Protein AF-0000000072575727 (afdb_homodimer)

Organism: Streptomyces coelicolor (strain ATCC BAA-471 / A3(2) / M145) (NCBI:txid100226)

Foldseek 3Di:
DDDPDDPDDPPPPPPPPDPVNVVVVVVVVVVVVVLVCQQPPLWWKWKDFLVFQTADIHPNVCVVQVHDPVVGHPPHGPLVQFDPVQNVCCVPPVSVCCVVVQKDFFDWTWTAHPVGDTFIWTKIKGFDADPVRHTGMIMMIIHGCVVVVVVVVVVVVVVVVVVVVQVVQLVVLVVLQCVLEDPDADDQVQKDKDKDKDDLDSNKRFLWYKGWADEPPSKIKIKIKGKPDIHDVSSVLSNLLVVQLVVLVRVDVDQQVSLLRSLQVLQVPAVPPGRMWMKMKMKMWAADPPQGAIKIKIKIQPFFFKWKFAQVLAIDTPDFPQHHIGRHDNDTDIGMDMDGHHAQMKIKGKGCLLQQFFAVVVVGHGCHDVNVNVVSSVCPSDGNVSVNVVSVVVVVNSPSRRNHMMMMMMMHRHDPDDPDDD/DDPPDDPDPPPPPPPPPDPVNVVVVVVVVVVVVVLVCQQPPQWWKWKDFLVFQTADIHPNVCVVQVHDPVVGHPPHGPLVQFDPVQNVCCVPPVSVCCVVVQKDFFDWTWTAHPVGDTFIWTKIKGFDADPVRHTGMIMMIIHGCVVVVVVVVVVVVVVVVVVVVQVVQLVVLVVLQCVLEDVDADDQVQKDKDKDKDDLDSNKHFLWYKGWADEPPRKIKIKIKGKPDIHDVSSVLSNLLVVQLVVLVRVDVDQQVSLLSSLQVLQVPAVPPGRMWMKMKMKMWAADPPQGAIKIKIKIAPFFFKWKFAQVLAIDTPDFPQHHIGNHDNDTDIGMDMDGHHAQMKIKGKGCLLQQFFAVVVVGHGCHDVNVNVVSSVCPSDGNVSVNVVSVVVVVNSPSRRNHMMMMMMMHRHDPDPPDDD

Structure (mmCIF, N/CA/C/O backbone):
data_AF-0000000072575727-model_v1
#
loop_
_entity.id
_entity.type
_entity.pdbx_description
1 polymer 'Regulatory protein'
#
loop_
_atom_site.group_PDB
_atom_site.id
_atom_site.type_symbol
_atom_site.label_atom_id
_atom_site.label_alt_id
_atom_site.label_comp_id
_atom_site.label_asym_id
_atom_site.label_entity_id
_atom_site.label_seq_id
_atom_site.pdbx_PDB_ins_code
_atom_site.Cartn_x
_atom_site.Cartn_y
_atom_site.Cartn_z
_atom_site.occupancy
_atom_site.B_iso_or_equiv
_atom_site.auth_seq_id
_atom_site.auth_comp_id
_atom_site.auth_asym_id
_atom_site.auth_atom_id
_atom_site.pdbx_PDB_model_num
ATOM 1 N N . MET A 1 1 ? -40.625 118.375 22.875 1 24.27 1 MET A N 1
ATOM 2 C CA . MET A 1 1 ? -39.25 118.125 22.453 1 24.27 1 MET A CA 1
ATOM 3 C C . MET A 1 1 ? -38.781 116.75 22.938 1 24.27 1 MET A C 1
ATOM 5 O O . MET A 1 1 ? -38.438 116.562 24.109 1 24.27 1 MET A O 1
ATOM 9 N N . ARG A 1 2 ? -39.438 115.562 22.391 1 26.3 2 ARG A N 1
ATOM 10 C CA . ARG A 1 2 ? -39.562 114.125 22.562 1 26.3 2 ARG A CA 1
ATOM 11 C C . ARG A 1 2 ? -38.219 113.438 22.281 1 26.3 2 ARG A C 1
ATOM 13 O O . ARG A 1 2 ? -37.625 113.688 21.219 1 26.3 2 ARG A O 1
ATOM 20 N N . GLY A 1 3 ? -37.438 113.188 23.312 1 25.02 3 GLY A N 1
ATOM 21 C CA . GLY A 1 3 ? -36.094 112.562 23.484 1 25.02 3 GLY A CA 1
ATOM 22 C C . GLY A 1 3 ? -36 111.188 22.938 1 25.02 3 GLY A C 1
ATOM 23 O O . GLY A 1 3 ? -36.656 110.25 23.453 1 25.02 3 GLY A O 1
ATOM 24 N N . ALA A 1 4 ? -35.906 110.938 21.609 1 31.31 4 ALA A N 1
ATOM 25 C CA . ALA A 1 4 ? -35.844 109.688 20.891 1 31.31 4 ALA A CA 1
ATOM 26 C C . ALA A 1 4 ? -34.594 108.875 21.297 1 31.31 4 ALA A C 1
ATOM 28 O O . ALA A 1 4 ? -33.469 109.375 21.203 1 31.31 4 ALA A O 1
ATOM 29 N N . GLY A 1 5 ? -34.719 108 22.312 1 27.28 5 GLY A N 1
ATOM 30 C CA . GLY A 1 5 ? -33.781 107.062 22.938 1 27.28 5 GLY A CA 1
ATOM 31 C C . GLY A 1 5 ? -33.219 106.062 21.969 1 27.28 5 GLY A C 1
ATOM 32 O O . GLY A 1 5 ? -33.969 105.375 21.234 1 27.28 5 GLY A O 1
ATOM 33 N N . ASN A 1 6 ? -31.953 106.25 21.422 1 26.48 6 ASN A N 1
ATOM 34 C CA . ASN A 1 6 ? -31.188 105.5 20.438 1 26.48 6 ASN A CA 1
ATOM 35 C C . ASN A 1 6 ? -30.797 104.125 20.969 1 26.48 6 ASN A C 1
ATOM 37 O O . ASN A 1 6 ? -30.078 104 21.969 1 26.48 6 ASN A O 1
ATOM 41 N N . GLN A 1 7 ? -31.609 103.062 20.875 1 27.27 7 GLN A N 1
ATOM 42 C CA . GLN A 1 7 ? -31.375 101.625 21.25 1 27.27 7 GLN A CA 1
ATOM 43 C C . GLN A 1 7 ? -30.234 101.062 20.453 1 27.27 7 GLN A C 1
ATOM 45 O O . GLN A 1 7 ? -30.312 100.938 19.234 1 27.27 7 GLN A O 1
ATOM 50 N N . GLY A 1 8 ? -28.922 101.188 20.875 1 27.73 8 GLY A N 1
ATOM 51 C CA . GLY A 1 8 ? -27.719 100.625 20.266 1 27.73 8 GLY A CA 1
ATOM 52 C C . GLY A 1 8 ? -27.703 99.125 20.266 1 27.73 8 GLY A C 1
ATOM 53 O O . GLY A 1 8 ? -28.031 98.438 21.266 1 27.73 8 GLY A O 1
ATOM 54 N N . GLU A 1 9 ? -27.891 98.375 19.125 1 28.61 9 GLU A N 1
ATOM 55 C CA . GLU A 1 9 ? -27.891 96.938 18.797 1 28.61 9 GLU A CA 1
ATOM 56 C C . GLU A 1 9 ? -26.516 96.312 19.031 1 28.61 9 GLU A C 1
ATOM 58 O O . GLU A 1 9 ? -25.531 96.75 18.422 1 28.61 9 GLU A O 1
ATOM 63 N N . ASN A 1 10 ? -26.188 95.812 20.25 1 29.22 10 ASN A N 1
ATOM 64 C CA . ASN A 1 10 ? -24.969 95.062 20.594 1 29.22 10 ASN A CA 1
ATOM 65 C C . ASN A 1 10 ? -24.891 93.75 19.828 1 29.22 10 ASN A C 1
ATOM 67 O O . ASN A 1 10 ? -25.703 92.875 20.031 1 29.22 10 ASN A O 1
ATOM 71 N N . ARG A 1 11 ? -24.375 93.688 18.562 1 34.25 11 ARG A N 1
ATOM 72 C CA . ARG A 1 11 ? -24.078 92.5 17.797 1 34.25 11 ARG A CA 1
ATOM 73 C C . ARG A 1 11 ? -23.062 91.625 18.531 1 34.25 11 ARG A C 1
ATOM 75 O O . ARG A 1 11 ? -21.969 92.062 18.859 1 34.25 11 ARG A O 1
ATOM 82 N N . GLY A 1 12 ? -23.469 90.688 19.312 1 31.16 12 GLY A N 1
ATOM 83 C CA . GLY A 1 12 ? -22.703 89.562 19.953 1 31.16 12 GLY A CA 1
ATOM 84 C C . GLY A 1 12 ? -21.797 88.875 19 1 31.16 12 GLY A C 1
ATOM 85 O O . GLY A 1 12 ? -22.234 88.438 17.922 1 31.16 12 GLY A O 1
ATOM 86 N N . ARG A 1 13 ? -20.469 89.125 18.938 1 34 13 ARG A N 1
ATOM 87 C CA . ARG A 1 13 ? -19.375 88.5 18.25 1 34 13 ARG A CA 1
ATOM 88 C C . ARG A 1 13 ? -19.344 87 18.562 1 34 13 ARG A C 1
ATOM 90 O O . ARG A 1 13 ? -19.109 86.625 19.703 1 34 13 ARG A O 1
ATOM 97 N N . GLY A 1 14 ? -20.062 86.188 17.891 1 33.88 14 GLY A N 1
ATOM 98 C CA . GLY A 1 14 ? -19.891 84.75 17.938 1 33.88 14 GLY A CA 1
ATOM 99 C C . GLY A 1 14 ? -18.453 84.312 17.797 1 33.88 14 GLY A C 1
ATOM 100 O O . GLY A 1 14 ? -17.766 84.688 16.844 1 33.88 14 GLY A O 1
ATOM 101 N N . GLU A 1 15 ? -17.672 84.125 18.859 1 34.97 15 GLU A N 1
ATOM 102 C CA . GLU A 1 15 ? -16.328 83.562 18.938 1 34.97 15 GLU A CA 1
ATOM 103 C C . GLU A 1 15 ? -16.203 82.312 18.031 1 34.97 15 GLU A C 1
ATOM 105 O O . GLU A 1 15 ? -16.859 81.312 18.25 1 34.97 15 GLU A O 1
ATOM 110 N N . VAL A 1 16 ? -15.898 82.5 16.781 1 39.34 16 VAL A N 1
ATOM 111 C CA . VAL A 1 16 ? -15.453 81.438 15.875 1 39.34 16 VAL A CA 1
ATOM 112 C C . VAL A 1 16 ? -14.336 80.625 16.531 1 39.34 16 VAL A C 1
ATOM 114 O O . VAL A 1 16 ? -13.312 81.188 16.922 1 39.34 16 VAL A O 1
ATOM 117 N N . GLN A 1 17 ? -14.688 79.688 17.312 1 44.41 17 GLN A N 1
ATOM 118 C CA . GLN A 1 17 ? -13.68 78.688 17.719 1 44.41 17 GLN A CA 1
ATOM 119 C C . GLN A 1 17 ? -12.711 78.375 16.578 1 44.41 17 GLN A C 1
ATOM 121 O O . GLN A 1 17 ? -13.109 77.875 15.531 1 44.41 17 GLN A O 1
ATOM 126 N N . GLY A 1 18 ? -11.602 79 16.375 1 44.25 18 GLY A N 1
ATOM 127 C CA . GLY A 1 18 ? -10.594 79.062 15.32 1 44.25 18 GLY A CA 1
ATOM 128 C C . GLY A 1 18 ? -9.969 77.688 15.039 1 44.25 18 GLY A C 1
ATOM 129 O O . GLY A 1 18 ? -10.164 76.75 15.805 1 44.25 18 GLY A O 1
ATOM 130 N N . PRO A 1 19 ? -9.414 77.438 13.875 1 53 19 PRO A N 1
ATOM 131 C CA . PRO A 1 19 ? -8.727 76.25 13.375 1 53 19 PRO A CA 1
ATOM 132 C C . PRO A 1 19 ? -7.785 75.625 14.406 1 53 19 PRO A C 1
ATOM 134 O O . PRO A 1 19 ? -7.531 74.375 14.367 1 53 19 PRO A O 1
ATOM 137 N N . LEU A 1 20 ? -7.246 76.312 15.211 1 52.06 20 LEU A N 1
ATOM 138 C CA . LEU A 1 20 ? -6.316 75.812 16.234 1 52.06 20 LEU A CA 1
ATOM 139 C C . LEU A 1 20 ? -7.051 75 17.281 1 52.06 20 LEU A C 1
ATOM 141 O O . LEU A 1 20 ? -6.5 74.062 17.828 1 52.06 20 LEU A O 1
ATOM 145 N N . ASP A 1 21 ? -8.258 75.438 17.578 1 53.47 21 ASP A N 1
ATOM 146 C CA . ASP A 1 21 ? -9.039 74.688 18.562 1 53.47 21 ASP A CA 1
ATOM 147 C C . ASP A 1 21 ? -9.438 73.312 18.062 1 53.47 21 ASP A C 1
ATOM 149 O O . ASP A 1 21 ? -9.406 72.312 18.812 1 53.47 21 ASP A O 1
ATOM 153 N N . GLU A 1 22 ? -9.758 73.312 16.844 1 54.31 22 GLU A N 1
ATOM 154 C CA . GLU A 1 22 ? -10.109 72 16.219 1 54.31 22 GLU A CA 1
ATOM 155 C C . GLU A 1 22 ? -8.906 71.062 16.172 1 54.31 22 GLU A C 1
ATOM 157 O O . GLU A 1 22 ? -9.039 69.875 16.422 1 54.31 22 GLU A O 1
ATOM 162 N N . GLN A 1 23 ? -7.75 71.625 15.914 1 54.84 23 GLN A N 1
ATOM 163 C CA . GLN A 1 23 ? -6.527 70.812 15.906 1 54.84 23 GLN A CA 1
ATOM 164 C C . GLN A 1 23 ? -6.199 70.312 17.297 1 54.84 23 GLN A C 1
ATOM 166 O O . GLN A 1 23 ? -5.746 69.188 17.469 1 54.84 23 GLN A O 1
ATOM 171 N N . ALA A 1 24 ? -6.332 71.125 18.234 1 55.34 24 ALA A N 1
ATOM 172 C CA . ALA A 1 24 ? -6.07 70.75 19.625 1 55.34 24 ALA A CA 1
ATOM 173 C C . ALA A 1 24 ? -7.051 69.688 20.078 1 55.34 24 ALA A C 1
ATOM 175 O O . ALA A 1 24 ? -6.66 68.688 20.766 1 55.34 24 ALA A O 1
ATOM 176 N N . ARG A 1 25 ? -8.273 69.875 19.766 1 54.59 25 ARG A N 1
ATOM 177 C CA . ARG A 1 25 ? -9.273 68.875 20.094 1 54.59 25 ARG A CA 1
ATOM 178 C C . ARG A 1 25 ? -8.977 67.562 19.391 1 54.59 25 ARG A C 1
ATOM 180 O O . ARG A 1 25 ? -9.109 66.5 19.984 1 54.59 25 ARG A O 1
ATOM 187 N N . PHE A 1 26 ? -8.531 67.75 18.172 1 57.41 26 PHE A N 1
ATOM 188 C CA . PHE A 1 26 ? -8.141 66.562 17.406 1 57.41 26 PHE A CA 1
ATOM 189 C C . PHE A 1 26 ? -6.926 65.938 18.031 1 57.41 26 PHE A C 1
ATOM 191 O O . PHE A 1 26 ? -6.887 64.688 18.156 1 57.41 26 PHE A O 1
ATOM 198 N N . ALA A 1 27 ? -5.988 66.688 18.438 1 56.44 27 ALA A N 1
ATOM 199 C CA . ALA A 1 27 ? -4.797 66.188 19.094 1 56.44 27 ALA A CA 1
ATOM 200 C C . ALA A 1 27 ? -5.16 65.5 20.406 1 56.44 27 ALA A C 1
ATOM 202 O O . ALA A 1 27 ? -4.625 64.375 20.719 1 56.44 27 ALA A O 1
ATOM 203 N N . ALA A 1 28 ? -5.938 66.125 21.234 1 55.22 28 ALA A N 1
ATOM 204 C CA . ALA A 1 28 ? -6.41 65.5 22.484 1 55.22 28 ALA A CA 1
ATOM 205 C C . ALA A 1 28 ? -7.152 64.188 22.234 1 55.22 28 ALA A C 1
ATOM 207 O O . ALA A 1 28 ? -7.012 63.25 23 1 55.22 28 ALA A O 1
ATOM 208 N N . LEU A 1 29 ? -7.793 64.25 21.156 1 57.31 29 LEU A N 1
ATOM 209 C CA . LEU A 1 29 ? -8.508 63.031 20.766 1 57.31 29 LEU A CA 1
ATOM 210 C C . LEU A 1 29 ? -7.531 61.938 20.344 1 57.31 29 LEU A C 1
ATOM 212 O O . LEU A 1 29 ? -7.742 60.75 20.656 1 57.31 29 LEU A O 1
ATOM 216 N N . LEU A 1 30 ? -6.426 62.5 19.875 1 57.91 30 LEU A N 1
ATOM 217 C CA . LEU A 1 30 ? -5.43 61.531 19.422 1 57.91 30 LEU A CA 1
ATOM 218 C C . LEU A 1 30 ? -4.691 60.938 20.609 1 57.91 30 LEU A C 1
ATOM 220 O O . LEU A 1 30 ? -4.367 59.75 20.609 1 57.91 30 LEU A O 1
ATOM 224 N N . GLU A 1 31 ? -4.281 61.812 21.688 1 55.03 31 GLU A N 1
ATOM 225 C CA . GLU A 1 31 ? -3.602 61.344 22.891 1 55.03 31 GLU A CA 1
ATOM 226 C C . GLU A 1 31 ? -4.48 60.375 23.672 1 55.03 31 GLU A C 1
ATOM 228 O O . GLU A 1 31 ? -4.008 59.344 24.156 1 55.03 31 GLU A O 1
ATOM 233 N N . ASP A 1 32 ? -5.617 60.844 24.219 1 56.59 32 ASP A N 1
ATOM 234 C CA . ASP A 1 32 ? -6.637 59.969 24.797 1 56.59 32 ASP A CA 1
ATOM 235 C C . ASP A 1 32 ? -6.75 58.656 24 1 56.59 32 ASP A C 1
ATOM 237 O O . ASP A 1 32 ? -6.953 57.594 24.594 1 56.59 32 ASP A O 1
ATOM 241 N N . SER A 1 33 ? -5.969 58.812 23.016 1 71.56 33 SER A N 1
ATOM 242 C CA . SER A 1 33 ? -6.055 57.75 22 1 71.56 33 SER A CA 1
ATOM 243 C C . SER A 1 33 ? -4.965 56.719 22.203 1 71.56 33 SER A C 1
ATOM 245 O O . SER A 1 33 ? -5.223 55.5 22.109 1 71.56 33 SER A O 1
ATOM 247 N N . ALA A 1 34 ? -3.814 57.312 22.844 1 75.31 34 ALA A N 1
ATOM 248 C CA . ALA A 1 34 ? -2.746 56.312 23.031 1 75.31 34 ALA A CA 1
ATOM 249 C C . ALA A 1 34 ? -3.049 55.406 24.219 1 75.31 34 ALA A C 1
ATOM 251 O O . ALA A 1 34 ? -2.762 54.188 24.156 1 75.31 34 ALA A O 1
ATOM 252 N N . GLU A 1 35 ? -3.588 56.062 25.391 1 77.69 35 GLU A N 1
ATOM 253 C CA . GLU A 1 35 ? -3.947 55.25 26.562 1 77.69 35 GLU A CA 1
ATOM 254 C C . GLU A 1 35 ? -5.035 54.219 26.219 1 77.69 35 GLU A C 1
ATOM 256 O O . GLU A 1 35 ? -4.98 53.062 26.641 1 77.69 35 GLU A O 1
ATOM 261 N N . ASP A 1 36 ? -5.957 54.719 25.531 1 79.06 36 ASP A N 1
ATOM 262 C CA . ASP A 1 36 ? -7.031 53.812 25.094 1 79.06 36 ASP A CA 1
ATOM 263 C C . ASP A 1 36 ? -6.5 52.688 24.203 1 79.06 36 ASP A C 1
ATOM 265 O O . ASP A 1 36 ? -6.926 51.562 24.312 1 79.06 36 ASP A O 1
ATOM 269 N N . LEU A 1 37 ? -5.535 53.031 23.375 1 77 37 LEU A N 1
ATOM 270 C CA . LEU A 1 37 ? -4.934 52.062 22.484 1 77 37 LEU A CA 1
ATOM 271 C C . LEU A 1 37 ? -4.082 51.062 23.266 1 77 37 LEU A C 1
ATOM 273 O O . LEU A 1 37 ? -4.004 49.875 22.891 1 77 37 LEU A O 1
ATOM 277 N N . TYR A 1 38 ? -3.447 51.594 24.359 1 80 38 TYR A N 1
ATOM 278 C CA . TYR A 1 38 ? -2.709 50.688 25.25 1 80 38 TYR A CA 1
ATOM 279 C C . TYR A 1 38 ? -3.648 49.719 25.953 1 80 38 TYR A C 1
ATOM 281 O O . TYR A 1 38 ? -3.404 48.5 25.953 1 80 38 TYR A O 1
ATOM 289 N N . GLU A 1 39 ? -4.719 50.219 26.531 1 84.5 39 GLU A N 1
ATOM 290 C CA . GLU A 1 39 ? -5.621 49.438 27.344 1 84.5 39 GLU A CA 1
ATOM 291 C C . GLU A 1 39 ? -6.34 48.375 26.516 1 84.5 39 GLU A C 1
ATOM 293 O O . GLU A 1 39 ? -6.633 47.281 27.016 1 84.5 39 GLU A O 1
ATOM 298 N N . HIS A 1 40 ? -6.539 48.656 25.234 1 81.94 40 HIS A N 1
ATOM 299 C CA . HIS A 1 40 ? -7.332 47.75 24.406 1 81.94 40 HIS A CA 1
ATOM 300 C C . HIS A 1 40 ? -6.539 47.25 23.203 1 81.94 40 HIS A C 1
ATOM 302 O O . HIS A 1 40 ? -7.105 47 22.141 1 81.94 40 HIS A O 1
ATOM 308 N N . ALA A 1 41 ? -5.199 47.188 23.5 1 80.38 41 ALA A N 1
ATOM 309 C CA . ALA A 1 41 ? -4.324 46.625 22.469 1 80.38 41 ALA A CA 1
ATOM 310 C C . ALA A 1 41 ? -4.645 45.156 22.203 1 80.38 41 ALA A C 1
ATOM 312 O O . ALA A 1 41 ? -5.18 44.469 23.078 1 80.38 41 ALA A O 1
ATOM 313 N N . PRO A 1 42 ? -4.441 44.688 20.969 1 80.5 42 PRO A N 1
ATOM 314 C CA . PRO A 1 42 ? -4.676 43.281 20.656 1 80.5 42 PRO A CA 1
ATOM 315 C C . PRO A 1 42 ? -3.604 42.344 21.234 1 80.5 42 PRO A C 1
ATOM 317 O O . PRO A 1 42 ? -3.223 41.375 20.609 1 80.5 42 PRO A O 1
ATOM 320 N N . CYS A 1 43 ? -2.9 42.812 22.156 1 84.88 43 CYS A N 1
ATOM 321 C CA . CYS A 1 43 ? -1.932 42.062 22.938 1 84.88 43 CYS A CA 1
ATOM 322 C C . CYS A 1 43 ? -1.932 42.5 24.406 1 84.88 43 CYS A C 1
ATOM 324 O O . CYS A 1 43 ? -2.482 43.562 24.734 1 84.88 43 CYS A O 1
ATOM 326 N N . GLY A 1 44 ? -1.445 41.625 25.156 1 88.62 44 GLY A N 1
ATOM 327 C CA . GLY A 1 44 ? -1.282 42 26.547 1 88.62 44 GLY A CA 1
ATOM 328 C C . GLY A 1 44 ? -0.032 42.812 26.812 1 88.62 44 GLY A C 1
ATOM 329 O O . GLY A 1 44 ? 1.019 42.562 26.219 1 88.62 44 GLY A O 1
ATOM 330 N N . TYR A 1 45 ? -0.21 43.812 27.578 1 89.12 45 TYR A N 1
ATOM 331 C CA . TYR A 1 45 ? 0.934 44.562 28.047 1 89.12 45 TYR A CA 1
ATOM 332 C C . TYR A 1 45 ? 1.062 44.469 29.562 1 89.12 45 TYR A C 1
ATOM 334 O O . TYR A 1 45 ? 0.061 44.5 30.281 1 89.12 45 TYR A O 1
ATOM 342 N N . LEU A 1 46 ? 2.324 44.25 29.891 1 91.44 46 LEU A N 1
ATOM 343 C CA . LEU A 1 46 ? 2.65 44.156 31.312 1 91.44 46 LEU A CA 1
ATOM 344 C C . LEU A 1 46 ? 3.988 44.844 31.594 1 91.44 46 LEU A C 1
ATOM 346 O O . LEU A 1 46 ? 4.941 44.688 30.828 1 91.44 46 LEU A O 1
ATOM 350 N N . SER A 1 47 ? 4 45.719 32.594 1 89.62 47 SER A N 1
ATOM 351 C CA . SER A 1 47 ? 5.258 46.281 33.062 1 89.62 47 SER A CA 1
ATOM 352 C C . SER A 1 47 ? 5.543 45.875 34.5 1 89.62 47 SER A C 1
ATOM 354 O O . SER A 1 47 ? 4.633 45.844 35.312 1 89.62 47 SER A O 1
ATOM 356 N N . THR A 1 48 ? 6.758 45.594 34.719 1 90.56 48 THR A N 1
ATOM 357 C CA . THR A 1 48 ? 7.16 45.188 36.062 1 90.56 48 THR A CA 1
ATOM 358 C C . THR A 1 48 ? 8.383 46 36.531 1 90.56 48 THR A C 1
ATOM 360 O O . THR A 1 48 ? 9.102 46.562 35.688 1 90.56 48 THR A O 1
ATOM 363 N N . LEU A 1 49 ? 8.492 46.062 37.844 1 88.25 49 LEU A N 1
ATOM 364 C CA . LEU A 1 49 ? 9.766 46.5 38.375 1 88.25 49 LEU A CA 1
ATOM 365 C C . LEU A 1 49 ? 10.852 45.469 38.156 1 88.25 49 LEU A C 1
ATOM 367 O O . LEU A 1 49 ? 10.57 44.375 37.719 1 88.25 49 LEU A O 1
ATOM 371 N N . PRO A 1 50 ? 12.148 45.844 38.406 1 86.31 50 PRO A N 1
ATOM 372 C CA . PRO A 1 50 ? 13.227 44.875 38.188 1 86.31 50 PRO A CA 1
ATOM 373 C C . PRO A 1 50 ? 13.086 43.625 39.031 1 86.31 50 PRO A C 1
ATOM 375 O O . PRO A 1 50 ? 13.586 42.562 38.656 1 86.31 50 PRO A O 1
ATOM 378 N N . ASP A 1 51 ? 12.383 43.688 40.094 1 86.75 51 ASP A N 1
ATOM 379 C CA . ASP A 1 51 ? 12.219 42.531 40.938 1 86.75 51 ASP A CA 1
ATOM 380 C C . ASP A 1 51 ? 11.047 41.656 40.469 1 86.75 51 ASP A C 1
ATOM 382 O O . ASP A 1 51 ? 10.773 40.594 41.062 1 86.75 51 ASP A O 1
ATOM 386 N N . GLY A 1 52 ? 10.32 42.156 39.531 1 89.5 52 GLY A N 1
ATOM 387 C CA . GLY A 1 52 ? 9.266 41.312 38.938 1 89.5 52 GLY A CA 1
ATOM 388 C C . GLY A 1 52 ? 7.875 41.75 39.375 1 89.5 52 GLY A C 1
ATOM 389 O O . GLY A 1 52 ? 6.875 41.25 38.875 1 89.5 52 GLY A O 1
ATOM 390 N N . ARG A 1 53 ? 7.754 42.719 40.25 1 92.81 53 ARG A N 1
ATOM 391 C CA . ARG A 1 53 ? 6.453 43.188 40.719 1 92.81 53 ARG A CA 1
ATOM 392 C C . ARG A 1 53 ? 5.711 43.938 39.625 1 92.81 53 ARG A C 1
ATOM 394 O O . ARG A 1 53 ? 6.273 44.844 39 1 92.81 53 ARG A O 1
ATOM 401 N N . ILE A 1 54 ? 4.469 43.656 39.438 1 94.25 54 ILE A N 1
ATOM 402 C CA . ILE A 1 54 ? 3.668 44.219 38.375 1 94.25 54 ILE A CA 1
ATOM 403 C C . ILE A 1 54 ? 3.268 45.656 38.75 1 94.25 54 ILE A C 1
ATOM 405 O O . ILE A 1 54 ? 2.709 45.875 39.812 1 94.25 54 ILE A O 1
ATOM 409 N N . VAL A 1 55 ? 3.465 46.562 37.812 1 90.5 55 VAL A N 1
ATOM 410 C CA . VAL A 1 55 ? 3.131 47.969 38.094 1 90.5 55 VAL A CA 1
ATOM 411 C C . VAL A 1 55 ? 2.107 48.469 37.094 1 90.5 55 VAL A C 1
ATOM 413 O O . VAL A 1 55 ? 1.404 49.438 37.344 1 90.5 55 VAL A O 1
ATOM 416 N N . ARG A 1 56 ? 2.072 47.812 35.969 1 89.81 56 ARG A N 1
ATOM 417 C CA . ARG A 1 56 ? 1.099 48.188 34.938 1 89.81 56 ARG A CA 1
ATOM 418 C C . ARG A 1 56 ? 0.646 46.969 34.156 1 89.81 56 ARG A C 1
ATOM 420 O O . ARG A 1 56 ? 1.433 46.062 33.906 1 89.81 56 ARG A O 1
ATOM 427 N N . ILE A 1 57 ? -0.562 46.938 33.844 1 92.25 57 ILE A N 1
ATOM 428 C CA . ILE A 1 57 ? -1.167 45.875 33.062 1 92.25 57 ILE A CA 1
ATOM 429 C C . ILE A 1 57 ? -2.377 46.406 32.312 1 92.25 57 ILE A C 1
ATOM 431 O O . ILE A 1 57 ? -3.158 47.188 32.844 1 92.25 57 ILE A O 1
ATOM 435 N N . ASN A 1 58 ? -2.422 46.094 31.062 1 89.81 58 ASN A N 1
ATOM 436 C CA . ASN A 1 58 ? -3.527 46.688 30.312 1 89.81 58 ASN A CA 1
ATOM 437 C C . ASN A 1 58 ? -4.805 45.844 30.453 1 89.81 58 ASN A C 1
ATOM 439 O O . ASN A 1 58 ? -4.77 44.719 30.969 1 89.81 58 ASN A O 1
ATOM 443 N N . THR A 1 59 ? -5.949 46.375 30.047 1 92.88 59 THR A N 1
ATOM 444 C CA . THR A 1 59 ? -7.266 45.75 30.203 1 92.88 59 THR A CA 1
ATOM 445 C C . THR A 1 59 ? -7.355 44.469 29.391 1 92.88 59 THR A C 1
ATOM 447 O O . THR A 1 59 ? -7.953 43.5 29.844 1 92.88 59 THR A O 1
ATOM 450 N N . THR A 1 60 ? -6.758 44.438 28.25 1 90.5 60 THR A N 1
ATOM 451 C CA . THR A 1 60 ? -6.781 43.25 27.391 1 90.5 60 THR A CA 1
ATOM 452 C C . THR A 1 60 ? -6.238 42.031 28.141 1 90.5 60 THR A C 1
ATOM 454 O O . THR A 1 60 ? -6.887 40.969 28.172 1 90.5 60 THR A O 1
ATOM 457 N N . LEU A 1 61 ? -5.078 42.156 28.734 1 93.81 61 LEU A N 1
ATOM 458 C CA . LEU A 1 61 ? -4.469 41.031 29.438 1 93.81 61 LEU A CA 1
ATOM 459 C C . LEU A 1 61 ? -5.285 40.656 30.672 1 93.81 61 LEU A C 1
ATOM 461 O O . LEU A 1 61 ? -5.422 39.469 31 1 93.81 61 LEU A O 1
ATOM 465 N N . LEU A 1 62 ? -5.816 41.656 31.328 1 96.12 62 LEU A N 1
ATOM 466 C CA . LEU A 1 62 ? -6.688 41.375 32.469 1 96.12 62 LEU A CA 1
ATOM 467 C C . LEU A 1 62 ? -7.891 40.562 32.031 1 96.12 62 LEU A C 1
ATOM 469 O O . LEU A 1 62 ? -8.242 39.594 32.719 1 96.12 62 LEU A O 1
ATOM 473 N N . ASP A 1 63 ? -8.438 40.906 30.953 1 94.81 63 ASP A N 1
ATOM 474 C CA . ASP A 1 63 ? -9.602 40.188 30.453 1 94.81 63 ASP A CA 1
ATOM 475 C C . ASP A 1 63 ? -9.234 38.75 30.062 1 94.81 63 ASP A C 1
ATOM 477 O O . ASP A 1 63 ? -10 37.812 30.328 1 94.81 63 ASP A O 1
ATOM 481 N N . TRP A 1 64 ? -8.086 38.625 29.391 1 93.69 64 TRP A N 1
ATOM 482 C CA . TRP A 1 64 ? -7.633 37.312 29 1 93.69 64 TRP A CA 1
ATOM 483 C C . TRP A 1 64 ? -7.516 36.406 30.219 1 93.69 64 TRP A C 1
ATOM 485 O O . TRP A 1 64 ? -7.898 35.219 30.156 1 93.69 64 TRP A O 1
ATOM 495 N N . LEU A 1 65 ? -6.984 36.938 31.281 1 96.12 65 LEU A N 1
ATOM 496 C CA . LEU A 1 65 ? -6.617 36.094 32.438 1 96.12 65 LEU A CA 1
ATOM 497 C C . LEU A 1 65 ? -7.746 36.062 33.469 1 96.12 65 LEU A C 1
ATOM 499 O O . LEU A 1 65 ? -7.746 35.219 34.344 1 96.12 65 LEU A O 1
ATOM 503 N N . GLY A 1 66 ? -8.703 37.062 33.344 1 96.12 66 GLY A N 1
ATOM 504 C CA . GLY A 1 66 ? -9.852 37.094 34.219 1 96.12 66 GLY A CA 1
ATOM 505 C C . GLY A 1 66 ? -9.539 37.688 35.594 1 96.12 66 GLY A C 1
ATOM 506 O O . GLY A 1 66 ? -10.133 37.281 36.594 1 96.12 66 GLY A O 1
ATOM 507 N N . TYR A 1 67 ? -8.523 38.5 35.656 1 96.25 67 TYR A N 1
ATOM 508 C CA . TYR A 1 67 ? -8.172 39.156 36.906 1 96.25 67 TYR A CA 1
ATOM 509 C C . TYR A 1 67 ? -8.672 40.594 36.906 1 96.25 67 TYR A C 1
ATOM 511 O O . TYR A 1 67 ? -8.93 41.188 35.875 1 96.25 67 TYR A O 1
ATOM 519 N N . GLU A 1 68 ? -8.828 41.188 38.062 1 96.12 68 GLU A N 1
ATOM 520 C CA . GLU A 1 68 ? -9.008 42.625 38.219 1 96.12 68 GLU A CA 1
ATOM 521 C C . GLU A 1 68 ? -7.676 43.312 38.469 1 96.12 68 GLU A C 1
ATOM 523 O O . GLU A 1 68 ? -6.746 42.75 39 1 96.12 68 GLU A O 1
ATOM 528 N N . ARG A 1 69 ? -7.617 44.531 38 1 95.19 69 ARG A N 1
ATOM 529 C CA . ARG A 1 69 ? -6.379 45.281 38.125 1 95.19 69 ARG A CA 1
ATOM 530 C C . ARG A 1 69 ? -5.871 45.344 39.562 1 95.19 69 ARG A C 1
ATOM 532 O O . ARG A 1 69 ? -4.672 45.188 39.781 1 95.19 69 ARG A O 1
ATOM 539 N N . GLY A 1 70 ? -6.766 45.375 40.469 1 93.94 70 GLY A N 1
ATOM 540 C CA . GLY A 1 70 ? -6.41 45.469 41.875 1 93.94 70 GLY A CA 1
ATOM 541 C C . GLY A 1 70 ? -5.836 44.156 42.438 1 93.94 70 GLY A C 1
ATOM 542 O O . GLY A 1 70 ? -5.164 44.156 43.469 1 93.94 70 GLY A O 1
ATOM 543 N N . ASP A 1 71 ? -6.062 43.094 41.781 1 93.94 71 ASP A N 1
ATOM 544 C CA . ASP A 1 71 ? -5.559 41.781 42.188 1 93.94 71 ASP A CA 1
ATOM 545 C C . ASP A 1 71 ? -4.078 41.656 41.844 1 93.94 71 ASP A C 1
ATOM 547 O O . ASP A 1 71 ? -3.385 40.812 42.438 1 93.94 71 ASP A O 1
ATOM 551 N N . LEU A 1 72 ? -3.625 42.406 40.844 1 94.94 72 LEU A N 1
ATOM 552 C CA . LEU A 1 72 ? -2.312 42.094 40.281 1 94.94 72 LEU A CA 1
ATOM 553 C C . LEU A 1 72 ? -1.344 43.25 40.531 1 94.94 72 LEU A C 1
ATOM 555 O O . LEU A 1 72 ? -0.236 43.062 41.031 1 94.94 72 LEU A O 1
ATOM 559 N N . VAL A 1 73 ? -1.748 44.469 40.219 1 93.56 73 VAL A N 1
ATOM 560 C CA . VAL A 1 73 ? -0.858 45.625 40.25 1 93.56 73 VAL A CA 1
ATOM 561 C C . VAL A 1 73 ? -0.408 45.906 41.688 1 93.56 73 VAL A C 1
ATOM 563 O O . VAL A 1 73 ? -1.238 46.062 42.562 1 93.56 73 VAL A O 1
ATOM 566 N N . GLY A 1 74 ? 0.815 45.938 41.844 1 92.12 74 GLY A N 1
ATOM 567 C CA . GLY A 1 74 ? 1.396 46.219 43.125 1 92.12 74 GLY A CA 1
ATOM 568 C C . GLY A 1 74 ? 1.374 45.062 44.094 1 92.12 74 GLY A C 1
ATOM 569 O O . GLY A 1 74 ? 1.909 45.125 45.188 1 92.12 74 GLY A O 1
ATOM 570 N N . ARG A 1 75 ? 0.805 43.969 43.75 1 93.56 75 ARG A N 1
ATOM 571 C CA . ARG A 1 75 ? 0.598 42.844 44.656 1 93.56 75 ARG A CA 1
ATOM 572 C C . ARG A 1 75 ? 1.303 41.594 44.188 1 93.56 75 ARG A C 1
ATOM 574 O O . ARG A 1 75 ? 1.886 40.844 44.969 1 93.56 75 ARG A O 1
ATOM 581 N N . ARG A 1 76 ? 1.294 41.375 43 1 95.44 76 ARG A N 1
ATOM 582 C CA . ARG A 1 76 ? 1.819 40.125 42.469 1 95.44 76 ARG A CA 1
ATOM 583 C C . ARG A 1 76 ? 3.031 40.375 41.562 1 95.44 76 ARG A C 1
ATOM 585 O O . ARG A 1 76 ? 3.301 41.5 41.188 1 95.44 76 ARG A O 1
ATOM 592 N N . HIS A 1 77 ? 3.791 39.156 41.312 1 94.25 77 HIS A N 1
ATOM 593 C CA . HIS A 1 77 ? 4.906 39.156 40.375 1 94.25 77 HIS A CA 1
ATOM 594 C C . HIS A 1 77 ? 4.512 38.469 39.062 1 94.25 77 HIS A C 1
ATOM 596 O O . HIS A 1 77 ? 3.562 37.688 39.031 1 94.25 77 HIS A O 1
ATOM 602 N N . PHE A 1 78 ? 5.273 38.844 38 1 93.25 78 PHE A N 1
ATOM 603 C CA . PHE A 1 78 ? 5.012 38.219 36.719 1 93.25 78 PHE A CA 1
ATOM 604 C C . PHE A 1 78 ? 5.086 36.688 36.812 1 93.25 78 PHE A C 1
ATOM 606 O O . PHE A 1 78 ? 4.277 35.969 36.219 1 93.25 78 PHE A O 1
ATOM 613 N N . SER A 1 79 ? 6.059 36.156 37.594 1 91.81 79 SER A N 1
ATOM 614 C CA . SER A 1 79 ? 6.281 34.719 37.75 1 91.81 79 SER A CA 1
ATOM 615 C C . SER A 1 79 ? 5.07 34.031 38.375 1 91.81 79 SER A C 1
ATOM 617 O O . SER A 1 79 ? 4.855 32.844 38.188 1 91.81 79 SER A O 1
ATOM 619 N N . ASP A 1 80 ? 4.262 34.875 39.094 1 93.19 80 ASP A N 1
ATOM 620 C CA . ASP A 1 80 ? 3.076 34.312 39.75 1 93.19 80 ASP A CA 1
ATOM 621 C C . ASP A 1 80 ? 2.002 33.969 38.719 1 93.19 80 ASP A C 1
ATOM 623 O O . ASP A 1 80 ? 1.078 33.219 39.031 1 93.19 80 ASP A O 1
ATOM 627 N N . LEU A 1 81 ? 2.096 34.531 37.562 1 95.19 81 LEU A N 1
ATOM 628 C CA . LEU A 1 81 ? 1.102 34.281 36.531 1 95.19 81 LEU A CA 1
ATOM 629 C C . LEU A 1 81 ? 1.494 33.094 35.656 1 95.19 81 LEU A C 1
ATOM 631 O O . LEU A 1 81 ? 0.747 32.719 34.75 1 95.19 81 LEU A O 1
ATOM 635 N N . LEU A 1 82 ? 2.625 32.594 35.875 1 94.44 82 LEU A N 1
ATOM 636 C CA . LEU A 1 82 ? 3.137 31.5 35.062 1 94.44 82 LEU A CA 1
ATOM 637 C C . LEU A 1 82 ? 2.783 30.141 35.688 1 94.44 82 LEU A C 1
ATOM 639 O O . LEU A 1 82 ? 2.625 30.047 36.906 1 94.44 82 LEU A O 1
ATOM 643 N N . THR A 1 83 ? 2.656 29.172 34.875 1 92.19 83 THR A N 1
ATOM 644 C CA . THR A 1 83 ? 2.537 27.797 35.344 1 92.19 83 THR A CA 1
ATOM 645 C C . THR A 1 83 ? 3.84 27.344 36 1 92.19 83 THR A C 1
ATOM 647 O O . THR A 1 83 ? 4.848 28.047 35.938 1 92.19 83 THR A O 1
ATOM 650 N N . VAL A 1 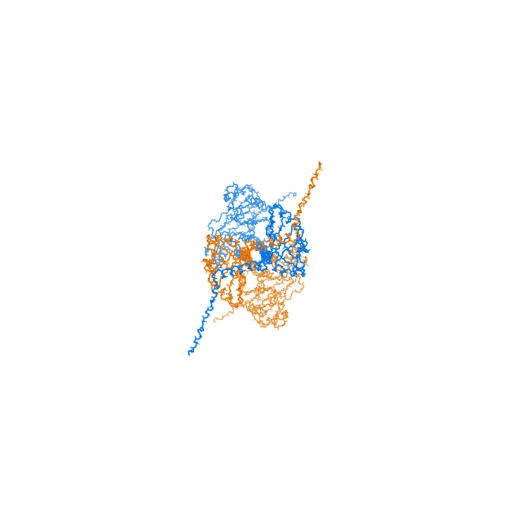84 ? 3.793 26.094 36.625 1 87.12 84 VAL A N 1
ATOM 651 C CA . VAL A 1 84 ? 4.969 25.578 37.312 1 87.12 84 VAL A CA 1
ATOM 652 C C . VAL A 1 84 ? 6.133 25.453 36.344 1 87.12 84 VAL A C 1
ATOM 654 O O . VAL A 1 84 ? 7.238 25.922 36.625 1 87.12 84 VAL A O 1
ATOM 657 N N . GLY A 1 85 ? 5.859 24.828 35.219 1 83.19 85 GLY A N 1
ATOM 658 C CA . GLY A 1 85 ? 6.887 24.734 34.188 1 83.19 85 GLY A CA 1
ATOM 659 C C . GLY A 1 85 ? 7.371 26.078 33.688 1 83.19 85 GLY A C 1
ATOM 660 O O . GLY A 1 85 ? 8.57 26.281 33.5 1 83.19 85 GLY A O 1
ATOM 661 N N . GLY A 1 86 ? 6.422 27 33.5 1 85.44 86 GLY A N 1
ATOM 662 C CA . GLY A 1 86 ? 6.773 28.328 33.062 1 85.44 86 GLY A CA 1
ATOM 663 C C . GLY A 1 86 ? 7.648 29.078 34.031 1 85.44 86 GLY A C 1
ATOM 664 O O . GLY A 1 86 ? 8.57 29.797 33.656 1 85.44 86 GLY A O 1
ATOM 665 N N . ARG A 1 87 ? 7.379 28.891 35.344 1 88.81 87 ARG A N 1
ATOM 666 C CA . ARG A 1 87 ? 8.156 29.531 36.406 1 88.81 87 ARG A CA 1
ATOM 667 C C . ARG A 1 87 ? 9.602 29.047 36.375 1 88.81 87 ARG A C 1
ATOM 669 O O . ARG A 1 87 ? 10.531 29.844 36.531 1 88.81 87 ARG A O 1
ATOM 676 N N . LEU A 1 88 ? 9.711 27.734 36.219 1 87.12 88 LEU A N 1
ATOM 677 C CA . LEU A 1 88 ? 11.047 27.156 36.156 1 87.12 88 LEU A CA 1
ATOM 678 C C . LEU A 1 88 ? 11.828 27.703 34.969 1 87.12 88 LEU A C 1
ATOM 680 O O . LEU A 1 88 ? 12.984 28.125 35.125 1 87.12 88 LEU A O 1
ATOM 684 N N . TYR A 1 89 ? 11.219 27.766 33.844 1 88.12 89 TYR A N 1
ATOM 685 C CA . TYR A 1 89 ? 11.875 28.297 32.656 1 88.12 89 TYR A CA 1
ATOM 686 C C . TYR A 1 89 ? 12.219 29.766 32.844 1 88.12 89 TYR A C 1
ATOM 688 O O . TYR A 1 89 ? 13.297 30.203 32.438 1 88.12 89 TYR A O 1
ATOM 696 N N . HIS A 1 90 ? 11.219 30.547 33.375 1 87.56 90 HIS A N 1
ATOM 697 C CA . HIS A 1 90 ? 11.422 31.969 33.594 1 87.56 90 HIS A CA 1
ATOM 698 C C . HIS A 1 90 ? 12.641 32.219 34.5 1 87.56 90 HIS A C 1
ATOM 700 O O . HIS A 1 90 ? 13.484 33.062 34.156 1 87.56 90 HIS A O 1
ATOM 706 N N . GLU A 1 91 ? 12.789 31.469 35.594 1 85.12 91 GLU A N 1
ATOM 707 C CA . GLU A 1 91 ? 13.852 31.672 36.562 1 85.12 91 GLU A CA 1
ATOM 708 C C . GLU A 1 91 ? 15.203 31.219 36 1 85.12 91 GLU A C 1
ATOM 710 O O . GLU A 1 91 ? 16.234 31.844 36.281 1 85.12 91 GLU A O 1
ATOM 715 N N . THR A 1 92 ? 15.125 30.109 35.188 1 85.31 92 THR A N 1
ATOM 716 C CA . THR A 1 92 ? 16.375 29.484 34.781 1 85.31 92 THR A CA 1
ATOM 717 C C . THR A 1 92 ? 16.875 30.078 33.469 1 85.31 92 THR A C 1
ATOM 719 O O . THR A 1 92 ? 18.094 30.094 33.219 1 85.31 92 THR A O 1
ATOM 722 N N . HIS A 1 93 ? 16.031 30.5 32.656 1 85.94 93 HIS A N 1
ATOM 723 C CA . HIS A 1 93 ? 16.438 30.922 31.312 1 85.94 93 HIS A CA 1
ATOM 724 C C . HIS A 1 93 ? 16 32.344 31.016 1 85.94 93 HIS A C 1
ATOM 726 O O . HIS A 1 93 ? 16.844 33.219 30.766 1 85.94 93 HIS A O 1
ATOM 732 N N . PHE A 1 94 ? 14.766 32.656 31.219 1 85.19 94 PHE A N 1
ATOM 733 C CA . PHE A 1 94 ? 14.164 33.938 30.797 1 85.19 94 PHE A CA 1
ATOM 734 C C . PHE A 1 94 ? 14.789 35.094 31.547 1 85.19 94 PHE A C 1
ATOM 736 O O . PHE A 1 94 ? 15.312 36.031 30.938 1 85.19 94 PHE A O 1
ATOM 743 N N . ALA A 1 95 ? 14.781 35.062 32.906 1 86.44 95 ALA A N 1
ATOM 744 C CA . ALA A 1 95 ? 15.234 36.188 33.75 1 86.44 95 ALA A CA 1
ATOM 745 C C . ALA A 1 95 ? 16.719 36.438 33.562 1 86.44 95 ALA A C 1
ATOM 747 O O . ALA A 1 95 ? 17.125 37.594 33.344 1 86.44 95 ALA A O 1
ATOM 748 N N . PRO A 1 96 ? 17.469 35.344 33.531 1 86.69 96 PRO A N 1
ATOM 749 C CA . PRO A 1 96 ? 18.906 35.594 33.312 1 86.69 96 PRO A CA 1
ATOM 750 C C . PRO A 1 96 ? 19.203 36.188 31.938 1 86.69 96 PRO A C 1
ATOM 752 O O . PRO A 1 96 ? 20.031 37.062 31.828 1 86.69 96 PRO A O 1
ATOM 755 N N . LEU A 1 97 ? 18.547 35.719 30.969 1 87.69 97 LEU A N 1
ATOM 756 C CA . LEU A 1 97 ? 18.75 36.219 29.609 1 87.69 97 LEU A CA 1
ATOM 757 C C . LEU A 1 97 ? 18.359 37.688 29.516 1 87.69 97 LEU A C 1
ATOM 759 O O . LEU A 1 97 ? 19.031 38.469 28.859 1 87.69 97 LEU A O 1
ATOM 763 N N . LEU A 1 98 ? 17.297 38.062 30.109 1 87.5 98 LEU A N 1
ATOM 764 C CA . LEU A 1 98 ? 16.828 39.438 30.109 1 87.5 98 LEU A CA 1
ATOM 765 C C . LEU A 1 98 ? 17.828 40.375 30.812 1 87.5 98 LEU A C 1
ATOM 767 O O . LEU A 1 98 ? 18.094 41.469 30.328 1 87.5 98 LEU A O 1
ATOM 771 N N . ARG A 1 99 ? 18.344 39.906 31.875 1 84 99 ARG A N 1
ATOM 772 C CA . ARG A 1 99 ? 19.328 40.688 32.625 1 84 99 ARG A CA 1
ATOM 773 C C . ARG A 1 99 ? 20.594 40.906 31.812 1 84 99 ARG A C 1
ATOM 775 O O . ARG A 1 99 ? 21.188 42 31.828 1 84 99 ARG A O 1
ATOM 782 N N . MET A 1 100 ? 20.922 39.875 31.109 1 86 100 MET A N 1
ATOM 783 C CA . MET A 1 100 ? 22.188 39.875 30.375 1 86 100 MET A CA 1
ATOM 784 C C . MET A 1 100 ? 22.062 40.656 29.078 1 86 100 MET A C 1
ATOM 786 O O . MET A 1 100 ? 22.938 41.438 28.734 1 86 100 MET A O 1
ATOM 790 N N . GLN A 1 101 ? 21 40.469 28.422 1 87.19 101 GLN A N 1
ATOM 791 C CA . GLN A 1 101 ? 20.891 41 27.062 1 87.19 101 GLN A CA 1
ATOM 792 C C . GLN A 1 101 ? 19.984 42.25 27.031 1 87.19 101 GLN A C 1
ATOM 794 O O . GLN A 1 101 ? 19.984 43 26.062 1 87.19 101 GLN A O 1
ATOM 799 N N . GLY A 1 102 ? 19.25 42.438 28.109 1 87.88 102 GLY A N 1
ATOM 800 C CA . GLY A 1 102 ? 18.344 43.562 28.172 1 87.88 102 GLY A CA 1
ATOM 801 C C . GLY A 1 102 ? 17.047 43.344 27.422 1 87.88 102 GLY A C 1
ATOM 802 O O . GLY A 1 102 ? 16.156 44.188 27.438 1 87.88 102 GLY A O 1
ATOM 803 N N . GLU A 1 103 ? 17.062 42.188 26.688 1 87.88 103 GLU A N 1
ATOM 804 C CA . GLU A 1 103 ? 15.852 41.844 25.953 1 87.88 103 GLU A CA 1
ATOM 805 C C . GLU A 1 103 ? 15.727 40.344 25.703 1 87.88 103 GLU A C 1
ATOM 807 O O . GLU A 1 103 ? 16.734 39.656 25.609 1 87.88 103 GLU A O 1
ATOM 812 N N . VAL A 1 104 ? 14.539 39.812 25.75 1 86.81 104 VAL A N 1
ATOM 813 C CA . VAL A 1 104 ? 14.18 38.438 25.375 1 86.81 104 VAL A CA 1
ATOM 814 C C . VAL A 1 104 ? 12.953 38.469 24.469 1 86.81 104 VAL A C 1
ATOM 816 O O . VAL A 1 104 ? 11.93 39.062 24.797 1 86.81 104 VAL A O 1
ATOM 819 N N . LYS A 1 105 ? 13.133 37.781 23.266 1 80.19 105 LYS A N 1
ATOM 820 C CA . LYS A 1 105 ? 12.07 37.875 22.266 1 80.19 105 LYS A CA 1
ATOM 821 C C . LYS A 1 105 ? 11.453 36.531 21.984 1 80.19 105 LYS A C 1
ATOM 823 O O . LYS A 1 105 ? 12.164 35.531 21.828 1 80.19 105 LYS A O 1
ATOM 828 N N . GLY A 1 106 ? 10.109 36.594 21.969 1 80.19 106 GLY A N 1
ATOM 829 C CA . GLY A 1 106 ? 9.367 35.469 21.375 1 80.19 106 GLY A CA 1
ATOM 830 C C . GLY A 1 106 ? 9.469 34.188 22.172 1 80.19 106 GLY A C 1
ATOM 831 O O . GLY A 1 106 ? 9.68 33.125 21.609 1 80.19 106 GLY A O 1
ATOM 832 N N . ILE A 1 107 ? 9.367 34.188 23.438 1 85.81 107 ILE A N 1
ATOM 833 C CA . ILE A 1 107 ? 9.438 33 24.281 1 85.81 107 ILE A CA 1
ATOM 834 C C . ILE A 1 107 ? 8.031 32.469 24.531 1 85.81 107 ILE A C 1
ATOM 836 O O . ILE A 1 107 ? 7.129 33.219 24.922 1 85.81 107 ILE A O 1
ATOM 840 N N . ALA A 1 108 ? 7.918 31.188 24.25 1 87.81 108 ALA A N 1
ATOM 841 C CA . ALA A 1 108 ? 6.629 30.547 24.484 1 87.81 108 ALA A CA 1
ATOM 842 C C . ALA A 1 108 ? 6.457 30.188 25.953 1 87.81 108 ALA A C 1
ATOM 844 O O . ALA A 1 108 ? 7.312 29.531 26.547 1 87.81 108 ALA A O 1
ATOM 845 N N . LEU A 1 109 ? 5.34 30.672 26.562 1 90.88 109 LEU A N 1
ATOM 846 C CA . LEU A 1 109 ? 5.004 30.375 27.953 1 90.88 109 LEU A CA 1
ATOM 847 C C . LEU A 1 109 ? 3.51 30.109 28.109 1 90.88 109 LEU A C 1
ATOM 849 O O . LEU A 1 109 ? 2.727 30.391 27.203 1 90.88 109 LEU A O 1
ATOM 853 N N . ASP A 1 110 ? 3.16 29.531 29.234 1 93.56 110 ASP A N 1
ATOM 854 C CA . ASP A 1 110 ? 1.764 29.375 29.625 1 93.56 110 ASP A CA 1
ATOM 855 C C . ASP A 1 110 ? 1.44 30.234 30.859 1 93.56 110 ASP A C 1
ATOM 857 O O . ASP A 1 110 ? 2.084 30.094 31.891 1 93.56 110 ASP A O 1
ATOM 861 N N . LEU A 1 111 ? 0.434 31.109 30.656 1 95.56 111 LEU A N 1
ATOM 862 C CA . LEU A 1 111 ? -0.031 31.891 31.797 1 95.56 111 LEU A CA 1
ATOM 863 C C . LEU A 1 111 ? -1.204 31.203 32.469 1 95.56 111 LEU A C 1
ATOM 865 O O . LEU A 1 111 ? -1.986 30.5 31.828 1 95.56 111 LEU A O 1
ATOM 869 N N . LYS A 1 112 ? -1.278 31.375 33.75 1 95.69 112 LYS A N 1
ATOM 870 C CA . LYS A 1 112 ? -2.391 30.844 34.531 1 95.69 112 LYS A CA 1
ATOM 871 C C . LYS A 1 112 ? -3.484 31.891 34.719 1 95.69 112 LYS A C 1
ATOM 873 O O . LYS A 1 112 ? -3.244 32.969 35.281 1 95.69 112 LYS A O 1
ATOM 878 N N . ALA A 1 113 ? -4.656 31.547 34.25 1 95.69 113 ALA A N 1
ATOM 879 C CA . ALA A 1 113 ? -5.797 32.438 34.406 1 95.69 113 ALA A CA 1
ATOM 880 C C . ALA A 1 113 ? -6.41 32.312 35.812 1 95.69 113 ALA A C 1
ATOM 882 O O . ALA A 1 113 ? -6.059 31.391 36.562 1 95.69 113 ALA A O 1
ATOM 883 N N . ALA A 1 114 ? -7.289 33.281 36.125 1 95.5 114 ALA A N 1
ATOM 884 C CA . ALA A 1 114 ? -7.922 33.312 37.438 1 95.5 114 ALA A CA 1
ATOM 885 C C . ALA A 1 114 ? -8.781 32.062 37.656 1 95.5 114 ALA A C 1
ATOM 887 O O . ALA A 1 114 ? -8.922 31.578 38.781 1 95.5 114 ALA A O 1
ATOM 888 N N . ASP A 1 115 ? -9.32 31.484 36.625 1 94.44 115 ASP A N 1
ATOM 889 C CA . ASP A 1 115 ? -10.188 30.312 36.719 1 94.44 115 ASP A CA 1
ATOM 890 C C . ASP A 1 115 ? -9.367 29.016 36.688 1 94.44 115 ASP A C 1
ATOM 892 O O . ASP A 1 115 ? -9.93 27.922 36.75 1 94.44 115 ASP A O 1
ATOM 896 N N . GLY A 1 116 ? -8.117 29.125 36.625 1 92.31 116 GLY A N 1
ATOM 897 C CA . GLY A 1 116 ? -7.254 27.953 36.656 1 92.31 116 GLY A CA 1
ATOM 898 C C . GLY A 1 116 ? -6.852 27.453 35.281 1 92.31 116 GLY A C 1
ATOM 899 O O . GLY A 1 116 ? -5.992 26.578 35.188 1 92.31 116 GLY A O 1
ATOM 900 N N . SER A 1 117 ? -7.422 27.969 34.25 1 94.44 117 SER A N 1
ATOM 901 C CA . SER A 1 117 ? -7.078 27.531 32.906 1 94.44 117 SER A CA 1
ATOM 902 C C . SER A 1 117 ? -5.727 28.094 32.469 1 94.44 117 SER A C 1
ATOM 904 O O . SER A 1 117 ? -5.203 29.016 33.094 1 94.44 117 SER A O 1
ATOM 906 N N . ARG A 1 118 ? -5.164 27.391 31.438 1 94 118 ARG A N 1
ATOM 907 C CA . ARG A 1 118 ? -3.871 27.812 30.906 1 94 118 ARG A CA 1
ATOM 908 C C . ARG A 1 118 ? -4.039 28.578 29.594 1 94 118 ARG A C 1
ATOM 910 O O . ARG A 1 118 ? -4.875 28.203 28.766 1 94 118 ARG A O 1
ATOM 917 N N . LEU A 1 119 ? -3.328 29.641 29.5 1 94.5 119 LEU A N 1
ATOM 918 C CA . LEU A 1 119 ? -3.318 30.453 28.281 1 94.5 119 LEU A CA 1
ATOM 919 C C . LEU A 1 119 ? -1.943 30.422 27.625 1 94.5 119 LEU A C 1
ATOM 921 O O . LEU A 1 119 ? -0.996 31.031 28.125 1 94.5 119 LEU A O 1
ATOM 925 N N . PRO A 1 120 ? -1.836 29.703 26.484 1 92 120 PRO A N 1
ATOM 926 C CA . PRO A 1 120 ? -0.561 29.766 25.766 1 92 120 PRO A CA 1
ATOM 927 C C . PRO A 1 120 ? -0.264 31.156 25.188 1 92 120 PRO A C 1
ATOM 929 O O . PRO A 1 120 ? -1.133 31.766 24.562 1 92 120 PRO A O 1
ATOM 932 N N . VAL A 1 121 ? 0.971 31.609 25.453 1 90.81 121 VAL A N 1
ATOM 933 C CA . VAL A 1 121 ? 1.317 32.969 25.016 1 90.81 121 VAL A CA 1
ATOM 934 C C . VAL A 1 121 ? 2.754 32.969 24.5 1 90.81 121 VAL A C 1
ATOM 936 O O . VAL A 1 121 ? 3.518 32.031 24.734 1 90.81 121 VAL A O 1
ATOM 939 N N . MET A 1 122 ? 2.984 33.938 23.703 1 87.44 122 MET A N 1
ATOM 940 C CA . MET A 1 122 ? 4.344 34.312 23.328 1 87.44 122 MET A CA 1
ATOM 941 C C . MET A 1 122 ? 4.746 35.625 24.016 1 87.44 122 MET A C 1
ATOM 943 O O . MET A 1 122 ? 4.027 36.625 23.922 1 87.44 122 MET A O 1
ATOM 947 N N . VAL A 1 123 ? 5.918 35.594 24.672 1 90.75 123 VAL A N 1
ATOM 948 C CA . VAL A 1 123 ? 6.277 36.75 25.516 1 90.75 123 VAL A CA 1
ATOM 949 C C . VAL A 1 123 ? 7.566 37.375 25.016 1 90.75 123 VAL A C 1
ATOM 951 O O . VAL A 1 123 ? 8.516 36.688 24.641 1 90.75 123 VAL A O 1
ATOM 954 N N . THR A 1 124 ? 7.547 38.656 24.906 1 86.94 124 THR A N 1
ATOM 955 C CA . THR A 1 124 ? 8.727 39.469 24.641 1 86.94 124 THR A CA 1
ATOM 956 C C . THR A 1 124 ? 8.922 40.531 25.75 1 86.94 124 THR A C 1
ATOM 958 O O . THR A 1 124 ? 7.988 41.25 26.109 1 86.94 124 THR A O 1
ATOM 961 N N . SER A 1 125 ? 10.117 40.594 26.328 1 89.69 125 SER A N 1
ATOM 962 C CA . SER A 1 125 ? 10.406 41.531 27.406 1 89.69 125 SER A CA 1
ATOM 963 C C . SER A 1 125 ? 11.641 42.344 27.094 1 89.69 125 SER A C 1
ATOM 965 O O . SER A 1 125 ? 12.586 41.875 26.469 1 89.69 125 SER A O 1
ATOM 967 N N . THR A 1 126 ? 11.547 43.625 27.469 1 87.94 126 THR A N 1
ATOM 968 C CA . THR A 1 126 ? 12.664 44.531 27.328 1 87.94 126 THR A CA 1
ATOM 969 C C . THR A 1 126 ? 12.891 45.312 28.625 1 87.94 126 THR A C 1
ATOM 971 O O . THR A 1 126 ? 11.93 45.719 29.281 1 87.94 126 THR A O 1
ATOM 974 N N . VAL A 1 127 ? 14.109 45.562 28.969 1 87.25 127 VAL A N 1
ATOM 975 C CA . VAL A 1 127 ? 14.461 46.375 30.141 1 87.25 127 VAL A CA 1
ATOM 976 C C . VAL A 1 127 ? 14.586 47.844 29.766 1 87.25 127 VAL A C 1
ATOM 978 O O . VAL A 1 127 ? 15.266 48.188 28.797 1 87.25 127 VAL A O 1
ATOM 981 N N . LYS A 1 128 ? 13.797 48.625 30.391 1 81.5 128 LYS A N 1
ATOM 982 C CA . LYS A 1 128 ? 13.922 50.062 30.219 1 81.5 128 LYS A CA 1
ATOM 983 C C . LYS A 1 128 ? 14.805 50.688 31.312 1 81.5 128 LYS A C 1
ATOM 985 O O . LYS A 1 128 ? 14.508 50.562 32.5 1 81.5 128 LYS A O 1
ATOM 990 N N . ASN A 1 129 ? 15.781 51.375 30.828 1 81.62 129 ASN A N 1
ATOM 991 C CA . ASN A 1 129 ? 16.734 51.969 31.766 1 81.62 129 ASN A CA 1
ATOM 992 C C . ASN A 1 129 ? 16.422 53.406 32.062 1 81.62 129 ASN A C 1
ATOM 994 O O . ASN A 1 129 ? 15.836 54.094 31.219 1 81.62 129 ASN A O 1
ATOM 998 N N . GLY A 1 130 ? 16.672 53.812 33.25 1 75 130 GLY A N 1
ATOM 999 C CA . GLY A 1 130 ? 16.578 55.219 33.562 1 75 130 GLY A CA 1
ATOM 1000 C C . GLY A 1 130 ? 17.734 56.031 33.031 1 75 130 GLY A C 1
ATOM 1001 O O . GLY A 1 130 ? 18.594 55.5 32.312 1 75 130 GLY A O 1
ATOM 1002 N N . ASP A 1 131 ? 17.703 57.312 33.25 1 74.56 131 ASP A N 1
ATOM 1003 C CA . ASP A 1 131 ? 18.75 58.25 32.781 1 74.56 131 ASP A CA 1
ATOM 1004 C C . ASP A 1 131 ? 20.109 57.844 33.344 1 74.56 131 ASP A C 1
ATOM 1006 O O . ASP A 1 131 ? 21.141 58.125 32.75 1 74.56 131 ASP A O 1
ATOM 1010 N N . ASP A 1 132 ? 20.062 57.188 34.5 1 78.19 132 ASP A N 1
ATOM 1011 C CA . ASP A 1 132 ? 21.297 56.781 35.156 1 78.19 132 ASP A CA 1
ATOM 1012 C C . ASP A 1 132 ? 21.797 55.438 34.594 1 78.19 132 ASP A C 1
ATOM 1014 O O . ASP A 1 132 ? 22.844 54.938 35.031 1 78.19 132 ASP A O 1
ATOM 1018 N N . GLY A 1 133 ? 21.141 54.844 33.75 1 77.81 133 GLY A N 1
ATOM 1019 C CA . GLY A 1 133 ? 21.531 53.562 33.156 1 77.81 133 GLY A CA 1
ATOM 1020 C C . GLY A 1 133 ? 21.047 52.375 33.938 1 77.81 133 GLY A C 1
ATOM 1021 O O . GLY A 1 133 ? 21.234 51.219 33.5 1 77.81 133 GLY A O 1
ATOM 1022 N N . GLN A 1 134 ? 20.516 52.625 35.094 1 81 134 GLN A N 1
ATOM 1023 C CA . GLN A 1 134 ? 20.016 51.531 35.906 1 81 134 GLN A CA 1
ATOM 1024 C C . GLN A 1 134 ? 18.656 51.062 35.438 1 81 134 GLN A C 1
ATOM 1026 O O . GLN A 1 134 ? 17.828 51.875 35 1 81 134 GLN A O 1
ATOM 1031 N N . PRO A 1 135 ? 18.5 49.781 35.531 1 82.81 135 PRO A N 1
ATOM 1032 C CA . PRO A 1 135 ? 17.188 49.281 35.125 1 82.81 135 PRO A CA 1
ATOM 1033 C C . PRO A 1 135 ? 16.047 49.875 35.938 1 82.81 135 PRO A C 1
ATOM 1035 O O . PRO A 1 135 ? 16.125 49.875 37.188 1 82.81 135 PRO A O 1
ATOM 1038 N N . LEU A 1 136 ? 15.055 50.375 35.281 1 81.81 136 LEU A N 1
ATOM 1039 C CA . LEU A 1 136 ? 13.93 51.031 35.938 1 81.81 136 LEU A CA 1
ATOM 1040 C C . LEU A 1 136 ? 12.68 50.156 35.844 1 81.81 136 LEU A C 1
ATOM 1042 O O . LEU A 1 136 ? 11.961 50 36.844 1 81.81 136 LEU A O 1
ATOM 1046 N N . LEU A 1 137 ? 12.469 49.688 34.688 1 86.81 137 LEU A N 1
ATOM 1047 C CA . LEU A 1 137 ? 11.242 48.938 34.438 1 86.81 137 LEU A CA 1
ATOM 1048 C C . LEU A 1 137 ? 11.477 47.844 33.375 1 86.81 137 LEU A C 1
ATOM 1050 O O . LEU A 1 137 ? 12.383 47.969 32.562 1 86.81 137 LEU A O 1
ATOM 1054 N N . ILE A 1 138 ? 10.734 46.75 33.5 1 88.75 138 ILE A N 1
ATOM 1055 C CA . ILE A 1 138 ? 10.688 45.75 32.469 1 88.75 138 ILE A CA 1
ATOM 1056 C C . ILE A 1 138 ? 9.336 45.781 31.75 1 88.75 138 ILE A C 1
ATOM 1058 O O . ILE A 1 138 ? 8.281 45.719 32.375 1 88.75 138 ILE A O 1
ATOM 1062 N N . ARG A 1 139 ? 9.445 45.938 30.484 1 87.62 139 ARG A N 1
ATOM 1063 C CA . ARG A 1 139 ? 8.234 45.938 29.672 1 87.62 139 ARG A CA 1
ATOM 1064 C C . ARG A 1 139 ? 8.039 44.594 28.984 1 87.62 139 ARG A C 1
ATOM 1066 O O . ARG A 1 139 ? 8.961 44.062 28.359 1 87.62 139 ARG A O 1
ATOM 1073 N N . THR A 1 140 ? 6.832 44.062 29.172 1 90.31 140 THR A N 1
ATOM 1074 C CA . THR A 1 140 ? 6.535 42.75 28.609 1 90.31 140 THR A CA 1
ATOM 1075 C C . THR A 1 140 ? 5.309 42.812 27.703 1 90.31 140 THR A C 1
ATOM 1077 O O . THR A 1 140 ? 4.281 43.375 28.078 1 90.31 140 THR A O 1
ATOM 1080 N N . THR A 1 141 ? 5.504 42.312 26.516 1 88.81 141 THR A N 1
ATOM 1081 C CA . THR A 1 141 ? 4.395 42.125 25.594 1 88.81 141 THR A CA 1
ATOM 1082 C C . THR A 1 141 ? 3.969 40.656 25.547 1 88.81 141 THR A C 1
ATOM 1084 O O . THR A 1 141 ? 4.809 39.781 25.438 1 88.81 141 THR A O 1
ATOM 1087 N N . VAL A 1 142 ? 2.707 40.438 25.688 1 91 142 VAL A N 1
ATOM 1088 C CA . VAL A 1 142 ? 2.143 39.094 25.703 1 91 142 VAL A CA 1
ATOM 1089 C C . VAL A 1 142 ? 1.223 38.906 24.5 1 91 142 VAL A C 1
ATOM 1091 O O . VAL A 1 142 ? 0.197 39.562 24.391 1 91 142 VAL A O 1
ATOM 1094 N N . LEU A 1 143 ? 1.632 38 23.703 1 86.62 143 LEU A N 1
ATOM 1095 C CA . LEU A 1 143 ? 0.8 37.688 22.531 1 86.62 143 LEU A CA 1
ATOM 1096 C C . LEU A 1 143 ? 0.049 36.375 22.75 1 86.62 143 LEU A C 1
ATOM 1098 O O . LEU A 1 143 ? 0.619 35.406 23.234 1 86.62 143 LEU A O 1
ATOM 1102 N N . ASP A 1 144 ? -1.267 36.406 22.406 1 87.38 144 ASP A N 1
ATOM 1103 C CA . ASP A 1 144 ? -2.062 35.188 22.469 1 87.38 144 ASP A CA 1
ATOM 1104 C C . ASP A 1 144 ? -1.583 34.188 21.438 1 87.38 144 ASP A C 1
ATOM 1106 O O . ASP A 1 144 ? -1.548 34.469 20.234 1 87.38 144 ASP A O 1
ATOM 1110 N N . ALA A 1 145 ? -1.162 32.969 21.922 1 85.12 145 ALA A N 1
ATOM 1111 C CA . ALA A 1 145 ? -0.567 31.984 21.016 1 85.12 145 ALA A CA 1
ATOM 1112 C C . ALA A 1 145 ? -1.482 30.781 20.859 1 85.12 145 ALA A C 1
ATOM 1114 O O . ALA A 1 145 ? -1.043 29.719 20.406 1 85.12 145 ALA A O 1
ATOM 1115 N N . ARG A 1 146 ? -2.783 30.734 21.156 1 85.38 146 ARG A N 1
ATOM 1116 C CA . ARG A 1 146 ? -3.713 29.609 21.062 1 85.38 146 ARG A CA 1
ATOM 1117 C C . ARG A 1 146 ? -3.85 29.141 19.625 1 85.38 146 ARG A C 1
ATOM 1119 O O . ARG A 1 146 ? -3.793 27.938 19.359 1 85.38 146 ARG A O 1
ATOM 1126 N N . ASP A 1 147 ? -3.889 30.094 18.734 1 81.19 147 ASP A N 1
ATOM 1127 C CA . ASP A 1 147 ? -4.035 29.734 17.328 1 81.19 147 ASP A CA 1
ATOM 1128 C C . ASP A 1 147 ? -2.779 29.047 16.797 1 81.19 147 ASP A C 1
ATOM 1130 O O . ASP A 1 147 ? -2.867 28.016 16.109 1 81.19 147 ASP A O 1
ATOM 1134 N N . ARG A 1 148 ? -1.64 29.625 17.188 1 77 148 ARG A N 1
ATOM 1135 C CA . ARG A 1 148 ? -0.381 29.016 16.766 1 77 148 ARG A CA 1
ATOM 1136 C C . ARG A 1 148 ? -0.257 27.578 17.281 1 77 148 ARG A C 1
ATOM 1138 O O . ARG A 1 148 ? 0.132 26.688 16.547 1 77 148 ARG A O 1
ATOM 1145 N N . ARG A 1 149 ? -0.533 27.391 18.5 1 83.38 149 ARG A N 1
ATOM 1146 C CA . ARG A 1 149 ? -0.438 26.062 19.125 1 83.38 149 ARG A CA 1
ATOM 1147 C C . ARG A 1 149 ? -1.417 25.094 18.469 1 83.38 149 ARG A C 1
ATOM 1149 O O . ARG A 1 149 ? -1.092 23.922 18.266 1 83.38 149 ARG A O 1
ATOM 1156 N N . ALA A 1 150 ? -2.578 25.594 18.203 1 83.75 150 ALA A N 1
ATOM 1157 C CA . ALA A 1 150 ? -3.562 24.75 17.531 1 83.75 150 ALA A CA 1
ATOM 1158 C C . ALA A 1 150 ? -3.057 24.312 16.156 1 83.75 150 ALA A C 1
ATOM 1160 O O . ALA A 1 150 ? -3.168 23.141 15.797 1 83.75 150 ALA A O 1
ATOM 1161 N N . TYR A 1 151 ? -2.363 25.188 15.391 1 83.38 151 TYR A N 1
ATOM 1162 C CA . TYR A 1 151 ? -1.804 24.875 14.086 1 83.38 151 TYR A CA 1
ATOM 1163 C C . TYR A 1 151 ? -0.659 23.875 14.219 1 83.38 151 TYR A C 1
ATOM 1165 O O . TYR A 1 151 ? -0.547 22.938 13.414 1 83.38 151 TYR A O 1
ATOM 1173 N N . GLU A 1 152 ? 0.053 24.109 15.234 1 85.5 152 GLU A N 1
ATOM 1174 C CA . GLU A 1 152 ? 1.18 23.203 15.453 1 85.5 152 GLU A CA 1
ATOM 1175 C C . GLU A 1 152 ? 0.701 21.797 15.758 1 85.5 152 GLU A C 1
ATOM 1177 O O . GLU A 1 152 ? 1.25 20.812 15.234 1 85.5 152 GLU A O 1
ATOM 1182 N N . ARG A 1 153 ? -0.256 21.703 16.562 1 88.38 153 ARG A N 1
ATOM 1183 C CA . ARG A 1 153 ? -0.81 20.391 16.891 1 88.38 153 ARG A CA 1
ATOM 1184 C C . ARG A 1 153 ? -1.407 19.719 15.664 1 88.38 153 ARG A C 1
ATOM 1186 O O . ARG A 1 153 ? -1.189 18.531 15.438 1 88.38 153 ARG A O 1
ATOM 1193 N N . GLU A 1 154 ? -2.107 20.484 14.922 1 90.25 154 GLU A N 1
ATOM 1194 C CA . GLU A 1 154 ? -2.711 19.938 13.711 1 90.25 154 GLU A CA 1
ATOM 1195 C C . GLU A 1 154 ? -1.645 19.5 12.711 1 90.25 154 GLU A C 1
ATOM 1197 O O . GLU A 1 154 ? -1.79 18.469 12.047 1 90.25 154 GLU A O 1
ATOM 1202 N N . LEU A 1 155 ? -0.634 20.219 12.641 1 90 155 LEU A N 1
ATOM 1203 C CA . LEU A 1 155 ? 0.472 19.891 11.75 1 90 155 LEU A CA 1
ATOM 1204 C C . LEU A 1 155 ? 1.148 18.594 12.18 1 90 155 LEU A C 1
ATOM 1206 O O . LEU A 1 155 ? 1.419 17.719 11.352 1 90 155 LEU A O 1
ATOM 1210 N N . LEU A 1 156 ? 1.33 18.469 13.406 1 90.62 156 LEU A N 1
ATOM 1211 C CA . LEU A 1 156 ? 1.954 17.266 13.93 1 90.62 156 LEU A CA 1
ATOM 1212 C C . LEU A 1 156 ? 1.077 16.047 13.672 1 90.62 156 LEU A C 1
ATOM 1214 O O . LEU A 1 156 ? 1.576 14.992 13.273 1 90.62 156 LEU A O 1
ATOM 1218 N N . ARG A 1 157 ? -0.143 16.234 13.844 1 91.75 157 ARG A N 1
ATOM 1219 C CA . ARG A 1 157 ? -1.076 15.148 13.586 1 91.75 157 ARG A CA 1
ATOM 1220 C C . ARG A 1 157 ? -1.05 14.742 12.109 1 91.75 157 ARG A C 1
ATOM 1222 O O . ARG A 1 157 ? -0.994 13.555 11.789 1 91.75 157 ARG A O 1
ATOM 1229 N N . ALA A 1 158 ? -1.037 15.664 11.273 1 90.31 158 ALA A N 1
ATOM 1230 C CA . ALA A 1 158 ? -1.023 15.398 9.836 1 90.31 158 ALA A CA 1
ATOM 1231 C C . ALA A 1 158 ? 0.256 14.672 9.422 1 90.31 158 ALA A C 1
ATOM 1233 O O . ALA A 1 158 ? 0.217 13.734 8.625 1 90.31 158 ALA A O 1
ATOM 1234 N N . ARG A 1 159 ? 1.266 15.086 10.008 1 90.12 159 ARG A N 1
ATOM 1235 C CA . ARG A 1 159 ? 2.543 14.461 9.68 1 90.12 159 ARG A CA 1
ATOM 1236 C C . ARG A 1 159 ? 2.592 13.023 10.188 1 90.12 159 ARG A C 1
ATOM 1238 O O . ARG A 1 159 ? 3.09 12.133 9.5 1 90.12 159 ARG A O 1
ATOM 1245 N N . LYS A 1 160 ? 2.098 12.867 11.336 1 91.38 160 LYS A N 1
ATOM 1246 C CA . LYS A 1 160 ? 2.059 11.523 11.891 1 91.38 160 LYS A CA 1
ATOM 1247 C C . LYS A 1 160 ? 1.195 10.602 11.031 1 91.38 160 LYS A C 1
ATOM 1249 O O . LYS A 1 160 ? 1.547 9.438 10.812 1 91.38 160 LYS A O 1
ATOM 1254 N N . GLU A 1 161 ? 0.156 11.102 10.625 1 90.38 161 GLU A N 1
ATOM 1255 C CA . GLU A 1 161 ? -0.72 10.336 9.742 1 90.38 161 GLU A CA 1
ATOM 1256 C C . GLU A 1 161 ? -0.012 9.969 8.445 1 90.38 161 GLU A C 1
ATOM 1258 O O . GLU A 1 161 ? -0.105 8.828 7.98 1 90.38 161 GLU A O 1
ATOM 1263 N N . ALA A 1 162 ? 0.665 10.852 7.883 1 89.56 162 ALA A N 1
ATOM 1264 C CA . ALA A 1 162 ? 1.418 10.602 6.66 1 89.56 162 ALA A CA 1
ATOM 1265 C C . ALA A 1 162 ? 2.484 9.531 6.883 1 89.56 162 ALA A C 1
ATOM 1267 O O . ALA A 1 162 ? 2.684 8.656 6.035 1 89.56 162 ALA A O 1
ATOM 1268 N N . ASP A 1 163 ? 3.076 9.656 8.008 1 91 163 ASP A N 1
ATOM 1269 C CA . ASP A 1 163 ? 4.117 8.688 8.328 1 91 163 ASP A CA 1
ATOM 1270 C C . ASP A 1 163 ? 3.535 7.285 8.492 1 91 163 ASP A C 1
ATOM 1272 O O . ASP A 1 163 ? 4.125 6.305 8.039 1 91 163 ASP A O 1
ATOM 1276 N N . LEU A 1 164 ? 2.471 7.234 9.141 1 90.56 164 LEU A N 1
ATOM 1277 C CA . LEU A 1 164 ? 1.807 5.949 9.336 1 90.56 164 LEU A CA 1
ATOM 1278 C C . LEU A 1 164 ? 1.408 5.34 7.992 1 90.56 164 LEU A C 1
ATOM 1280 O O . LEU A 1 164 ? 1.587 4.141 7.773 1 90.56 164 LEU A O 1
ATOM 1284 N N . GLU A 1 165 ? 0.923 6.117 7.148 1 89 165 GLU A N 1
ATOM 1285 C CA . GLU A 1 165 ? 0.532 5.648 5.824 1 89 165 GLU A CA 1
ATOM 1286 C C . GLU A 1 165 ? 1.745 5.184 5.023 1 89 165 GLU A C 1
ATOM 1288 O O . GLU A 1 165 ? 1.677 4.18 4.312 1 89 165 GLU A O 1
ATOM 1293 N N . ARG A 1 166 ? 2.764 5.863 5.164 1 90.06 166 ARG A N 1
ATOM 1294 C CA . ARG A 1 166 ? 3.996 5.492 4.477 1 90.06 166 ARG A CA 1
ATOM 1295 C C . ARG A 1 166 ? 4.508 4.137 4.957 1 90.06 166 ARG A C 1
ATOM 1297 O O . ARG A 1 166 ? 4.957 3.318 4.156 1 90.06 166 ARG A O 1
ATOM 1304 N N . ASP A 1 167 ? 4.449 3.953 6.164 1 91.75 167 ASP A N 1
ATOM 1305 C CA . ASP A 1 167 ? 4.871 2.674 6.727 1 91.75 167 ASP A CA 1
ATOM 1306 C C . ASP A 1 167 ? 3.99 1.533 6.223 1 91.75 167 ASP A C 1
ATOM 1308 O O . ASP A 1 167 ? 4.488 0.458 5.887 1 91.75 167 ASP A O 1
ATOM 1312 N N . ARG A 1 168 ? 2.77 1.754 6.215 1 89.88 168 ARG A N 1
ATOM 1313 C CA . ARG A 1 168 ? 1.833 0.759 5.703 1 89.88 168 ARG A CA 1
ATOM 1314 C C . ARG A 1 168 ? 2.117 0.446 4.238 1 89.88 168 ARG A C 1
ATOM 1316 O O . ARG A 1 168 ? 2.041 -0.711 3.818 1 89.88 168 ARG A O 1
ATOM 1323 N N . LEU A 1 169 ? 2.418 1.477 3.551 1 90.75 169 LEU A N 1
ATOM 1324 C CA . LEU A 1 169 ? 2.748 1.312 2.139 1 90.75 169 LEU A CA 1
ATOM 1325 C C . LEU A 1 169 ? 3.975 0.424 1.967 1 90.75 169 LEU A C 1
ATOM 1327 O O . LEU A 1 169 ? 3.992 -0.458 1.104 1 90.75 169 LEU A O 1
ATOM 1331 N N . LYS A 1 170 ? 4.914 0.696 2.725 1 91.06 170 LYS A N 1
ATOM 1332 C CA . LYS A 1 170 ? 6.137 -0.1 2.66 1 91.06 170 LYS A CA 1
ATOM 1333 C C . LYS A 1 170 ? 5.852 -1.571 2.947 1 91.06 170 LYS A C 1
ATOM 1335 O O . LYS A 1 170 ? 6.344 -2.455 2.24 1 91.06 170 LYS A O 1
ATOM 1340 N N . ASP A 1 171 ? 5.094 -1.823 3.902 1 91.81 171 ASP A N 1
ATOM 1341 C CA . ASP A 1 171 ? 4.723 -3.186 4.273 1 91.81 171 ASP A CA 1
ATOM 1342 C C . ASP A 1 171 ? 3.957 -3.875 3.146 1 91.81 171 ASP A C 1
ATOM 1344 O O . ASP A 1 171 ? 4.211 -5.039 2.836 1 91.81 171 ASP A O 1
ATOM 1348 N N . LEU A 1 172 ? 3.055 -3.182 2.613 1 92.25 172 LEU A N 1
ATOM 1349 C CA . LEU A 1 172 ? 2.244 -3.73 1.531 1 92.25 172 LEU A CA 1
ATOM 1350 C C . LEU A 1 172 ? 3.1 -4.008 0.298 1 92.25 172 LEU A C 1
ATOM 1352 O O . LEU A 1 172 ? 2.928 -5.031 -0.364 1 92.25 172 LEU A O 1
ATOM 1356 N N . ASN A 1 173 ? 3.936 -3.096 0.015 1 92.56 173 ASN A N 1
ATOM 1357 C CA . ASN A 1 173 ? 4.848 -3.291 -1.107 1 92.56 173 ASN A CA 1
ATOM 1358 C C . ASN A 1 173 ? 5.688 -4.551 -0.935 1 92.56 173 ASN A C 1
ATOM 1360 O O . ASN A 1 173 ? 5.824 -5.344 -1.869 1 92.56 173 ASN A O 1
ATOM 1364 N N . ALA A 1 174 ? 6.199 -4.66 0.178 1 91.94 174 ALA A N 1
ATOM 1365 C CA . ALA A 1 174 ? 7.02 -5.832 0.477 1 91.94 174 ALA A CA 1
ATOM 1366 C C . ALA A 1 174 ? 6.211 -7.117 0.342 1 91.94 174 ALA A C 1
ATOM 1368 O O . ALA A 1 174 ? 6.699 -8.109 -0.201 1 91.94 174 ALA A O 1
ATOM 1369 N N . THR A 1 175 ? 5.086 -7.109 0.848 1 91.94 175 THR A N 1
ATOM 1370 C CA . THR A 1 175 ? 4.211 -8.273 0.777 1 91.94 175 THR A CA 1
ATOM 1371 C C . THR A 1 175 ? 3.855 -8.602 -0.671 1 91.94 175 THR A C 1
ATOM 1373 O O . THR A 1 175 ? 3.936 -9.75 -1.094 1 91.94 175 THR A O 1
ATOM 1376 N N . LEU A 1 176 ? 3.43 -7.594 -1.354 1 93.38 176 LEU A N 1
ATOM 1377 C CA . LEU A 1 176 ? 3.102 -7.777 -2.764 1 93.38 176 LEU A CA 1
ATOM 1378 C C . LEU A 1 176 ? 4.281 -8.375 -3.523 1 93.38 176 LEU A C 1
ATOM 1380 O O . LEU A 1 176 ? 4.113 -9.312 -4.309 1 93.38 176 LEU A O 1
ATOM 1384 N N . GLN A 1 177 ? 5.402 -7.883 -3.279 1 92.56 177 GLN A N 1
ATOM 1385 C CA . GLN A 1 177 ? 6.602 -8.414 -3.91 1 92.56 177 GLN A CA 1
ATOM 1386 C C . GLN A 1 177 ? 6.781 -9.898 -3.59 1 92.56 177 GLN A C 1
ATOM 1388 O O . GLN A 1 177 ? 7.07 -10.695 -4.48 1 92.56 177 GLN A O 1
ATOM 1393 N N . LYS A 1 178 ? 6.633 -10.234 -2.436 1 89.56 178 LYS A N 1
ATOM 1394 C CA . LYS A 1 178 ? 6.789 -11.609 -1.984 1 89.56 178 LYS A CA 1
ATOM 1395 C C . LYS A 1 178 ? 5.781 -12.531 -2.67 1 89.56 178 LYS A C 1
ATOM 1397 O O . LYS A 1 178 ? 6.102 -13.68 -2.99 1 89.56 178 LYS A O 1
ATOM 1402 N N . THR A 1 179 ? 4.621 -12.062 -2.852 1 90.75 179 THR A N 1
ATOM 1403 C CA . THR A 1 179 ? 3.559 -12.883 -3.416 1 90.75 179 THR A CA 1
ATOM 1404 C C . THR A 1 179 ? 3.811 -13.148 -4.898 1 90.75 179 THR A C 1
ATOM 1406 O O . THR A 1 179 ? 3.211 -14.055 -5.484 1 90.75 179 THR A O 1
ATOM 1409 N N . LEU A 1 180 ? 4.637 -12.352 -5.469 1 92.31 180 LEU A N 1
ATOM 1410 C CA . LEU A 1 180 ? 4.926 -12.484 -6.895 1 92.31 180 LEU A CA 1
ATOM 1411 C C . LEU A 1 180 ? 6.082 -13.453 -7.125 1 92.31 180 LEU A C 1
ATOM 1413 O O . LEU A 1 180 ? 6.531 -13.625 -8.258 1 92.31 180 LEU A O 1
ATOM 1417 N N . LEU A 1 181 ? 6.586 -14.023 -6.105 1 92 181 LEU A N 1
ATOM 1418 C CA . LEU A 1 181 ? 7.637 -15.031 -6.145 1 92 181 LEU A CA 1
ATOM 1419 C C . LEU A 1 181 ? 7.211 -16.281 -5.391 1 92 181 LEU A C 1
ATOM 1421 O O . LEU A 1 181 ? 6.426 -16.219 -4.445 1 92 181 LEU A O 1
ATOM 1425 N N . PRO A 1 182 ? 7.684 -17.391 -5.887 1 90.19 182 PRO A N 1
ATOM 1426 C CA . PRO A 1 182 ? 7.402 -18.562 -5.062 1 90.19 182 PRO A CA 1
ATOM 1427 C C . PRO A 1 182 ? 8.047 -18.484 -3.682 1 90.19 182 PRO A C 1
ATOM 1429 O O . PRO A 1 182 ? 9.211 -18.094 -3.562 1 90.19 182 PRO A O 1
ATOM 1432 N N . PRO A 1 183 ? 7.262 -18.766 -2.66 1 80.94 183 PRO A N 1
ATOM 1433 C CA . PRO A 1 183 ? 7.848 -18.734 -1.318 1 80.94 183 PRO A CA 1
ATOM 1434 C C . PRO A 1 183 ? 9.047 -19.672 -1.172 1 80.94 183 PRO A C 1
ATOM 1436 O O . PRO A 1 183 ? 10.016 -19.344 -0.494 1 80.94 183 PRO A O 1
ATOM 1439 N N . GLU A 1 184 ? 8.898 -20.797 -1.721 1 79.75 184 GLU A N 1
ATOM 1440 C CA . GLU A 1 184 ? 9.977 -21.781 -1.791 1 79.75 184 GLU A CA 1
ATOM 1441 C C . GLU A 1 184 ? 9.977 -22.5 -3.139 1 79.75 184 GLU A C 1
ATOM 1443 O O . GLU A 1 184 ? 8.922 -22.734 -3.727 1 79.75 184 GLU A O 1
ATOM 1448 N N . LEU A 1 185 ? 11.211 -22.75 -3.516 1 84.19 185 LEU A N 1
ATOM 1449 C CA . LEU A 1 185 ? 11.297 -23.531 -4.75 1 84.19 185 LEU A CA 1
ATOM 1450 C C . LEU A 1 185 ? 11.141 -25.016 -4.477 1 84.19 185 LEU A C 1
ATOM 1452 O O . LEU A 1 185 ? 11.625 -25.516 -3.463 1 84.19 185 LEU A O 1
ATOM 1456 N N . VAL A 1 186 ? 10.523 -25.656 -5.332 1 81.62 186 VAL A N 1
ATOM 1457 C CA . VAL A 1 186 ? 10.273 -27.094 -5.18 1 81.62 186 VAL A CA 1
ATOM 1458 C C . VAL A 1 186 ? 11.586 -27.859 -5.258 1 81.62 186 VAL A C 1
ATOM 1460 O O . VAL A 1 186 ? 12.516 -27.438 -5.957 1 81.62 186 VAL A O 1
ATOM 1463 N N . ASN A 1 187 ? 11.547 -28.922 -4.559 1 83.94 187 ASN A N 1
ATOM 1464 C CA . ASN A 1 187 ? 12.68 -29.844 -4.66 1 83.94 187 ASN A CA 1
ATOM 1465 C C . ASN A 1 187 ? 12.586 -30.703 -5.91 1 83.94 187 ASN A C 1
ATOM 1467 O O . ASN A 1 187 ? 11.539 -31.297 -6.188 1 83.94 187 ASN A O 1
ATOM 1471 N N . VAL A 1 188 ? 13.609 -30.703 -6.656 1 89.31 188 VAL A N 1
ATOM 1472 C CA . VAL A 1 188 ? 13.695 -31.562 -7.84 1 89.31 188 VAL A CA 1
ATOM 1473 C C . VAL A 1 188 ? 14.719 -32.688 -7.598 1 89.31 188 VAL A C 1
ATOM 1475 O O . VAL A 1 188 ? 15.914 -32.406 -7.449 1 89.31 188 VAL A O 1
ATOM 1478 N N . PRO A 1 189 ? 14.195 -33.906 -7.52 1 90.06 189 PRO A N 1
ATOM 1479 C CA . PRO A 1 189 ? 15.164 -35 -7.332 1 90.06 189 PRO A CA 1
ATOM 1480 C C . PRO A 1 189 ? 16.281 -34.969 -8.367 1 90.06 189 PRO A C 1
ATOM 1482 O O . PRO A 1 189 ? 16.016 -34.906 -9.57 1 90.06 189 PRO A O 1
ATOM 1485 N N . GLY A 1 190 ? 17.531 -34.969 -7.844 1 92.94 190 GLY A N 1
ATOM 1486 C CA . GLY A 1 190 ? 18.703 -35 -8.727 1 92.94 190 GLY A CA 1
ATOM 1487 C C . GLY A 1 190 ? 19.25 -33.625 -9.031 1 92.94 190 GLY A C 1
ATOM 1488 O O . GLY A 1 190 ? 20.281 -33.5 -9.68 1 92.94 190 GLY A O 1
ATOM 1489 N N . LEU A 1 191 ? 18.547 -32.625 -8.578 1 95.38 191 LEU A N 1
ATOM 1490 C CA . LEU A 1 191 ? 18.984 -31.25 -8.828 1 95.38 191 LEU A CA 1
ATOM 1491 C C . LEU A 1 191 ? 19.094 -30.469 -7.523 1 95.38 191 LEU A C 1
ATOM 1493 O O . LEU A 1 191 ? 18.328 -30.719 -6.582 1 95.38 191 LEU A O 1
ATOM 1497 N N . GLU A 1 192 ? 20.031 -29.656 -7.469 1 96.56 192 GLU A N 1
ATOM 1498 C CA . GLU A 1 192 ? 20.062 -28.578 -6.484 1 96.56 192 GLU A CA 1
ATOM 1499 C C . GLU A 1 192 ? 19.594 -27.25 -7.098 1 96.56 192 GLU A C 1
ATOM 1501 O O . GLU A 1 192 ? 20.062 -26.859 -8.172 1 96.56 192 GLU A O 1
ATOM 1506 N N . VAL A 1 193 ? 18.688 -26.641 -6.426 1 96.62 193 VAL A N 1
ATOM 1507 C CA . VAL A 1 193 ? 18.125 -25.406 -6.941 1 96.62 193 VAL A CA 1
ATOM 1508 C C . VAL A 1 193 ? 18.328 -24.281 -5.922 1 96.62 193 VAL A C 1
ATOM 1510 O O . VAL A 1 193 ? 18.203 -24.5 -4.715 1 96.62 193 VAL A O 1
ATOM 1513 N N . SER A 1 194 ? 18.703 -23.109 -6.379 1 96.94 194 SER A N 1
ATOM 1514 C CA . SER A 1 194 ? 18.844 -21.922 -5.555 1 96.94 194 SER A CA 1
ATOM 1515 C C . SER A 1 194 ? 18.453 -20.672 -6.32 1 96.94 194 SER A C 1
ATOM 1517 O O . SER A 1 194 ? 18.641 -20.594 -7.539 1 96.94 194 SER A O 1
ATOM 1519 N N . ALA A 1 195 ? 17.891 -19.75 -5.656 1 96.81 195 ALA A N 1
ATOM 1520 C CA . ALA A 1 195 ? 17.469 -18.5 -6.277 1 96.81 195 ALA A CA 1
ATOM 1521 C C . ALA A 1 195 ? 17.703 -17.312 -5.328 1 96.81 195 ALA A C 1
ATOM 1523 O O . ALA A 1 195 ? 17.891 -17.516 -4.125 1 96.81 195 ALA A O 1
ATOM 1524 N N . HIS A 1 196 ? 17.781 -16.109 -5.906 1 95.88 196 HIS A N 1
ATOM 1525 C CA . HIS A 1 196 ? 17.922 -14.883 -5.141 1 95.88 196 HIS A CA 1
ATOM 1526 C C . HIS A 1 196 ? 17.25 -13.711 -5.848 1 95.88 196 HIS A C 1
ATOM 1528 O O . HIS A 1 196 ? 17.359 -13.578 -7.07 1 95.88 196 HIS A O 1
ATOM 1534 N N . TYR A 1 197 ? 16.547 -12.969 -5.094 1 94.69 197 TYR A N 1
ATOM 1535 C CA . TYR A 1 197 ? 15.945 -11.734 -5.57 1 94.69 197 TYR A CA 1
ATOM 1536 C C . TYR A 1 197 ? 16.5 -10.523 -4.82 1 94.69 197 TYR A C 1
ATOM 1538 O O . TYR A 1 197 ? 16.328 -10.406 -3.605 1 94.69 197 TYR A O 1
ATOM 1546 N N . HIS A 1 198 ? 17.156 -9.641 -5.543 1 93.12 198 HIS A N 1
ATOM 1547 C CA . HIS A 1 198 ? 17.672 -8.406 -4.969 1 93.12 198 HIS A CA 1
ATOM 1548 C C . HIS A 1 198 ? 16.734 -7.234 -5.246 1 93.12 198 HIS A C 1
ATOM 1550 O O . HIS A 1 198 ? 16.547 -6.844 -6.398 1 93.12 198 HIS A O 1
ATOM 1556 N N . VAL A 1 199 ? 16.281 -6.684 -4.184 1 88.06 199 VAL A N 1
ATOM 1557 C CA . VAL A 1 199 ? 15.359 -5.555 -4.297 1 88.06 199 VAL A CA 1
ATOM 1558 C C . VAL A 1 199 ? 16.141 -4.246 -4.324 1 88.06 199 VAL A C 1
ATOM 1560 O O . VAL A 1 199 ? 16.844 -3.914 -3.365 1 88.06 199 VAL A O 1
ATOM 1563 N N . ALA A 1 200 ? 15.992 -3.445 -5.363 1 85.62 200 ALA A N 1
ATOM 1564 C CA . ALA A 1 200 ? 16.703 -2.176 -5.484 1 85.62 200 ALA A CA 1
ATOM 1565 C C . ALA A 1 200 ? 16.047 -1.1 -4.617 1 85.62 200 ALA A C 1
ATOM 1567 O O . ALA A 1 200 ? 16.75 -0.301 -3.984 1 85.62 200 ALA A O 1
ATOM 1568 N N . SER A 1 201 ? 14.734 -1.083 -4.641 1 83.31 201 SER A N 1
ATOM 1569 C CA . SER A 1 201 ? 14.016 -0.104 -3.834 1 83.31 201 SER A CA 1
ATOM 1570 C C . SER A 1 201 ? 12.836 -0.744 -3.111 1 83.31 201 SER A C 1
ATOM 1572 O O . SER A 1 201 ? 12.016 -1.421 -3.734 1 83.31 201 SER A O 1
ATOM 1574 N N . ALA A 1 202 ? 12.781 -0.415 -1.901 1 78.5 202 ALA A N 1
ATOM 1575 C CA . ALA A 1 202 ? 11.711 -0.98 -1.09 1 78.5 202 ALA A CA 1
ATOM 1576 C C . ALA A 1 202 ? 10.406 -0.218 -1.3 1 78.5 202 ALA A C 1
ATOM 1578 O O . ALA A 1 202 ? 9.336 -0.688 -0.911 1 78.5 202 ALA A O 1
ATOM 1579 N N . ASP A 1 203 ? 10.508 0.862 -2.053 1 82.62 203 ASP A N 1
ATOM 1580 C CA . ASP A 1 203 ? 9.359 1.748 -2.146 1 82.62 203 ASP A CA 1
ATOM 1581 C C . ASP A 1 203 ? 8.438 1.337 -3.297 1 82.62 203 ASP A C 1
ATOM 1583 O O . ASP A 1 203 ? 7.289 1.771 -3.367 1 82.62 203 ASP A O 1
ATOM 1587 N N . GLU A 1 204 ? 8.969 0.488 -4.109 1 88.19 204 GLU A N 1
ATOM 1588 C CA . GLU A 1 204 ? 8.164 0.065 -5.246 1 88.19 204 GLU A CA 1
ATOM 1589 C C . GLU A 1 204 ? 8.344 -1.424 -5.531 1 88.19 204 GLU A C 1
ATOM 1591 O O . GLU A 1 204 ? 9.422 -1.976 -5.316 1 88.19 204 GLU A O 1
ATOM 1596 N N . VAL A 1 205 ? 7.297 -2.043 -6 1 90.94 205 VAL A N 1
ATOM 1597 C CA . VAL A 1 205 ? 7.34 -3.455 -6.367 1 90.94 205 VAL A CA 1
ATOM 1598 C C . VAL A 1 205 ? 8.031 -3.619 -7.715 1 90.94 205 VAL A C 1
ATOM 1600 O O . VAL A 1 205 ? 7.801 -2.84 -8.641 1 90.94 205 VAL A O 1
ATOM 1603 N N . GLY A 1 206 ? 8.938 -4.559 -7.785 1 90.88 206 GLY A N 1
ATOM 1604 C CA . GLY A 1 206 ? 9.664 -4.812 -9.023 1 90.88 206 GLY A CA 1
ATOM 1605 C C . GLY A 1 206 ? 8.906 -5.711 -9.984 1 90.88 206 GLY A C 1
ATOM 1606 O O . GLY A 1 206 ? 7.926 -6.352 -9.602 1 90.88 206 GLY A O 1
ATOM 1607 N N . GLY A 1 207 ? 9.422 -5.73 -11.164 1 92.5 207 GLY A N 1
ATOM 1608 C CA . GLY A 1 207 ? 8.781 -6.516 -12.211 1 92.5 207 GLY A CA 1
ATOM 1609 C C . GLY A 1 207 ? 9.461 -7.848 -12.453 1 92.5 207 GLY A C 1
ATOM 1610 O O . GLY A 1 207 ? 8.984 -8.656 -13.25 1 92.5 207 GLY A O 1
ATOM 1611 N N . ASP A 1 208 ? 10.523 -8.164 -11.758 1 95.62 208 ASP A N 1
ATOM 1612 C CA . ASP A 1 208 ? 11.242 -9.422 -11.961 1 95.62 208 ASP A CA 1
ATOM 1613 C C . ASP A 1 208 ? 10.523 -10.578 -11.281 1 95.62 208 ASP A C 1
ATOM 1615 O O . ASP A 1 208 ? 9.945 -10.414 -10.203 1 95.62 208 ASP A O 1
ATOM 1619 N N . PHE A 1 209 ? 10.594 -11.719 -11.938 1 96 209 PHE A N 1
ATOM 1620 C CA . PHE A 1 209 ? 9.945 -12.883 -11.352 1 96 209 PHE A CA 1
ATOM 1621 C C . PHE A 1 209 ? 10.617 -14.172 -11.812 1 96 209 PHE A C 1
ATOM 1623 O O . PHE A 1 209 ? 11.32 -14.18 -12.828 1 96 209 PHE A O 1
ATOM 1630 N N . TYR A 1 210 ? 10.508 -15.227 -11.07 1 97.25 210 TYR A N 1
ATOM 1631 C CA . TYR A 1 210 ? 10.984 -16.562 -11.422 1 97.25 210 TYR A CA 1
ATOM 1632 C C . TYR A 1 210 ? 10.133 -17.641 -10.766 1 97.25 210 TYR A C 1
ATOM 1634 O O . TYR A 1 210 ? 9.336 -17.344 -9.867 1 97.25 210 TYR A O 1
ATOM 1642 N N . ASP A 1 211 ? 10.25 -18.766 -11.281 1 96.12 211 ASP A N 1
ATOM 1643 C CA . ASP A 1 211 ? 9.531 -19.906 -10.703 1 96.12 211 ASP A CA 1
ATOM 1644 C C . ASP A 1 211 ? 10.109 -21.234 -11.195 1 96.12 211 ASP A C 1
ATOM 1646 O O . ASP A 1 211 ? 10.82 -21.266 -12.195 1 96.12 211 ASP A O 1
ATOM 1650 N N . LEU A 1 212 ? 10.008 -22.219 -10.422 1 95.88 212 LEU A N 1
ATOM 1651 C CA . LEU A 1 212 ? 10.281 -23.609 -10.727 1 95.88 212 LEU A CA 1
ATOM 1652 C C . LEU A 1 212 ? 9.172 -24.516 -10.188 1 95.88 212 LEU A C 1
ATOM 1654 O O . LEU A 1 212 ? 8.867 -24.484 -8.992 1 95.88 212 LEU A O 1
ATOM 1658 N N . PHE A 1 213 ? 8.547 -25.344 -11.07 1 91.94 213 PHE A N 1
ATOM 1659 C CA . PHE A 1 213 ? 7.371 -26.094 -10.648 1 91.94 213 PHE A CA 1
ATOM 1660 C C . PHE A 1 213 ? 7.297 -27.438 -11.352 1 91.94 213 PHE A C 1
ATOM 1662 O O . PHE A 1 213 ? 7.797 -27.594 -12.469 1 91.94 213 PHE A O 1
ATOM 1669 N N . PRO A 1 214 ? 6.703 -28.391 -10.695 1 90.5 214 PRO A N 1
ATOM 1670 C CA . PRO A 1 214 ? 6.598 -29.734 -11.289 1 90.5 214 PRO A CA 1
ATOM 1671 C C . PRO A 1 214 ? 5.523 -29.812 -12.367 1 90.5 214 PRO A C 1
ATOM 1673 O O . PRO A 1 214 ? 4.52 -29.094 -12.305 1 90.5 214 PRO A O 1
ATOM 1676 N N . LEU A 1 215 ? 5.789 -30.609 -13.367 1 89.94 215 LEU A N 1
ATOM 1677 C CA . LEU A 1 215 ? 4.844 -30.969 -14.422 1 89.94 215 LEU A CA 1
ATOM 1678 C C . LEU A 1 215 ? 4.617 -32.469 -14.445 1 89.94 215 LEU A C 1
ATOM 1680 O O . LEU A 1 215 ? 5.152 -33.219 -13.609 1 89.94 215 LEU A O 1
ATOM 1684 N N . ALA A 1 216 ? 3.764 -32.938 -15.297 1 81.69 216 ALA A N 1
ATOM 1685 C CA . ALA A 1 216 ? 3.457 -34.344 -15.383 1 81.69 216 ALA A CA 1
ATOM 1686 C C . ALA A 1 216 ? 4.668 -35.156 -15.875 1 81.69 216 ALA A C 1
ATOM 1688 O O . ALA A 1 216 ? 5.598 -34.562 -16.453 1 81.69 216 ALA A O 1
ATOM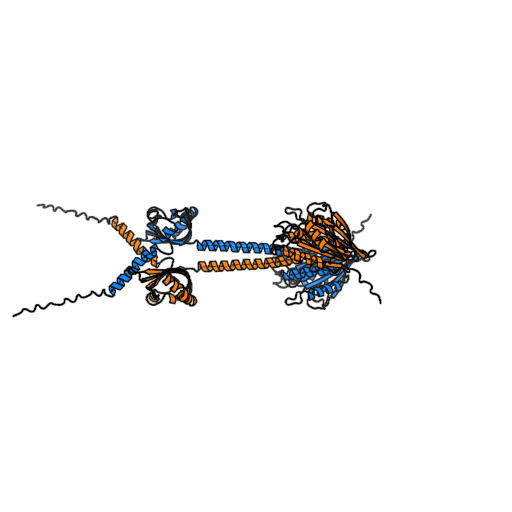 1689 N N . ALA A 1 217 ? 4.637 -36.438 -15.602 1 81.25 217 ALA A N 1
ATOM 1690 C CA . ALA A 1 217 ? 5.59 -37.406 -16.125 1 81.25 217 ALA A CA 1
ATOM 1691 C C . ALA A 1 217 ? 7 -37.125 -15.625 1 81.25 217 ALA A C 1
ATOM 1693 O O . ALA A 1 217 ? 7.977 -37.312 -16.359 1 81.25 217 ALA A O 1
ATOM 1694 N N . GLY A 1 218 ? 7.113 -36.5 -14.484 1 85.75 218 GLY A N 1
ATOM 1695 C CA . GLY A 1 218 ? 8.422 -36.281 -13.875 1 85.75 218 GLY A CA 1
ATOM 1696 C C . GLY A 1 218 ? 9.219 -35.156 -14.531 1 85.75 218 GLY A C 1
ATOM 1697 O O . GLY A 1 218 ? 10.445 -35.219 -14.555 1 85.75 218 GLY A O 1
ATOM 1698 N N . THR A 1 219 ? 8.602 -34.312 -15.203 1 92.75 219 THR A N 1
ATOM 1699 C CA . THR A 1 219 ? 9.258 -33.156 -15.805 1 92.75 219 THR A CA 1
ATOM 1700 C C . THR A 1 219 ? 8.992 -31.891 -14.984 1 92.75 219 THR A C 1
ATOM 1702 O O . THR A 1 219 ? 8.148 -31.891 -14.086 1 92.75 219 THR A O 1
ATOM 1705 N N . TRP A 1 220 ? 9.781 -30.859 -15.242 1 94.81 220 TRP A N 1
ATOM 1706 C CA . TRP A 1 220 ? 9.656 -29.625 -14.492 1 94.81 220 TRP A CA 1
ATOM 1707 C C . TRP A 1 220 ? 9.727 -28.406 -15.422 1 94.81 220 TRP A C 1
ATOM 1709 O O . TRP A 1 220 ? 10.453 -28.422 -16.422 1 94.81 220 TRP A O 1
ATOM 1719 N N . GLY A 1 221 ? 8.914 -27.438 -15.102 1 95.44 221 GLY A N 1
ATOM 1720 C CA . GLY A 1 221 ? 9.016 -26.141 -15.766 1 95.44 221 GLY A CA 1
ATOM 1721 C C . GLY A 1 221 ? 9.719 -25.094 -14.922 1 95.44 221 GLY A C 1
ATOM 1722 O O . GLY A 1 221 ? 9.617 -25.125 -13.688 1 95.44 221 GLY A O 1
ATOM 1723 N N . LEU A 1 222 ? 10.461 -24.219 -15.562 1 97.12 222 LEU A N 1
ATOM 1724 C CA . LEU A 1 222 ? 11.031 -23.078 -14.875 1 97.12 222 LEU A CA 1
ATOM 1725 C C . LEU A 1 222 ? 10.969 -21.828 -15.766 1 97.12 222 LEU A C 1
ATOM 1727 O O . LEU A 1 222 ? 10.93 -21.938 -16.984 1 97.12 222 LEU A O 1
ATOM 1731 N N . PHE A 1 223 ? 10.898 -20.703 -15.164 1 97.69 223 PHE A N 1
ATOM 1732 C CA . PHE A 1 223 ? 10.953 -19.469 -15.93 1 97.69 223 PHE A CA 1
ATOM 1733 C C . PHE A 1 223 ? 11.547 -18.344 -15.102 1 97.69 223 PHE A C 1
ATOM 1735 O O . PHE A 1 223 ? 11.586 -18.422 -13.875 1 97.69 223 PHE A O 1
ATOM 1742 N N . LEU A 1 224 ? 12.055 -17.391 -15.734 1 97.88 224 LEU A N 1
ATOM 1743 C CA . LEU A 1 224 ? 12.547 -16.125 -15.195 1 97.88 224 LEU A CA 1
ATOM 1744 C C . LEU A 1 224 ? 12.258 -14.977 -16.156 1 97.88 224 LEU A C 1
ATOM 1746 O O . LEU A 1 224 ? 12.477 -15.102 -17.359 1 97.88 224 LEU A O 1
ATOM 1750 N N . GLY A 1 225 ? 11.695 -13.938 -15.609 1 96.94 225 GLY A N 1
ATOM 1751 C CA . GLY A 1 225 ? 11.336 -12.828 -16.484 1 96.94 225 GLY A CA 1
ATOM 1752 C C . GLY A 1 225 ? 11.391 -11.477 -15.781 1 96.94 225 GLY A C 1
ATOM 1753 O O . GLY A 1 225 ? 11.719 -11.398 -14.594 1 96.94 225 GLY A O 1
ATOM 1754 N N . ASP A 1 226 ? 11.133 -10.453 -16.625 1 95.44 226 ASP A N 1
ATOM 1755 C CA . ASP A 1 226 ? 11.141 -9.055 -16.188 1 95.44 226 ASP A CA 1
ATOM 1756 C C . ASP A 1 226 ? 10.062 -8.25 -16.906 1 95.44 226 ASP A C 1
ATOM 1758 O O . ASP A 1 226 ? 10.156 -8.016 -18.109 1 95.44 226 ASP A O 1
ATOM 1762 N N . VAL A 1 227 ? 9.148 -7.805 -16.109 1 94.81 227 VAL A N 1
ATOM 1763 C CA . VAL A 1 227 ? 8.086 -6.965 -16.656 1 94.81 227 VAL A CA 1
ATOM 1764 C C . VAL A 1 227 ? 8.539 -5.508 -16.656 1 94.81 227 VAL A C 1
ATOM 1766 O O . VAL A 1 227 ? 9.156 -5.031 -15.703 1 94.81 227 VAL A O 1
ATOM 1769 N N . CYS A 1 228 ? 8.172 -4.738 -17.688 1 91.19 228 CYS A N 1
ATOM 1770 C CA . CYS A 1 228 ? 8.562 -3.338 -17.812 1 91.19 228 CYS A CA 1
ATOM 1771 C C . CYS A 1 228 ? 7.836 -2.482 -16.766 1 91.19 228 CYS A C 1
ATOM 1773 O O . CYS A 1 228 ? 6.637 -2.654 -16.547 1 91.19 228 CYS A O 1
ATOM 1775 N N . GLY A 1 229 ? 8.672 -1.709 -16.219 1 87.56 229 GLY A N 1
ATOM 1776 C CA . GLY A 1 229 ? 8.094 -0.786 -15.258 1 87.56 229 GLY A CA 1
ATOM 1777 C C . GLY A 1 229 ? 8.133 -1.305 -13.836 1 87.56 229 GLY A C 1
ATOM 1778 O O . GLY A 1 229 ? 8.719 -2.357 -13.57 1 87.56 229 GLY A O 1
ATOM 1779 N N . LYS A 1 230 ? 7.613 -0.489 -12.898 1 89.56 230 LYS A N 1
ATOM 1780 C CA . LYS A 1 230 ? 7.547 -0.82 -11.477 1 89.56 230 LYS A CA 1
ATOM 1781 C C . LYS A 1 230 ? 6.191 -0.439 -10.891 1 89.56 230 LYS A C 1
ATOM 1783 O O . LYS A 1 230 ? 5.379 0.202 -11.555 1 89.56 230 LYS A O 1
ATOM 1788 N N . GLY A 1 231 ? 6.004 -0.947 -9.688 1 89.69 231 GLY A N 1
ATOM 1789 C CA . GLY A 1 231 ? 4.805 -0.549 -8.969 1 89.69 231 GLY A CA 1
ATOM 1790 C C . GLY A 1 231 ? 3.639 -1.491 -9.188 1 89.69 231 GLY A C 1
ATOM 1791 O O . GLY A 1 231 ? 3.826 -2.635 -9.609 1 89.69 231 GLY A O 1
ATOM 1792 N N . ALA A 1 232 ? 2.492 -0.97 -8.922 1 88.56 232 ALA A N 1
ATOM 1793 C CA . ALA A 1 232 ? 1.265 -1.763 -8.93 1 88.56 232 ALA A CA 1
ATOM 1794 C C . ALA A 1 232 ? 0.964 -2.301 -10.32 1 88.56 232 ALA A C 1
ATOM 1796 O O . ALA A 1 232 ? 0.566 -3.457 -10.477 1 88.56 232 ALA A O 1
ATOM 1797 N N . ALA A 1 233 ? 1.148 -1.516 -11.297 1 88.44 233 ALA A N 1
ATOM 1798 C CA . ALA A 1 233 ? 0.86 -1.931 -12.664 1 88.44 233 ALA A CA 1
ATOM 1799 C C . ALA A 1 233 ? 1.769 -3.08 -13.094 1 88.44 233 ALA A C 1
ATOM 1801 O O . ALA A 1 233 ? 1.305 -4.062 -13.68 1 88.44 233 ALA A O 1
ATOM 1802 N N . ALA A 1 234 ? 2.973 -2.949 -12.867 1 91.56 234 ALA A N 1
ATOM 1803 C CA . ALA A 1 234 ? 3.922 -4.012 -13.188 1 91.56 234 ALA A CA 1
ATOM 1804 C C . ALA A 1 234 ? 3.59 -5.293 -12.43 1 91.56 234 ALA A C 1
ATOM 1806 O O . ALA A 1 234 ? 3.723 -6.391 -12.969 1 91.56 234 ALA A O 1
ATOM 1807 N N . ALA A 1 235 ? 3.24 -5.137 -11.211 1 92.5 235 ALA A N 1
ATOM 1808 C CA . ALA A 1 235 ? 2.887 -6.281 -10.375 1 92.5 235 ALA A CA 1
ATOM 1809 C C . ALA A 1 235 ? 1.711 -7.051 -10.961 1 92.5 235 ALA A C 1
ATOM 1811 O O . ALA A 1 235 ? 1.71 -8.281 -10.969 1 92.5 235 ALA A O 1
ATOM 1812 N N . ALA A 1 236 ? 0.747 -6.375 -11.453 1 90.06 236 ALA A N 1
ATOM 1813 C CA . ALA A 1 236 ? -0.417 -7.008 -12.07 1 90.06 236 ALA A CA 1
ATOM 1814 C C . ALA A 1 236 ? -0.017 -7.809 -13.305 1 90.06 236 ALA A C 1
ATOM 1816 O O . ALA A 1 236 ? -0.473 -8.938 -13.492 1 90.06 236 ALA A O 1
ATOM 1817 N N . VAL A 1 237 ? 0.776 -7.277 -14.07 1 92.31 237 VAL A N 1
ATOM 1818 C CA . VAL A 1 237 ? 1.256 -7.949 -15.273 1 92.31 237 VAL A CA 1
ATOM 1819 C C . VAL A 1 237 ? 2.088 -9.172 -14.883 1 92.31 237 VAL A C 1
ATOM 1821 O O . VAL A 1 237 ? 1.972 -10.227 -15.508 1 92.31 237 VAL A O 1
ATOM 1824 N N . THR A 1 238 ? 2.916 -8.977 -13.898 1 94.38 238 THR A N 1
ATOM 1825 C CA . THR A 1 238 ? 3.744 -10.078 -13.414 1 94.38 238 THR A CA 1
ATOM 1826 C C . THR A 1 238 ? 2.877 -11.25 -12.969 1 94.38 238 THR A C 1
ATOM 1828 O O . THR A 1 238 ? 3.154 -12.398 -13.312 1 94.38 238 THR A O 1
ATOM 1831 N N . SER A 1 239 ? 1.928 -10.914 -12.227 1 92.62 239 SER A N 1
ATOM 1832 C CA . SER A 1 239 ? 1.009 -11.938 -11.75 1 92.62 239 SER A CA 1
ATOM 1833 C C . SER A 1 239 ? 0.366 -12.688 -12.914 1 92.62 239 SER A C 1
ATOM 1835 O O . SER A 1 239 ? 0.328 -13.922 -12.922 1 92.62 239 SER A O 1
ATOM 1837 N N . LEU A 1 240 ? -0.102 -11.945 -13.867 1 91.75 240 LEU A N 1
ATOM 1838 C CA . LEU A 1 240 ? -0.727 -12.547 -15.039 1 91.75 240 LEU A CA 1
ATOM 1839 C C . LEU A 1 240 ? 0.266 -13.422 -15.797 1 91.75 240 LEU A C 1
ATOM 1841 O O . LEU A 1 240 ? -0.079 -14.516 -16.234 1 91.75 240 LEU A O 1
ATOM 1845 N N . ALA A 1 241 ? 1.381 -12.945 -15.969 1 94.25 241 ALA A N 1
ATOM 1846 C CA . ALA A 1 241 ? 2.412 -13.695 -16.672 1 94.25 241 ALA A CA 1
ATOM 1847 C C . ALA A 1 241 ? 2.703 -15.016 -15.984 1 94.25 241 ALA A C 1
ATOM 1849 O O . ALA A 1 241 ? 2.727 -16.078 -16.625 1 94.25 241 ALA A O 1
ATOM 1850 N N . ARG A 1 242 ? 2.926 -14.906 -14.742 1 94.12 242 ARG A N 1
ATOM 1851 C CA . ARG A 1 242 ? 3.244 -16.109 -13.977 1 94.12 242 ARG A CA 1
ATOM 1852 C C . ARG A 1 242 ? 2.117 -17.125 -14.07 1 94.12 242 ARG A C 1
ATOM 1854 O O . ARG A 1 242 ? 2.367 -18.312 -14.305 1 94.12 242 ARG A O 1
ATOM 1861 N N . TYR A 1 243 ? 0.963 -16.688 -13.906 1 90.62 243 TYR A N 1
ATOM 1862 C CA . TYR A 1 243 ? -0.2 -17.578 -13.969 1 90.62 243 TYR A CA 1
ATOM 1863 C C . TYR A 1 243 ? -0.314 -18.234 -15.344 1 90.62 243 TYR A C 1
ATOM 1865 O O . TYR A 1 243 ? -0.538 -19.438 -15.445 1 90.62 243 TYR A O 1
ATOM 1873 N N . THR A 1 244 ? -0.138 -17.453 -16.344 1 92 244 THR A N 1
ATOM 1874 C CA . THR A 1 244 ? -0.278 -17.922 -17.719 1 92 244 THR A CA 1
ATOM 1875 C C . THR A 1 244 ? 0.796 -18.953 -18.047 1 92 244 THR A C 1
ATOM 1877 O O . THR A 1 244 ? 0.502 -20 -18.641 1 92 244 THR A O 1
ATOM 1880 N N . LEU A 1 245 ? 1.941 -18.703 -17.641 1 94.69 245 LEU A N 1
ATOM 1881 C CA . LEU A 1 245 ? 3.045 -19.609 -17.922 1 94.69 245 LEU A CA 1
ATOM 1882 C C . LEU A 1 245 ? 2.816 -20.969 -17.266 1 94.69 245 LEU A C 1
ATOM 1884 O O . LEU A 1 245 ? 2.98 -22.016 -17.891 1 94.69 245 LEU A O 1
ATOM 1888 N N . ARG A 1 246 ? 2.404 -20.938 -16.094 1 90.56 246 ARG A N 1
ATOM 1889 C CA . ARG A 1 246 ? 2.152 -22.188 -15.367 1 90.56 246 ARG A CA 1
ATOM 1890 C C . ARG A 1 246 ? 1.011 -22.969 -16 1 90.56 246 ARG A C 1
ATOM 1892 O O . ARG A 1 246 ? 1.102 -24.188 -16.156 1 90.56 246 ARG A O 1
ATOM 1899 N N . ALA A 1 247 ? -0.006 -22.297 -16.328 1 87.06 247 ALA A N 1
ATOM 1900 C CA . ALA A 1 247 ? -1.168 -22.953 -16.938 1 87.06 247 ALA A CA 1
ATOM 1901 C C . ALA A 1 247 ? -0.826 -23.531 -18.297 1 87.06 247 ALA A C 1
ATOM 1903 O O . ALA A 1 247 ? -1.172 -24.672 -18.609 1 87.06 247 ALA A O 1
ATOM 1904 N N . ALA A 1 248 ? -0.12 -22.75 -19.094 1 91.06 248 ALA A N 1
ATOM 1905 C CA . ALA A 1 248 ? 0.228 -23.172 -20.438 1 91.06 248 ALA A CA 1
ATOM 1906 C C . ALA A 1 248 ? 1.169 -24.375 -20.422 1 91.06 248 ALA A C 1
ATOM 1908 O O . ALA A 1 248 ? 1.082 -25.25 -21.297 1 91.06 248 ALA A O 1
ATOM 1909 N N . ALA A 1 249 ? 1.999 -24.438 -19.484 1 92.44 249 ALA A N 1
ATOM 1910 C CA . ALA A 1 249 ? 3.016 -25.484 -19.406 1 92.44 249 ALA A CA 1
ATOM 1911 C C . ALA A 1 249 ? 2.379 -26.844 -19.141 1 92.44 249 ALA A C 1
ATOM 1913 O O . ALA A 1 249 ? 2.967 -27.891 -19.469 1 92.44 249 ALA A O 1
ATOM 1914 N N . VAL A 1 250 ? 1.255 -26.859 -18.594 1 86.5 250 VAL A N 1
ATOM 1915 C CA . VAL A 1 250 ? 0.557 -28.109 -18.312 1 86.5 250 VAL A CA 1
ATOM 1916 C C . VAL A 1 250 ? 0.038 -28.719 -19.609 1 86.5 250 VAL A C 1
ATOM 1918 O O . VAL A 1 250 ? 0.052 -29.953 -19.781 1 86.5 250 VAL A O 1
ATOM 1921 N N . TYR A 1 251 ? -0.333 -27.859 -20.578 1 84.31 251 TYR A N 1
ATOM 1922 C CA . TYR A 1 251 ? -0.99 -28.328 -21.797 1 84.31 251 TYR A CA 1
ATOM 1923 C 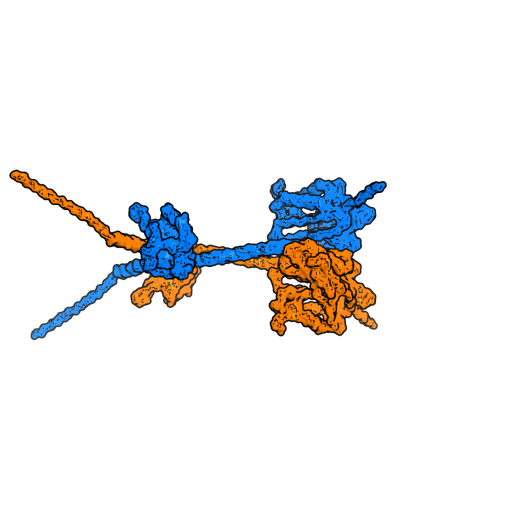C . TYR A 1 251 ? 0.015 -28.5 -22.922 1 84.31 251 TYR A C 1
ATOM 1925 O O . TYR A 1 251 ? -0.217 -29.281 -23.844 1 84.31 251 TYR A O 1
ATOM 1933 N N . ASP A 1 252 ? 0.973 -27.688 -22.828 1 88.75 252 ASP A N 1
ATOM 1934 C CA . ASP A 1 252 ? 1.925 -27.688 -23.938 1 88.75 252 ASP A CA 1
ATOM 1935 C C . ASP A 1 252 ? 3.326 -28.062 -23.469 1 88.75 252 ASP A C 1
ATOM 1937 O O . ASP A 1 252 ? 3.881 -27.406 -22.578 1 88.75 252 ASP A O 1
ATOM 1941 N N . SER A 1 253 ? 3.885 -29.016 -24.109 1 88.88 253 SER A N 1
ATOM 1942 C CA . SER A 1 253 ? 5.23 -29.453 -23.75 1 88.88 253 SER A CA 1
ATOM 1943 C C . SER A 1 253 ? 6.289 -28.703 -24.547 1 88.88 253 SER A C 1
ATOM 1945 O O . SER A 1 253 ? 7.488 -28.906 -24.328 1 88.88 253 SER A O 1
ATOM 1947 N N . ASP A 1 254 ? 5.875 -27.906 -25.469 1 94.25 254 ASP A N 1
ATOM 1948 C CA . ASP A 1 254 ? 6.801 -27.078 -26.25 1 94.25 254 ASP A CA 1
ATOM 1949 C C . ASP A 1 254 ? 6.992 -25.703 -25.609 1 94.25 254 ASP A C 1
ATOM 1951 O O . ASP A 1 254 ? 6.074 -24.891 -25.594 1 94.25 254 ASP A O 1
ATOM 1955 N N . PRO A 1 255 ? 8.203 -25.438 -25.141 1 95.88 255 PRO A N 1
ATOM 1956 C CA . PRO A 1 255 ? 8.461 -24.141 -24.484 1 95.88 255 PRO A CA 1
ATOM 1957 C C . PRO A 1 255 ? 8.102 -22.953 -25.375 1 95.88 255 PRO A C 1
ATOM 1959 O O . PRO A 1 255 ? 7.625 -21.922 -24.891 1 95.88 255 PRO A O 1
ATOM 1962 N N . ALA A 1 256 ? 8.344 -23.062 -26.672 1 95.19 256 ALA A N 1
ATOM 1963 C CA . ALA A 1 256 ? 8 -21.969 -27.578 1 95.19 256 ALA A CA 1
ATOM 1964 C C . ALA A 1 256 ? 6.496 -21.719 -27.609 1 95.19 256 ALA A C 1
ATOM 1966 O O . ALA A 1 256 ? 6.051 -20.578 -27.672 1 95.19 256 ALA A O 1
ATOM 1967 N N . ALA A 1 257 ? 5.785 -22.766 -27.578 1 95.25 257 ALA A N 1
ATOM 1968 C CA . ALA A 1 257 ? 4.328 -22.641 -27.562 1 95.25 257 ALA A CA 1
ATOM 1969 C C . ALA A 1 257 ? 3.844 -22 -26.266 1 95.25 257 ALA A C 1
ATOM 1971 O O . ALA A 1 257 ? 2.871 -21.25 -26.266 1 95.25 257 ALA A O 1
ATOM 1972 N N . VAL A 1 258 ? 4.469 -22.312 -25.203 1 95.25 258 VAL A N 1
ATOM 1973 C CA . VAL A 1 258 ? 4.129 -21.734 -23.891 1 95.25 258 VAL A CA 1
ATOM 1974 C C . VAL A 1 258 ? 4.309 -20.219 -23.938 1 95.25 258 VAL A C 1
ATOM 1976 O O . VAL A 1 258 ? 3.414 -19.484 -23.531 1 95.25 258 VAL A O 1
ATOM 1979 N N . LEU A 1 259 ? 5.414 -19.781 -24.484 1 95.88 259 LEU A N 1
ATOM 1980 C CA . LEU A 1 259 ? 5.68 -18.344 -24.562 1 95.88 259 LEU A CA 1
ATOM 1981 C C . LEU A 1 259 ? 4.754 -17.672 -25.562 1 95.88 259 LEU A C 1
ATOM 1983 O O . LEU A 1 259 ? 4.355 -16.516 -25.359 1 95.88 259 LEU A O 1
ATOM 1987 N N . ALA A 1 260 ? 4.465 -18.406 -26.578 1 94.88 260 ALA A N 1
ATOM 1988 C CA . ALA A 1 260 ? 3.523 -17.859 -27.547 1 94.88 260 ALA A CA 1
ATOM 1989 C C . ALA A 1 260 ? 2.156 -17.625 -26.922 1 94.88 260 ALA A C 1
ATOM 1991 O O . ALA A 1 260 ? 1.486 -16.641 -27.234 1 94.88 260 ALA A O 1
ATOM 1992 N N . ASN A 1 261 ? 1.782 -18.484 -26.109 1 93.5 261 ASN A N 1
ATOM 1993 C CA . ASN A 1 261 ? 0.537 -18.312 -25.375 1 93.5 261 ASN A CA 1
ATOM 1994 C C . ASN A 1 261 ? 0.585 -17.078 -24.469 1 93.5 261 ASN A C 1
ATOM 1996 O O . ASN A 1 261 ? -0.359 -16.297 -24.453 1 93.5 261 ASN A O 1
ATOM 2000 N N . LEU A 1 262 ? 1.652 -16.953 -23.766 1 94.25 262 LEU A N 1
ATOM 2001 C CA . LEU A 1 262 ? 1.825 -15.773 -22.922 1 94.25 262 LEU A CA 1
ATOM 2002 C C . LEU A 1 262 ? 1.753 -14.492 -23.75 1 94.25 262 LEU A C 1
ATOM 2004 O O . LEU A 1 262 ? 1.12 -13.516 -23.344 1 94.25 262 LEU A O 1
ATOM 2008 N N . ASN A 1 263 ? 2.391 -14.484 -24.828 1 94.19 263 ASN A N 1
ATOM 2009 C CA . ASN A 1 263 ? 2.373 -13.328 -25.719 1 94.19 263 ASN A CA 1
ATOM 2010 C C . ASN A 1 263 ? 0.949 -12.9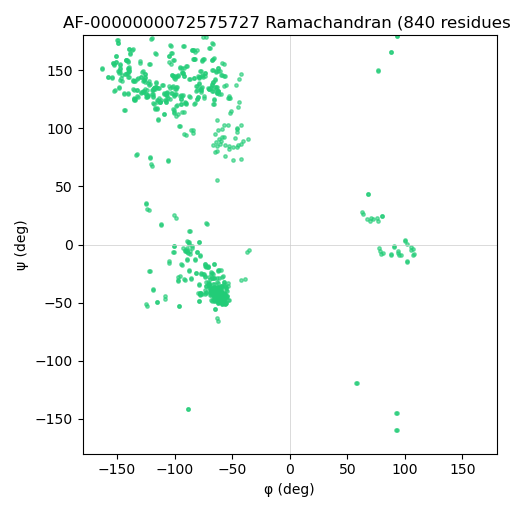45 -26.109 1 94.19 263 ASN A C 1
ATOM 2012 O O . ASN A 1 263 ? 0.595 -11.766 -26.109 1 94.19 263 ASN A O 1
ATOM 2016 N N . THR A 1 264 ? 0.221 -13.906 -26.438 1 91.56 264 THR A N 1
ATOM 2017 C CA . THR A 1 264 ? -1.164 -13.688 -26.844 1 91.56 264 THR A CA 1
ATOM 2018 C C . THR A 1 264 ? -1.971 -13.078 -25.703 1 91.56 264 THR A C 1
ATOM 2020 O O . THR A 1 264 ? -2.717 -12.117 -25.906 1 91.56 264 THR A O 1
ATOM 2023 N N . VAL A 1 265 ? -1.794 -13.57 -24.609 1 88.69 265 VAL A N 1
ATOM 2024 C CA . VAL A 1 265 ? -2.549 -13.125 -23.438 1 88.69 265 VAL A CA 1
ATOM 2025 C C . VAL A 1 265 ? -2.168 -11.688 -23.094 1 88.69 265 VAL A C 1
ATOM 2027 O O . VAL A 1 265 ? -3.039 -10.844 -22.859 1 88.69 265 VAL A O 1
ATOM 2030 N N . LEU A 1 266 ? -0.912 -11.398 -23.062 1 89 266 LEU A N 1
ATOM 2031 C CA . LEU A 1 266 ? -0.453 -10.062 -22.703 1 89 266 LEU A CA 1
ATOM 2032 C C . LEU A 1 266 ? -0.865 -9.055 -23.766 1 89 266 LEU A C 1
ATOM 2034 O O . LEU A 1 266 ? -1.26 -7.93 -23.453 1 89 266 LEU A O 1
ATOM 2038 N N . ASN A 1 267 ? -0.734 -9.461 -24.938 1 87.31 267 ASN A N 1
ATOM 2039 C CA . ASN A 1 267 ? -1.106 -8.578 -26.047 1 87.31 267 ASN A CA 1
ATOM 2040 C C . ASN A 1 267 ? -2.594 -8.242 -26 1 87.31 267 ASN A C 1
ATOM 2042 O O . ASN A 1 267 ? -2.982 -7.113 -26.328 1 87.31 267 ASN A O 1
ATOM 2046 N N . HIS A 1 268 ? -3.359 -9.117 -25.656 1 80.88 268 HIS A N 1
ATOM 2047 C CA . HIS A 1 268 ? -4.801 -8.914 -25.594 1 80.88 268 HIS A CA 1
ATOM 2048 C C . HIS A 1 268 ? -5.184 -8.039 -24.406 1 80.88 268 HIS A C 1
ATOM 2050 O O . HIS A 1 268 ? -6.02 -7.141 -24.531 1 80.88 268 HIS A O 1
ATOM 2056 N N . GLU A 1 269 ? -4.578 -8.297 -23.359 1 78.44 269 GLU A N 1
ATOM 2057 C CA . GLU A 1 269 ? -4.969 -7.629 -22.125 1 78.44 269 GLU A CA 1
ATOM 2058 C C . GLU A 1 269 ? -4.406 -6.211 -22.047 1 78.44 269 GLU A C 1
ATOM 2060 O O . GLU A 1 269 ? -5.02 -5.32 -21.469 1 78.44 269 GLU A O 1
ATOM 2065 N N . TYR A 1 270 ? -3.273 -5.988 -22.562 1 72.81 270 TYR A N 1
ATOM 2066 C CA . TYR A 1 270 ? -2.602 -4.715 -22.312 1 72.81 270 TYR A CA 1
ATOM 2067 C C . TYR A 1 270 ? -2.246 -4.031 -23.641 1 72.81 270 TYR A C 1
ATOM 2069 O O . TYR A 1 270 ? -1.213 -3.367 -23.734 1 72.81 270 TYR A O 1
ATOM 2077 N N . ASN A 1 271 ? -2.977 -4.121 -24.594 1 67.06 271 ASN A N 1
ATOM 2078 C CA . ASN A 1 271 ? -2.719 -3.477 -25.875 1 67.06 271 ASN A CA 1
ATOM 2079 C C . ASN A 1 271 ? -3.27 -2.055 -25.922 1 67.06 271 ASN A C 1
ATOM 2081 O O . ASN A 1 271 ? -3.215 -1.387 -26.953 1 67.06 271 ASN A O 1
ATOM 2085 N N . GLY A 1 272 ? -3.627 -1.559 -24.938 1 64.75 272 GLY A N 1
ATOM 2086 C CA . GLY A 1 272 ? -4.234 -0.237 -24.953 1 64.75 272 GLY A CA 1
ATOM 2087 C C . GLY A 1 272 ? -3.223 0.886 -24.828 1 64.75 272 GLY A C 1
ATOM 2088 O O . GLY A 1 272 ? -2.156 0.834 -25.438 1 64.75 272 GLY A O 1
ATOM 2089 N N . THR A 1 273 ? -3.494 1.935 -24.125 1 65.44 273 THR A N 1
ATOM 2090 C CA . THR A 1 273 ? -2.779 3.203 -24.047 1 65.44 273 THR A CA 1
ATOM 2091 C C . THR A 1 273 ? -1.482 3.041 -23.25 1 65.44 273 THR A C 1
ATOM 2093 O O . THR A 1 273 ? -0.551 3.832 -23.406 1 65.44 273 THR A O 1
ATOM 2096 N N . ASP A 1 274 ? -1.373 1.951 -22.5 1 73.06 274 ASP A N 1
ATOM 2097 C CA . ASP A 1 274 ? -0.167 1.724 -21.719 1 73.06 274 ASP A CA 1
ATOM 2098 C C . ASP A 1 274 ? 0.334 0.291 -21.875 1 73.06 274 ASP A C 1
ATOM 2100 O O . ASP A 1 274 ? 0.136 -0.545 -21 1 73.06 274 ASP A O 1
ATOM 2104 N N . PRO A 1 275 ? 0.958 0.143 -23.062 1 80.31 275 PRO A N 1
ATOM 2105 C CA . PRO A 1 275 ? 1.383 -1.233 -23.328 1 80.31 275 PRO A CA 1
ATOM 2106 C C . PRO A 1 275 ? 2.396 -1.748 -22.312 1 80.31 275 PRO A C 1
ATOM 2108 O O . PRO A 1 275 ? 3.289 -1.006 -21.891 1 80.31 275 PRO A O 1
ATOM 2111 N N . ARG A 1 276 ? 2.094 -2.895 -21.875 1 86.81 276 ARG A N 1
ATOM 2112 C CA . ARG A 1 276 ? 2.996 -3.564 -20.938 1 86.81 276 ARG A CA 1
ATOM 2113 C C . ARG A 1 276 ? 3.594 -4.82 -21.562 1 86.81 276 ARG A C 1
ATOM 2115 O O . ARG A 1 276 ? 2.908 -5.551 -22.281 1 86.81 276 ARG A O 1
ATOM 2122 N N . PHE A 1 277 ? 4.906 -4.945 -21.375 1 90.56 277 PHE A N 1
ATOM 2123 C CA . PHE A 1 277 ? 5.617 -6.086 -21.953 1 90.56 277 PHE A CA 1
ATOM 2124 C C . PHE A 1 277 ? 6.648 -6.625 -20.969 1 90.56 277 PHE A C 1
ATOM 2126 O O . PHE A 1 277 ? 6.879 -6.031 -19.906 1 90.56 277 PHE A O 1
ATOM 2133 N N . CYS A 1 278 ? 7.141 -7.801 -21.328 1 93.88 278 CYS A N 1
ATOM 2134 C CA . CYS A 1 278 ? 8.164 -8.375 -20.453 1 93.88 278 CYS A CA 1
ATOM 2135 C C . CYS A 1 278 ? 9.172 -9.188 -21.266 1 93.88 278 CYS A C 1
ATOM 2137 O O . CYS A 1 278 ? 8.906 -9.539 -22.422 1 93.88 278 CYS A O 1
ATOM 2139 N N . THR A 1 279 ? 10.32 -9.32 -20.766 1 95.38 279 THR A N 1
ATOM 2140 C CA . THR A 1 279 ? 11.266 -10.336 -21.219 1 95.38 279 THR A CA 1
ATOM 2141 C C . THR A 1 279 ? 11.125 -11.609 -20.391 1 95.38 279 THR A C 1
ATOM 2143 O O . THR A 1 279 ? 10.781 -11.547 -19.203 1 95.38 279 THR A O 1
ATOM 2146 N N . VAL A 1 280 ? 11.32 -12.711 -21.062 1 96.88 280 VAL A N 1
ATOM 2147 C CA . VAL A 1 280 ? 11.125 -13.93 -20.281 1 96.88 280 VAL A CA 1
ATOM 2148 C C . VAL A 1 280 ? 11.883 -15.086 -20.938 1 96.88 280 VAL A C 1
ATOM 2150 O O . VAL A 1 280 ? 12.047 -15.117 -22.156 1 96.88 280 VAL A O 1
ATOM 2153 N N . VAL A 1 281 ? 12.391 -15.922 -20.125 1 97.38 281 VAL A N 1
ATOM 2154 C CA . VAL A 1 281 ? 12.922 -17.219 -20.547 1 97.38 281 VAL A CA 1
ATOM 2155 C C . VAL A 1 281 ? 12.148 -18.344 -19.859 1 97.38 281 VAL A C 1
ATOM 2157 O O . VAL A 1 281 ? 11.844 -18.25 -18.672 1 97.38 281 VAL A O 1
ATOM 2160 N N . PHE A 1 282 ? 11.703 -19.281 -20.656 1 97.62 282 PHE A N 1
ATOM 2161 C CA . PHE A 1 282 ? 11.008 -20.453 -20.156 1 97.62 282 PHE A CA 1
ATOM 2162 C C . PHE A 1 282 ? 11.773 -21.734 -20.484 1 97.62 282 PHE A C 1
ATOM 2164 O O . PHE A 1 282 ? 12.242 -21.906 -21.609 1 97.62 282 PHE A O 1
ATOM 2171 N N . GLY A 1 283 ? 11.867 -22.594 -19.469 1 97.56 283 GLY A N 1
ATOM 2172 C CA . GLY A 1 283 ? 12.594 -23.844 -19.672 1 97.56 283 GLY A CA 1
ATOM 2173 C C . GLY A 1 283 ? 11.805 -25.062 -19.25 1 97.56 283 GLY A C 1
ATOM 2174 O O . GLY A 1 283 ? 11.047 -25.031 -18.281 1 97.56 283 GLY A O 1
ATOM 2175 N N . LEU A 1 284 ? 12 -26.125 -20.016 1 96.94 284 LEU A N 1
ATOM 2176 C CA . LEU A 1 284 ? 11.469 -27.438 -19.672 1 96.94 284 LEU A CA 1
ATOM 2177 C C . LEU A 1 284 ? 12.602 -28.406 -19.328 1 96.94 284 LEU A C 1
ATOM 2179 O O . LEU A 1 284 ? 13.508 -28.625 -20.141 1 96.94 284 LEU A O 1
ATOM 2183 N N . LEU A 1 285 ? 12.531 -28.984 -18.141 1 96.31 285 LEU A N 1
ATOM 2184 C CA . LEU A 1 285 ? 13.531 -29.906 -17.641 1 96.31 285 LEU A CA 1
ATOM 2185 C C . LEU A 1 285 ? 13.016 -31.344 -17.672 1 96.31 285 LEU A C 1
ATOM 2187 O O . LEU A 1 285 ? 11.969 -31.656 -17.109 1 96.31 285 LEU A O 1
ATOM 2191 N N . THR A 1 286 ? 13.766 -32.219 -18.312 1 95.5 286 THR A N 1
ATOM 2192 C CA . THR A 1 286 ? 13.43 -33.625 -18.406 1 95.5 286 THR A CA 1
ATOM 2193 C C . THR A 1 286 ? 14.617 -34.5 -18 1 95.5 286 THR A C 1
ATOM 2195 O O . THR A 1 286 ? 15.734 -34.281 -18.469 1 95.5 286 THR A O 1
ATOM 2198 N N . PRO A 1 287 ? 14.383 -35.469 -17.141 1 94.94 287 PRO A N 1
ATOM 2199 C CA . PRO A 1 287 ? 15.492 -36.375 -16.797 1 94.94 287 PRO A CA 1
ATOM 2200 C C . PRO A 1 287 ? 15.969 -37.188 -17.984 1 94.94 287 PRO A C 1
ATOM 2202 O O . PRO A 1 287 ? 15.156 -37.625 -18.812 1 94.94 287 PRO A O 1
ATOM 2205 N N . ASP A 1 288 ? 17.25 -37.219 -18.125 1 94 288 ASP A N 1
ATOM 2206 C CA . ASP A 1 288 ? 17.844 -38.094 -19.141 1 94 288 ASP A CA 1
ATOM 2207 C C . ASP A 1 288 ? 18.266 -39.438 -18.562 1 94 288 ASP A C 1
ATOM 2209 O O . ASP A 1 288 ? 19.359 -39.562 -18.016 1 94 288 ASP A O 1
ATOM 2213 N N . GLU A 1 289 ? 17.516 -40.438 -18.766 1 88 289 GLU A N 1
ATOM 2214 C CA . GLU A 1 289 ? 17.75 -41.75 -18.172 1 88 289 GLU A CA 1
ATOM 2215 C C . GLU A 1 289 ? 18.922 -42.438 -18.844 1 88 289 GLU A C 1
ATOM 2217 O O . GLU A 1 289 ? 19.578 -43.281 -18.234 1 88 289 GLU A O 1
ATOM 2222 N N . ASP A 1 290 ? 19.172 -42.156 -20.031 1 89.62 290 ASP A N 1
ATOM 2223 C CA . ASP A 1 290 ? 20.203 -42.844 -20.797 1 89.62 290 ASP A CA 1
ATOM 2224 C C . ASP A 1 290 ? 21.594 -42.312 -20.438 1 89.62 290 ASP A C 1
ATOM 2226 O O . ASP A 1 290 ? 22.484 -43.094 -20.078 1 89.62 290 ASP A O 1
ATOM 2230 N N . ARG A 1 291 ? 21.828 -41 -20.406 1 89.38 291 ARG A N 1
ATOM 2231 C CA . ARG A 1 291 ? 23.141 -40.375 -20.219 1 89.38 291 ARG A CA 1
ATOM 2232 C C . ARG A 1 291 ? 23.312 -39.906 -18.781 1 89.38 291 ARG A C 1
ATOM 2234 O O . ARG A 1 291 ? 24.422 -39.531 -18.375 1 89.38 291 ARG A O 1
ATOM 2241 N N . GLY A 1 292 ? 22.297 -40 -18.047 1 89.81 292 GLY A N 1
ATOM 2242 C CA . GLY A 1 292 ? 22.359 -39.375 -16.734 1 89.81 292 GLY A CA 1
ATOM 2243 C C . GLY A 1 292 ? 22.188 -37.844 -16.797 1 89.81 292 GLY A C 1
ATOM 2244 O O . GLY A 1 292 ? 22.422 -37.25 -17.844 1 89.81 292 GLY A O 1
ATOM 2245 N N . GLY A 1 293 ? 21.641 -37.281 -15.766 1 94.62 293 GLY A N 1
ATOM 2246 C CA . GLY A 1 293 ? 21.453 -35.844 -15.734 1 94.62 293 GLY A CA 1
ATOM 2247 C C . GLY A 1 293 ? 20.094 -35.406 -16.25 1 94.62 293 GLY A C 1
ATOM 2248 O O . GLY A 1 293 ? 19.094 -36.094 -15.992 1 94.62 293 GLY A O 1
ATOM 2249 N N . PHE A 1 294 ? 20.109 -34.188 -16.953 1 96.5 294 PHE A N 1
ATOM 2250 C CA . PHE A 1 294 ? 18.844 -33.656 -17.406 1 96.5 294 PHE A CA 1
ATOM 2251 C C . PHE A 1 294 ? 18.984 -33.062 -18.812 1 96.5 294 PHE A C 1
ATOM 2253 O O . PHE A 1 294 ? 20.078 -32.688 -19.234 1 96.5 294 PHE A O 1
ATOM 2260 N N . HIS A 1 295 ? 17.938 -33.125 -19.547 1 96.44 295 HIS A N 1
ATOM 2261 C CA . HIS A 1 295 ? 17.781 -32.344 -20.766 1 96.44 295 HIS A CA 1
ATOM 2262 C C . HIS A 1 295 ? 16.938 -31.094 -20.516 1 96.44 295 HIS A C 1
ATOM 2264 O O . HIS A 1 295 ? 15.922 -31.141 -19.812 1 96.44 295 HIS A O 1
ATOM 2270 N N . ILE A 1 296 ? 17.422 -29.922 -21.031 1 96.69 296 ILE A N 1
ATOM 2271 C CA . ILE A 1 296 ? 16.641 -28.703 -20.859 1 96.69 296 ILE A CA 1
ATOM 2272 C C . ILE A 1 296 ? 16.438 -28.031 -22.219 1 96.69 296 ILE A C 1
ATOM 2274 O O . ILE A 1 296 ? 17.359 -27.969 -23.031 1 96.69 296 ILE A O 1
ATOM 2278 N N . THR A 1 297 ? 15.25 -27.688 -22.5 1 97.12 297 THR A N 1
ATOM 2279 C CA . THR A 1 297 ? 14.898 -26.828 -23.641 1 97.12 297 THR A CA 1
ATOM 2280 C C . THR A 1 297 ? 14.477 -25.438 -23.156 1 97.12 297 THR A C 1
ATOM 2282 O O . THR A 1 297 ? 13.523 -25.312 -22.375 1 97.12 297 THR A O 1
ATOM 2285 N N . LEU A 1 298 ? 15.164 -24.406 -23.625 1 97 298 LEU A N 1
ATOM 2286 C CA . LEU A 1 298 ? 14.883 -23.031 -23.234 1 97 298 LEU A CA 1
ATOM 2287 C C . LEU A 1 298 ? 14.258 -22.266 -24.391 1 97 298 LEU A C 1
ATOM 2289 O O . LEU A 1 298 ? 14.734 -22.344 -25.531 1 97 298 LEU A O 1
ATOM 2293 N N . ALA A 1 299 ? 13.195 -21.625 -24.109 1 97.06 299 ALA A N 1
ATOM 2294 C CA . ALA A 1 299 ? 12.609 -20.641 -25.016 1 97.06 299 ALA A CA 1
ATOM 2295 C C . ALA A 1 299 ? 12.75 -19.234 -24.438 1 97.06 299 ALA A C 1
ATOM 2297 O O . ALA A 1 299 ? 12.555 -19.016 -23.25 1 97.06 299 ALA A O 1
ATOM 2298 N N . SER A 1 300 ? 13.109 -18.297 -25.312 1 95.5 300 SER A N 1
ATOM 2299 C CA . SER A 1 300 ? 13.367 -16.953 -24.812 1 95.5 300 SER A CA 1
ATOM 2300 C C . SER A 1 300 ? 12.547 -15.922 -25.578 1 95.5 300 SER A C 1
ATOM 2302 O O . SER A 1 300 ? 12.453 -15.969 -26.797 1 95.5 300 SER A O 1
ATOM 2304 N N . GLY A 1 301 ? 11.914 -15.062 -24.844 1 93.12 301 GLY A N 1
ATOM 2305 C CA . GLY A 1 301 ? 11.273 -13.859 -25.344 1 93.12 301 GLY A CA 1
ATOM 2306 C C . GLY A 1 301 ? 12.039 -12.594 -25.016 1 93.12 301 GLY A C 1
ATOM 2307 O O . GLY A 1 301 ? 11.586 -11.781 -24.203 1 93.12 301 GLY A O 1
ATOM 2308 N N . GLY A 1 302 ? 13.195 -12.391 -25.688 1 91 302 GLY A N 1
ATOM 2309 C CA . GLY A 1 302 ? 13.977 -11.172 -25.531 1 91 302 GLY A CA 1
ATOM 2310 C C . GLY A 1 302 ? 14.688 -11.094 -24.188 1 91 302 GLY A C 1
ATOM 2311 O O . GLY A 1 302 ? 14.953 -10 -23.688 1 91 302 GLY A O 1
ATOM 2312 N N . HIS A 1 303 ? 14.93 -12.164 -23.516 1 94.19 303 HIS A N 1
ATOM 2313 C CA . HIS A 1 303 ? 15.562 -12.211 -22.203 1 94.19 303 HIS A CA 1
ATOM 2314 C C . HIS A 1 303 ? 17.062 -12.453 -22.344 1 94.19 303 HIS A C 1
ATOM 2316 O O . HIS A 1 303 ? 17.531 -13.016 -23.328 1 94.19 303 HIS A O 1
ATOM 2322 N N . PRO A 1 304 ? 17.875 -11.984 -21.375 1 93.5 304 PRO A N 1
ATOM 2323 C CA . PRO A 1 304 ? 19.312 -12.266 -21.422 1 93.5 304 PRO A CA 1
ATOM 2324 C C . PRO A 1 304 ? 19.625 -13.766 -21.469 1 93.5 304 PRO A C 1
ATOM 2326 O O . PRO A 1 304 ? 18.922 -14.57 -20.875 1 93.5 304 PRO A O 1
ATOM 2329 N N . PRO A 1 305 ? 20.672 -14.125 -22.188 1 95.31 305 PRO A N 1
ATOM 2330 C CA . PRO A 1 305 ? 21.016 -15.547 -22.312 1 95.31 305 PRO A CA 1
ATOM 2331 C C . PRO A 1 305 ? 21.422 -16.172 -20.984 1 95.31 305 PRO A C 1
ATOM 2333 O O . PRO A 1 305 ? 22.094 -15.523 -20.172 1 95.31 305 PRO A O 1
ATOM 2336 N N . ALA A 1 306 ? 21.016 -17.375 -20.781 1 97.06 306 ALA A N 1
ATOM 2337 C CA . ALA A 1 306 ? 21.469 -18.125 -19.625 1 97.06 306 ALA A CA 1
ATOM 2338 C C . ALA A 1 306 ? 22.953 -18.453 -19.719 1 97.06 306 ALA A C 1
ATOM 2340 O O . ALA A 1 306 ? 23.547 -18.375 -20.797 1 97.06 306 ALA A O 1
ATOM 2341 N N . ILE A 1 307 ? 23.547 -18.734 -18.562 1 97.88 307 ILE A N 1
ATOM 2342 C CA . ILE A 1 307 ? 24.953 -19.094 -18.516 1 97.88 307 ILE A CA 1
ATOM 2343 C C . ILE A 1 307 ? 25.094 -20.547 -18.031 1 97.88 307 ILE A C 1
ATOM 2345 O O . ILE A 1 307 ? 24.562 -20.891 -16.969 1 97.88 307 ILE A O 1
ATOM 2349 N N . LEU A 1 308 ? 25.719 -21.344 -18.812 1 98.06 308 LEU A N 1
ATOM 2350 C CA . LEU A 1 308 ? 25.984 -22.734 -18.453 1 98.06 308 LEU A CA 1
ATOM 2351 C C . LEU A 1 308 ? 27.422 -22.906 -17.953 1 98.06 308 LEU A C 1
ATOM 2353 O O . LEU A 1 308 ? 28.375 -22.625 -18.688 1 98.06 308 LEU A O 1
ATOM 2357 N N . MET A 1 309 ? 27.531 -23.266 -16.734 1 98 309 MET A N 1
ATOM 2358 C CA . MET A 1 309 ? 28.828 -23.594 -16.141 1 98 309 MET A CA 1
ATOM 2359 C C . MET A 1 309 ? 29.031 -25.094 -16.062 1 98 309 MET A C 1
ATOM 2361 O O . MET A 1 309 ? 28.375 -25.781 -15.289 1 98 309 MET A O 1
ATOM 2365 N N . ARG A 1 310 ? 29.969 -25.578 -16.797 1 96.81 310 ARG A N 1
ATOM 2366 C CA . ARG A 1 310 ? 30.203 -27.016 -16.938 1 96.81 310 ARG A CA 1
ATOM 2367 C C . ARG A 1 310 ? 31.047 -27.547 -15.797 1 96.81 310 ARG A C 1
ATOM 2369 O O . ARG A 1 310 ? 31.797 -26.781 -15.156 1 96.81 310 ARG A O 1
ATOM 2376 N N . SER A 1 311 ? 30.953 -28.812 -15.625 1 94.5 311 SER A N 1
ATOM 2377 C CA . SER A 1 311 ? 31.734 -29.484 -14.586 1 94.5 311 SER A CA 1
ATOM 2378 C C . SER A 1 311 ? 33.219 -29.422 -14.883 1 94.5 311 SER A C 1
ATOM 2380 O O . SER A 1 311 ? 34.062 -29.578 -13.984 1 94.5 311 SER A O 1
ATOM 2382 N N . ASP A 1 312 ? 33.594 -29.125 -16.078 1 93.94 312 ASP A N 1
ATOM 2383 C CA . ASP A 1 312 ? 35 -29.078 -16.453 1 93.94 312 ASP A CA 1
ATOM 2384 C C . ASP A 1 312 ? 35.594 -27.688 -16.219 1 93.94 312 ASP A C 1
ATOM 2386 O O . ASP A 1 312 ? 36.781 -27.438 -16.516 1 93.94 312 ASP A O 1
ATOM 2390 N N . GLY A 1 313 ? 34.75 -26.797 -15.789 1 94.81 313 GLY A N 1
ATOM 2391 C CA . GLY A 1 313 ? 35.25 -25.484 -15.406 1 94.81 313 GLY A CA 1
ATOM 2392 C C . GLY A 1 313 ? 35 -24.422 -16.453 1 94.81 313 GLY A C 1
ATOM 2393 O O . GLY A 1 313 ? 35.344 -23.25 -16.25 1 94.81 313 GLY A O 1
ATOM 2394 N N . THR A 1 314 ? 34.406 -24.734 -17.5 1 95.88 314 THR A N 1
ATOM 2395 C CA . THR A 1 314 ? 34.094 -23.766 -18.547 1 95.88 314 THR A CA 1
ATOM 2396 C C . THR A 1 314 ? 32.719 -23.141 -18.312 1 95.88 314 THR A C 1
ATOM 2398 O O . THR A 1 314 ? 31.875 -23.734 -17.641 1 95.88 314 THR A O 1
ATOM 2401 N N . ALA A 1 315 ? 32.562 -21.969 -18.812 1 97.12 315 ALA A N 1
ATOM 2402 C CA . ALA A 1 315 ? 31.297 -21.266 -18.766 1 97.12 315 ALA A CA 1
ATOM 2403 C C . ALA A 1 315 ? 30.953 -20.672 -20.141 1 97.12 315 ALA A C 1
ATOM 2405 O O . ALA A 1 315 ? 31.812 -20.078 -20.781 1 97.12 315 ALA A O 1
ATOM 2406 N N . VAL A 1 316 ? 29.719 -20.875 -20.578 1 96.44 316 VAL A N 1
ATOM 2407 C CA . VAL A 1 316 ? 29.312 -20.375 -21.891 1 96.44 316 VAL A CA 1
ATOM 2408 C C . VAL A 1 316 ? 27.891 -19.812 -21.812 1 96.44 316 VAL A C 1
ATOM 2410 O O . VAL A 1 316 ? 27.094 -20.25 -20.984 1 96.44 316 VAL A O 1
ATOM 2413 N N . PHE A 1 317 ? 27.594 -18.844 -22.656 1 95.94 317 PHE A N 1
ATOM 2414 C CA . PHE A 1 317 ? 26.234 -18.359 -22.812 1 95.94 317 PHE A CA 1
ATOM 2415 C C . PHE A 1 317 ? 25.406 -19.344 -23.641 1 95.94 317 PHE A C 1
ATOM 2417 O O . PHE A 1 317 ? 25.891 -19.891 -24.625 1 95.94 317 PHE A O 1
ATOM 2424 N N . LEU A 1 318 ? 24.219 -19.578 -23.156 1 95.12 318 LEU A N 1
ATOM 2425 C CA . LEU A 1 318 ? 23.234 -20.266 -23.984 1 95.12 318 LEU A CA 1
ATOM 2426 C C . LEU A 1 318 ? 22.391 -19.25 -24.766 1 95.12 318 LEU A C 1
ATOM 2428 O O . LEU A 1 318 ? 21.359 -18.812 -24.297 1 95.12 318 LEU A O 1
ATOM 2432 N N . HIS A 1 319 ? 22.812 -19 -25.969 1 90.12 319 HIS A N 1
ATOM 2433 C CA . HIS A 1 319 ? 22.203 -17.922 -26.75 1 90.12 319 HIS A CA 1
ATOM 2434 C C . HIS A 1 319 ? 20.859 -18.375 -27.344 1 90.12 319 HIS A C 1
ATOM 2436 O O . HIS A 1 319 ? 20.719 -19.531 -27.75 1 90.12 319 HIS A O 1
ATOM 2442 N N . THR A 1 320 ? 19.953 -17.484 -27.266 1 86.19 320 THR A N 1
ATOM 2443 C CA . THR A 1 320 ? 18.656 -17.578 -27.938 1 86.19 320 THR A CA 1
ATOM 2444 C C . THR A 1 320 ? 18.453 -16.391 -28.875 1 86.19 320 THR A C 1
ATOM 2446 O O . THR A 1 320 ? 17.656 -15.5 -28.594 1 86.19 320 THR A O 1
ATOM 2449 N N . PRO A 1 321 ? 19.156 -16.453 -30 1 81.81 321 PRO A N 1
ATOM 2450 C CA . PRO A 1 321 ? 19.156 -15.273 -30.875 1 81.81 321 PRO A CA 1
ATOM 2451 C C . PRO A 1 321 ? 17.781 -14.953 -31.453 1 81.81 321 PRO A C 1
ATOM 2453 O O . PRO A 1 321 ? 17.047 -15.867 -31.844 1 81.81 321 PRO A O 1
ATOM 2456 N N . GLY A 1 322 ? 17.469 -13.719 -31.422 1 77.56 322 GLY A N 1
ATOM 2457 C CA . GLY A 1 322 ? 16.297 -13.219 -32.125 1 77.56 322 GLY A CA 1
ATOM 2458 C C . GLY A 1 322 ? 15.039 -13.227 -31.266 1 77.56 322 GLY A C 1
ATOM 2459 O O . GLY A 1 322 ? 13.961 -12.875 -31.734 1 77.56 322 GLY A O 1
ATOM 2460 N N . GLY A 1 323 ? 15.156 -13.68 -30.125 1 83.06 323 GLY A N 1
ATOM 2461 C CA . GLY A 1 323 ? 13.984 -13.625 -29.281 1 83.06 323 GLY A CA 1
ATOM 2462 C C . GLY A 1 323 ? 13.523 -12.211 -28.984 1 83.06 323 GLY A C 1
ATOM 2463 O O . GLY A 1 323 ? 14.344 -11.328 -28.719 1 83.06 323 GLY A O 1
ATOM 2464 N N . GLN A 1 324 ? 12.156 -12.047 -29.219 1 82.06 324 GLN A N 1
ATOM 2465 C CA . GLN A 1 324 ? 11.609 -10.703 -29.062 1 82.06 324 GLN A CA 1
ATOM 2466 C C . GLN A 1 324 ? 10.812 -10.578 -27.766 1 82.06 324 GLN A C 1
ATOM 2468 O O . GLN A 1 324 ? 10.383 -11.594 -27.203 1 82.06 324 GLN A O 1
ATOM 2473 N N . LEU A 1 325 ? 10.609 -9.352 -27.391 1 87.56 325 LEU A N 1
ATOM 2474 C CA . LEU A 1 325 ? 9.859 -9.047 -26.172 1 87.56 325 LEU A CA 1
ATOM 2475 C C . LEU A 1 325 ? 8.445 -9.625 -26.266 1 87.56 325 LEU A C 1
ATOM 2477 O O . LEU A 1 325 ? 7.84 -9.648 -27.328 1 87.56 325 LEU A O 1
ATOM 2481 N N . ILE A 1 326 ? 7.969 -10.023 -25.172 1 90.38 326 ILE A N 1
ATOM 2482 C CA . ILE A 1 326 ? 6.66 -10.664 -25.094 1 90.38 326 ILE A CA 1
ATOM 2483 C C . ILE A 1 326 ? 5.598 -9.617 -24.734 1 90.38 326 ILE A C 1
ATOM 2485 O O . ILE A 1 326 ? 5.77 -8.852 -23.781 1 90.38 326 ILE A O 1
ATOM 2489 N N . GLY A 1 327 ? 4.527 -9.531 -25.5 1 88.62 327 GLY A N 1
ATOM 2490 C CA . GLY A 1 327 ? 3.4 -8.664 -25.203 1 88.62 327 GLY A CA 1
ATOM 2491 C C . GLY A 1 327 ? 3.311 -7.465 -26.125 1 88.62 327 GLY A C 1
ATOM 2492 O O . GLY A 1 327 ? 2.322 -6.727 -26.094 1 88.62 327 GLY A O 1
ATOM 2493 N N . VAL A 1 328 ? 4.281 -7.227 -26.938 1 82.69 328 VAL A N 1
ATOM 2494 C CA . VAL A 1 328 ? 4.32 -6.027 -27.766 1 82.69 328 VAL A CA 1
ATOM 2495 C C . VAL A 1 328 ? 3.775 -6.344 -29.156 1 82.69 328 VAL A C 1
ATOM 2497 O O . VAL A 1 328 ? 2.838 -5.691 -29.625 1 82.69 328 VAL A O 1
ATOM 2500 N N . LEU A 1 329 ? 4.348 -7.336 -29.672 1 82.56 329 LEU A N 1
ATOM 2501 C CA . LEU A 1 329 ? 3.957 -7.738 -31.031 1 82.56 329 LEU A CA 1
ATOM 2502 C C . LEU A 1 329 ? 3 -8.922 -30.984 1 82.56 329 LEU A C 1
ATOM 2504 O O . LEU A 1 329 ? 3.166 -9.836 -30.172 1 82.56 329 LEU A O 1
ATOM 2508 N N . ALA A 1 330 ? 2.053 -8.969 -31.844 1 83.75 330 ALA A N 1
ATOM 2509 C CA . ALA A 1 330 ? 1.082 -10.055 -31.906 1 83.75 330 ALA A CA 1
ATOM 2510 C C . ALA A 1 330 ? 1.765 -11.383 -32.219 1 83.75 330 ALA A C 1
ATOM 2512 O O . ALA A 1 330 ? 1.393 -12.43 -31.688 1 83.75 330 ALA A O 1
ATOM 2513 N N . ASP A 1 331 ? 2.756 -11.227 -33.094 1 86.94 331 ASP A N 1
ATOM 2514 C CA . ASP A 1 331 ? 3.482 -12.43 -33.469 1 86.94 331 ASP A CA 1
ATOM 2515 C C . ASP A 1 331 ? 4.961 -12.32 -33.125 1 86.94 331 ASP A C 1
ATOM 2517 O O . ASP A 1 331 ? 5.824 -12.375 -34 1 86.94 331 ASP A O 1
ATOM 2521 N N . ALA A 1 332 ? 5.223 -12.32 -31.906 1 88.94 332 ALA A N 1
ATOM 2522 C CA . ALA A 1 332 ? 6.602 -12.18 -31.453 1 88.94 332 ALA A CA 1
ATOM 2523 C C . ALA A 1 332 ? 7.422 -13.422 -31.812 1 88.94 332 ALA A C 1
ATOM 2525 O O . ALA A 1 332 ? 6.941 -14.547 -31.688 1 88.94 332 ALA A O 1
ATOM 2526 N N . HIS A 1 333 ? 8.586 -13.195 -32.312 1 91.06 333 HIS A N 1
ATOM 2527 C CA . HIS A 1 333 ? 9.5 -14.297 -32.594 1 91.06 333 HIS A CA 1
ATOM 2528 C C . HIS A 1 333 ? 10.102 -14.852 -31.297 1 91.06 333 HIS A C 1
ATOM 2530 O O . HIS A 1 333 ? 10.641 -14.102 -30.484 1 91.06 333 HIS A O 1
ATOM 2536 N N . ILE A 1 334 ? 9.961 -16.203 -31.109 1 92.94 334 ILE A N 1
ATOM 2537 C CA . ILE A 1 334 ? 10.492 -16.875 -29.922 1 92.94 334 ILE A CA 1
ATOM 2538 C C . ILE A 1 334 ? 11.625 -17.812 -30.344 1 92.94 334 ILE A C 1
ATOM 2540 O O . ILE A 1 334 ? 11.453 -18.656 -31.219 1 92.94 334 ILE A O 1
ATOM 2544 N N . ALA A 1 335 ? 12.758 -17.641 -29.719 1 92.75 335 ALA A N 1
ATOM 2545 C CA . ALA A 1 335 ? 13.914 -18.484 -30 1 92.75 335 ALA A CA 1
ATOM 2546 C C . ALA A 1 335 ? 14.047 -19.594 -28.969 1 92.75 335 ALA A C 1
ATOM 2548 O O . ALA A 1 335 ? 13.719 -19.406 -27.797 1 92.75 335 ALA A O 1
ATOM 2549 N N . THR A 1 336 ? 14.516 -20.781 -29.438 1 95.12 336 THR A N 1
ATOM 2550 C CA . THR A 1 336 ? 14.664 -21.922 -28.531 1 95.12 336 THR A CA 1
ATOM 2551 C C . THR A 1 336 ? 16.078 -22.5 -28.625 1 95.12 336 THR A C 1
ATOM 2553 O O . THR A 1 336 ? 16.75 -22.359 -29.641 1 95.12 336 THR A O 1
ATOM 2556 N N . THR A 1 337 ? 16.531 -23.031 -27.578 1 95.31 337 THR A N 1
ATOM 2557 C CA . THR A 1 337 ? 17.781 -23.781 -27.531 1 95.31 337 THR A CA 1
ATOM 2558 C C . THR A 1 337 ? 17.641 -24.969 -26.578 1 95.31 337 THR A C 1
ATOM 2560 O O . THR A 1 337 ? 16.844 -24.938 -25.641 1 95.31 337 THR A O 1
ATOM 2563 N N . SER A 1 338 ? 18.297 -26.031 -26.891 1 96 338 SER A N 1
ATOM 2564 C CA . SER A 1 338 ? 18.281 -27.234 -26.047 1 96 338 SER A CA 1
ATOM 2565 C C . SER A 1 338 ? 19.703 -27.672 -25.703 1 96 338 SER A C 1
ATOM 2567 O O . SER A 1 338 ? 20.609 -27.609 -26.547 1 96 338 SER A O 1
ATOM 2569 N N . VAL A 1 339 ? 19.812 -28.109 -24.484 1 95.81 339 VAL A N 1
ATOM 2570 C CA . VAL A 1 339 ? 21.141 -28.547 -24.062 1 95.81 339 VAL A CA 1
ATOM 2571 C C . VAL A 1 339 ? 21 -29.688 -23.047 1 95.81 339 VAL A C 1
ATOM 2573 O O . VAL A 1 339 ? 20 -29.781 -22.344 1 95.81 339 VAL A O 1
ATOM 2576 N N . HIS A 1 340 ? 21.969 -30.578 -23.094 1 97.19 340 HIS A N 1
ATOM 2577 C CA . HIS A 1 340 ? 22.094 -31.609 -22.062 1 97.19 340 HIS A CA 1
ATOM 2578 C C . HIS A 1 340 ? 22.906 -31.094 -20.875 1 97.19 340 HIS A C 1
ATOM 2580 O O . HIS A 1 340 ? 24 -30.562 -21.047 1 97.19 340 HIS A O 1
ATOM 2586 N N . LEU A 1 341 ? 22.312 -31.234 -19.734 1 97 341 LEU A N 1
ATOM 2587 C CA . LEU A 1 341 ? 23.016 -30.922 -18.484 1 97 341 LEU A CA 1
ATOM 2588 C C . LEU A 1 341 ? 23.578 -32.188 -17.859 1 97 341 LEU A C 1
ATOM 2590 O O . LEU A 1 341 ? 22.844 -33 -17.281 1 97 341 LEU A O 1
ATOM 2594 N N . ALA A 1 342 ? 24.859 -32.281 -17.844 1 96.38 342 ALA A N 1
ATOM 2595 C CA . ALA A 1 342 ? 25.531 -33.438 -17.25 1 96.38 342 ALA A CA 1
ATOM 2596 C C . ALA A 1 342 ? 25.688 -33.281 -15.75 1 96.38 342 ALA A C 1
ATOM 2598 O O . ALA A 1 342 ? 25.594 -32.156 -15.227 1 96.38 342 ALA A O 1
ATOM 2599 N N . PRO A 1 343 ? 25.891 -34.438 -15.055 1 95.81 343 PRO A N 1
ATOM 2600 C CA . PRO A 1 343 ? 26.172 -34.312 -13.625 1 95.81 343 PRO A CA 1
ATOM 2601 C C . PRO A 1 343 ? 27.312 -33.375 -13.328 1 95.81 343 PRO A C 1
ATOM 2603 O O . PRO A 1 343 ? 28.375 -33.469 -13.945 1 95.81 343 PRO A O 1
ATOM 2606 N N . GLY A 1 344 ? 27.031 -32.375 -12.445 1 96.19 344 GLY A N 1
ATOM 2607 C CA . GLY A 1 344 ? 28.047 -31.406 -12.086 1 96.19 344 GLY A CA 1
ATOM 2608 C C . GLY A 1 344 ? 27.875 -30.078 -12.805 1 96.19 344 GLY A C 1
ATOM 2609 O O . GLY A 1 344 ? 28.469 -29.078 -12.414 1 96.19 344 GLY A O 1
ATOM 2610 N N . ASP A 1 345 ? 27.078 -30.031 -13.82 1 97.44 345 ASP A N 1
ATOM 2611 C CA . ASP A 1 345 ? 26.797 -28.797 -14.547 1 97.44 345 ASP A CA 1
ATOM 2612 C C . ASP A 1 345 ? 25.859 -27.891 -13.758 1 97.44 345 ASP A C 1
ATOM 2614 O O . ASP A 1 345 ? 25.016 -28.375 -13.008 1 97.44 345 ASP A O 1
ATOM 2618 N N . THR A 1 346 ? 26.109 -26.594 -13.891 1 98.06 346 THR A N 1
ATOM 2619 C CA . THR A 1 346 ? 25.25 -25.594 -13.266 1 98.06 346 THR A CA 1
ATOM 2620 C C . THR A 1 346 ? 24.734 -24.594 -14.305 1 98.06 346 THR A C 1
ATOM 2622 O O . THR A 1 346 ? 25.5 -24.062 -15.094 1 98.06 346 THR A O 1
ATOM 2625 N N . LEU A 1 347 ? 23.438 -24.375 -14.32 1 98.19 347 LEU A N 1
ATOM 2626 C CA . LEU A 1 347 ? 22.797 -23.406 -15.203 1 98.19 347 LEU A CA 1
ATOM 2627 C C . LEU A 1 347 ? 22.328 -22.188 -14.414 1 98.19 347 LEU A C 1
ATOM 2629 O O . LEU A 1 347 ? 21.688 -22.312 -13.375 1 98.19 347 LEU A O 1
ATOM 2633 N N . LEU A 1 348 ? 22.672 -21 -14.906 1 98.31 348 LEU A N 1
ATOM 2634 C CA . LEU A 1 348 ? 22.312 -19.75 -14.242 1 98.31 348 LEU A CA 1
ATOM 2635 C C . LEU A 1 348 ? 21.438 -18.891 -15.141 1 98.31 348 LEU A C 1
ATOM 2637 O O . LEU A 1 348 ? 21.797 -18.578 -16.281 1 98.31 348 LEU A O 1
ATOM 2641 N N . LEU A 1 349 ? 20.281 -18.578 -14.672 1 98 349 LEU A N 1
ATOM 2642 C CA . LEU A 1 349 ? 19.406 -17.562 -15.281 1 98 349 LEU A CA 1
ATOM 2643 C C . LEU A 1 349 ? 19.469 -16.266 -14.5 1 98 349 LEU A C 1
ATOM 2645 O O . LEU A 1 349 ? 19.578 -16.266 -13.273 1 98 349 LEU A O 1
ATOM 2649 N N . HIS A 1 350 ? 19.359 -15.117 -15.219 1 97.25 350 HIS A N 1
ATOM 2650 C CA . HIS A 1 350 ? 19.453 -13.828 -14.547 1 97.25 350 HIS A CA 1
ATOM 2651 C C . HIS A 1 350 ? 18.688 -12.742 -15.297 1 97.25 350 HIS A C 1
ATOM 2653 O O . HIS A 1 350 ? 18.453 -12.875 -16.5 1 97.25 350 HIS A O 1
ATOM 2659 N N . THR A 1 351 ? 18.281 -11.734 -14.625 1 95.81 351 THR A N 1
ATOM 2660 C CA . THR A 1 351 ? 17.719 -10.555 -15.266 1 95.81 351 THR A CA 1
ATOM 2661 C C . THR A 1 351 ? 18.812 -9.516 -15.523 1 95.81 351 THR A C 1
ATOM 2663 O O . THR A 1 351 ? 19.938 -9.656 -15.047 1 95.81 351 THR A O 1
ATOM 2666 N N . ASP A 1 352 ? 18.422 -8.508 -16.266 1 92.38 352 ASP A N 1
ATOM 2667 C CA . ASP A 1 352 ? 19.422 -7.551 -16.734 1 92.38 352 ASP A CA 1
ATOM 2668 C C . ASP A 1 352 ? 19.812 -6.57 -15.641 1 92.38 352 ASP A C 1
ATOM 2670 O O . ASP A 1 352 ? 20.766 -5.805 -15.797 1 92.38 352 ASP A O 1
ATOM 2674 N N . GLY A 1 353 ? 19.156 -6.543 -14.539 1 91.38 353 GLY A N 1
ATOM 2675 C CA . GLY A 1 353 ? 19.578 -5.715 -13.422 1 91.38 353 GLY A CA 1
ATOM 2676 C C . GLY A 1 353 ? 21 -6.016 -12.961 1 91.38 353 GLY A C 1
ATOM 2677 O O . GLY A 1 353 ? 21.688 -5.137 -12.422 1 91.38 353 GLY A O 1
ATOM 2678 N N . LEU A 1 354 ? 21.375 -7.195 -13.086 1 90.62 354 LEU A N 1
ATOM 2679 C CA . LEU A 1 354 ? 22.719 -7.613 -12.719 1 90.62 354 LEU A CA 1
ATOM 2680 C C . LEU A 1 354 ? 23.766 -6.996 -13.648 1 90.62 354 LEU A C 1
ATOM 2682 O O . LEU A 1 354 ? 24.734 -6.398 -13.195 1 90.62 354 LEU A O 1
ATOM 2686 N N . THR A 1 355 ? 23.562 -7.074 -14.906 1 91.69 355 THR A N 1
ATOM 2687 C CA . THR A 1 355 ? 24.547 -6.625 -15.891 1 91.69 355 THR A CA 1
ATOM 2688 C C . THR A 1 355 ? 24.469 -5.113 -16.078 1 91.69 355 THR A C 1
ATOM 2690 O O . THR A 1 355 ? 25.453 -4.484 -16.469 1 91.69 355 THR A O 1
ATOM 2693 N N . GLU A 1 356 ? 23.359 -4.555 -15.789 1 90.19 356 GLU A N 1
ATOM 2694 C CA . GLU A 1 356 ? 23.172 -3.119 -15.984 1 90.19 356 GLU A CA 1
ATOM 2695 C C . GLU A 1 356 ? 23.578 -2.334 -14.742 1 90.19 356 GLU A C 1
ATOM 2697 O O . GLU A 1 356 ? 23.609 -1.103 -14.758 1 90.19 356 GLU A O 1
ATOM 2702 N N . ALA A 1 357 ? 23.875 -2.98 -13.719 1 88.81 357 ALA A N 1
ATOM 2703 C CA . ALA A 1 357 ? 24.297 -2.312 -12.492 1 88.81 357 ALA A CA 1
ATOM 2704 C C . ALA A 1 357 ? 25.594 -1.527 -12.719 1 88.81 357 ALA A C 1
ATOM 2706 O O . ALA A 1 357 ? 26.422 -1.914 -13.539 1 88.81 357 ALA A O 1
ATOM 2707 N N . HIS A 1 358 ? 25.641 -0.458 -11.938 1 86.81 358 HIS A N 1
ATOM 2708 C CA . HIS A 1 358 ? 26.844 0.376 -12.031 1 86.81 358 HIS A CA 1
ATOM 2709 C C . HIS A 1 358 ? 27.828 0.048 -10.914 1 86.81 358 HIS A C 1
ATOM 2711 O O . HIS A 1 358 ? 27.422 -0.221 -9.781 1 86.81 358 HIS A O 1
ATOM 2717 N N . THR A 1 359 ? 29.031 -0.043 -11.328 1 77.06 359 THR A N 1
ATOM 2718 C CA . THR A 1 359 ? 30.062 -0.393 -10.352 1 77.06 359 THR A CA 1
ATOM 2719 C C . THR A 1 359 ? 30.922 0.823 -10.016 1 77.06 359 THR A C 1
ATOM 2721 O O . THR A 1 359 ? 31.203 1.65 -10.883 1 77.06 359 THR A O 1
ATOM 2724 N N . ALA A 1 360 ? 31.094 1.037 -8.75 1 68.06 360 ALA A N 1
ATOM 2725 C CA . ALA A 1 360 ? 32.031 2.08 -8.328 1 68.06 360 ALA A CA 1
ATOM 2726 C C . ALA A 1 360 ? 33.438 1.811 -8.867 1 68.06 360 ALA A C 1
ATOM 2728 O O . ALA A 1 360 ? 34.156 2.744 -9.203 1 68.06 360 ALA A O 1
ATOM 2729 N N . ALA A 1 361 ? 33.781 0.587 -8.914 1 64.69 361 ALA A N 1
ATOM 2730 C CA . ALA A 1 361 ? 35.125 0.187 -9.305 1 64.69 361 ALA A CA 1
ATOM 2731 C C . ALA A 1 361 ? 35.438 0.601 -10.75 1 64.69 361 ALA A C 1
ATOM 2733 O O . ALA A 1 361 ? 36.562 0.878 -11.102 1 64.69 361 ALA A O 1
ATOM 2734 N N . THR A 1 362 ? 34.406 0.577 -11.461 1 64.31 362 THR A N 1
ATOM 2735 C CA . THR A 1 362 ? 34.625 0.917 -12.867 1 64.31 362 THR A CA 1
ATOM 2736 C C . THR A 1 362 ? 34.219 2.365 -13.133 1 64.31 362 THR A C 1
ATOM 2738 O O . THR A 1 362 ? 33.844 2.715 -14.258 1 64.31 362 THR A O 1
ATOM 2741 N N . GLY A 1 363 ? 34.25 3.174 -12.109 1 66.56 363 GLY A N 1
ATOM 2742 C CA . GLY A 1 363 ? 33.938 4.578 -12.328 1 66.56 363 GLY A CA 1
ATOM 2743 C C . GLY A 1 363 ? 32.5 4.828 -12.719 1 66.56 363 GLY A C 1
ATOM 2744 O O . GLY A 1 363 ? 32.219 5.742 -13.492 1 66.56 363 GLY A O 1
ATOM 2745 N N . GLY A 1 364 ? 31.672 3.865 -12.375 1 72.88 364 GLY A N 1
ATOM 2746 C CA . GLY A 1 364 ? 30.266 4.078 -12.641 1 72.88 364 GLY A CA 1
ATOM 2747 C C . GLY A 1 364 ? 29.781 3.379 -13.898 1 72.88 364 GLY A C 1
ATOM 2748 O O . GLY A 1 364 ? 28.641 3.594 -14.336 1 72.88 364 GLY A O 1
ATOM 2749 N N . GLU A 1 365 ? 30.641 2.621 -14.547 1 80.31 365 GLU A N 1
ATOM 2750 C CA . GLU A 1 365 ? 30.234 1.903 -15.75 1 80.31 365 GLU A CA 1
ATOM 2751 C C . GLU A 1 365 ? 29.406 0.673 -15.406 1 80.31 365 GLU A C 1
ATOM 2753 O O . GLU A 1 365 ? 29.422 0.199 -14.273 1 80.31 365 GLU A O 1
ATOM 2758 N N . ARG A 1 366 ? 28.672 0.295 -16.469 1 88.31 366 ARG A N 1
ATOM 2759 C CA . ARG A 1 366 ? 27.844 -0.892 -16.297 1 88.31 366 ARG A CA 1
ATOM 2760 C C . ARG A 1 366 ? 28.703 -2.143 -16.125 1 88.31 366 ARG A C 1
ATOM 2762 O O . ARG A 1 366 ? 29.766 -2.248 -16.719 1 88.31 366 ARG A O 1
ATOM 2769 N N . TYR A 1 367 ? 28.406 -3.064 -15.289 1 88.62 367 TYR A N 1
ATOM 2770 C CA . TYR A 1 367 ? 29.109 -4.32 -15.055 1 88.62 367 TYR A CA 1
ATOM 2771 C C . TYR A 1 367 ? 29.25 -5.117 -16.344 1 88.62 367 TYR A C 1
ATOM 2773 O O . TYR A 1 367 ? 30.375 -5.441 -16.766 1 88.62 367 TYR A O 1
ATOM 2781 N N . GLY A 1 368 ? 28.109 -5.301 -17.094 1 90.19 368 GLY A N 1
ATOM 2782 C CA . GLY A 1 368 ? 28.141 -5.824 -18.453 1 90.19 368 GLY A CA 1
ATOM 2783 C C . GLY A 1 368 ? 28.094 -7.34 -18.5 1 90.19 368 GLY A C 1
ATOM 2784 O O . GLY A 1 368 ? 28.375 -8.008 -17.5 1 90.19 368 GLY A O 1
ATOM 2785 N N . ASP A 1 369 ? 27.828 -7.887 -19.688 1 92.81 369 ASP A N 1
ATOM 2786 C CA . ASP A 1 369 ? 27.672 -9.312 -19.922 1 92.81 369 ASP A CA 1
ATOM 2787 C C . ASP A 1 369 ? 29.016 -10.039 -19.875 1 92.81 369 ASP A C 1
ATOM 2789 O O . ASP A 1 369 ? 29.109 -11.133 -19.312 1 92.81 369 ASP A O 1
ATOM 2793 N N . ASP A 1 370 ? 29.984 -9.406 -20.406 1 93.38 370 ASP A N 1
ATOM 2794 C CA . ASP A 1 370 ? 31.297 -10.039 -20.469 1 93.38 370 ASP A CA 1
ATOM 2795 C C . ASP A 1 370 ? 31.875 -10.219 -19.062 1 93.38 370 ASP A C 1
ATOM 2797 O O . ASP A 1 370 ? 32.469 -11.258 -18.766 1 93.38 370 ASP A O 1
ATOM 2801 N N . ALA A 1 371 ? 31.719 -9.227 -18.312 1 93.44 371 ALA A N 1
ATOM 2802 C CA . ALA A 1 371 ? 32.219 -9.305 -16.938 1 93.44 371 ALA A CA 1
ATOM 2803 C C . ALA A 1 371 ? 31.5 -10.414 -16.172 1 93.44 371 ALA A C 1
ATOM 2805 O O . ALA A 1 371 ? 32.125 -11.117 -15.367 1 93.44 371 ALA A O 1
ATOM 2806 N N . LEU A 1 372 ? 30.219 -10.555 -16.359 1 94.94 372 LEU A N 1
ATOM 2807 C CA . LEU A 1 372 ? 29.453 -11.609 -15.703 1 94.94 372 LEU A CA 1
ATOM 2808 C C . LEU A 1 372 ? 29.922 -12.992 -16.156 1 94.94 372 LEU A C 1
ATOM 2810 O O . LEU A 1 372 ? 30.047 -13.906 -15.336 1 94.94 372 LEU A O 1
ATOM 2814 N N . LEU A 1 373 ? 30.156 -13.117 -17.453 1 96.31 373 LEU A N 1
ATOM 2815 C CA . LEU A 1 373 ? 30.656 -14.398 -17.969 1 96.31 373 LEU A CA 1
ATOM 2816 C C . LEU A 1 373 ? 32 -14.734 -17.359 1 96.31 373 LEU A C 1
ATOM 2818 O O . LEU A 1 373 ? 32.25 -15.883 -16.984 1 96.31 373 LEU A O 1
ATOM 2822 N N . ASP A 1 374 ? 32.844 -13.75 -17.281 1 95.88 374 ASP A N 1
ATOM 2823 C CA . ASP A 1 374 ? 34.156 -13.945 -16.672 1 95.88 374 ASP A CA 1
ATOM 2824 C C . ASP A 1 374 ? 34.031 -14.352 -15.203 1 95.88 374 ASP A C 1
ATOM 2826 O O . ASP A 1 374 ? 34.75 -15.227 -14.719 1 95.88 374 ASP A O 1
ATOM 2830 N N . PHE A 1 375 ? 33.156 -13.695 -14.609 1 95.62 375 PHE A N 1
ATOM 2831 C CA . PHE A 1 375 ? 32.844 -14.016 -13.219 1 95.62 375 PHE A CA 1
ATOM 2832 C C . PHE A 1 375 ? 32.438 -15.469 -13.07 1 95.62 375 PHE A C 1
ATOM 2834 O O . PHE A 1 375 ? 32.938 -16.172 -12.18 1 95.62 375 PHE A O 1
ATOM 2841 N N . CYS A 1 376 ? 31.609 -15.961 -13.93 1 97.31 376 CYS A N 1
ATOM 2842 C CA . CYS A 1 376 ? 31.125 -17.328 -13.898 1 97.31 376 CYS A CA 1
ATOM 2843 C C . CYS A 1 376 ? 32.25 -18.312 -14.258 1 97.31 376 CYS A C 1
ATOM 2845 O O . CYS A 1 376 ? 32.281 -19.422 -13.727 1 97.31 376 CYS A O 1
ATOM 2847 N N . HIS A 1 377 ? 33.094 -17.906 -15.195 1 96.44 377 HIS A N 1
ATOM 2848 C CA . HIS A 1 377 ? 34.219 -18.719 -15.547 1 96.44 377 HIS A CA 1
ATOM 2849 C C . HIS A 1 377 ? 35.125 -18.969 -14.336 1 96.44 377 HIS A C 1
ATOM 2851 O O . HIS A 1 377 ? 35.625 -20.078 -14.148 1 96.44 377 HIS A O 1
ATOM 2857 N N . ASP A 1 378 ? 35.312 -17.984 -13.594 1 96.5 378 ASP A N 1
ATOM 2858 C CA . ASP A 1 378 ? 36.156 -18.078 -12.406 1 96.5 378 ASP A CA 1
ATOM 2859 C C . ASP A 1 378 ? 35.531 -18.969 -11.344 1 96.5 378 ASP A C 1
ATOM 2861 O O . ASP A 1 378 ? 36.25 -19.594 -10.547 1 96.5 378 ASP A O 1
ATOM 2865 N N . LEU A 1 379 ? 34.25 -19.062 -11.289 1 96.19 379 LEU A N 1
ATOM 2866 C CA . LEU A 1 379 ? 33.531 -19.812 -10.266 1 96.19 379 LEU A CA 1
ATOM 2867 C C . LEU A 1 379 ? 33.406 -21.281 -10.656 1 96.19 379 LEU A C 1
ATOM 2869 O O . LEU A 1 379 ? 33.312 -22.141 -9.789 1 96.19 379 LEU A O 1
ATOM 2873 N N . ALA A 1 380 ? 33.375 -21.562 -11.938 1 94.94 380 ALA A N 1
ATOM 2874 C CA . ALA A 1 380 ? 33.125 -22.906 -12.43 1 94.94 380 ALA A CA 1
ATOM 2875 C C . ALA A 1 380 ? 34.25 -23.844 -12.102 1 94.94 380 ALA A C 1
ATOM 2877 O O . ALA A 1 380 ? 35.438 -23.484 -12.242 1 94.94 380 ALA A O 1
ATOM 2878 N N . PRO A 1 381 ? 34.062 -25.031 -11.703 1 94.62 381 PRO A N 1
ATOM 2879 C CA . PRO A 1 381 ? 32.75 -25.625 -11.43 1 94.62 381 PRO A CA 1
ATOM 2880 C C . PRO A 1 381 ? 32.156 -25.156 -10.094 1 94.62 381 PRO A C 1
ATOM 2882 O O . PRO A 1 381 ? 32.906 -24.797 -9.18 1 94.62 381 PRO A O 1
ATOM 2885 N N . THR A 1 382 ? 30.828 -25.094 -10.039 1 96.69 382 THR A N 1
ATOM 2886 C CA . THR A 1 382 ? 30.172 -24.625 -8.828 1 96.69 382 THR A CA 1
ATOM 2887 C C . THR A 1 382 ? 28.812 -25.297 -8.648 1 96.69 382 THR A C 1
ATOM 2889 O O . THR A 1 382 ? 28.453 -26.172 -9.445 1 96.69 382 THR A O 1
ATOM 2892 N N . THR A 1 383 ? 28.203 -25.047 -7.531 1 97.12 383 THR A N 1
ATOM 2893 C CA . THR A 1 383 ? 26.859 -25.531 -7.234 1 97.12 383 THR A CA 1
ATOM 2894 C C . THR A 1 383 ? 25.828 -24.391 -7.363 1 97.12 383 THR A C 1
ATOM 2896 O O . THR A 1 383 ? 26.203 -23.25 -7.613 1 97.12 383 THR A O 1
ATOM 2899 N N . ALA A 1 384 ? 24.609 -24.734 -7.293 1 97.5 384 ALA A N 1
ATOM 2900 C CA . ALA A 1 384 ? 23.578 -23.719 -7.375 1 97.5 384 ALA A CA 1
ATOM 2901 C C . ALA A 1 384 ? 23.719 -22.703 -6.234 1 97.5 384 ALA A C 1
ATOM 2903 O O . ALA A 1 384 ? 23.719 -21.5 -6.465 1 97.5 384 ALA A O 1
ATOM 2904 N N . SER A 1 385 ? 23.844 -23.203 -5.039 1 97.06 385 SER A N 1
ATOM 2905 C CA . SER A 1 385 ? 24 -22.328 -3.889 1 97.06 385 SER A CA 1
ATOM 2906 C C . SER A 1 385 ? 25.312 -21.547 -3.979 1 97.06 385 SER A C 1
ATOM 2908 O O . SER A 1 385 ? 25.375 -20.391 -3.57 1 97.06 385 SER A O 1
ATOM 2910 N N . GLY A 1 386 ? 26.281 -22.188 -4.449 1 97.38 386 GLY A N 1
ATOM 2911 C CA . GLY A 1 386 ? 27.578 -21.531 -4.594 1 97.38 386 GLY A CA 1
ATOM 2912 C C . GLY A 1 386 ? 27.516 -20.312 -5.492 1 97.38 386 GLY A C 1
ATOM 2913 O O . GLY A 1 386 ? 28.031 -19.25 -5.137 1 97.38 386 GLY A O 1
ATOM 2914 N N . VAL A 1 387 ? 26.984 -20.469 -6.629 1 97.69 387 VAL A N 1
ATOM 2915 C CA . VAL A 1 387 ? 26.938 -19.359 -7.578 1 97.69 387 VAL A CA 1
ATOM 2916 C C . VAL A 1 387 ? 26.016 -18.266 -7.047 1 97.69 387 VAL A C 1
ATOM 2918 O O . VAL A 1 387 ? 26.297 -17.078 -7.207 1 97.69 387 VAL A O 1
ATOM 2921 N N . ILE A 1 388 ? 24.891 -18.578 -6.457 1 97.81 388 ILE A N 1
ATOM 2922 C CA . ILE A 1 388 ? 23.938 -17.609 -5.934 1 97.81 388 ILE A CA 1
ATOM 2923 C C . ILE A 1 388 ? 24.594 -16.812 -4.805 1 97.81 388 ILE A C 1
ATOM 2925 O O . ILE A 1 388 ? 24.469 -15.586 -4.746 1 97.81 388 ILE A O 1
ATOM 2929 N N . ASP A 1 389 ? 25.266 -17.469 -3.934 1 97.75 389 ASP A N 1
ATOM 2930 C CA . ASP A 1 389 ? 25.984 -16.797 -2.861 1 97.75 389 ASP A CA 1
ATOM 2931 C C . ASP A 1 389 ? 27.016 -15.828 -3.424 1 97.75 389 ASP A C 1
ATOM 2933 O O . ASP A 1 389 ? 27.172 -14.711 -2.932 1 97.75 389 ASP A O 1
ATOM 2937 N N . ALA A 1 390 ? 27.719 -16.328 -4.355 1 97.5 390 ALA A N 1
ATOM 2938 C CA . ALA A 1 390 ? 28.734 -15.484 -4.984 1 97.5 390 ALA A CA 1
ATOM 2939 C C . ALA A 1 390 ? 28.109 -14.25 -5.621 1 97.5 390 ALA A C 1
ATOM 2941 O O . ALA A 1 390 ? 28.672 -13.156 -5.555 1 97.5 390 ALA A O 1
ATOM 2942 N N . ILE A 1 391 ? 27.031 -14.398 -6.246 1 96.56 391 ILE A N 1
ATOM 2943 C CA . ILE A 1 391 ? 26.344 -13.281 -6.891 1 96.56 391 ILE A CA 1
ATOM 2944 C C . ILE A 1 391 ? 25.828 -12.312 -5.828 1 96.56 391 ILE A C 1
ATOM 2946 O O . ILE A 1 391 ? 25.875 -11.094 -6.016 1 96.56 391 ILE A O 1
ATOM 2950 N N . ARG A 1 392 ? 25.297 -12.859 -4.812 1 95.5 392 ARG A N 1
ATOM 2951 C CA . ARG A 1 392 ? 24.859 -12.016 -3.703 1 95.5 392 ARG A CA 1
ATOM 2952 C C . ARG A 1 392 ? 26 -11.125 -3.217 1 95.5 392 ARG A C 1
ATOM 2954 O O . ARG A 1 392 ? 25.797 -9.93 -2.988 1 95.5 392 ARG A O 1
ATOM 2961 N N . ASP A 1 393 ? 27.125 -11.695 -3.021 1 95.06 393 ASP A N 1
ATOM 2962 C CA . ASP A 1 393 ? 28.312 -10.945 -2.605 1 95.06 393 ASP A CA 1
ATOM 2963 C C . ASP A 1 393 ? 28.688 -9.898 -3.646 1 95.06 393 ASP A C 1
ATOM 2965 O O . ASP A 1 393 ? 29.062 -8.773 -3.295 1 95.06 393 ASP A O 1
ATOM 2969 N N . LEU A 1 394 ? 28.641 -10.32 -4.84 1 93.31 394 LEU A N 1
ATOM 2970 C CA . LEU A 1 394 ? 28.953 -9.406 -5.938 1 93.31 394 LEU A CA 1
ATOM 2971 C C . LEU A 1 394 ? 28.031 -8.203 -5.914 1 93.31 394 LEU A C 1
ATOM 2973 O O . LEU A 1 394 ? 28.469 -7.059 -6.047 1 93.31 394 LEU A O 1
ATOM 2977 N N . LEU A 1 395 ? 26.719 -8.398 -5.785 1 92.31 395 LEU A N 1
ATOM 2978 C CA . LEU A 1 395 ? 25.734 -7.328 -5.742 1 92.31 395 LEU A CA 1
ATOM 2979 C C . LEU A 1 395 ? 26 -6.391 -4.57 1 92.31 395 LEU A C 1
ATOM 2981 O O . LEU A 1 395 ? 25.797 -5.18 -4.68 1 92.31 395 LEU A O 1
ATOM 2985 N N . ASP A 1 396 ? 26.375 -6.914 -3.506 1 90.19 396 ASP A N 1
ATOM 2986 C CA . ASP A 1 396 ? 26.703 -6.121 -2.324 1 90.19 396 ASP A CA 1
ATOM 2987 C C . ASP A 1 396 ? 27.844 -5.148 -2.611 1 90.19 396 ASP A C 1
ATOM 2989 O O . ASP A 1 396 ? 27.891 -4.047 -2.053 1 90.19 396 ASP A O 1
ATOM 2993 N N . THR A 1 397 ? 28.719 -5.566 -3.375 1 88.62 397 THR A N 1
ATOM 2994 C CA . THR A 1 397 ? 29.859 -4.715 -3.705 1 88.62 397 THR A CA 1
ATOM 2995 C C . THR A 1 397 ? 29.406 -3.521 -4.547 1 88.62 397 THR A C 1
ATOM 2997 O O . THR A 1 397 ? 30.094 -2.494 -4.59 1 88.62 397 THR A O 1
ATOM 3000 N N . PHE A 1 398 ? 28.297 -3.701 -5.234 1 86.81 398 PHE A N 1
ATOM 3001 C CA . PHE A 1 398 ? 27.797 -2.619 -6.078 1 86.81 398 PHE A CA 1
ATOM 3002 C C . PHE A 1 398 ? 27.156 -1.525 -5.23 1 86.81 398 PHE A C 1
ATOM 3004 O O . PHE A 1 398 ? 27.062 -0.376 -5.664 1 86.81 398 PHE A O 1
ATOM 3011 N N . GLY A 1 399 ? 26.672 -1.843 -4.074 1 78.69 399 GLY A N 1
ATOM 3012 C CA . GLY A 1 399 ? 26.047 -0.884 -3.184 1 78.69 399 GLY A CA 1
ATOM 3013 C C . GLY A 1 399 ? 24.859 -0.175 -3.816 1 78.69 399 GLY A C 1
ATOM 3014 O O . GLY A 1 399 ? 23.922 -0.821 -4.305 1 78.69 399 GLY A O 1
ATOM 3015 N N . ALA A 1 400 ? 24.953 1.146 -3.922 1 75.5 400 ALA A N 1
ATOM 3016 C CA . ALA A 1 400 ? 23.875 1.979 -4.461 1 75.5 400 ALA A CA 1
ATOM 3017 C C . ALA A 1 400 ? 23.859 1.926 -5.984 1 75.5 400 ALA A C 1
ATOM 3019 O O . ALA A 1 400 ? 23 2.543 -6.621 1 75.5 400 ALA A O 1
ATOM 3020 N N . GLY A 1 401 ? 24.688 1.196 -6.453 1 77.56 401 GLY A N 1
ATOM 3021 C CA . GLY A 1 401 ? 24.812 1.147 -7.902 1 77.56 401 GLY A CA 1
ATOM 3022 C C . GLY A 1 401 ? 23.797 0.23 -8.547 1 77.56 401 GLY A C 1
ATOM 3023 O O . GLY A 1 401 ? 23.609 0.264 -9.766 1 77.56 401 GLY A O 1
ATOM 3024 N N . VAL A 1 402 ? 23.125 -0.591 -7.746 1 82.31 402 VAL A N 1
ATOM 3025 C CA . VAL A 1 402 ? 22.094 -1.456 -8.305 1 82.31 402 VAL A CA 1
ATOM 3026 C C . VAL A 1 402 ? 20.766 -0.695 -8.383 1 82.31 402 VAL A C 1
ATOM 3028 O O . VAL A 1 402 ? 20 -0.669 -7.418 1 82.31 402 VAL A O 1
ATOM 3031 N N . ASP A 1 403 ? 20.516 -0.218 -9.562 1 83.25 403 ASP A N 1
ATOM 3032 C CA . ASP A 1 403 ? 19.375 0.685 -9.766 1 83.25 403 ASP A CA 1
ATOM 3033 C C . ASP A 1 403 ? 18.094 -0.094 -10.055 1 83.25 403 ASP A C 1
ATOM 3035 O O . ASP A 1 403 ? 17 0.43 -9.891 1 83.25 403 ASP A O 1
ATOM 3039 N N . ASP A 1 404 ? 18.328 -1.296 -10.5 1 88.25 404 ASP A N 1
ATOM 3040 C CA . ASP A 1 404 ? 17.172 -2.109 -10.875 1 88.25 404 ASP A CA 1
ATOM 3041 C C . ASP A 1 404 ? 17.141 -3.41 -10.078 1 88.25 404 ASP A C 1
ATOM 3043 O O . ASP A 1 404 ? 18.188 -3.906 -9.641 1 88.25 404 ASP A O 1
ATOM 3047 N N . ASP A 1 405 ? 16.016 -3.902 -9.977 1 92.06 405 ASP A N 1
ATOM 3048 C CA . ASP A 1 405 ? 15.875 -5.199 -9.32 1 92.06 405 ASP A CA 1
ATOM 3049 C C . ASP A 1 405 ? 16.625 -6.285 -10.094 1 92.06 405 ASP A C 1
ATOM 3051 O O . ASP A 1 405 ? 16.859 -6.152 -11.297 1 92.06 405 ASP A O 1
ATOM 3055 N N . THR A 1 406 ? 17.047 -7.266 -9.367 1 93.94 406 THR A N 1
ATOM 3056 C CA . THR A 1 406 ? 17.797 -8.359 -9.969 1 93.94 406 THR A CA 1
ATOM 3057 C C . THR A 1 406 ? 17.281 -9.711 -9.477 1 93.94 406 THR A C 1
ATOM 3059 O O . THR A 1 406 ? 17.172 -9.93 -8.266 1 93.94 406 THR A O 1
ATOM 3062 N N . ALA A 1 407 ? 16.922 -10.562 -10.383 1 96.31 407 ALA A N 1
ATOM 3063 C CA . ALA A 1 407 ? 16.547 -11.938 -10.062 1 96.31 407 ALA A CA 1
ATOM 3064 C C . ALA A 1 407 ? 17.516 -12.93 -10.695 1 96.31 407 ALA A C 1
ATOM 3066 O O . ALA A 1 407 ? 17.922 -12.758 -11.852 1 96.31 407 ALA A O 1
ATOM 3067 N N . VAL A 1 408 ? 17.906 -13.914 -9.914 1 97.62 408 VAL A N 1
ATOM 3068 C CA . VAL A 1 408 ? 18.781 -14.969 -10.406 1 97.62 408 VAL A CA 1
ATOM 3069 C C . VAL A 1 408 ? 18.266 -16.328 -9.961 1 97.62 408 VAL A C 1
ATOM 3071 O O . VAL A 1 408 ? 17.734 -16.469 -8.852 1 97.62 408 VAL A O 1
ATOM 3074 N N . LEU A 1 409 ? 18.344 -17.297 -10.797 1 97.94 409 LEU A N 1
ATOM 3075 C CA . LEU A 1 409 ? 17.938 -18.672 -10.547 1 97.94 409 LEU A CA 1
ATOM 3076 C C . LEU A 1 409 ? 19 -19.641 -11.07 1 97.94 409 LEU A C 1
ATOM 3078 O O . LEU A 1 409 ? 19.391 -19.562 -12.234 1 97.94 409 LEU A O 1
ATOM 3082 N N . ALA A 1 410 ? 19.469 -20.531 -10.195 1 98.31 410 ALA A N 1
ATOM 3083 C CA . ALA A 1 410 ? 20.5 -21.484 -10.578 1 98.31 410 ALA A CA 1
ATOM 3084 C C . ALA A 1 410 ? 20.047 -22.922 -10.352 1 98.31 410 ALA A C 1
ATOM 3086 O O . ALA A 1 410 ? 19.375 -23.203 -9.352 1 98.31 410 ALA A O 1
ATOM 3087 N N . ILE A 1 411 ? 20.359 -23.781 -11.25 1 97.62 411 ILE A N 1
ATOM 3088 C CA . ILE A 1 411 ? 20.109 -25.219 -11.125 1 97.62 411 ILE A CA 1
ATOM 3089 C C . ILE A 1 411 ? 21.406 -26 -11.305 1 97.62 411 ILE A C 1
ATOM 3091 O O . ILE A 1 411 ? 22.203 -25.688 -12.195 1 97.62 411 ILE A O 1
ATOM 3095 N N . HIS A 1 412 ? 21.641 -26.938 -10.406 1 97.88 412 HIS A N 1
ATOM 3096 C CA . HIS A 1 412 ? 22.844 -27.766 -10.422 1 97.88 412 HIS A CA 1
ATOM 3097 C C . HIS A 1 412 ? 22.5 -29.25 -10.453 1 97.88 412 HIS A C 1
ATOM 3099 O O . HIS A 1 412 ? 21.734 -29.734 -9.617 1 97.88 412 HIS A O 1
ATOM 3105 N N . VAL A 1 413 ? 23.078 -29.984 -11.438 1 97.38 413 VAL A N 1
ATOM 3106 C CA . VAL A 1 413 ? 22.828 -31.422 -11.531 1 97.38 413 VAL A CA 1
ATOM 3107 C C . VAL A 1 413 ? 23.75 -32.156 -10.562 1 97.38 413 VAL A C 1
ATOM 3109 O O . VAL A 1 413 ? 24.969 -32.094 -10.68 1 97.38 413 VAL A O 1
ATOM 3112 N N . LEU A 1 414 ? 23.094 -32.875 -9.68 1 95 414 LEU A N 1
ATOM 3113 C CA . LEU A 1 414 ? 23.859 -33.594 -8.664 1 95 414 LEU A CA 1
ATOM 3114 C C . LEU A 1 414 ? 24.562 -34.812 -9.266 1 95 414 LEU A C 1
ATOM 3116 O O . LEU A 1 414 ? 24.047 -35.438 -10.203 1 95 414 LEU A O 1
ATOM 3120 N N . ARG A 1 415 ? 25.75 -35.188 -8.742 1 89.81 415 ARG A N 1
ATOM 3121 C CA . ARG A 1 415 ? 26.453 -36.375 -9.141 1 89.81 415 ARG A CA 1
ATOM 3122 C C . ARG A 1 415 ? 25.891 -37.594 -8.422 1 89.81 415 ARG A C 1
ATOM 3124 O O . ARG A 1 415 ? 25.531 -37.531 -7.242 1 89.81 415 ARG A O 1
ATOM 3131 N N . PRO A 1 416 ? 25.625 -38.625 -9.18 1 80.12 416 PRO A N 1
ATOM 3132 C CA . PRO A 1 416 ? 25.156 -39.844 -8.516 1 80.12 416 PRO A CA 1
ATOM 3133 C C . PRO A 1 416 ? 26.094 -40.344 -7.422 1 80.12 416 PRO A C 1
ATOM 3135 O O . PRO A 1 416 ? 27.297 -40.094 -7.496 1 80.12 416 PRO A O 1
ATOM 3138 N N . PRO A 1 417 ? 25.531 -40.75 -6.32 1 70.94 417 PRO A N 1
ATOM 3139 C CA . PRO A 1 417 ? 26.406 -41.281 -5.281 1 70.94 417 PRO A CA 1
ATOM 3140 C C . PRO A 1 417 ? 27.344 -42.375 -5.805 1 70.94 417 PRO A C 1
ATOM 3142 O O . PRO A 1 417 ? 26.969 -43.125 -6.703 1 70.94 417 PRO A O 1
ATOM 3145 N N . SER A 1 418 ? 28.641 -42.25 -5.883 1 58 418 SER A N 1
ATOM 3146 C CA . SER A 1 418 ? 29.578 -43.312 -6.215 1 58 418 SER A CA 1
ATOM 3147 C C . SER A 1 418 ? 29.234 -44.594 -5.484 1 58 418 SER A C 1
ATOM 3149 O O . SER A 1 418 ? 28.797 -44.562 -4.332 1 58 418 SER A O 1
ATOM 3151 N N . GLU A 1 419 ? 29 -45.75 -6.23 1 47.34 419 GLU A N 1
ATOM 3152 C CA . GLU A 1 419 ? 29.047 -47.062 -5.633 1 47.34 419 GLU A CA 1
ATOM 3153 C C . GLU A 1 419 ? 30.312 -47.25 -4.805 1 47.34 419 GLU A C 1
ATOM 3155 O O . GLU A 1 419 ? 31.422 -47.219 -5.34 1 47.34 419 GLU A O 1
ATOM 3160 N N . GLU A 1 420 ? 30.656 -46.844 -3.791 1 37.34 420 GLU A N 1
ATOM 3161 C CA . GLU A 1 420 ? 31.734 -47.438 -2.99 1 37.34 420 GLU A CA 1
ATOM 3162 C C . GLU A 1 420 ? 31.656 -48.938 -2.98 1 37.34 420 GLU A C 1
ATOM 3164 O O . GLU A 1 420 ? 30.578 -49.531 -3.07 1 37.34 420 GLU A O 1
ATOM 3169 N N . ARG A 1 421 ? 32.969 -49.75 -2.92 1 39.38 421 ARG A N 1
ATOM 3170 C CA . ARG A 1 421 ? 33.312 -51.156 -2.629 1 39.38 421 ARG A CA 1
ATOM 3171 C C . ARG A 1 421 ? 32.531 -51.688 -1.449 1 39.38 421 ARG A C 1
ATOM 3173 O O . ARG A 1 421 ? 32.562 -51.125 -0.35 1 39.38 421 ARG A O 1
ATOM 3180 N N . LYS A 1 422 ? 31.578 -52.438 -1.771 1 29.39 422 LYS A N 1
ATOM 3181 C CA . LYS A 1 422 ? 31.703 -53.625 -0.937 1 29.39 422 LYS A CA 1
ATOM 3182 C C . LYS A 1 422 ? 33.062 -54.312 -1.165 1 29.39 422 LYS A C 1
ATOM 3184 O O . LYS A 1 422 ? 33.438 -54.562 -2.309 1 29.39 422 LYS A O 1
ATOM 3189 N N . MET B 1 1 ? 35.156 98.312 73.562 1 21.22 1 MET B N 1
ATOM 3190 C CA . MET B 1 1 ? 35.812 97.312 72.688 1 21.22 1 MET B CA 1
ATOM 3191 C C . MET B 1 1 ? 34.844 96.25 72.312 1 21.22 1 MET B C 1
ATOM 3193 O O . MET B 1 1 ? 33.688 96.188 72.75 1 21.22 1 MET B O 1
ATOM 3197 N N . ARG B 1 2 ? 35.062 94.875 72.375 1 23.7 2 ARG B N 1
ATOM 3198 C CA . ARG B 1 2 ? 34.969 93.875 71.25 1 23.7 2 ARG B CA 1
ATOM 3199 C C . ARG B 1 2 ? 33.531 93.438 71.062 1 23.7 2 ARG B C 1
ATOM 3201 O O . ARG B 1 2 ? 32.906 92.875 72 1 23.7 2 ARG B O 1
ATOM 3208 N N . GLY B 1 3 ? 32.812 94.062 70.125 1 24.94 3 GLY B N 1
ATOM 3209 C CA . GLY B 1 3 ? 31.469 93.875 69.625 1 24.94 3 GLY B CA 1
ATOM 3210 C C . GLY B 1 3 ? 31.266 92.5 68.938 1 24.94 3 GLY B C 1
ATOM 3211 O O . GLY B 1 3 ? 31.703 92.25 67.812 1 24.94 3 GLY B O 1
ATOM 3212 N N . ALA B 1 4 ? 31.578 91.375 69.688 1 34.03 4 ALA B N 1
ATOM 3213 C CA . ALA B 1 4 ? 31.625 90.062 69 1 34.03 4 ALA B CA 1
ATOM 3214 C C . ALA B 1 4 ? 30.328 89.812 68.25 1 34.03 4 ALA B C 1
ATOM 3216 O O . ALA B 1 4 ? 29.234 90 68.812 1 34.03 4 ALA B O 1
ATOM 3217 N N . GLY B 1 5 ? 30.406 90 66.875 1 27.02 5 GLY B N 1
ATOM 3218 C CA . GLY B 1 5 ? 29.5 89.812 65.812 1 27.02 5 GLY B CA 1
ATOM 3219 C C . GLY B 1 5 ? 28.938 88.375 65.688 1 27.02 5 GLY B C 1
ATOM 3220 O O . GLY B 1 5 ? 29.6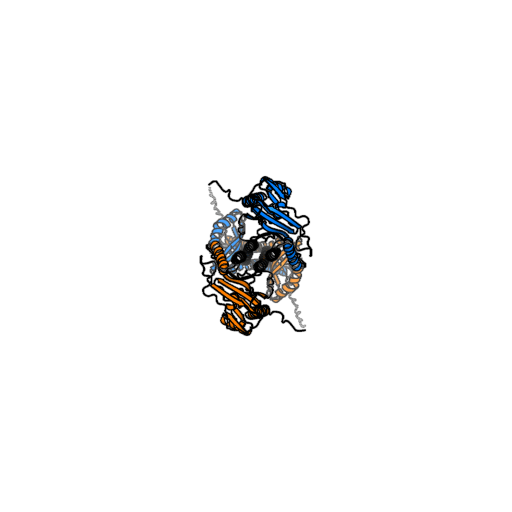88 87.438 65.75 1 27.02 5 GLY B O 1
ATOM 3221 N N . ASN B 1 6 ? 27.672 88.125 66.125 1 26.98 6 ASN B N 1
ATOM 3222 C CA . ASN B 1 6 ? 26.906 86.875 66.25 1 26.98 6 ASN B CA 1
ATOM 3223 C C . ASN B 1 6 ? 26.641 86.25 64.875 1 26.98 6 ASN B C 1
ATOM 3225 O O . ASN B 1 6 ? 25.984 86.875 64 1 26.98 6 ASN B O 1
ATOM 3229 N N . GLN B 1 7 ? 27.609 85.5 64.188 1 25.75 7 GLN B N 1
ATOM 3230 C CA . GLN B 1 7 ? 27.531 84.812 62.938 1 25.75 7 GLN B CA 1
ATOM 3231 C C . GLN B 1 7 ? 26.406 83.812 62.906 1 25.75 7 GLN B C 1
ATOM 3233 O O . GLN B 1 7 ? 26.406 82.875 63.719 1 25.75 7 GLN B O 1
ATOM 3238 N N . GLY B 1 8 ? 25.125 84.188 62.562 1 27.84 8 GLY B N 1
ATOM 3239 C CA . GLY B 1 8 ? 23.938 83.375 62.438 1 27.84 8 GLY B CA 1
ATOM 3240 C C . GLY B 1 8 ? 24.062 82.312 61.344 1 27.84 8 GLY B C 1
ATOM 3241 O O . GLY B 1 8 ? 24.453 82.625 60.219 1 27.84 8 GLY B O 1
ATOM 3242 N N . GLU B 1 9 ? 24.391 81 61.625 1 27.8 9 GLU B N 1
ATOM 3243 C CA . GLU B 1 9 ? 24.531 79.812 60.781 1 27.8 9 GLU B CA 1
ATOM 3244 C C . GLU B 1 9 ? 23.219 79.5 60.062 1 27.8 9 GLU B C 1
ATOM 3246 O O . GLU B 1 9 ? 22.188 79.312 60.719 1 27.8 9 GLU B O 1
ATOM 3251 N N . ASN B 1 10 ? 22.953 80.062 58.844 1 29.22 10 ASN B N 1
ATOM 3252 C CA . ASN B 1 10 ? 21.828 79.75 57.969 1 29.22 10 ASN B CA 1
ATOM 3253 C C . ASN B 1 10 ? 21.875 78.312 57.5 1 29.22 10 ASN B C 1
ATOM 3255 O O . ASN B 1 10 ? 22.781 77.875 56.781 1 29.22 10 ASN B O 1
ATOM 3259 N N . ARG B 1 11 ? 21.438 77.25 58.281 1 33.62 11 ARG B N 1
ATOM 3260 C CA . ARG B 1 11 ? 21.281 75.875 57.875 1 33.62 11 ARG B CA 1
ATOM 3261 C C . ARG B 1 11 ? 20.344 75.75 56.688 1 33.62 11 ARG B C 1
ATOM 3263 O O . ARG B 1 11 ? 19.203 76.25 56.75 1 33.62 11 ARG B O 1
ATOM 3270 N N . GLY B 1 12 ? 20.828 75.75 55.469 1 30.44 12 GLY B N 1
ATOM 3271 C CA . GLY B 1 12 ? 20.156 75.438 54.188 1 30.44 12 GLY B CA 1
ATOM 3272 C C . GLY B 1 12 ? 19.328 74.188 54.25 1 30.44 12 GLY B C 1
ATOM 3273 O O . GLY B 1 12 ? 19.828 73.125 54.656 1 30.44 12 GLY B O 1
ATOM 3274 N N . ARG B 1 13 ? 18 74.25 54.469 1 34.28 13 ARG B N 1
ATOM 3275 C CA . ARG B 1 13 ? 16.969 73.188 54.375 1 34.28 13 ARG B CA 1
ATOM 3276 C C . ARG B 1 13 ? 17.031 72.5 53.062 1 34.28 13 ARG B C 1
ATOM 3278 O O . ARG B 1 13 ? 16.766 73.062 52 1 34.28 13 ARG B O 1
ATOM 3285 N N . GLY B 1 14 ? 17.891 71.562 52.875 1 34 14 GLY B N 1
ATOM 3286 C CA . GLY B 1 14 ? 17.797 70.688 51.719 1 34 14 GLY B CA 1
ATOM 3287 C C . GLY B 1 14 ? 16.406 70.188 51.469 1 34 14 GLY B C 1
ATOM 3288 O O . GLY B 1 14 ? 15.758 69.625 52.375 1 34 14 GLY B O 1
ATOM 3289 N N . GLU B 1 15 ? 15.578 70.688 50.594 1 35.03 15 GLU B N 1
ATOM 3290 C CA . GLU B 1 15 ? 14.273 70.312 50.094 1 35.03 15 GLU B CA 1
ATOM 3291 C C . GLU B 1 15 ? 14.25 68.812 49.781 1 35.03 15 GLU B C 1
ATOM 3293 O O . GLU B 1 15 ? 14.969 68.312 48.906 1 35.03 15 GLU B O 1
ATOM 3298 N N . VAL B 1 16 ? 14.023 67.938 50.719 1 39.19 16 VAL B N 1
ATOM 3299 C CA . VAL B 1 16 ? 13.664 66.562 50.531 1 39.19 16 VAL B CA 1
ATOM 3300 C C . VAL B 1 16 ? 12.586 66.438 49.469 1 39.19 16 VAL B C 1
ATOM 3302 O O . VAL B 1 16 ? 11.508 67 49.594 1 39.19 16 VAL B O 1
ATOM 3305 N N . GLN B 1 17 ? 12.977 66.375 48.25 1 44.06 17 GLN B N 1
ATOM 3306 C CA . GLN B 1 17 ? 12.016 66 47.219 1 44.06 17 GLN B CA 1
ATOM 3307 C C . GLN B 1 17 ? 11.109 64.875 47.719 1 44.06 17 GLN B C 1
ATOM 3309 O O . GLN B 1 17 ? 11.578 63.781 48 1 44.06 17 GLN B O 1
ATOM 3314 N N . GLY B 1 18 ? 10.008 65.062 48.344 1 43.94 18 GLY B N 1
ATOM 3315 C CA . GLY B 1 18 ? 9.047 64.25 49.062 1 43.94 18 GLY B CA 1
ATOM 3316 C C . GLY B 1 18 ? 8.484 63.125 48.219 1 43.94 18 GLY B C 1
ATOM 3317 O O . GLY B 1 18 ? 8.711 63.062 47 1 43.94 18 GLY B O 1
ATOM 3318 N N . PRO B 1 19 ? 7.988 62 48.75 1 53.12 19 PRO B N 1
ATOM 3319 C CA . PRO B 1 19 ? 7.352 60.812 48.156 1 53.12 19 PRO B CA 1
ATOM 3320 C C . PRO B 1 19 ? 6.418 61.156 47 1 53.12 19 PRO B C 1
ATOM 3322 O O . PRO B 1 19 ? 6.18 60.312 46.125 1 53.12 19 PRO B O 1
ATOM 3325 N N . LEU B 1 20 ? 5.852 62.219 47 1 52.19 20 LEU B N 1
ATOM 3326 C CA . LEU B 1 20 ? 4.93 62.625 45.938 1 52.19 20 LEU B CA 1
ATOM 3327 C C . LEU B 1 20 ? 5.668 62.906 44.625 1 52.19 20 LEU B C 1
ATOM 3329 O O . LEU B 1 20 ? 5.125 62.688 43.562 1 52.19 20 LEU B O 1
ATOM 3333 N N . ASP B 1 21 ? 6.867 63.406 44.75 1 53.84 21 ASP B N 1
ATOM 3334 C CA . ASP B 1 21 ? 7.656 63.688 43.562 1 53.84 21 ASP B CA 1
ATOM 3335 C C . ASP B 1 21 ? 8.094 62.406 42.875 1 53.84 21 ASP B C 1
ATOM 3337 O O . ASP B 1 21 ? 8.07 62.312 41.656 1 53.84 21 ASP B O 1
ATOM 3341 N N . GLU B 1 22 ? 8.438 61.469 43.656 1 54.28 22 GLU B N 1
ATOM 3342 C CA . GLU B 1 22 ? 8.828 60.188 43.125 1 54.28 22 GLU B CA 1
ATOM 3343 C C . GLU B 1 22 ? 7.648 59.5 42.438 1 54.28 22 GLU B C 1
ATOM 3345 O O . GLU B 1 22 ? 7.805 58.875 41.375 1 54.28 22 GLU B O 1
ATOM 3350 N N . GLN B 1 23 ? 6.492 59.625 43 1 54.94 23 GLN B N 1
ATOM 3351 C CA . GLN B 1 23 ? 5.285 59.062 42.406 1 54.94 23 GLN B CA 1
ATOM 3352 C C . GLN B 1 23 ? 4.953 59.75 41.094 1 54.94 23 GLN B C 1
ATOM 3354 O O . GLN B 1 23 ? 4.523 59.094 40.125 1 54.94 23 GLN B O 1
ATOM 3359 N N . ALA B 1 24 ? 5.059 61 41.094 1 55.56 24 ALA B N 1
ATOM 3360 C CA . ALA B 1 24 ? 4.789 61.781 39.875 1 55.56 24 ALA B CA 1
ATOM 3361 C C . ALA B 1 24 ? 5.785 61.438 38.781 1 55.56 24 ALA B C 1
ATOM 3363 O O . ALA B 1 24 ? 5.41 61.281 37.594 1 55.56 24 ALA B O 1
ATOM 3364 N N . ARG B 1 25 ? 7.016 61.344 39.156 1 54.88 25 ARG B N 1
ATOM 3365 C CA . ARG B 1 25 ? 8.031 60.938 38.188 1 54.88 25 ARG B CA 1
ATOM 3366 C C . ARG B 1 25 ? 7.77 59.531 37.688 1 54.88 25 ARG B C 1
ATOM 3368 O O . ARG B 1 25 ? 7.922 59.281 36.469 1 54.88 25 ARG B O 1
ATOM 3375 N N . PHE B 1 26 ? 7.348 58.781 38.625 1 57.53 26 PHE B N 1
ATOM 3376 C CA . PHE B 1 26 ? 6.988 57.406 38.281 1 57.53 26 PHE B CA 1
ATOM 3377 C C . PHE B 1 26 ? 5.781 57.406 37.344 1 57.53 26 PHE B C 1
ATOM 3379 O O . PHE B 1 26 ? 5.77 56.688 36.344 1 57.53 26 PHE B O 1
ATOM 3386 N N . ALA B 1 27 ? 4.816 58.188 37.625 1 56.78 27 ALA B N 1
ATOM 3387 C CA . ALA B 1 27 ? 3.633 58.281 36.781 1 56.78 27 ALA B CA 1
ATOM 3388 C C . ALA B 1 27 ? 3.992 58.844 35.406 1 56.78 27 ALA B C 1
ATOM 3390 O O . ALA B 1 27 ? 3.48 58.344 34.375 1 56.78 27 ALA B O 1
ATOM 3391 N N . ALA B 1 28 ? 4.75 59.906 35.344 1 55.62 28 ALA B N 1
ATOM 3392 C CA . ALA B 1 28 ? 5.219 60.438 34.094 1 55.62 28 ALA B CA 1
ATOM 3393 C C . ALA B 1 28 ? 5.992 59.406 33.281 1 55.62 28 ALA B C 1
ATOM 3395 O O . ALA B 1 28 ? 5.859 59.344 32.062 1 55.62 28 ALA B O 1
ATOM 3396 N N . LEU B 1 29 ? 6.648 58.656 34 1 57.22 29 LEU B N 1
ATOM 3397 C CA . LEU B 1 29 ? 7.398 57.594 33.375 1 57.22 29 LEU B CA 1
ATOM 3398 C C . LEU B 1 29 ? 6.457 56.531 32.812 1 57.22 29 LEU B C 1
ATOM 3400 O O . LEU B 1 29 ? 6.691 55.969 31.734 1 57.22 29 LEU B O 1
ATOM 3404 N N . LEU B 1 30 ? 5.359 56.5 33.531 1 58.12 30 LEU B N 1
ATOM 3405 C CA . LEU B 1 30 ? 4.395 55.5 33.094 1 58.12 30 LEU B CA 1
ATOM 3406 C C . LEU B 1 30 ? 3.654 55.969 31.859 1 58.12 30 LEU B C 1
ATOM 3408 O O . LEU B 1 30 ? 3.361 55.188 30.953 1 58.12 30 LEU B O 1
ATOM 3412 N N . GLU B 1 31 ? 3.219 57.375 31.812 1 55.31 31 GLU B N 1
ATOM 3413 C CA . GLU B 1 31 ? 2.535 57.938 30.656 1 55.31 31 GLU B CA 1
ATOM 3414 C C . GLU B 1 31 ? 3.428 57.906 29.422 1 55.31 31 GLU B C 1
ATOM 3416 O O . GLU B 1 31 ? 2.977 57.562 28.328 1 55.31 31 GLU B O 1
ATOM 3421 N N . ASP B 1 32 ? 4.551 58.625 29.438 1 56.72 32 ASP B N 1
ATOM 3422 C CA . ASP B 1 32 ? 5.578 58.5 28.406 1 56.72 32 ASP B CA 1
ATOM 3423 C C . ASP B 1 32 ? 5.73 57.062 27.938 1 56.72 32 ASP B C 1
ATOM 3425 O O . ASP B 1 32 ? 5.957 56.812 26.766 1 56.72 32 ASP B O 1
ATOM 3429 N N . SER B 1 33 ? 4.984 56.406 28.719 1 71.62 33 SER B N 1
ATOM 3430 C CA . SER B 1 33 ? 5.117 54.969 28.578 1 71.62 33 SER B CA 1
ATOM 3431 C C . SER B 1 33 ? 4.047 54.375 27.641 1 71.62 33 SER B C 1
ATOM 3433 O O . SER B 1 33 ? 4.336 53.531 26.812 1 71.62 33 SER B O 1
ATOM 3435 N N . ALA B 1 34 ? 2.873 55.219 27.672 1 75.38 34 ALA B N 1
ATOM 3436 C CA . ALA B 1 34 ? 1.824 54.688 26.797 1 75.38 34 ALA B CA 1
ATOM 3437 C C . ALA B 1 34 ? 2.137 54.969 25.328 1 75.38 34 ALA B C 1
ATOM 3439 O O . ALA B 1 34 ? 1.883 54.125 24.469 1 75.38 34 ALA B O 1
ATOM 3440 N N . GLU B 1 35 ? 2.646 56.312 25.047 1 77.81 35 GLU B N 1
ATOM 3441 C CA . GLU B 1 35 ? 3.014 56.656 23.672 1 77.81 35 GLU B CA 1
ATOM 3442 C C . GLU B 1 35 ? 4.129 55.75 23.156 1 77.81 35 GLU B C 1
ATOM 3444 O O . GLU B 1 35 ? 4.094 55.312 22 1 77.81 35 GLU B O 1
ATOM 3449 N N . ASP B 1 36 ? 5.039 55.594 23.984 1 79.12 36 ASP B N 1
ATOM 3450 C CA . ASP B 1 36 ? 6.145 54.719 23.594 1 79.12 36 ASP B CA 1
ATOM 3451 C C . ASP B 1 36 ? 5.652 53.281 23.344 1 79.12 36 ASP B C 1
ATOM 3453 O O . ASP B 1 36 ? 6.105 52.625 22.422 1 79.12 36 ASP B O 1
ATOM 3457 N N . LEU B 1 37 ? 4.695 52.844 24.141 1 77.06 37 LEU B N 1
ATOM 3458 C CA . LEU B 1 37 ? 4.129 51.531 23.969 1 77.06 37 LEU B CA 1
ATOM 3459 C C . LEU B 1 37 ? 3.293 51.438 22.703 1 77.06 37 LEU B C 1
ATOM 3461 O O . LEU B 1 37 ? 3.254 50.375 22.047 1 77.06 37 LEU B O 1
ATOM 3465 N N . TYR B 1 38 ? 2.623 52.594 22.375 1 80.06 38 TYR B N 1
ATOM 3466 C CA . TYR B 1 38 ? 1.901 52.656 21.109 1 80.06 38 TYR B CA 1
ATOM 3467 C C . TYR B 1 38 ? 2.859 52.562 19.922 1 80.06 38 TYR B C 1
ATOM 3469 O O . TYR B 1 38 ? 2.646 51.75 19.016 1 80.06 38 TYR B O 1
ATOM 3477 N N . GLU B 1 39 ? 3.906 53.344 19.953 1 84.5 39 GLU B N 1
ATOM 3478 C CA . GLU B 1 39 ? 4.824 53.469 18.828 1 84.5 39 GLU B CA 1
ATOM 3479 C C . GLU B 1 39 ? 5.574 52.156 18.578 1 84.5 39 GLU B C 1
ATOM 3481 O O . GLU B 1 39 ? 5.895 51.844 17.438 1 84.5 39 GLU B O 1
ATOM 3486 N N . HIS B 1 40 ? 5.777 51.375 19.625 1 81.94 40 HIS B N 1
ATOM 3487 C CA . HIS B 1 40 ? 6.602 50.188 19.484 1 81.94 40 HIS B CA 1
ATOM 3488 C C . HIS B 1 40 ? 5.836 48.938 19.906 1 81.94 40 HIS B C 1
ATOM 3490 O O . HIS B 1 40 ? 6.422 48 20.438 1 81.94 40 HIS B O 1
ATOM 3496 N N . ALA B 1 41 ? 4.5 49.062 19.672 1 80.5 41 ALA B N 1
ATOM 3497 C CA . ALA B 1 41 ? 3.65 47.906 19.922 1 80.5 41 ALA B CA 1
ATOM 3498 C C . ALA B 1 41 ? 4.012 46.75 18.984 1 80.5 41 ALA B C 1
ATOM 3500 O O . ALA B 1 41 ? 4.566 46.969 17.906 1 80.5 41 ALA B O 1
ATOM 3501 N N . PRO B 1 42 ? 3.848 45.5 19.453 1 80.5 42 PRO B N 1
ATOM 3502 C CA . PRO B 1 42 ? 4.125 44.344 18.594 1 80.5 42 PRO B CA 1
ATOM 3503 C C . PRO B 1 42 ? 3.072 44.156 17.5 1 80.5 42 PRO B C 1
ATOM 3505 O O . PRO B 1 42 ? 2.729 43 17.172 1 80.5 42 PRO B O 1
ATOM 3508 N N . CYS B 1 43 ? 2.34 45.125 17.234 1 84.94 43 CYS B N 1
ATOM 3509 C CA . CYS B 1 43 ? 1.387 45.188 16.141 1 84.94 43 CYS B CA 1
ATOM 3510 C C . CYS B 1 43 ? 1.358 46.594 15.508 1 84.94 43 CYS B C 1
ATOM 3512 O O . CYS B 1 43 ? 1.872 47.531 16.078 1 84.94 43 CYS B O 1
ATOM 3514 N N . GLY B 1 44 ? 0.896 46.562 14.344 1 88.62 44 GLY B N 1
ATOM 3515 C CA . GLY B 1 44 ? 0.706 47.844 13.695 1 88.62 44 GLY B CA 1
ATOM 3516 C C . GLY B 1 44 ? -0.567 48.531 14.125 1 88.62 44 GLY B C 1
ATOM 3517 O O . GLY B 1 44 ? -1.604 47.906 14.312 1 88.62 44 GLY B O 1
ATOM 3518 N N . TYR B 1 45 ? -0.42 49.781 14.359 1 89.25 45 TYR B N 1
ATOM 3519 C CA . TYR B 1 45 ? -1.588 50.594 14.617 1 89.25 45 TYR B CA 1
ATOM 3520 C C . TYR B 1 45 ? -1.73 51.688 13.539 1 89.25 45 TYR B C 1
ATOM 3522 O O . TYR B 1 45 ? -0.739 52.281 13.109 1 89.25 45 TYR B O 1
ATOM 3530 N N . LEU B 1 46 ? -2.992 51.75 13.133 1 91.44 46 LEU B N 1
ATOM 3531 C CA . LEU B 1 46 ? -3.334 52.75 12.141 1 91.44 46 LEU B CA 1
ATOM 3532 C C . LEU B 1 46 ? -4.691 53.375 12.445 1 91.44 46 LEU B C 1
ATOM 3534 O O . LEU B 1 46 ? -5.629 52.688 12.828 1 91.44 46 LEU B O 1
ATOM 3538 N N . SER B 1 47 ? -4.742 54.688 12.445 1 89.56 47 SER B N 1
ATOM 3539 C CA . SER B 1 47 ? -6.02 55.375 12.547 1 89.56 47 SER B CA 1
ATOM 3540 C C . SER B 1 47 ? -6.309 56.188 11.289 1 89.56 47 SER B C 1
ATOM 3542 O O . SER B 1 47 ? -5.406 56.812 10.727 1 89.56 47 SER B O 1
ATOM 3544 N N . THR B 1 48 ? -7.523 56.125 10.891 1 90.62 48 THR B N 1
ATOM 3545 C CA . THR B 1 48 ? -7.93 56.906 9.711 1 90.62 48 THR B CA 1
ATOM 3546 C C . THR B 1 48 ? -9.18 57.719 10 1 90.62 48 THR B C 1
ATOM 3548 O O . THR B 1 48 ? -9.898 57.438 10.961 1 90.62 48 THR B O 1
ATOM 3551 N N . LEU B 1 49 ? -9.305 58.75 9.188 1 88.06 49 LEU B N 1
ATOM 3552 C CA . LEU B 1 49 ? -10.594 59.438 9.141 1 88.06 49 LEU B CA 1
ATOM 3553 C C . LEU B 1 49 ? -11.648 58.531 8.492 1 88.06 49 LEU B C 1
ATOM 3555 O O . LEU B 1 49 ? -11.328 57.469 7.957 1 88.06 49 LEU B O 1
ATOM 3559 N N . PRO B 1 50 ? -12.961 58.938 8.57 1 86.31 50 PRO B N 1
ATOM 3560 C CA . PRO B 1 50 ? -14.008 58.094 7.988 1 86.31 50 PRO B CA 1
ATOM 3561 C C . PRO B 1 50 ? -13.844 57.906 6.48 1 86.31 50 PRO B C 1
ATOM 3563 O O . PRO B 1 50 ? -14.305 56.906 5.926 1 86.31 50 PRO B O 1
ATOM 3566 N N . ASP B 1 51 ? -13.156 58.781 5.848 1 86.5 51 ASP B N 1
ATOM 3567 C CA . ASP B 1 51 ? -12.961 58.656 4.406 1 86.5 51 ASP B CA 1
ATOM 3568 C C . ASP B 1 51 ? -11.766 57.781 4.082 1 86.5 51 ASP B C 1
ATOM 3570 O O . ASP B 1 51 ? -11.469 57.531 2.914 1 86.5 51 ASP B O 1
ATOM 3574 N N . GLY B 1 52 ? -11.039 57.375 5.09 1 89.38 52 GLY B N 1
ATOM 3575 C CA . GLY B 1 52 ? -9.953 56.438 4.871 1 89.38 52 GLY B CA 1
ATOM 3576 C C . GLY B 1 52 ? -8.578 57.094 4.938 1 89.38 52 GLY B C 1
ATOM 3577 O O . GLY B 1 52 ? -7.562 56.375 4.898 1 89.38 52 GLY B O 1
ATOM 3578 N N . ARG B 1 53 ? -8.5 58.406 5.086 1 92.69 53 ARG B N 1
ATOM 3579 C CA . ARG B 1 53 ? -7.219 59.094 5.141 1 92.69 53 ARG B CA 1
ATOM 3580 C C . ARG B 1 53 ? -6.488 58.781 6.441 1 92.69 53 ARG B C 1
ATOM 3582 O O . ARG B 1 53 ? -7.07 58.875 7.523 1 92.69 53 ARG B O 1
ATOM 3589 N N . ILE B 1 54 ? -5.23 58.469 6.348 1 94.19 54 ILE B N 1
ATOM 3590 C CA . ILE B 1 54 ? -4.434 58.062 7.504 1 94.19 54 ILE B CA 1
ATOM 3591 C C . ILE B 1 54 ? -4.074 59.312 8.336 1 94.19 54 ILE B C 1
ATOM 3593 O O . ILE B 1 54 ? -3.533 60.281 7.805 1 94.19 54 ILE B O 1
ATOM 3597 N N . VAL B 1 55 ? -4.285 59.188 9.656 1 90.56 55 VAL B N 1
ATOM 3598 C CA . VAL B 1 55 ? -3.992 60.344 10.508 1 90.56 55 VAL B CA 1
ATOM 3599 C C . VAL B 1 55 ? -2.971 59.938 11.57 1 90.56 55 VAL B C 1
ATOM 3601 O O . VAL B 1 55 ? -2.297 60.812 12.148 1 90.56 55 VAL B O 1
ATOM 3604 N N . ARG B 1 56 ? -2.91 58.656 11.844 1 89.88 56 ARG B N 1
ATOM 3605 C CA . ARG B 1 56 ? -1.937 58.156 12.805 1 89.88 56 ARG B CA 1
ATOM 3606 C C . ARG B 1 56 ? -1.441 56.781 12.414 1 89.88 56 ARG B C 1
ATOM 3608 O O . ARG B 1 56 ? -2.199 55.969 11.875 1 89.88 56 ARG B O 1
ATOM 3615 N N . ILE B 1 57 ? -0.23 56.562 12.602 1 92.31 57 ILE B N 1
ATOM 3616 C CA . ILE B 1 57 ? 0.414 55.281 12.32 1 92.31 57 ILE B CA 1
ATOM 3617 C C . ILE B 1 57 ? 1.615 55.094 13.25 1 92.31 57 ILE B C 1
ATOM 3619 O O . ILE B 1 57 ? 2.367 56.062 13.492 1 92.31 57 ILE B O 1
ATOM 3623 N N . ASN B 1 58 ? 1.685 53.969 13.805 1 89.88 58 ASN B N 1
ATOM 3624 C CA . ASN B 1 58 ? 2.779 53.812 14.758 1 89.88 58 ASN B CA 1
ATOM 3625 C C . ASN B 1 58 ? 4.078 53.406 14.062 1 89.88 58 ASN B C 1
ATOM 3627 O O . ASN B 1 58 ? 4.066 53.062 12.883 1 89.88 58 ASN B O 1
ATOM 3631 N N . THR B 1 59 ? 5.211 53.469 14.734 1 92.94 59 THR B N 1
ATOM 3632 C CA . THR B 1 59 ? 6.543 53.219 14.195 1 92.94 59 THR B CA 1
ATOM 3633 C C . THR B 1 59 ? 6.672 51.781 13.75 1 92.94 59 THR B C 1
ATOM 3635 O O . THR B 1 59 ? 7.293 51.469 12.727 1 92.94 59 THR B O 1
ATOM 3638 N N . THR B 1 60 ? 6.09 50.875 14.469 1 90.44 60 THR B N 1
ATOM 3639 C CA . THR B 1 60 ? 6.156 49.438 14.148 1 90.44 60 THR B CA 1
ATOM 3640 C C . THR B 1 60 ? 5.637 49.188 12.734 1 90.44 60 THR B C 1
ATOM 3642 O O . THR B 1 60 ? 6.309 48.531 11.93 1 90.44 60 THR B O 1
ATOM 3645 N N . LEU B 1 61 ? 4.473 49.688 12.406 1 93.88 61 LEU B N 1
ATOM 3646 C CA . LEU B 1 61 ? 3.885 49.469 11.086 1 93.88 61 LEU B CA 1
ATOM 3647 C C . LEU B 1 61 ? 4.703 50.156 10.008 1 93.88 61 LEU B C 1
ATOM 3649 O O . LEU B 1 61 ? 4.863 49.625 8.906 1 93.88 61 LEU B O 1
ATOM 3653 N N . LEU B 1 62 ? 5.195 51.312 10.344 1 96.19 62 LEU B N 1
ATOM 3654 C CA . LEU B 1 62 ? 6.062 52.031 9.406 1 96.19 62 LEU B CA 1
ATOM 3655 C C . LEU B 1 62 ? 7.293 51.188 9.07 1 96.19 62 LEU B C 1
ATOM 3657 O O . LEU B 1 62 ? 7.668 51.062 7.902 1 96.19 62 LEU B O 1
ATOM 3661 N N . ASP B 1 63 ? 7.84 50.625 10.055 1 94.81 63 ASP B N 1
ATOM 3662 C CA . ASP B 1 63 ? 9.031 49.781 9.867 1 94.81 63 ASP B CA 1
ATOM 3663 C C . ASP B 1 63 ? 8.703 48.562 9.047 1 94.81 63 ASP B C 1
ATOM 3665 O O . ASP B 1 63 ? 9.492 48.156 8.18 1 94.81 63 ASP B O 1
ATOM 3669 N N . TRP B 1 64 ? 7.562 47.938 9.383 1 93.75 64 TRP B N 1
ATOM 3670 C CA . TRP B 1 64 ? 7.145 46.75 8.633 1 93.75 64 TRP B CA 1
ATOM 3671 C C . TRP B 1 64 ? 7.047 47.062 7.145 1 93.75 64 TRP B C 1
ATOM 3673 O O . TRP B 1 64 ? 7.465 46.25 6.309 1 93.75 64 TRP B O 1
ATOM 3683 N N . LEU B 1 65 ? 6.492 48.188 6.832 1 96.06 65 LEU B N 1
ATOM 3684 C CA . LEU B 1 65 ? 6.141 48.5 5.453 1 96.06 65 LEU B CA 1
ATOM 3685 C C . LEU B 1 65 ? 7.262 49.281 4.766 1 96.06 65 LEU B C 1
ATOM 3687 O O . LEU B 1 65 ? 7.277 49.406 3.541 1 96.06 65 LEU B O 1
ATOM 3691 N N . GLY B 1 66 ? 8.188 49.875 5.602 1 96.19 66 GLY B N 1
ATOM 3692 C CA . GLY B 1 66 ? 9.328 50.594 5.055 1 96.19 66 GLY B CA 1
ATOM 3693 C C . GLY B 1 66 ? 8.984 52 4.602 1 96.19 66 GLY B C 1
ATOM 3694 O O . GLY B 1 66 ? 9.578 52.531 3.65 1 96.19 66 GLY B O 1
ATOM 3695 N N . TYR B 1 67 ? 7.961 52.562 5.152 1 96.31 67 TYR B N 1
ATOM 3696 C CA . TYR B 1 67 ? 7.574 53.938 4.828 1 96.31 67 TYR B CA 1
ATOM 3697 C C . TYR B 1 67 ? 8.039 54.906 5.906 1 96.31 67 TYR B C 1
ATOM 3699 O O . TYR B 1 67 ? 8.289 54.5 7.043 1 96.31 67 TYR B O 1
ATOM 3707 N N . GLU B 1 68 ? 8.156 56.156 5.598 1 96.12 68 GLU B N 1
ATOM 3708 C CA . GLU B 1 68 ? 8.297 57.25 6.57 1 96.12 68 GLU B CA 1
ATOM 3709 C C . GLU B 1 68 ? 6.941 57.844 6.934 1 96.12 68 GLU B C 1
ATOM 3711 O O . GLU B 1 68 ? 6.023 57.844 6.109 1 96.12 68 GLU B O 1
ATOM 3716 N N . ARG B 1 69 ? 6.855 58.281 8.133 1 95.25 69 ARG B N 1
ATOM 3717 C CA . ARG B 1 69 ? 5.594 58.812 8.625 1 95.25 69 ARG B CA 1
ATOM 3718 C C . ARG B 1 69 ? 5.066 59.906 7.695 1 95.25 69 ARG B C 1
ATOM 3720 O O . ARG B 1 69 ? 3.867 59.969 7.414 1 95.25 69 ARG B O 1
ATOM 3727 N N . GLY B 1 70 ? 5.949 60.688 7.137 1 94 70 GLY B N 1
ATOM 3728 C CA . GLY B 1 70 ? 5.57 61.781 6.258 1 94 70 GLY B CA 1
ATOM 3729 C C . GLY B 1 70 ? 5.031 61.312 4.918 1 94 70 GLY B C 1
ATOM 3730 O O . GLY B 1 70 ? 4.348 62.062 4.223 1 94 70 GLY B O 1
ATOM 3731 N N . ASP B 1 71 ? 5.301 60.156 4.555 1 93.88 71 ASP B N 1
ATOM 3732 C CA . ASP B 1 71 ? 4.828 59.594 3.293 1 93.88 71 ASP B CA 1
ATOM 3733 C C . ASP B 1 71 ? 3.357 59.188 3.385 1 93.88 71 ASP B C 1
ATOM 3735 O O . ASP B 1 71 ? 2.68 59.062 2.361 1 93.88 71 ASP B O 1
ATOM 3739 N N . LEU B 1 72 ? 2.883 58.906 4.602 1 94.94 72 LEU B N 1
ATOM 3740 C CA . LEU B 1 72 ? 1.585 58.25 4.73 1 94.94 72 LEU B CA 1
ATOM 3741 C C . LEU B 1 72 ? 0.583 59.188 5.43 1 94.94 72 LEU B C 1
ATOM 3743 O O . LEU B 1 72 ? -0.524 59.375 4.93 1 94.94 72 LEU B O 1
ATOM 3747 N N . VAL B 1 73 ? 0.962 59.75 6.535 1 93.62 73 VAL B N 1
ATOM 3748 C CA . VAL B 1 73 ? 0.041 60.5 7.379 1 93.62 73 VAL B CA 1
ATOM 3749 C C . VAL B 1 73 ? -0.433 61.75 6.645 1 93.62 73 VAL B C 1
ATOM 3751 O O . VAL B 1 73 ? 0.382 62.562 6.188 1 93.62 73 VAL B O 1
ATOM 3754 N N . GLY B 1 74 ? -1.666 61.875 6.547 1 92.25 74 GLY B N 1
ATOM 3755 C CA . GLY B 1 74 ? -2.268 63.031 5.918 1 92.25 74 GLY B CA 1
ATOM 3756 C C . GLY B 1 74 ? -2.225 62.969 4.402 1 92.25 74 GLY B C 1
ATOM 3757 O O . GLY B 1 74 ? -2.771 63.844 3.73 1 92.25 74 GLY B O 1
ATOM 3758 N N . ARG B 1 75 ? -1.619 62.031 3.805 1 93.56 75 ARG B N 1
ATOM 3759 C CA . ARG B 1 75 ? -1.392 62 2.363 1 93.56 75 ARG B CA 1
ATOM 3760 C C . ARG B 1 75 ? -2.059 60.781 1.729 1 93.56 75 ARG B C 1
ATOM 3762 O O . ARG B 1 75 ? -2.631 60.875 0.641 1 93.56 75 ARG B O 1
ATOM 3769 N N . ARG B 1 76 ? -2.029 59.75 2.354 1 95.38 76 ARG B N 1
ATOM 3770 C CA . ARG B 1 76 ? -2.514 58.5 1.754 1 95.38 76 ARG B CA 1
ATOM 3771 C C . ARG B 1 76 ? -3.723 57.969 2.512 1 95.38 76 ARG B C 1
ATOM 3773 O O . ARG B 1 76 ? -4.016 58.406 3.623 1 95.38 76 ARG B O 1
ATOM 3780 N N . HIS B 1 77 ? -4.445 56.969 1.74 1 94.38 77 HIS B N 1
ATOM 3781 C CA . HIS B 1 77 ? -5.555 56.219 2.328 1 94.38 77 HIS B CA 1
ATOM 3782 C C . HIS B 1 77 ? -5.125 54.781 2.699 1 94.38 77 HIS B C 1
ATOM 3784 O O . HIS B 1 77 ? -4.152 54.281 2.152 1 94.38 77 HIS B O 1
ATOM 3790 N N . PHE B 1 78 ? -5.879 54.219 3.678 1 93.56 78 PHE B N 1
ATOM 3791 C CA . PHE B 1 78 ? -5.586 52.844 4.059 1 93.56 78 PHE B CA 1
ATOM 3792 C C . PHE B 1 78 ? -5.625 51.938 2.84 1 93.56 78 PHE B C 1
ATOM 3794 O O . PHE B 1 78 ? -4.781 51.031 2.703 1 93.56 78 PHE B O 1
ATOM 3801 N N . SER B 1 79 ? -6.578 52.125 1.911 1 91.81 79 SER B N 1
ATOM 3802 C CA . SER B 1 79 ? -6.762 51.281 0.723 1 91.81 79 SER B CA 1
ATOM 3803 C C . SER B 1 79 ? -5.543 51.344 -0.188 1 91.81 79 SER B C 1
ATOM 3805 O O . SER B 1 79 ? -5.297 50.438 -0.97 1 91.81 79 SER B O 1
ATOM 3807 N N . ASP B 1 80 ? -4.766 52.438 -0.026 1 93.25 80 ASP B N 1
ATOM 3808 C CA . ASP B 1 80 ? -3.574 52.594 -0.854 1 93.25 80 ASP B CA 1
ATOM 3809 C C . ASP B 1 80 ? -2.48 51.625 -0.427 1 93.25 80 ASP B C 1
ATOM 3811 O O . ASP B 1 80 ? -1.537 51.375 -1.18 1 93.25 80 ASP B O 1
ATOM 3815 N N . LEU B 1 81 ? -2.588 51.125 0.757 1 95.19 81 LEU B N 1
ATOM 3816 C CA . LEU B 1 81 ? -1.578 50.219 1.284 1 95.19 81 LEU B CA 1
ATOM 3817 C C . LEU B 1 81 ? -1.931 48.75 0.963 1 95.19 81 LEU B C 1
ATOM 3819 O O . LEU B 1 81 ? -1.164 47.844 1.275 1 95.19 81 LEU B O 1
ATOM 3823 N N . LEU B 1 82 ? -3.041 48.562 0.409 1 94.44 82 LEU B N 1
ATOM 3824 C CA . LEU B 1 82 ? -3.518 47.219 0.109 1 94.44 82 LEU B CA 1
ATOM 3825 C C . LEU B 1 82 ? -3.137 46.812 -1.312 1 94.44 82 LEU B C 1
ATOM 3827 O O . LEU B 1 82 ? -2.996 47.656 -2.189 1 94.44 82 LEU B O 1
ATOM 3831 N N . THR B 1 83 ? -2.979 45.531 -1.495 1 92.12 83 THR B N 1
ATOM 3832 C CA . THR B 1 83 ? -2.826 45 -2.844 1 92.12 83 THR B CA 1
ATOM 3833 C C . THR B 1 83 ? -4.121 45.156 -3.637 1 92.12 83 THR B C 1
ATOM 3835 O O . THR B 1 83 ? -5.148 45.562 -3.084 1 92.12 83 THR B O 1
ATOM 3838 N N . VAL B 1 84 ? -4.047 44.812 -4.98 1 87.19 84 VAL B N 1
ATOM 3839 C CA . VAL B 1 84 ? -5.215 44.969 -5.84 1 87.19 84 VAL B CA 1
ATOM 3840 C C . VAL B 1 84 ? -6.367 44.125 -5.301 1 87.19 84 VAL B C 1
ATOM 3842 O O . VAL B 1 84 ? -7.484 44.594 -5.145 1 87.19 84 VAL B O 1
ATOM 3845 N N . GLY B 1 85 ? -6.074 42.875 -5.02 1 83.12 85 GLY B N 1
ATOM 3846 C CA . GLY B 1 85 ? -7.086 42.031 -4.434 1 83.12 85 GLY B CA 1
ATOM 3847 C C . GLY B 1 85 ? -7.598 42.531 -3.098 1 83.12 85 GLY B C 1
ATOM 3848 O O . GLY B 1 85 ? -8.797 42.469 -2.83 1 83.12 85 GLY B O 1
ATOM 3849 N N . GLY B 1 86 ? -6.668 43 -2.27 1 85.5 86 GLY B N 1
ATOM 3850 C CA . GLY B 1 86 ? -7.043 43.531 -0.972 1 85.5 86 GLY B CA 1
ATOM 3851 C C . GLY B 1 86 ? -7.945 44.75 -1.071 1 85.5 86 GLY B C 1
ATOM 3852 O O . GLY B 1 86 ? -8.875 44.906 -0.278 1 85.5 86 GLY B O 1
ATOM 3853 N N . ARG B 1 87 ? -7.695 45.594 -2.072 1 88.88 87 ARG B N 1
ATOM 3854 C CA . ARG B 1 87 ? -8.5 46.812 -2.285 1 88.88 87 ARG B CA 1
ATOM 3855 C C . ARG B 1 87 ? -9.93 46.438 -2.656 1 88.88 87 ARG B C 1
ATOM 3857 O O . ARG B 1 87 ? -10.883 47.062 -2.164 1 88.88 87 ARG B O 1
ATOM 3864 N N . LEU B 1 88 ? -10.008 45.469 -3.553 1 87.19 88 LEU B N 1
ATOM 3865 C CA . LEU B 1 88 ? -11.336 45 -3.961 1 87.19 88 LEU B CA 1
ATOM 3866 C C . LEU B 1 88 ? -12.109 44.438 -2.768 1 87.19 88 LEU B C 1
ATOM 3868 O O . LEU B 1 88 ? -13.273 44.812 -2.568 1 87.19 88 LEU B O 1
ATOM 3872 N N . TYR B 1 89 ? -11.5 43.656 -1.985 1 88 89 TYR B N 1
ATOM 3873 C CA . TYR B 1 89 ? -12.148 43.094 -0.808 1 88 89 TYR B CA 1
ATOM 3874 C C . TYR B 1 89 ? -12.531 44.188 0.182 1 88 89 TYR B C 1
ATOM 3876 O O . TYR B 1 89 ? -13.617 44.125 0.774 1 88 89 TYR B O 1
ATOM 3884 N N . HIS B 1 90 ? -11.555 45.125 0.422 1 87.5 90 HIS B N 1
ATOM 3885 C CA . HIS B 1 90 ? -11.797 46.219 1.341 1 87.5 90 HIS B CA 1
ATOM 3886 C C . HIS B 1 90 ? -13.031 47.031 0.932 1 87.5 90 HIS B C 1
ATOM 3888 O O . HIS B 1 90 ? -13.891 47.312 1.766 1 87.5 90 HIS B O 1
ATOM 3894 N N . GLU B 1 91 ? -13.172 47.344 -0.352 1 84.88 91 GLU B N 1
ATOM 3895 C CA . GLU B 1 91 ? -14.258 48.188 -0.861 1 84.88 91 GLU B CA 1
ATOM 3896 C C . GLU B 1 91 ? -15.586 47.438 -0.853 1 84.88 91 GLU B C 1
ATOM 3898 O O . GLU B 1 91 ? -16.625 48.031 -0.572 1 84.88 91 GLU B O 1
ATOM 3903 N N . THR B 1 92 ? -15.477 46.094 -1.141 1 85 92 THR B N 1
ATOM 3904 C CA . THR B 1 92 ? -16.703 45.344 -1.365 1 85 92 THR B CA 1
ATOM 3905 C C . THR B 1 92 ? -17.203 44.719 -0.06 1 85 92 THR B C 1
ATOM 3907 O O . THR B 1 92 ? -18.406 44.5 0.103 1 85 92 THR B O 1
ATOM 3910 N N . HIS B 1 93 ? -16.375 44.406 0.823 1 85.81 93 HIS B N 1
ATOM 3911 C CA . HIS B 1 93 ? -16.766 43.656 2.012 1 85.81 93 HIS B CA 1
ATOM 3912 C C . HIS B 1 93 ? -16.375 44.406 3.285 1 85.81 93 HIS B C 1
ATOM 3914 O O . HIS B 1 93 ? -17.234 44.781 4.09 1 85.81 93 HIS B O 1
ATOM 3920 N N . PHE B 1 94 ? -15.148 44.781 3.389 1 85.19 94 PHE B N 1
ATOM 3921 C CA . PHE B 1 94 ? -14.578 45.312 4.621 1 85.19 94 PHE B CA 1
ATOM 3922 C C . PHE B 1 94 ? -15.234 46.625 4.996 1 85.19 94 PHE B C 1
ATOM 3924 O O . PHE B 1 94 ? -15.789 46.781 6.09 1 85.19 94 PHE B O 1
ATOM 3931 N N . ALA B 1 95 ? -15.242 47.656 4.09 1 86.44 95 ALA B N 1
ATOM 3932 C CA . ALA B 1 95 ? -15.727 49 4.359 1 86.44 95 ALA B CA 1
ATOM 3933 C C . ALA B 1 95 ? -17.219 49 4.668 1 86.44 95 ALA B C 1
ATOM 3935 O O . ALA B 1 95 ? -17.656 49.594 5.66 1 86.44 95 ALA B O 1
ATOM 3936 N N . PRO B 1 96 ? -17.953 48.25 3.846 1 86.56 96 PRO B N 1
ATOM 3937 C CA . PRO B 1 96 ? -19.391 48.219 4.148 1 86.56 96 PRO B CA 1
ATOM 3938 C C . PRO B 1 96 ? -19.688 47.562 5.5 1 86.56 96 PRO B C 1
ATOM 3940 O O . PRO B 1 96 ? -20.531 48.031 6.246 1 86.56 96 PRO B O 1
ATOM 3943 N N . LEU B 1 97 ? -19 46.531 5.805 1 87.75 97 LEU B N 1
ATOM 3944 C CA . LEU B 1 97 ? -19.203 45.812 7.07 1 87.75 97 LEU B CA 1
ATOM 3945 C C . LEU B 1 97 ? -18.859 46.719 8.25 1 87.75 97 LEU B C 1
ATOM 3947 O O . LEU B 1 97 ? -19.547 46.75 9.258 1 87.75 97 LEU B O 1
ATOM 3951 N N . LEU B 1 98 ? -17.812 47.438 8.148 1 87.75 98 LEU B N 1
ATOM 3952 C CA . LEU B 1 98 ? -17.375 48.375 9.188 1 87.75 98 LEU B CA 1
ATOM 3953 C C . LEU B 1 98 ? -18.406 49.469 9.406 1 87.75 98 LEU B C 1
ATOM 3955 O O . LEU B 1 98 ? -18.703 49.844 10.547 1 87.75 98 LEU B O 1
ATOM 3959 N N . ARG B 1 99 ? -18.922 49.969 8.359 1 83.75 99 ARG B N 1
ATOM 3960 C CA . ARG B 1 99 ? -19.922 51.031 8.445 1 83.75 99 ARG B CA 1
ATOM 3961 C C . ARG B 1 99 ? -21.203 50.531 9.109 1 83.75 99 ARG B C 1
ATOM 3963 O O . ARG B 1 99 ? -21.812 51.25 9.906 1 83.75 99 ARG B O 1
ATOM 3970 N N . MET B 1 100 ? -21.5 49.312 8.781 1 85.88 100 MET B N 1
ATOM 3971 C CA . MET B 1 100 ? -22.75 48.719 9.258 1 85.88 100 MET B CA 1
ATOM 3972 C C . MET B 1 100 ? -22.641 48.281 10.703 1 85.88 100 MET B C 1
ATOM 3974 O O . MET B 1 100 ? -23.531 48.5 11.516 1 85.88 100 MET B O 1
ATOM 3978 N N . GLN B 1 101 ? -21.578 47.688 11.031 1 87.31 101 GLN B N 1
ATOM 3979 C CA . GLN B 1 101 ? -21.469 47.031 12.32 1 87.31 101 GLN B CA 1
ATOM 3980 C C . GLN B 1 101 ? -20.594 47.844 13.281 1 87.31 101 GLN B C 1
ATOM 3982 O O . GLN B 1 101 ? -20.609 47.594 14.492 1 87.31 101 GLN B O 1
ATOM 3987 N N . GLY B 1 102 ? -19.844 48.781 12.727 1 87.81 102 GLY B N 1
ATOM 3988 C CA . GLY B 1 102 ? -18.969 49.625 13.547 1 87.81 102 GLY B CA 1
ATOM 3989 C C . GLY B 1 102 ? -17.656 48.938 13.898 1 87.81 102 GLY B C 1
ATOM 3990 O O . GLY B 1 102 ? -16.797 49.531 14.539 1 87.81 102 GLY B O 1
ATOM 3991 N N . GLU B 1 103 ? -17.656 47.594 13.5 1 87.88 103 GLU B N 1
ATOM 3992 C CA . GLU B 1 103 ? -16.422 46.875 13.766 1 87.88 103 GLU B CA 1
ATOM 3993 C C . GLU B 1 103 ? -16.25 45.688 12.797 1 87.88 103 GLU B C 1
ATOM 3995 O O . GLU B 1 103 ? -17.234 45.125 12.328 1 87.88 103 GLU B O 1
ATOM 4000 N N . VAL B 1 104 ? -15.047 45.406 12.391 1 86.75 104 VAL B N 1
ATOM 4001 C CA . VAL B 1 104 ? -14.648 44.219 11.617 1 86.75 104 VAL B CA 1
ATOM 4002 C C . VAL B 1 104 ? -13.414 43.594 12.25 1 86.75 104 VAL B C 1
ATOM 4004 O O . VAL B 1 104 ? -12.414 44.25 12.492 1 86.75 104 VAL B O 1
ATOM 4007 N N . LYS B 1 105 ? -13.547 42.219 12.508 1 80.25 105 LYS B N 1
ATOM 4008 C CA . LYS B 1 105 ? -12.477 41.562 13.258 1 80.25 105 LYS B CA 1
ATOM 4009 C C . LYS B 1 105 ? -11.82 40.469 12.438 1 80.25 105 LYS B C 1
ATOM 4011 O O . LYS B 1 105 ? -12.508 39.688 11.789 1 80.25 105 LYS B O 1
ATOM 4016 N N . GLY B 1 106 ? -10.477 40.531 12.508 1 80.19 106 GLY B N 1
ATOM 4017 C CA . GLY B 1 106 ? -9.703 39.375 12.078 1 80.19 106 GLY B CA 1
ATOM 4018 C C . GLY B 1 106 ? -9.781 39.125 10.586 1 80.19 106 GLY B C 1
ATOM 4019 O O . GLY B 1 106 ? -9.961 38 10.148 1 80.19 106 GLY B O 1
ATOM 4020 N N . ILE B 1 107 ? -9.695 40.094 9.758 1 85.88 107 ILE B N 1
ATOM 4021 C CA . ILE B 1 107 ? -9.75 39.938 8.305 1 85.88 107 ILE B CA 1
ATOM 4022 C C . ILE B 1 107 ? -8.328 39.781 7.746 1 85.88 107 ILE B C 1
ATOM 4024 O O . ILE B 1 107 ? -7.457 40.594 8.062 1 85.88 107 ILE B O 1
ATOM 4028 N N . ALA B 1 108 ? -8.172 38.75 6.969 1 87.88 108 ALA B N 1
ATOM 4029 C CA . ALA B 1 108 ? -6.871 38.531 6.344 1 87.88 108 ALA B CA 1
ATOM 4030 C C . ALA B 1 108 ? -6.707 39.406 5.109 1 87.88 108 ALA B C 1
ATOM 4032 O O . ALA B 1 108 ? -7.559 39.406 4.215 1 87.88 108 ALA B O 1
ATOM 4033 N N . LEU B 1 109 ? -5.609 40.219 5.078 1 90.88 109 LEU B N 1
ATOM 4034 C CA . LEU B 1 109 ? -5.281 41.094 3.949 1 90.88 109 LEU B CA 1
ATOM 4035 C C . LEU B 1 109 ? -3.781 41.062 3.664 1 90.88 109 LEU B C 1
ATOM 4037 O O . LEU B 1 109 ? -2.996 40.594 4.492 1 90.88 109 LEU B O 1
ATOM 4041 N N . ASP B 1 110 ? -3.428 41.531 2.494 1 93.56 110 ASP B N 1
ATOM 4042 C CA . ASP B 1 110 ? -2.029 41.75 2.139 1 93.56 110 ASP B CA 1
ATOM 4043 C C . ASP B 1 110 ? -1.742 43.25 1.974 1 93.56 110 ASP B C 1
ATOM 4045 O O . ASP B 1 110 ? -2.389 43.938 1.172 1 93.56 110 ASP B O 1
ATOM 4049 N N . LEU B 1 111 ? -0.765 43.688 2.787 1 95.56 111 LEU B N 1
ATOM 4050 C CA . LEU B 1 111 ? -0.331 45.094 2.629 1 95.56 111 LEU B CA 1
ATOM 4051 C C . LEU B 1 111 ? 0.851 45.188 1.67 1 95.56 111 LEU B C 1
ATOM 4053 O O . LEU B 1 111 ? 1.651 44.25 1.572 1 95.56 111 LEU B O 1
ATOM 4057 N N . LYS B 1 112 ? 0.916 46.25 0.971 1 95.69 112 LYS B N 1
ATOM 4058 C CA . LYS B 1 112 ? 2.035 46.531 0.071 1 95.69 112 LYS B CA 1
ATOM 4059 C C . LYS B 1 112 ? 3.098 47.375 0.753 1 95.69 112 LYS B C 1
ATOM 4061 O O . LYS B 1 112 ? 2.818 48.5 1.174 1 95.69 112 LYS B O 1
ATOM 4066 N N . ALA B 1 113 ? 4.281 46.844 0.811 1 95.75 113 ALA B N 1
ATOM 4067 C CA . ALA B 1 113 ? 5.395 47.562 1.393 1 95.75 113 ALA B CA 1
ATOM 4068 C C . ALA B 1 113 ? 5.992 48.531 0.379 1 95.75 113 ALA B C 1
ATOM 4070 O O . ALA B 1 113 ? 5.66 48.5 -0.808 1 95.75 113 ALA B O 1
ATOM 4071 N N . ALA B 1 114 ? 6.848 49.469 0.91 1 95.44 114 ALA B N 1
ATOM 4072 C CA . ALA B 1 114 ? 7.465 50.469 0.065 1 95.44 114 ALA B CA 1
ATOM 4073 C C . ALA B 1 114 ? 8.352 49.844 -1 1 95.44 114 ALA B C 1
ATOM 4075 O O . ALA B 1 114 ? 8.492 50.375 -2.104 1 95.44 114 ALA B O 1
ATOM 4076 N N . ASP B 1 115 ? 8.922 48.688 -0.75 1 94.44 115 ASP B N 1
ATOM 4077 C CA . ASP B 1 115 ? 9.82 48.031 -1.687 1 94.44 115 ASP B CA 1
ATOM 4078 C C . ASP B 1 115 ? 9.039 47.156 -2.656 1 94.44 115 ASP B C 1
ATOM 4080 O O . ASP B 1 115 ? 9.625 46.469 -3.502 1 94.44 115 ASP B O 1
ATOM 4084 N N . GLY B 1 116 ? 7.777 47.125 -2.533 1 92.38 116 GLY B N 1
ATOM 4085 C CA . GLY B 1 116 ? 6.945 46.375 -3.457 1 92.38 116 GLY B CA 1
ATOM 4086 C C . GLY B 1 116 ? 6.574 45 -2.938 1 92.38 116 GLY B C 1
ATOM 4087 O O . GLY B 1 116 ? 5.742 44.281 -3.529 1 92.38 116 GLY B O 1
ATOM 4088 N N . SER B 1 117 ? 7.148 44.531 -1.853 1 94.5 117 SER B N 1
ATOM 4089 C CA . SER B 1 117 ? 6.828 43.219 -1.296 1 94.5 117 SER B CA 1
ATOM 4090 C C . SER B 1 117 ? 5.465 43.25 -0.611 1 94.5 117 SER B C 1
ATOM 4092 O O . SER B 1 117 ? 4.914 44.312 -0.326 1 94.5 117 SER B O 1
ATOM 4094 N N . ARG B 1 118 ? 4.934 42 -0.476 1 94.12 118 ARG B N 1
ATOM 4095 C CA . ARG B 1 118 ? 3.637 41.844 0.177 1 94.12 118 ARG B CA 1
ATOM 4096 C C . ARG B 1 118 ? 3.799 41.375 1.614 1 94.12 118 ARG B C 1
ATOM 4098 O O . ARG B 1 118 ? 4.656 40.531 1.898 1 94.12 118 ARG B O 1
ATOM 4105 N N . LEU B 1 119 ? 3.057 41.969 2.482 1 94.62 119 LEU B N 1
ATOM 4106 C CA . LEU B 1 119 ? 3.037 41.594 3.887 1 94.62 119 LEU B CA 1
ATOM 4107 C C . LEU B 1 119 ? 1.671 41.031 4.281 1 94.62 119 LEU B C 1
ATOM 4109 O O . LEU B 1 119 ? 0.702 41.781 4.395 1 94.62 119 LEU B O 1
ATOM 4113 N N . PRO B 1 120 ? 1.591 39.719 4.508 1 92.06 120 PRO B N 1
ATOM 4114 C CA . PRO B 1 120 ? 0.321 39.188 5.004 1 92.06 120 PRO B CA 1
ATOM 4115 C C . PRO B 1 120 ? -0.007 39.656 6.418 1 92.06 120 PRO B C 1
ATOM 4117 O O . PRO B 1 120 ? 0.852 39.594 7.301 1 92.06 120 PRO B O 1
ATOM 4120 N N . VAL B 1 121 ? -1.255 40.125 6.574 1 91 121 VAL B N 1
ATOM 4121 C CA . VAL B 1 121 ? -1.633 40.656 7.875 1 91 121 VAL B CA 1
ATOM 4122 C C . VAL B 1 121 ? -3.062 40.25 8.211 1 91 121 VAL B C 1
ATOM 4124 O O . VAL B 1 121 ? -3.805 39.781 7.34 1 91 121 VAL B O 1
ATOM 4127 N N . MET B 1 122 ? -3.309 40.281 9.453 1 87.56 122 MET B N 1
ATOM 4128 C CA . MET B 1 122 ? -4.672 40.219 9.977 1 87.56 122 MET B CA 1
ATOM 4129 C C . MET B 1 122 ? -5.113 41.562 10.5 1 87.56 122 MET B C 1
ATOM 4131 O O . MET B 1 122 ? -4.418 42.188 11.305 1 87.56 122 MET B O 1
ATOM 4135 N N . VAL B 1 123 ? -6.301 42.031 10.023 1 90.69 123 VAL B N 1
ATOM 4136 C CA . VAL B 1 123 ? -6.699 43.406 10.312 1 90.69 123 VAL B CA 1
ATOM 4137 C C . VAL B 1 123 ? -7.996 43.406 11.117 1 90.69 123 VAL B C 1
ATOM 4139 O O . VAL B 1 123 ? -8.922 42.656 10.82 1 90.69 123 VAL B O 1
ATOM 4142 N N . THR B 1 124 ? -8.008 44.188 12.156 1 86.88 124 THR B N 1
ATOM 4143 C CA . THR B 1 124 ? -9.211 44.5 12.93 1 86.88 124 THR B CA 1
ATOM 4144 C C . THR B 1 124 ? -9.438 46 12.984 1 86.88 124 THR B C 1
ATOM 4146 O O . THR B 1 124 ? -8.531 46.781 13.305 1 86.88 124 THR B O 1
ATOM 4149 N N . SER B 1 125 ? -10.648 46.438 12.633 1 89.56 125 SER B N 1
ATOM 4150 C CA . SER B 1 125 ? -10.977 47.875 12.625 1 89.56 125 SER B CA 1
ATOM 4151 C C . SER B 1 125 ? -12.234 48.156 13.445 1 89.56 125 SER B C 1
ATOM 4153 O O . SER B 1 125 ? -13.156 47.344 13.469 1 89.56 125 SER B O 1
ATOM 4155 N N . THR B 1 126 ? -12.172 49.281 14.133 1 87.88 126 THR B N 1
ATOM 4156 C CA . THR B 1 126 ? -13.32 49.75 14.906 1 87.88 126 THR B CA 1
ATOM 4157 C C . THR B 1 126 ? -13.578 51.219 14.648 1 87.88 126 THR B C 1
ATOM 4159 O O . THR B 1 126 ? -12.641 52.031 14.531 1 87.88 126 THR B O 1
ATOM 4162 N N . VAL B 1 127 ? -14.812 51.625 14.586 1 87.25 127 VAL B N 1
ATOM 4163 C CA . VAL B 1 127 ? -15.195 53.031 14.398 1 87.25 127 VAL B CA 1
ATOM 4164 C C . VAL B 1 127 ? -15.352 53.688 15.758 1 87.25 127 VAL B C 1
ATOM 4166 O O . VAL B 1 127 ? -16.047 53.188 16.641 1 87.25 127 VAL B O 1
ATOM 4169 N N . LYS B 1 128 ? -14.609 54.719 15.953 1 81.56 128 LYS B N 1
ATOM 4170 C CA . LYS B 1 128 ? -14.773 55.562 17.141 1 81.56 128 LYS B CA 1
ATOM 4171 C C . LYS B 1 128 ? -15.688 56.75 16.875 1 81.56 128 LYS B C 1
ATOM 4173 O O . LYS B 1 128 ? -15.406 57.562 15.992 1 81.56 128 LYS B O 1
ATOM 4178 N N . ASN B 1 129 ? -16.672 56.812 17.703 1 81.62 129 ASN B N 1
ATOM 4179 C CA . ASN B 1 129 ? -17.656 57.875 17.5 1 81.62 129 ASN B CA 1
ATOM 4180 C C . ASN B 1 129 ? -17.391 59.062 18.422 1 81.62 129 ASN B C 1
ATOM 4182 O O . ASN B 1 129 ? -16.812 58.906 19.5 1 81.62 129 ASN B O 1
ATOM 4186 N N . GLY B 1 130 ? -17.641 60.188 17.922 1 75 130 GLY B N 1
ATOM 4187 C CA . GLY B 1 130 ? -17.609 61.375 18.766 1 75 130 GLY B CA 1
ATOM 4188 C C . GLY B 1 130 ? -18.781 61.469 19.719 1 75 130 GLY B C 1
ATOM 4189 O O . GLY B 1 130 ? -19.609 60.562 19.781 1 75 130 GLY B O 1
ATOM 4190 N N . ASP B 1 131 ? -18.797 62.5 20.531 1 74.44 131 ASP B N 1
ATOM 4191 C CA . ASP B 1 131 ? -19.875 62.75 21.5 1 74.44 131 ASP B CA 1
ATOM 4192 C C . ASP B 1 131 ? -21.219 62.875 20.812 1 74.44 131 ASP B C 1
ATOM 4194 O O . ASP B 1 131 ? -22.266 62.562 21.422 1 74.44 131 ASP B O 1
ATOM 4198 N N . ASP B 1 132 ? -21.156 63.312 19.562 1 78.06 132 ASP B N 1
ATOM 4199 C CA . ASP B 1 132 ? -22.391 63.5 18.812 1 78.06 132 ASP B CA 1
ATOM 4200 C C . ASP B 1 132 ? -22.844 62.188 18.156 1 78.06 132 ASP B C 1
ATOM 4202 O O . ASP B 1 132 ? -23.875 62.125 17.5 1 78.06 132 ASP B O 1
ATOM 4206 N N . GLY B 1 133 ? -22.156 61.156 18.297 1 77.69 133 GLY B N 1
ATOM 4207 C CA . GLY B 1 133 ? -22.516 59.844 17.734 1 77.69 133 GLY B CA 1
ATOM 4208 C C . GLY B 1 133 ? -22 59.656 16.328 1 77.69 133 GLY B C 1
ATOM 4209 O O . GLY B 1 133 ? -22.156 58.594 15.75 1 77.69 133 GLY B O 1
ATOM 4210 N N . GLN B 1 134 ? -21.484 60.719 15.758 1 80.94 134 GLN B N 1
ATOM 4211 C CA . GLN B 1 134 ? -20.969 60.594 14.398 1 80.94 134 GLN B CA 1
ATOM 4212 C C . GLN B 1 134 ? -19.578 59.969 14.383 1 80.94 134 GLN B C 1
ATOM 4214 O O . GLN B 1 134 ? -18.781 60.219 15.281 1 80.94 134 GLN B O 1
ATOM 4219 N N . PRO B 1 135 ? -19.375 59.219 13.359 1 82.81 135 PRO B N 1
ATOM 4220 C CA . PRO B 1 135 ? -18.047 58.594 13.273 1 82.81 135 PRO B CA 1
ATOM 4221 C C . PRO B 1 135 ? -16.938 59.656 13.18 1 82.81 135 PRO B C 1
ATOM 4223 O O . PRO B 1 135 ? -17.031 60.594 12.398 1 82.81 135 PRO B O 1
ATOM 4226 N N . LEU B 1 136 ? -15.953 59.5 14.031 1 82 136 LEU B N 1
ATOM 4227 C CA . LEU B 1 136 ? -14.852 60.469 14.086 1 82 136 LEU B CA 1
ATOM 4228 C C . LEU B 1 136 ? -13.578 59.844 13.516 1 82 136 LEU B C 1
ATOM 4230 O O . LEU B 1 136 ? -12.875 60.5 12.734 1 82 136 LEU B O 1
ATOM 4234 N N . LEU B 1 137 ? -13.352 58.656 13.922 1 86.75 137 LEU B N 1
ATOM 4235 C CA . LEU B 1 137 ? -12.102 58 13.539 1 86.75 137 LEU B CA 1
ATOM 4236 C C . LEU B 1 137 ? -12.289 56.5 13.43 1 86.75 137 LEU B C 1
ATOM 4238 O O . LEU B 1 137 ? -13.188 55.938 14.055 1 86.75 137 LEU B O 1
ATOM 4242 N N . ILE B 1 138 ? -11.516 55.906 12.531 1 88.62 138 ILE B N 1
ATOM 4243 C CA . ILE B 1 138 ? -11.422 54.438 12.453 1 88.62 138 ILE B CA 1
ATOM 4244 C C . ILE B 1 138 ? -10.07 53.969 12.984 1 88.62 138 ILE B C 1
ATOM 4246 O O . ILE B 1 138 ? -9.023 54.438 12.523 1 88.62 138 ILE B O 1
ATOM 4250 N N . ARG B 1 139 ? -10.164 53.125 13.922 1 87.56 139 ARG B N 1
ATOM 4251 C CA . ARG B 1 139 ? -8.945 52.531 14.484 1 87.56 139 ARG B CA 1
ATOM 4252 C C . ARG B 1 139 ? -8.703 51.156 13.93 1 87.56 139 ARG B C 1
ATOM 4254 O O . ARG B 1 139 ? -9.602 50.312 13.938 1 87.56 139 ARG B O 1
ATOM 4261 N N . THR B 1 140 ? -7.488 50.969 13.422 1 90.31 140 THR B N 1
ATOM 4262 C CA . THR B 1 140 ? -7.152 49.688 12.812 1 90.31 140 THR B CA 1
ATOM 4263 C C . THR B 1 140 ? -5.914 49.062 13.469 1 90.31 140 THR B C 1
ATOM 4265 O O . THR B 1 140 ? -4.906 49.75 13.656 1 90.31 140 THR B O 1
ATOM 4268 N N . THR B 1 141 ? -6.082 47.844 13.867 1 88.81 141 THR B N 1
ATOM 4269 C CA . THR B 1 141 ? -4.957 47.062 14.352 1 88.81 141 THR B CA 1
ATOM 4270 C C . THR B 1 141 ? -4.492 46.062 13.281 1 88.81 141 THR B C 1
ATOM 4272 O O . THR B 1 141 ? -5.309 45.375 12.68 1 88.81 141 THR B O 1
ATOM 4275 N N . VAL B 1 142 ? -3.236 46.062 13.039 1 90.94 142 VAL B N 1
ATOM 4276 C CA . VAL B 1 142 ? -2.637 45.188 12.023 1 90.94 142 VAL B CA 1
ATOM 4277 C C . VAL B 1 142 ? -1.698 44.188 12.68 1 90.94 142 VAL B C 1
ATOM 4279 O O . VAL B 1 142 ? -0.696 44.562 13.289 1 90.94 142 VAL B O 1
ATOM 4282 N N . LEU B 1 143 ? -2.062 42.969 12.523 1 86.5 143 LEU B N 1
ATOM 4283 C CA . LEU B 1 143 ? -1.21 41.938 13.062 1 86.5 143 LEU B CA 1
ATOM 4284 C C . LEU B 1 143 ? -0.428 41.25 11.953 1 86.5 143 LEU B C 1
ATOM 4286 O O . LEU B 1 143 ? -0.976 40.969 10.883 1 86.5 143 LEU B O 1
ATOM 4290 N N . ASP B 1 144 ? 0.895 41.031 12.227 1 87.38 144 ASP B N 1
ATOM 4291 C CA . ASP B 1 144 ? 1.723 40.281 11.281 1 87.38 144 ASP B CA 1
ATOM 4292 C C . ASP B 1 144 ? 1.277 38.844 11.188 1 87.38 144 ASP B C 1
ATOM 4294 O O . ASP B 1 144 ? 1.243 38.125 12.195 1 87.38 144 ASP B O 1
ATOM 4298 N N . ALA B 1 145 ? 0.89 38.406 9.961 1 85.5 145 ALA B N 1
ATOM 4299 C CA . ALA B 1 145 ? 0.325 37.062 9.797 1 85.5 145 ALA B CA 1
ATOM 4300 C C . ALA B 1 145 ? 1.271 36.156 9.008 1 85.5 145 ALA B C 1
ATOM 4302 O O . ALA B 1 145 ? 0.86 35.094 8.5 1 85.5 145 ALA B O 1
ATOM 4303 N N . ARG B 1 146 ? 2.568 36.375 8.789 1 85.56 146 ARG B N 1
ATOM 4304 C CA . ARG B 1 146 ? 3.523 35.594 8.016 1 85.56 146 ARG B CA 1
ATOM 4305 C C . ARG B 1 146 ? 3.686 34.188 8.617 1 85.56 146 ARG B C 1
ATOM 4307 O O . ARG B 1 146 ? 3.654 33.219 7.891 1 85.56 146 ARG B O 1
ATOM 4314 N N . ASP B 1 147 ? 3.717 34.156 9.938 1 81.25 147 ASP B N 1
ATOM 4315 C CA . ASP B 1 147 ? 3.881 32.875 10.594 1 81.25 147 ASP B CA 1
ATOM 4316 C C . ASP B 1 147 ? 2.645 31.984 10.406 1 81.25 147 ASP B C 1
ATOM 4318 O O . ASP B 1 147 ? 2.758 30.797 10.094 1 81.25 147 ASP B O 1
ATOM 4322 N N . ARG B 1 148 ? 1.486 32.656 10.57 1 77.12 148 ARG B N 1
ATOM 4323 C CA . ARG B 1 148 ? 0.242 31.906 10.383 1 77.12 148 ARG B CA 1
ATOM 4324 C C . ARG B 1 148 ? 0.145 31.344 8.961 1 77.12 148 ARG B C 1
ATOM 4326 O O . ARG B 1 148 ? -0.222 30.188 8.773 1 77.12 148 ARG B O 1
ATOM 4333 N N . ARG B 1 149 ? 0.42 32.125 8.023 1 83.44 149 ARG B N 1
ATOM 4334 C CA . ARG B 1 149 ? 0.351 31.719 6.629 1 83.44 149 ARG B CA 1
ATOM 4335 C C . ARG B 1 149 ? 1.355 30.609 6.34 1 83.44 149 ARG B C 1
ATOM 4337 O O . ARG B 1 149 ? 1.058 29.672 5.59 1 83.44 149 ARG B O 1
ATOM 4344 N N . ALA B 1 150 ? 2.504 30.766 6.895 1 84 150 ALA B N 1
ATOM 4345 C CA . ALA B 1 150 ? 3.512 29.719 6.734 1 84 150 ALA B CA 1
ATOM 4346 C C . ALA B 1 150 ? 3.025 28.391 7.305 1 84 150 ALA B C 1
ATOM 4348 O O . ALA B 1 150 ? 3.166 27.344 6.668 1 84 150 ALA B O 1
ATOM 4349 N N . TYR B 1 151 ? 2.326 28.391 8.461 1 83.38 151 TYR B N 1
ATOM 4350 C CA . TYR B 1 151 ? 1.784 27.188 9.078 1 83.38 151 TYR B CA 1
ATOM 4351 C C . TYR B 1 151 ? 0.659 26.594 8.234 1 83.38 151 TYR B C 1
ATOM 4353 O O . TYR B 1 151 ? 0.573 25.375 8.07 1 83.38 151 TYR B O 1
ATOM 4361 N N . GLU B 1 152 ? -0.073 27.5 7.734 1 85.69 152 GLU B N 1
ATOM 4362 C CA . GLU B 1 152 ? -1.181 27.047 6.902 1 85.69 152 GLU B CA 1
ATOM 4363 C C . GLU B 1 152 ? -0.673 26.344 5.645 1 85.69 152 GLU B C 1
ATOM 4365 O O . GLU B 1 152 ? -1.197 25.297 5.258 1 85.69 152 GLU B O 1
ATOM 4370 N N . ARG B 1 153 ? 0.286 26.891 5.059 1 88.44 153 ARG B N 1
ATOM 4371 C CA . ARG B 1 153 ? 0.864 26.297 3.861 1 88.44 153 ARG B CA 1
ATOM 4372 C C . ARG B 1 153 ? 1.486 24.938 4.176 1 88.44 153 ARG B C 1
ATOM 4374 O O . ARG B 1 153 ? 1.295 23.969 3.43 1 88.44 153 ARG B O 1
ATOM 4381 N N . GLU B 1 154 ? 2.164 24.906 5.238 1 90.25 154 GLU B N 1
ATOM 4382 C CA . GLU B 1 154 ? 2.791 23.656 5.637 1 90.25 154 GLU B CA 1
ATOM 4383 C C . GLU B 1 154 ? 1.743 22.594 5.965 1 90.25 154 GLU B C 1
ATOM 4385 O O . GLU B 1 154 ? 1.917 21.422 5.637 1 90.25 154 GLU B O 1
ATOM 4390 N N . LEU B 1 155 ? 0.716 23 6.543 1 90 155 LEU B N 1
ATOM 4391 C CA . LEU B 1 155 ? -0.375 22.094 6.875 1 90 155 LEU B CA 1
ATOM 4392 C C . LEU B 1 155 ? -1.029 21.547 5.613 1 90 155 LEU B C 1
ATOM 4394 O O . LEU B 1 155 ? -1.272 20.344 5.504 1 90 155 LEU B O 1
ATOM 4398 N N . LEU B 1 156 ? -1.207 22.391 4.707 1 90.62 156 LEU B N 1
ATOM 4399 C CA . LEU B 1 156 ? -1.81 21.969 3.449 1 90.62 156 LEU B CA 1
ATOM 4400 C C . LEU B 1 156 ? -0.906 20.969 2.717 1 90.62 156 LEU B C 1
ATOM 4402 O O . LEU B 1 156 ? -1.383 19.969 2.18 1 90.62 156 LEU B O 1
ATOM 4406 N N . ARG B 1 157 ? 0.309 21.25 2.76 1 91.69 157 ARG B N 1
ATOM 4407 C CA . ARG B 1 157 ? 1.265 20.344 2.125 1 91.69 157 ARG B CA 1
ATOM 4408 C C . ARG B 1 157 ? 1.255 18.984 2.795 1 91.69 157 ARG B C 1
ATOM 4410 O O . ARG B 1 157 ? 1.226 17.953 2.117 1 91.69 157 ARG B O 1
ATOM 4417 N N . ALA B 1 158 ? 1.229 18.953 4.039 1 90.19 158 ALA B N 1
ATOM 4418 C CA . ALA B 1 158 ? 1.229 17.703 4.789 1 90.19 158 ALA B CA 1
ATOM 4419 C C . ALA B 1 158 ? -0.034 16.891 4.508 1 90.19 158 ALA B C 1
ATOM 4421 O O . ALA B 1 158 ? 0.027 15.672 4.34 1 90.19 158 ALA B O 1
ATOM 4422 N N . ARG B 1 159 ? -1.056 17.594 4.426 1 90.19 159 ARG B N 1
ATOM 4423 C CA . ARG B 1 159 ? -2.32 16.906 4.156 1 90.19 159 ARG B CA 1
ATOM 4424 C C . ARG B 1 159 ? -2.342 16.344 2.742 1 90.19 159 ARG B C 1
ATOM 4426 O O . ARG B 1 159 ? -2.816 15.219 2.527 1 90.19 159 ARG B O 1
ATOM 4433 N N . LYS B 1 160 ? -1.849 17.109 1.877 1 91.44 160 LYS B N 1
ATOM 4434 C CA . LYS B 1 160 ? -1.785 16.625 0.498 1 91.44 160 LYS B CA 1
ATOM 4435 C C . LYS B 1 160 ? -0.898 15.391 0.385 1 91.44 160 LYS B C 1
ATOM 4437 O O . LYS B 1 160 ? -1.228 14.453 -0.338 1 91.44 160 LYS B O 1
ATOM 4442 N N . GLU B 1 161 ? 0.136 15.43 1.046 1 90.38 161 GLU B N 1
ATOM 4443 C CA . GLU B 1 161 ? 1.032 14.273 1.062 1 90.38 161 GLU B CA 1
ATOM 4444 C C . GLU B 1 161 ? 0.34 13.047 1.643 1 90.38 161 GLU B C 1
ATOM 4446 O O . GLU B 1 161 ? 0.459 11.945 1.1 1 90.38 161 GLU B O 1
ATOM 4451 N N . ALA B 1 162 ? -0.36 13.203 2.67 1 89.56 162 ALA B N 1
ATOM 4452 C CA . ALA B 1 162 ? -1.103 12.109 3.285 1 89.56 162 ALA B CA 1
ATOM 4453 C C . ALA B 1 162 ? -2.148 11.547 2.324 1 89.56 162 ALA B C 1
ATOM 4455 O O . ALA B 1 162 ? -2.32 10.328 2.227 1 89.56 162 ALA B O 1
ATOM 4456 N N . ASP B 1 163 ? -2.744 12.469 1.664 1 91.12 163 ASP B N 1
ATOM 4457 C CA . ASP B 1 163 ? -3.768 12.055 0.71 1 91.12 163 ASP B CA 1
ATOM 4458 C C . ASP B 1 163 ? -3.154 11.25 -0.438 1 91.12 163 ASP B C 1
ATOM 4460 O O . ASP B 1 163 ? -3.721 10.25 -0.873 1 91.12 163 ASP B O 1
ATOM 4464 N N . LEU B 1 164 ? -2.084 11.711 -0.895 1 90.56 164 LEU B N 1
ATOM 4465 C CA . LEU B 1 164 ? -1.395 11.016 -1.975 1 90.56 164 LEU B CA 1
ATOM 4466 C C . LEU B 1 164 ? -0.974 9.617 -1.535 1 90.56 164 LEU B C 1
ATOM 4468 O O . LEU B 1 164 ? -1.125 8.648 -2.291 1 90.56 164 LEU B O 1
ATOM 4472 N N . GLU B 1 165 ? -0.501 9.5 -0.393 1 89 165 GLU B N 1
ATOM 4473 C CA . GLU B 1 165 ? -0.092 8.203 0.138 1 89 165 GLU B CA 1
ATOM 4474 C C . GLU B 1 165 ? -1.29 7.27 0.308 1 89 165 GLU B C 1
ATOM 4476 O O . GLU B 1 165 ? -1.197 6.074 0.031 1 89 165 GLU B O 1
ATOM 4481 N N . ARG B 1 166 ? -2.324 7.82 0.712 1 90.12 166 ARG B N 1
ATOM 4482 C CA . ARG B 1 166 ? -3.545 7.039 0.876 1 90.12 166 ARG B CA 1
ATOM 4483 C C . ARG B 1 166 ? -4.027 6.492 -0.463 1 90.12 166 ARG B C 1
ATOM 4485 O O . ARG B 1 166 ? -4.457 5.34 -0.55 1 90.12 166 ARG B O 1
ATOM 4492 N N . 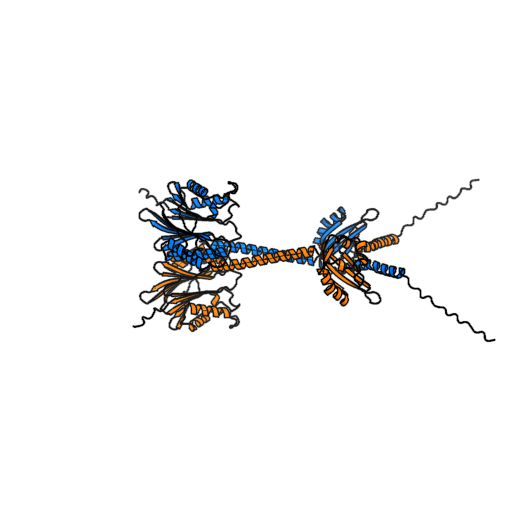ASP B 1 167 ? -3.975 7.281 -1.398 1 91.81 167 ASP B N 1
ATOM 4493 C CA . ASP B 1 167 ? -4.375 6.848 -2.734 1 91.81 167 ASP B CA 1
ATOM 4494 C C . ASP B 1 167 ? -3.467 5.73 -3.244 1 91.81 167 ASP B C 1
ATOM 4496 O O . ASP B 1 167 ? -3.943 4.758 -3.834 1 91.81 167 ASP B O 1
ATOM 4500 N N . ARG B 1 168 ? -2.25 5.891 -3.059 1 89.94 168 ARG B N 1
ATOM 4501 C CA . ARG B 1 168 ? -1.292 4.859 -3.451 1 89.94 168 ARG B CA 1
ATOM 4502 C C . ARG B 1 168 ? -1.562 3.551 -2.719 1 89.94 168 ARG B C 1
ATOM 4504 O O . ARG B 1 168 ? -1.461 2.473 -3.307 1 89.94 168 ARG B O 1
ATOM 4511 N N . LEU B 1 169 ? -1.881 3.713 -1.496 1 90.81 169 LEU B N 1
ATOM 4512 C CA . LEU B 1 169 ? -2.197 2.541 -0.689 1 90.81 169 LEU B CA 1
ATOM 4513 C C . LEU B 1 169 ? -3.406 1.801 -1.254 1 90.81 169 LEU B C 1
ATOM 4515 O O . LEU B 1 169 ? -3.398 0.571 -1.345 1 90.81 169 LEU B O 1
ATOM 4519 N N . LYS B 1 170 ? -4.355 2.539 -1.565 1 91.12 170 LYS B N 1
ATOM 4520 C CA . LYS B 1 170 ? -5.562 1.941 -2.133 1 91.12 170 LYS B CA 1
ATOM 4521 C C . LYS B 1 170 ? -5.246 1.186 -3.422 1 91.12 170 LYS B C 1
ATOM 4523 O O . LYS B 1 170 ? -5.715 0.063 -3.619 1 91.12 170 LYS B O 1
ATOM 4528 N N . ASP B 1 171 ? -4.488 1.75 -4.234 1 91.81 171 ASP B N 1
ATOM 4529 C CA . ASP B 1 171 ? -4.094 1.132 -5.496 1 91.81 171 ASP B CA 1
ATOM 4530 C C . ASP B 1 171 ? -3.307 -0.153 -5.258 1 91.81 171 ASP B C 1
ATOM 4532 O O . ASP B 1 171 ? -3.537 -1.163 -5.926 1 91.81 171 ASP B O 1
ATOM 4536 N N . LEU B 1 172 ? -2.418 -0.081 -4.375 1 92.25 172 LEU B N 1
ATOM 4537 C CA . LEU B 1 172 ? -1.59 -1.239 -4.059 1 92.25 172 LEU B CA 1
ATOM 4538 C C . LEU B 1 172 ? -2.43 -2.361 -3.459 1 92.25 172 LEU B C 1
ATOM 4540 O O . LEU B 1 172 ? -2.234 -3.533 -3.787 1 92.25 172 LEU B O 1
ATOM 4544 N N . ASN B 1 173 ? -3.281 -1.989 -2.604 1 92.56 173 ASN B N 1
ATOM 4545 C CA . ASN B 1 173 ? -4.18 -2.977 -2.016 1 92.56 173 ASN B CA 1
ATOM 4546 C C . ASN B 1 173 ? -4.996 -3.697 -3.086 1 92.56 173 ASN B C 1
ATOM 4548 O O . ASN B 1 173 ? -5.113 -4.922 -3.062 1 92.56 173 ASN B O 1
ATOM 4552 N N . ALA B 1 174 ? -5.516 -2.943 -3.904 1 92 174 ALA B N 1
ATOM 4553 C CA . ALA B 1 174 ? -6.316 -3.508 -4.988 1 92 174 ALA B CA 1
ATOM 4554 C C . ALA B 1 174 ? -5.48 -4.445 -5.855 1 92 174 ALA B C 1
ATOM 4556 O O . ALA B 1 174 ? -5.945 -5.52 -6.246 1 92 174 ALA B O 1
ATOM 4557 N N . THR B 1 175 ? -4.359 -4.043 -6.184 1 91.81 175 THR B N 1
ATOM 4558 C CA . THR B 1 175 ? -3.461 -4.852 -7 1 91.81 175 THR B CA 1
ATOM 4559 C C . THR B 1 175 ? -3.088 -6.141 -6.277 1 91.81 175 THR B C 1
ATOM 4561 O O . THR B 1 175 ? -3.141 -7.227 -6.863 1 91.81 175 THR B O 1
ATOM 4564 N N . LEU B 1 176 ? -2.676 -5.98 -5.07 1 93.44 176 LEU B N 1
ATOM 4565 C CA . LEU B 1 176 ? -2.336 -7.152 -4.27 1 93.44 176 LEU B CA 1
ATOM 4566 C C . LEU B 1 176 ? -3.5 -8.141 -4.223 1 93.44 176 LEU B C 1
ATOM 4568 O O . LEU B 1 176 ? -3.307 -9.344 -4.402 1 93.44 176 LEU B O 1
ATOM 4572 N N . GLN B 1 177 ? -4.625 -7.652 -4.031 1 92.5 177 GLN B N 1
ATOM 4573 C CA . GLN B 1 177 ? -5.809 -8.5 -4.027 1 92.5 177 GLN B CA 1
ATOM 4574 C C . GLN B 1 177 ? -5.961 -9.242 -5.352 1 92.5 177 GLN B C 1
ATOM 4576 O O . GLN B 1 177 ? -6.23 -10.445 -5.367 1 92.5 177 GLN B O 1
ATOM 4581 N N . LYS B 1 178 ? -5.816 -8.602 -6.359 1 89.5 178 LYS B N 1
ATOM 4582 C CA . LYS B 1 178 ? -5.949 -9.18 -7.695 1 89.5 178 LYS B CA 1
ATOM 4583 C C . LYS B 1 178 ? -4.922 -10.281 -7.918 1 89.5 178 LYS B C 1
ATOM 4585 O O . LYS B 1 178 ? -5.215 -11.289 -8.57 1 89.5 178 LYS B O 1
ATOM 4590 N N . THR B 1 179 ? -3.77 -10.086 -7.441 1 90.75 179 THR B N 1
ATOM 4591 C CA . THR B 1 179 ? -2.686 -11.031 -7.676 1 90.75 179 THR B CA 1
ATOM 4592 C C . THR B 1 179 ? -2.924 -12.32 -6.898 1 90.75 179 THR B C 1
ATOM 4594 O O . THR B 1 179 ? -2.303 -13.352 -7.184 1 90.75 179 THR B O 1
ATOM 4597 N N . LEU B 1 180 ? -3.756 -12.242 -5.922 1 92.31 180 LEU B N 1
ATOM 4598 C CA . LEU B 1 180 ? -4.027 -13.406 -5.086 1 92.31 180 LEU B CA 1
ATOM 4599 C C . LEU B 1 180 ? -5.168 -14.234 -5.664 1 92.31 180 LEU B C 1
ATOM 4601 O O . LEU B 1 180 ? -5.605 -15.211 -5.051 1 92.31 180 LEU B O 1
ATOM 4605 N N . LEU B 1 181 ? -5.664 -13.852 -6.77 1 92.06 181 LEU B N 1
ATOM 4606 C CA . LEU B 1 181 ? -6.699 -14.57 -7.508 1 92.06 181 LEU B CA 1
ATOM 4607 C C . LEU B 1 181 ? -6.262 -14.836 -8.945 1 92.06 181 LEU B C 1
ATOM 4609 O O . LEU B 1 181 ? -5.48 -14.062 -9.508 1 92.06 181 LEU B O 1
ATOM 4613 N N . PRO B 1 182 ? -6.711 -15.945 -9.438 1 90.25 182 PRO B N 1
ATOM 4614 C CA . PRO B 1 182 ? -6.418 -16.109 -10.867 1 90.25 182 PRO B CA 1
ATOM 4615 C C . PRO B 1 182 ? -7.074 -15.023 -11.727 1 90.25 182 PRO B C 1
ATOM 4617 O O . PRO B 1 182 ? -8.242 -14.695 -11.523 1 90.25 182 PRO B O 1
ATOM 4620 N N . PRO B 1 183 ? -6.289 -14.438 -12.609 1 80.88 183 PRO B N 1
ATOM 4621 C CA . PRO B 1 183 ? -6.887 -13.422 -13.477 1 80.88 183 PRO B CA 1
ATOM 4622 C C . PRO B 1 183 ? -8.062 -13.945 -14.289 1 80.88 183 PRO B C 1
ATOM 4624 O O . PRO B 1 183 ? -9.055 -13.234 -14.484 1 80.88 183 PRO B O 1
ATOM 4627 N N . GLU B 1 184 ? -7.887 -15.094 -14.781 1 79.69 184 GLU B N 1
ATOM 4628 C CA . GLU B 1 184 ? -8.945 -15.82 -15.477 1 79.69 184 GLU B CA 1
ATOM 4629 C C . GLU B 1 184 ? -8.93 -17.297 -15.117 1 79.69 184 GLU B C 1
ATOM 4631 O O . GLU B 1 184 ? -7.863 -17.891 -14.906 1 79.69 184 GLU B O 1
ATOM 4636 N N . LEU B 1 185 ? -10.172 -17.781 -15.062 1 84.25 185 LEU B N 1
ATOM 4637 C CA . LEU B 1 185 ? -10.234 -19.203 -14.82 1 84.25 185 LEU B CA 1
ATOM 4638 C C . LEU B 1 185 ? -10.055 -19.984 -16.125 1 84.25 185 LEU B C 1
ATOM 4640 O O . LEU B 1 185 ? -10.531 -19.562 -17.172 1 84.25 185 LEU B O 1
ATOM 4644 N N . VAL B 1 186 ? -9.422 -21.031 -16.031 1 81.75 186 VAL B N 1
ATOM 4645 C CA . VAL B 1 186 ? -9.141 -21.859 -17.203 1 81.75 186 VAL B CA 1
ATOM 4646 C C . VAL B 1 186 ? -10.445 -22.453 -17.734 1 81.75 186 VAL B C 1
ATOM 4648 O O . VAL B 1 186 ? -11.375 -22.719 -16.969 1 81.75 186 VAL B O 1
ATOM 4651 N N . ASN B 1 187 ? -10.391 -22.641 -18.984 1 84 187 ASN B N 1
ATOM 4652 C CA . ASN B 1 187 ? -11.5 -23.344 -19.625 1 84 187 ASN B CA 1
ATOM 4653 C C . ASN B 1 187 ? -11.383 -24.859 -19.438 1 84 187 ASN B C 1
ATOM 4655 O O . ASN B 1 187 ? -10.328 -25.438 -19.688 1 84 187 ASN B O 1
ATOM 4659 N N . VAL B 1 188 ? -12.406 -25.422 -18.953 1 89.38 188 VAL B N 1
ATOM 4660 C CA . VAL B 1 188 ? -12.477 -26.875 -18.812 1 89.38 188 VAL B CA 1
ATOM 4661 C C . VAL B 1 188 ? -13.477 -27.453 -19.812 1 89.38 188 VAL B C 1
ATOM 4663 O O . VAL B 1 188 ? -14.672 -27.188 -19.719 1 89.38 188 VAL B O 1
ATOM 4666 N N . PRO B 1 189 ? -12.93 -28.203 -20.781 1 90 189 PRO B N 1
ATOM 4667 C CA . PRO B 1 189 ? -13.875 -28.797 -21.734 1 90 189 PRO B CA 1
ATOM 4668 C C . PRO B 1 189 ? -14.984 -29.578 -21.031 1 90 189 PRO B C 1
ATOM 4670 O O . PRO B 1 189 ? -14.711 -30.422 -20.188 1 90 189 PRO B O 1
ATOM 4673 N N . GLY B 1 190 ? -16.25 -29.219 -21.406 1 92.88 190 GLY B N 1
ATOM 4674 C CA . GLY B 1 190 ? -17.391 -29.922 -20.859 1 92.88 190 GLY B CA 1
ATOM 4675 C C . GLY B 1 190 ? -17.969 -29.234 -19.625 1 92.88 190 GLY B C 1
ATOM 4676 O O . GLY B 1 190 ? -19 -29.656 -19.109 1 92.88 190 GLY B O 1
ATOM 4677 N N . LEU B 1 191 ? -17.281 -28.219 -19.156 1 95.38 191 LEU B N 1
ATOM 4678 C CA . LEU B 1 191 ? -17.75 -27.516 -17.969 1 95.38 191 LEU B CA 1
ATOM 4679 C C . LEU B 1 191 ? -17.875 -26.016 -18.25 1 95.38 191 LEU B C 1
ATOM 4681 O O . LEU B 1 191 ? -17.125 -25.469 -19.047 1 95.38 191 LEU B O 1
ATOM 4685 N N . GLU B 1 192 ? -18.828 -25.453 -17.688 1 96.5 192 GLU B N 1
ATOM 4686 C CA . GLU B 1 192 ? -18.891 -24 -17.531 1 96.5 192 GLU B CA 1
ATOM 4687 C C . GLU B 1 192 ? -18.438 -23.578 -16.141 1 96.5 192 GLU B C 1
ATOM 4689 O O . GLU B 1 192 ? -18.906 -24.125 -15.133 1 96.5 192 GLU B O 1
ATOM 4694 N N . VAL B 1 193 ? -17.547 -22.656 -16.125 1 96.62 193 VAL B N 1
ATOM 4695 C CA . VAL B 1 193 ? -17 -22.203 -14.844 1 96.62 193 VAL B CA 1
ATOM 4696 C C . VAL B 1 193 ? -17.25 -20.703 -14.68 1 96.62 193 VAL B C 1
ATOM 4698 O O . VAL B 1 193 ? -17.125 -19.953 -15.648 1 96.62 193 VAL B O 1
ATOM 4701 N N . SER B 1 194 ? -17.625 -20.281 -13.508 1 96.94 194 SER B N 1
ATOM 4702 C CA . SER B 1 194 ? -17.812 -18.875 -13.164 1 96.94 194 SER B CA 1
ATOM 4703 C C . SER B 1 194 ? -17.438 -18.609 -11.711 1 96.94 194 SER B C 1
ATOM 4705 O O . SER B 1 194 ? -17.594 -19.484 -10.852 1 96.94 194 SER B O 1
ATOM 4707 N N . ALA B 1 195 ? -16.875 -17.5 -11.461 1 96.81 195 ALA B N 1
ATOM 4708 C CA . ALA B 1 195 ? -16.484 -17.125 -10.102 1 96.81 195 ALA B CA 1
ATOM 4709 C C . ALA B 1 195 ? -16.734 -15.641 -9.852 1 96.81 195 ALA B C 1
ATOM 4711 O O . ALA B 1 195 ? -16.938 -14.867 -10.797 1 96.81 195 ALA B O 1
ATOM 4712 N N . HIS B 1 196 ? -16.844 -15.289 -8.57 1 95.88 196 HIS B N 1
ATOM 4713 C CA . HIS B 1 196 ? -17.016 -13.898 -8.156 1 95.88 196 HIS B CA 1
ATOM 4714 C C . HIS B 1 196 ? -16.359 -13.641 -6.805 1 95.88 196 HIS B C 1
ATOM 4716 O O . HIS B 1 196 ? -16.453 -14.469 -5.898 1 95.88 196 HIS B O 1
ATOM 4722 N N . TYR B 1 197 ? -15.672 -12.578 -6.742 1 94.75 197 TYR B N 1
ATOM 4723 C CA . TYR B 1 197 ? -15.078 -12.102 -5.496 1 94.75 197 TYR B CA 1
ATOM 4724 C C . TYR B 1 197 ? -15.656 -10.75 -5.098 1 94.75 197 TYR B C 1
ATOM 4726 O O . TYR B 1 197 ? -15.5 -9.766 -5.816 1 94.75 197 TYR B O 1
ATOM 4734 N N . HIS B 1 198 ? -16.328 -10.719 -3.963 1 93.19 198 HIS B N 1
ATOM 4735 C CA . HIS B 1 198 ? -16.875 -9.477 -3.422 1 93.19 198 HIS B CA 1
ATOM 4736 C C . HIS B 1 198 ? -15.945 -8.891 -2.355 1 93.19 198 HIS B C 1
ATOM 4738 O O . HIS B 1 198 ? -15.758 -9.492 -1.294 1 93.19 198 HIS B O 1
ATOM 4744 N N . VAL B 1 199 ? -15.516 -7.727 -2.635 1 88.19 199 VAL B N 1
ATOM 4745 C CA . VAL B 1 199 ? -14.617 -7.047 -1.708 1 88.19 199 VAL B CA 1
ATOM 4746 C C . VAL B 1 199 ? -15.43 -6.215 -0.717 1 88.19 199 VAL B C 1
ATOM 4748 O O . VAL B 1 199 ? -16.141 -5.289 -1.111 1 88.19 199 VAL B O 1
ATOM 4751 N N . ALA B 1 200 ? -15.281 -6.465 0.57 1 85.62 200 ALA B N 1
ATOM 4752 C CA . ALA B 1 200 ? -16.016 -5.723 1.594 1 85.62 200 ALA B CA 1
ATOM 4753 C C . ALA B 1 200 ? -15.391 -4.352 1.835 1 85.62 200 ALA B C 1
ATOM 4755 O O . ALA B 1 200 ? -16.094 -3.359 2.01 1 85.62 200 ALA B O 1
ATOM 4756 N N . SER B 1 201 ? -14.07 -4.336 1.879 1 83.44 201 SER B N 1
ATOM 4757 C CA . SER B 1 201 ? -13.375 -3.07 2.088 1 83.44 201 SER B CA 1
ATOM 4758 C C . SER B 1 201 ? -12.188 -2.93 1.141 1 83.44 201 SER B C 1
ATOM 4760 O O . SER B 1 201 ? -11.352 -3.83 1.046 1 83.44 201 SER B O 1
ATOM 4762 N N . ALA B 1 202 ? -12.156 -1.811 0.591 1 78.62 202 ALA B N 1
ATOM 4763 C CA . ALA B 1 202 ? -11.078 -1.553 -0.36 1 78.62 202 ALA B CA 1
ATOM 4764 C C . ALA B 1 202 ? -9.789 -1.182 0.363 1 78.62 202 ALA B C 1
ATOM 4766 O O . ALA B 1 202 ? -8.711 -1.178 -0.239 1 78.62 202 ALA B O 1
ATOM 4767 N N . ASP B 1 203 ? -9.906 -1.027 1.666 1 82.69 203 ASP B N 1
ATOM 4768 C CA . ASP B 1 203 ? -8.766 -0.49 2.404 1 82.69 203 ASP B CA 1
ATOM 4769 C C . ASP B 1 203 ? -7.836 -1.608 2.867 1 82.69 203 ASP B C 1
ATOM 4771 O O . ASP B 1 203 ? -6.691 -1.353 3.252 1 82.69 203 ASP B O 1
ATOM 4775 N N . GLU B 1 204 ? -8.344 -2.787 2.758 1 88.31 204 GLU B N 1
ATOM 4776 C CA . GLU B 1 204 ? -7.52 -3.906 3.201 1 88.31 204 GLU B CA 1
ATOM 4777 C C . GLU B 1 204 ? -7.668 -5.105 2.273 1 88.31 204 GLU B C 1
ATOM 4779 O O . GLU B 1 204 ? -8.742 -5.336 1.714 1 88.31 204 GLU B O 1
ATOM 4784 N N . VAL B 1 205 ? -6.613 -5.855 2.133 1 91 205 VAL B N 1
ATOM 4785 C CA . VAL B 1 205 ? -6.621 -7.062 1.315 1 91 205 VAL B CA 1
ATOM 4786 C C . VAL B 1 205 ? -7.305 -8.195 2.08 1 91 205 VAL B C 1
ATOM 4788 O O . VAL B 1 205 ? -7.074 -8.375 3.277 1 91 205 VAL B O 1
ATOM 4791 N N . GLY B 1 206 ? -8.18 -8.883 1.412 1 91.06 206 GLY B N 1
ATOM 4792 C CA . GLY B 1 206 ? -8.891 -9.992 2.033 1 91.06 206 GLY B CA 1
ATOM 4793 C C . GLY B 1 206 ? -8.117 -11.297 2.002 1 91.06 206 GLY B C 1
ATOM 4794 O O . GLY B 1 206 ? -7.121 -11.414 1.278 1 91.06 206 GLY B O 1
ATOM 4795 N N . GLY B 1 207 ? -8.625 -12.203 2.77 1 92.5 207 GLY B N 1
ATOM 4796 C CA . GLY B 1 207 ? -7.965 -13.492 2.877 1 92.5 207 GLY B CA 1
ATOM 4797 C C . GLY B 1 207 ? -8.625 -14.57 2.037 1 92.5 207 GLY B C 1
ATOM 4798 O O . GLY B 1 207 ? -8.125 -15.703 1.966 1 92.5 207 GLY B O 1
ATOM 4799 N N . ASP B 1 208 ? -9.68 -14.289 1.338 1 95.69 208 ASP B N 1
ATOM 4800 C CA . ASP B 1 208 ? -10.375 -15.281 0.525 1 95.69 208 ASP B CA 1
ATOM 4801 C C . ASP B 1 208 ? -9.641 -15.523 -0.792 1 95.69 208 ASP B C 1
ATOM 4803 O O . ASP B 1 208 ? -9.086 -14.594 -1.38 1 95.69 208 ASP B O 1
ATOM 4807 N N . PHE B 1 209 ? -9.688 -16.766 -1.212 1 96.06 209 PHE B N 1
ATOM 4808 C CA . PHE B 1 209 ? -9.023 -17.094 -2.471 1 96.06 209 PHE B CA 1
ATOM 4809 C C . PHE B 1 209 ? -9.664 -18.297 -3.131 1 96.06 209 PHE B C 1
ATOM 4811 O O . PHE B 1 209 ? -10.352 -19.078 -2.471 1 96.06 209 PHE B O 1
ATOM 4818 N N . TYR B 1 210 ? -9.539 -18.438 -4.414 1 97.25 210 TYR B N 1
ATOM 4819 C CA . TYR B 1 210 ? -9.992 -19.594 -5.188 1 97.25 210 TYR B CA 1
ATOM 4820 C C . TYR B 1 210 ? -9.125 -19.797 -6.422 1 97.25 210 TYR B C 1
ATOM 4822 O O . TYR B 1 210 ? -8.344 -18.906 -6.793 1 97.25 210 TYR B O 1
ATOM 4830 N N . ASP B 1 211 ? -9.211 -20.938 -6.934 1 96.12 211 ASP B N 1
ATOM 4831 C CA . ASP B 1 211 ? -8.477 -21.234 -8.156 1 96.12 211 ASP B CA 1
ATOM 4832 C C . ASP B 1 211 ? -9.031 -22.484 -8.828 1 96.12 211 ASP B C 1
ATOM 4834 O O . ASP B 1 211 ? -9.734 -23.281 -8.203 1 96.12 211 ASP B O 1
ATOM 4838 N N . LEU B 1 212 ? -8.914 -22.578 -10.078 1 95.94 212 LEU B N 1
ATOM 4839 C CA . LEU B 1 212 ? -9.164 -23.734 -10.93 1 95.94 212 LEU B CA 1
ATOM 4840 C C . LEU B 1 212 ? -8.047 -23.906 -11.953 1 95.94 212 LEU B C 1
ATOM 4842 O O . LEU B 1 212 ? -7.754 -22.984 -12.719 1 95.94 212 LEU B O 1
ATOM 4846 N N . PHE B 1 213 ? -7.41 -25.109 -11.984 1 92 213 PHE B N 1
ATOM 4847 C CA . PHE B 1 213 ? -6.227 -25.266 -12.82 1 92 213 PHE B CA 1
ATOM 4848 C C . PHE B 1 213 ? -6.125 -26.688 -13.359 1 92 213 PHE B C 1
ATOM 4850 O O . PHE B 1 213 ? -6.613 -27.625 -12.734 1 92 213 PHE B O 1
ATOM 4857 N N . PRO B 1 214 ? -5.512 -26.812 -14.508 1 90.5 214 PRO B N 1
ATOM 4858 C CA . PRO B 1 214 ? -5.379 -28.141 -15.109 1 90.5 214 PRO B CA 1
ATOM 4859 C C . PRO B 1 214 ? -4.293 -28.984 -14.445 1 90.5 214 PRO B C 1
ATOM 4861 O O . PRO B 1 214 ? -3.305 -28.453 -13.945 1 90.5 214 PRO B O 1
ATOM 4864 N N . LEU B 1 215 ? -4.539 -30.266 -14.383 1 90 215 LEU B N 1
ATOM 4865 C CA . LEU B 1 215 ? -3.582 -31.281 -13.953 1 90 215 LEU B CA 1
ATOM 4866 C C . LEU B 1 215 ? -3.328 -32.312 -15.062 1 90 215 LEU B C 1
ATOM 4868 O O . LEU B 1 215 ? -3.861 -32.156 -16.172 1 90 215 LEU B O 1
ATOM 4872 N N . ALA B 1 216 ? -2.455 -33.219 -14.82 1 81.81 216 ALA B N 1
ATOM 4873 C CA . ALA B 1 216 ? -2.123 -34.219 -15.828 1 81.81 216 ALA B CA 1
ATOM 4874 C C . ALA B 1 216 ? -3.314 -35.125 -16.109 1 81.81 216 ALA B C 1
ATOM 4876 O O . ALA B 1 216 ? -4.254 -35.188 -15.305 1 81.81 216 ALA B O 1
ATOM 4877 N N . ALA B 1 217 ? -3.27 -35.781 -17.25 1 81.44 217 ALA B N 1
ATOM 4878 C CA . ALA B 1 217 ? -4.203 -36.844 -17.656 1 81.44 217 ALA B CA 1
ATOM 4879 C C . ALA B 1 217 ? -5.621 -36.281 -17.766 1 81.44 217 ALA B C 1
ATOM 4881 O O . ALA B 1 217 ? -6.59 -37 -17.438 1 81.44 217 ALA B O 1
ATOM 4882 N N . GLY B 1 218 ? -5.754 -35.031 -18.047 1 85.81 218 GLY B N 1
ATOM 4883 C CA . GLY B 1 218 ? -7.066 -34.438 -18.297 1 85.81 218 GLY B CA 1
ATOM 4884 C C . GLY B 1 218 ? -7.879 -34.219 -17.047 1 85.81 218 GLY B C 1
ATOM 4885 O O . GLY B 1 218 ? -9.109 -34.281 -17.062 1 85.81 218 GLY B O 1
ATOM 4886 N N . THR B 1 219 ? -7.277 -34.125 -15.945 1 92.69 219 THR B N 1
ATOM 4887 C CA . THR B 1 219 ? -7.945 -33.812 -14.688 1 92.69 219 THR B CA 1
ATOM 4888 C C . THR B 1 219 ? -7.711 -32.375 -14.289 1 92.69 219 THR B C 1
ATOM 4890 O O . THR B 1 219 ? -6.879 -31.688 -14.891 1 92.69 219 THR B O 1
ATOM 4893 N N . TRP B 1 220 ? -8.508 -31.906 -13.352 1 94.81 220 TRP B N 1
ATOM 4894 C CA . TRP B 1 220 ? -8.422 -30.516 -12.922 1 94.81 220 TRP B CA 1
ATOM 4895 C C . TRP B 1 220 ? -8.5 -30.422 -11.398 1 94.81 220 TRP B C 1
ATOM 4897 O O . TRP B 1 220 ? -9.227 -31.188 -10.758 1 94.81 220 TRP B O 1
ATOM 4907 N N . GLY B 1 221 ? -7.699 -29.531 -10.875 1 95.38 221 GLY B N 1
ATOM 4908 C CA . GLY B 1 221 ? -7.816 -29.156 -9.469 1 95.38 221 GLY B CA 1
ATOM 4909 C C . GLY B 1 221 ? -8.547 -27.859 -9.25 1 95.38 221 GLY B C 1
ATOM 4910 O O . GLY B 1 221 ? -8.469 -26.938 -10.086 1 95.38 221 GLY B O 1
ATOM 4911 N N . LEU B 1 222 ? -9.297 -27.766 -8.18 1 97.19 222 LEU B N 1
ATOM 4912 C CA . LEU B 1 222 ? -9.906 -26.5 -7.77 1 97.19 222 LEU B CA 1
ATOM 4913 C C . LEU B 1 222 ? -9.859 -26.344 -6.254 1 97.19 222 LEU B C 1
ATOM 4915 O O . LEU B 1 222 ? -9.812 -27.328 -5.52 1 97.19 222 LEU B O 1
ATOM 4919 N N . PHE B 1 223 ? -9.812 -25.141 -5.812 1 97.69 223 PHE B N 1
ATOM 4920 C CA . PHE B 1 223 ? -9.875 -24.906 -4.375 1 97.69 223 PHE B CA 1
ATOM 4921 C C . PHE B 1 223 ? -10.5 -23.547 -4.086 1 97.69 223 PHE B C 1
ATOM 4923 O O . PHE B 1 223 ? -10.547 -22.672 -4.961 1 97.69 223 PHE B O 1
ATOM 4930 N N . LEU B 1 224 ? -11.023 -23.391 -2.957 1 97.88 224 LEU B N 1
ATOM 4931 C CA . LEU B 1 224 ? -11.547 -22.156 -2.373 1 97.88 224 LEU B CA 1
ATOM 4932 C C . LEU B 1 224 ? -11.266 -22.109 -0.874 1 97.88 224 LEU B C 1
ATOM 4934 O O . LEU B 1 224 ? -11.469 -23.109 -0.167 1 97.88 224 LEU B O 1
ATOM 4938 N N . GLY B 1 225 ? -10.719 -21.016 -0.449 1 96.94 225 GLY B N 1
ATOM 4939 C CA . GLY B 1 225 ? -10.375 -20.922 0.961 1 96.94 225 GLY B CA 1
ATOM 4940 C C . GLY B 1 225 ? -10.461 -19.5 1.505 1 96.94 225 GLY B C 1
ATOM 4941 O O . GLY B 1 225 ? -10.789 -18.562 0.77 1 96.94 225 GLY B O 1
ATOM 4942 N N . ASP B 1 226 ? -10.227 -19.453 2.838 1 95.5 226 ASP B N 1
ATOM 4943 C CA . ASP B 1 226 ? -10.258 -18.203 3.588 1 95.5 226 ASP B CA 1
ATOM 4944 C C . ASP B 1 226 ? -9.18 -18.188 4.676 1 95.5 226 ASP B C 1
ATOM 4946 O O . ASP B 1 226 ? -9.266 -18.938 5.652 1 95.5 226 ASP B O 1
ATOM 4950 N N . VAL B 1 227 ? -8.289 -17.281 4.48 1 94.81 227 VAL B N 1
ATOM 4951 C CA . VAL B 1 227 ? -7.234 -17.109 5.48 1 94.81 227 VAL B CA 1
ATOM 4952 C C . VAL B 1 227 ? -7.711 -16.156 6.578 1 94.81 227 VAL B C 1
ATOM 4954 O O . VAL B 1 227 ? -8.344 -15.141 6.293 1 94.81 227 VAL B O 1
ATOM 4957 N N . CYS B 1 228 ? -7.344 -16.406 7.836 1 91.19 228 CYS B N 1
ATOM 4958 C CA . CYS B 1 228 ? -7.754 -15.57 8.961 1 91.19 228 CYS B CA 1
ATOM 4959 C C . CYS B 1 228 ? -7.051 -14.219 8.922 1 91.19 228 CYS B C 1
ATOM 4961 O O . CYS B 1 228 ? -5.855 -14.141 8.641 1 91.19 228 CYS B O 1
ATOM 4963 N N . GLY B 1 229 ? -7.91 -13.312 9.141 1 87.69 229 GLY B N 1
ATOM 4964 C CA . GLY B 1 229 ? -7.352 -11.977 9.195 1 87.69 229 GLY B CA 1
ATOM 4965 C C . GLY B 1 229 ? -7.395 -11.25 7.867 1 87.69 229 GLY B C 1
ATOM 4966 O O . GLY B 1 229 ? -7.969 -11.758 6.898 1 87.69 229 GLY B O 1
ATOM 4967 N N . LYS B 1 230 ? -6.895 -10 7.855 1 89.75 230 LYS B N 1
ATOM 4968 C CA . LYS B 1 230 ? -6.836 -9.148 6.668 1 89.75 230 LYS B CA 1
ATOM 4969 C C . LYS B 1 230 ? -5.492 -8.43 6.574 1 89.75 230 LYS B C 1
ATOM 4971 O O . LYS B 1 230 ? -4.688 -8.484 7.508 1 89.75 230 LYS B O 1
ATOM 4976 N N . GLY B 1 231 ? -5.305 -7.871 5.398 1 89.81 231 GLY B N 1
ATOM 4977 C CA . GLY B 1 231 ? -4.117 -7.047 5.23 1 89.81 231 GLY B CA 1
ATOM 4978 C C . GLY B 1 231 ? -2.932 -7.812 4.676 1 89.81 231 GLY B C 1
ATOM 4979 O O . GLY B 1 231 ? -3.096 -8.891 4.098 1 89.81 231 GLY B O 1
ATOM 4980 N N . ALA B 1 232 ? -1.798 -7.25 4.898 1 88.75 232 ALA B N 1
ATOM 4981 C CA . ALA B 1 232 ? -0.558 -7.758 4.32 1 88.75 232 ALA B CA 1
ATOM 4982 C C . ALA B 1 232 ? -0.238 -9.156 4.844 1 88.75 232 ALA B C 1
ATOM 4984 O O . ALA B 1 232 ? 0.181 -10.031 4.082 1 88.75 232 ALA B O 1
ATOM 4985 N N . ALA B 1 233 ? -0.425 -9.367 6.078 1 88.56 233 ALA B N 1
ATOM 4986 C CA . ALA B 1 233 ? -0.12 -10.664 6.68 1 88.56 233 ALA B CA 1
ATOM 4987 C C . ALA B 1 233 ? -1.005 -11.758 6.094 1 88.56 233 ALA B C 1
ATOM 4989 O O . ALA B 1 233 ? -0.52 -12.836 5.75 1 88.56 233 ALA B O 1
ATOM 4990 N N . ALA B 1 234 ? -2.213 -11.516 6.027 1 91.56 234 ALA B N 1
ATOM 4991 C CA . ALA B 1 234 ? -3.143 -12.477 5.438 1 91.56 234 ALA B CA 1
ATOM 4992 C C . ALA B 1 234 ? -2.793 -12.75 3.977 1 91.56 234 ALA B C 1
ATOM 4994 O O . ALA B 1 234 ? -2.902 -13.883 3.508 1 91.56 234 ALA B O 1
ATOM 4995 N N . ALA B 1 235 ? -2.453 -11.734 3.293 1 92.56 235 ALA B N 1
ATOM 4996 C CA . ALA B 1 235 ? -2.084 -11.859 1.886 1 92.56 235 ALA B CA 1
ATOM 4997 C C . ALA B 1 235 ? -0.891 -12.789 1.711 1 92.56 235 ALA B C 1
ATOM 4999 O O . ALA B 1 235 ? -0.87 -13.617 0.793 1 92.56 235 ALA B O 1
ATOM 5000 N N . ALA B 1 236 ? 0.062 -12.695 2.553 1 90.12 236 ALA B N 1
ATOM 5001 C CA . ALA B 1 236 ? 1.24 -13.555 2.496 1 90.12 236 ALA B CA 1
ATOM 5002 C C . ALA B 1 236 ? 0.861 -15.023 2.709 1 90.12 236 ALA B C 1
ATOM 5004 O O . ALA B 1 236 ? 1.339 -15.906 1.992 1 90.12 236 ALA B O 1
ATOM 5005 N N . VAL B 1 237 ? 0.068 -15.25 3.602 1 92.38 237 VAL B N 1
ATOM 5006 C CA . VAL B 1 237 ? -0.393 -16.609 3.891 1 92.38 237 VAL B CA 1
ATOM 5007 C C . VAL B 1 237 ? -1.204 -17.141 2.711 1 92.38 237 VAL B C 1
ATOM 5009 O O . VAL B 1 237 ? -1.064 -18.297 2.328 1 92.38 237 VAL B O 1
ATOM 5012 N N . THR B 1 238 ? -2.037 -16.281 2.195 1 94.44 238 THR B N 1
ATOM 5013 C CA . THR B 1 238 ? -2.848 -16.672 1.044 1 94.44 238 THR B CA 1
ATOM 5014 C C . THR B 1 238 ? -1.964 -17.094 -0.125 1 94.44 238 THR B C 1
ATOM 5016 O O . THR B 1 238 ? -2.217 -18.109 -0.76 1 94.44 238 THR B O 1
ATOM 5019 N N . SER B 1 239 ? -1.027 -16.297 -0.359 1 92.62 239 SER B N 1
ATOM 5020 C CA . SER B 1 239 ? -0.092 -16.609 -1.435 1 92.62 239 SER B CA 1
ATOM 5021 C C . SER B 1 239 ? 0.57 -17.969 -1.217 1 92.62 239 SER B C 1
ATOM 5023 O O . SER B 1 239 ? 0.631 -18.781 -2.133 1 92.62 239 SER B O 1
ATOM 5025 N N . LEU B 1 240 ? 1.033 -18.172 -0.026 1 91.88 240 LEU B N 1
ATOM 5026 C CA . LEU B 1 240 ? 1.677 -19.438 0.312 1 91.88 240 LEU B CA 1
ATOM 5027 C C . LEU B 1 240 ? 0.705 -20.609 0.15 1 91.88 240 LEU B C 1
ATOM 5029 O O . LEU B 1 240 ? 1.072 -21.656 -0.38 1 91.88 240 LEU B O 1
ATOM 5033 N N . ALA B 1 241 ? -0.417 -20.438 0.607 1 94.31 241 ALA B N 1
ATOM 5034 C CA . ALA B 1 241 ? -1.43 -21.484 0.51 1 94.31 241 ALA B CA 1
ATOM 5035 C C . ALA B 1 241 ? -1.703 -21.859 -0.946 1 94.31 241 ALA B C 1
ATOM 5037 O O . ALA B 1 241 ? -1.703 -23.031 -1.308 1 94.31 241 ALA B O 1
ATOM 5038 N N . ARG B 1 242 ? -1.938 -20.859 -1.689 1 94.12 242 ARG B N 1
ATOM 5039 C CA . ARG B 1 242 ? -2.24 -21.078 -3.1 1 94.12 242 ARG B CA 1
ATOM 5040 C C . ARG B 1 242 ? -1.095 -21.812 -3.795 1 94.12 242 ARG B C 1
ATOM 5042 O O . ARG B 1 242 ? -1.32 -22.781 -4.527 1 94.12 242 ARG B O 1
ATOM 5049 N N . TYR B 1 243 ? 0.047 -21.375 -3.561 1 90.69 243 TYR B N 1
ATOM 5050 C CA . TYR B 1 243 ? 1.227 -21.984 -4.164 1 90.69 243 TYR B CA 1
ATOM 5051 C C . TYR B 1 243 ? 1.364 -23.438 -3.746 1 90.69 243 TYR B C 1
ATOM 5053 O O . TYR B 1 243 ? 1.611 -24.312 -4.582 1 90.69 243 TYR B O 1
ATOM 5061 N N . THR B 1 244 ? 1.184 -23.688 -2.506 1 92.06 244 THR B N 1
ATOM 5062 C CA . THR B 1 244 ? 1.342 -25.016 -1.945 1 92.06 244 THR B CA 1
ATOM 5063 C C . THR B 1 244 ? 0.289 -25.969 -2.508 1 92.06 244 THR B C 1
ATOM 5065 O O . THR B 1 244 ? 0.604 -27.094 -2.891 1 92.06 244 THR B O 1
ATOM 5068 N N . LEU B 1 245 ? -0.864 -25.516 -2.596 1 94.69 245 LEU B N 1
ATOM 5069 C CA . LEU B 1 245 ? -1.949 -26.359 -3.102 1 94.69 245 LEU B CA 1
ATOM 5070 C C . LEU B 1 245 ? -1.701 -26.75 -4.555 1 94.69 245 LEU B C 1
ATOM 5072 O O . LEU B 1 245 ? -1.845 -27.922 -4.918 1 94.69 245 LEU B O 1
ATOM 5076 N N . ARG B 1 246 ? -1.298 -25.844 -5.309 1 90.69 246 ARG B N 1
ATOM 5077 C CA . ARG B 1 246 ? -1.03 -26.125 -6.719 1 90.69 246 ARG B CA 1
ATOM 5078 C C . ARG B 1 246 ? 0.13 -27.094 -6.875 1 90.69 246 ARG B C 1
ATOM 5080 O O . ARG B 1 246 ? 0.061 -28.031 -7.688 1 90.69 246 ARG B O 1
ATOM 5087 N N . ALA B 1 247 ? 1.139 -26.891 -6.145 1 87.12 247 ALA B N 1
ATOM 5088 C CA . ALA B 1 247 ? 2.314 -27.75 -6.223 1 87.12 247 ALA B CA 1
ATOM 5089 C C . ALA B 1 247 ? 1.992 -29.172 -5.75 1 87.12 247 ALA B C 1
ATOM 5091 O O . ALA B 1 247 ? 2.359 -30.141 -6.406 1 87.12 247 ALA B O 1
ATOM 5092 N N . ALA B 1 248 ? 1.275 -29.25 -4.668 1 91.12 248 ALA B N 1
ATOM 5093 C CA . ALA B 1 248 ? 0.944 -30.547 -4.078 1 91.12 248 ALA B CA 1
ATOM 5094 C C . ALA B 1 248 ? 0.024 -31.344 -4.996 1 91.12 248 ALA B C 1
ATOM 5096 O O . ALA B 1 248 ? 0.134 -32.562 -5.078 1 91.12 248 ALA B O 1
ATOM 5097 N N . ALA B 1 249 ? -0.818 -30.703 -5.676 1 92.44 249 ALA B N 1
ATOM 5098 C CA . ALA B 1 249 ? -1.814 -31.344 -6.523 1 92.44 249 ALA B CA 1
ATOM 5099 C C . ALA B 1 249 ? -1.155 -32.062 -7.707 1 92.44 249 ALA B C 1
ATOM 5101 O O . ALA B 1 249 ? -1.723 -32.969 -8.281 1 92.44 249 ALA B O 1
ATOM 5102 N N . VAL B 1 250 ? -0.031 -31.625 -8.086 1 86.5 250 VAL B N 1
ATOM 5103 C CA . VAL B 1 250 ? 0.689 -32.219 -9.203 1 86.5 250 VAL B CA 1
ATOM 5104 C C . VAL B 1 250 ? 1.23 -33.594 -8.797 1 86.5 250 VAL B C 1
ATOM 5106 O O . VAL B 1 250 ? 1.242 -34.531 -9.602 1 86.5 250 VAL B O 1
ATOM 5109 N N . TYR B 1 251 ? 1.59 -33.75 -7.5 1 84.44 251 TYR B N 1
ATOM 5110 C CA . TYR B 1 251 ? 2.268 -34.938 -7.039 1 84.44 251 TYR B CA 1
ATOM 5111 C C . TYR B 1 251 ? 1.274 -35.938 -6.43 1 84.44 251 TYR B C 1
ATOM 5113 O O . TYR B 1 251 ? 1.528 -37.125 -6.395 1 84.44 251 TYR B O 1
ATOM 5121 N N . ASP B 1 252 ? 0.296 -35.344 -5.887 1 88.75 252 ASP B N 1
ATOM 5122 C CA . ASP B 1 252 ? -0.646 -36.188 -5.156 1 88.75 252 ASP B CA 1
ATOM 5123 C C . ASP B 1 252 ? -2.043 -36.094 -5.766 1 88.75 252 ASP B C 1
ATOM 5125 O O . ASP B 1 252 ? -2.619 -35.031 -5.863 1 88.75 252 ASP B O 1
ATOM 5129 N N . SER B 1 253 ? -2.588 -37.25 -6.047 1 88.88 253 SER B N 1
ATOM 5130 C CA . SER B 1 253 ? -3.928 -37.281 -6.629 1 88.88 253 SER B CA 1
ATOM 5131 C C . SER B 1 253 ? -4.996 -37.406 -5.547 1 88.88 253 SER B C 1
ATOM 5133 O O . SER B 1 253 ? -6.191 -37.406 -5.844 1 88.88 253 SER B O 1
ATOM 5135 N N . ASP B 1 254 ? -4.582 -37.531 -4.328 1 94.31 254 ASP B N 1
ATOM 5136 C CA . ASP B 1 254 ? -5.52 -37.594 -3.211 1 94.31 254 ASP B CA 1
ATOM 5137 C C . ASP B 1 254 ? -5.742 -36.219 -2.609 1 94.31 254 ASP B C 1
ATOM 5139 O O . ASP B 1 254 ? -4.836 -35.656 -1.991 1 94.31 254 ASP B O 1
ATOM 5143 N N . PRO B 1 255 ? -6.961 -35.688 -2.717 1 95.88 255 PRO B N 1
ATOM 5144 C CA . PRO B 1 255 ? -7.242 -34.375 -2.186 1 95.88 255 PRO B CA 1
ATOM 5145 C C . PRO B 1 255 ? -6.902 -34.25 -0.702 1 95.88 255 PRO B C 1
ATOM 5147 O O . PRO B 1 255 ? -6.445 -33.188 -0.26 1 95.88 255 PRO B O 1
ATOM 5150 N N . ALA B 1 256 ? -7.133 -35.281 0.072 1 95.12 256 ALA B N 1
ATOM 5151 C CA . ALA B 1 256 ? -6.805 -35.219 1.495 1 95.12 256 ALA B CA 1
ATOM 5152 C C . ALA B 1 256 ? -5.305 -35.062 1.708 1 95.12 256 ALA B C 1
ATOM 5154 O O . ALA B 1 256 ? -4.879 -34.344 2.617 1 95.12 256 ALA B O 1
ATOM 5155 N N . ALA B 1 257 ? -4.57 -35.688 0.922 1 95.25 257 ALA B N 1
ATOM 5156 C CA . ALA B 1 257 ? -3.117 -35.594 1.006 1 95.25 257 ALA B CA 1
ATOM 5157 C C . ALA B 1 257 ? -2.654 -34.188 0.631 1 95.25 257 ALA B C 1
ATOM 5159 O O . ALA B 1 257 ? -1.694 -33.656 1.206 1 95.25 257 ALA B O 1
ATOM 5160 N N . VAL B 1 258 ? -3.281 -33.594 -0.317 1 95.25 258 VAL B N 1
ATOM 5161 C CA . VAL B 1 258 ? -2.961 -32.25 -0.749 1 95.25 258 VAL B CA 1
ATOM 5162 C C . VAL B 1 258 ? -3.168 -31.281 0.409 1 95.25 258 VAL B C 1
ATOM 5164 O O . VAL B 1 258 ? -2.289 -30.469 0.709 1 95.25 258 VAL B O 1
ATOM 5167 N N . LEU B 1 259 ? -4.27 -31.406 1.103 1 95.88 259 LEU B N 1
ATOM 5168 C CA . LEU B 1 259 ? -4.562 -30.516 2.221 1 95.88 259 LEU B CA 1
ATOM 5169 C C . LEU B 1 259 ? -3.639 -30.812 3.4 1 95.88 259 LEU B C 1
ATOM 5171 O O . LEU B 1 259 ? -3.264 -29.891 4.141 1 95.88 259 LEU B O 1
ATOM 5175 N N . ALA B 1 260 ? -3.338 -32.062 3.523 1 94.81 260 ALA B N 1
ATOM 5176 C CA . ALA B 1 260 ? -2.396 -32.406 4.582 1 94.81 260 ALA B CA 1
ATOM 5177 C C . ALA B 1 260 ? -1.038 -31.75 4.355 1 94.81 260 ALA B C 1
ATOM 5179 O O . ALA B 1 260 ? -0.383 -31.312 5.305 1 94.81 260 ALA B O 1
ATOM 5180 N N . ASN B 1 261 ? -0.647 -31.719 3.168 1 93.5 261 ASN B N 1
ATOM 5181 C CA . ASN B 1 261 ? 0.59 -31.031 2.818 1 93.5 261 ASN B CA 1
ATOM 5182 C C . ASN B 1 261 ? 0.514 -29.547 3.148 1 93.5 261 ASN B C 1
ATOM 5184 O O . ASN B 1 261 ? 1.442 -28.984 3.736 1 93.5 261 ASN B O 1
ATOM 5188 N N . LEU B 1 262 ? -0.572 -28.938 2.779 1 94.31 262 LEU B N 1
ATOM 5189 C CA . LEU B 1 262 ? -0.771 -27.531 3.102 1 94.31 262 LEU B CA 1
ATOM 5190 C C . LEU B 1 262 ? -0.716 -27.312 4.609 1 94.31 262 LEU B C 1
ATOM 5192 O O . LEU B 1 262 ? -0.101 -26.344 5.074 1 94.31 262 LEU B O 1
ATOM 5196 N N . ASN B 1 263 ? -1.336 -28.109 5.32 1 94.19 263 ASN B N 1
ATOM 5197 C CA . ASN B 1 263 ? -1.331 -28.016 6.777 1 94.19 263 ASN B CA 1
ATOM 5198 C C . ASN B 1 263 ? 0.089 -28.031 7.336 1 94.19 263 ASN B C 1
ATOM 5200 O O . ASN B 1 263 ? 0.424 -27.234 8.219 1 94.19 263 ASN B O 1
ATOM 5204 N N . THR B 1 264 ? 0.838 -28.891 6.844 1 91.56 264 THR B N 1
ATOM 5205 C CA . THR B 1 264 ? 2.223 -29.031 7.281 1 91.56 264 THR B CA 1
ATOM 5206 C C . THR B 1 264 ? 3.008 -27.75 6.984 1 91.56 264 THR B C 1
ATOM 5208 O O . THR B 1 264 ? 3.74 -27.25 7.844 1 91.56 264 THR B O 1
ATOM 5211 N N . VAL B 1 265 ? 2.836 -27.266 5.883 1 88.75 265 VAL B N 1
ATOM 5212 C CA . VAL B 1 265 ? 3.572 -26.078 5.449 1 88.75 265 VAL B CA 1
ATOM 5213 C C . VAL B 1 265 ? 3.162 -24.875 6.297 1 88.75 265 VAL B C 1
ATOM 5215 O O . VAL B 1 265 ? 4.016 -24.141 6.785 1 88.75 265 VAL B O 1
ATOM 5218 N N . LEU B 1 266 ? 1.903 -24.688 6.477 1 89.06 266 LEU B N 1
ATOM 5219 C CA . LEU B 1 266 ? 1.417 -23.547 7.246 1 89.06 266 LEU B CA 1
ATOM 5220 C C . LEU B 1 266 ? 1.818 -23.672 8.711 1 89.06 266 LEU B C 1
ATOM 5222 O O . LEU B 1 266 ? 2.189 -22.672 9.344 1 89.06 266 LEU B O 1
ATOM 5226 N N . ASN B 1 267 ? 1.704 -24.812 9.18 1 87.38 267 ASN B N 1
ATOM 5227 C CA . ASN B 1 267 ? 2.07 -25.047 10.57 1 87.38 267 ASN B CA 1
ATOM 5228 C C . ASN B 1 267 ? 3.551 -24.781 10.812 1 87.38 267 ASN B C 1
ATOM 5230 O O . ASN B 1 267 ? 3.924 -24.266 11.867 1 87.38 267 ASN B O 1
ATOM 5234 N N . HIS B 1 268 ? 4.332 -25.078 9.938 1 80.94 268 HIS B N 1
ATOM 5235 C CA . HIS B 1 268 ? 5.773 -24.875 10.055 1 80.94 268 HIS B CA 1
ATOM 5236 C C . HIS B 1 268 ? 6.129 -23.391 9.93 1 80.94 268 HIS B C 1
ATOM 5238 O O . HIS B 1 268 ? 6.949 -22.875 10.695 1 80.94 268 HIS B O 1
ATOM 5244 N N . GLU B 1 269 ? 5.516 -22.781 9.031 1 78.5 269 GLU B N 1
ATOM 5245 C CA . GLU B 1 269 ? 5.879 -21.406 8.711 1 78.5 269 GLU B CA 1
ATOM 5246 C C . GLU B 1 269 ? 5.293 -20.438 9.727 1 78.5 269 GLU B C 1
ATOM 5248 O O . GLU B 1 269 ? 5.887 -19.391 10.008 1 78.5 269 GLU B O 1
ATOM 5253 N N . TYR B 1 270 ? 4.164 -20.688 10.227 1 72.88 270 TYR B N 1
ATOM 5254 C CA . TYR B 1 270 ? 3.467 -19.672 11.023 1 72.88 270 TYR B CA 1
ATOM 5255 C C . TYR B 1 270 ? 3.113 -20.219 12.398 1 72.88 270 TYR B C 1
ATOM 5257 O O . TYR B 1 270 ? 2.074 -19.859 12.961 1 72.88 270 TYR B O 1
ATOM 5265 N N . ASN B 1 271 ? 3.85 -21 12.969 1 67.12 271 ASN B N 1
ATOM 5266 C CA . ASN B 1 271 ? 3.592 -21.531 14.297 1 67.12 271 ASN B CA 1
ATOM 5267 C C . ASN B 1 271 ? 4.121 -20.609 15.391 1 67.12 271 ASN B C 1
ATOM 5269 O O . ASN B 1 271 ? 4.059 -20.938 16.578 1 67.12 271 ASN B O 1
ATOM 5273 N N . GLY B 1 272 ? 4.465 -19.547 15.117 1 64.81 272 GLY B N 1
ATOM 5274 C CA . GLY B 1 272 ? 5.055 -18.672 16.109 1 64.81 272 GLY B CA 1
ATOM 5275 C C . GLY B 1 272 ? 4.023 -17.844 16.859 1 64.81 272 GLY B C 1
ATOM 5276 O O . GLY B 1 272 ? 2.957 -18.359 17.219 1 64.81 272 GLY B O 1
ATOM 5277 N N . THR B 1 273 ? 4.277 -16.625 17.172 1 65.06 273 THR B N 1
ATOM 5278 C CA . THR B 1 273 ? 3.545 -15.727 18.062 1 65.06 273 THR B CA 1
ATOM 5279 C C . THR B 1 273 ? 2.246 -15.258 17.406 1 65.06 273 THR B C 1
ATOM 5281 O O . THR B 1 273 ? 1.306 -14.859 18.094 1 65.06 273 THR B O 1
ATOM 5284 N N . ASP B 1 274 ? 2.152 -15.422 16.109 1 72.62 274 ASP B N 1
ATOM 5285 C CA . ASP B 1 274 ? 0.944 -15 15.398 1 72.62 274 ASP B CA 1
ATOM 5286 C C . ASP B 1 274 ? 0.462 -16.094 14.438 1 72.62 274 ASP B C 1
ATOM 5288 O O . ASP B 1 274 ? 0.671 -15.992 13.227 1 72.62 274 ASP B O 1
ATOM 5292 N N . PRO B 1 275 ? -0.17 -17.062 15.117 1 80.06 275 PRO B N 1
ATOM 5293 C CA . PRO B 1 275 ? -0.58 -18.188 14.273 1 80.06 275 PRO B CA 1
ATOM 5294 C C . PRO B 1 275 ? -1.588 -17.781 13.203 1 80.06 275 PRO B C 1
ATOM 5296 O O . PRO B 1 275 ? -2.494 -16.984 13.469 1 80.06 275 PRO B O 1
ATOM 5299 N N . ARG B 1 276 ? -1.266 -18.203 12.039 1 86.69 276 ARG B N 1
ATOM 5300 C CA . ARG B 1 276 ? -2.16 -17.969 10.914 1 86.69 276 ARG B CA 1
ATOM 5301 C C . ARG B 1 276 ? -2.729 -19.281 10.383 1 86.69 276 ARG B C 1
ATOM 5303 O O . ARG B 1 276 ? -2.025 -20.281 10.32 1 86.69 276 ARG B O 1
ATOM 5310 N N . PHE B 1 277 ? -4.043 -19.25 10.148 1 90.62 277 PHE B N 1
ATOM 5311 C CA . PHE B 1 277 ? -4.727 -20.453 9.664 1 90.62 277 PHE B CA 1
ATOM 5312 C C . PHE B 1 277 ? -5.758 -20.094 8.602 1 90.62 277 PHE B C 1
ATOM 5314 O O . PHE B 1 277 ? -6.004 -18.906 8.344 1 90.62 277 PHE B O 1
ATOM 5321 N N . CYS B 1 278 ? -6.234 -21.141 7.953 1 93.81 278 CYS B N 1
ATOM 5322 C CA . CYS B 1 278 ? -7.258 -20.891 6.941 1 93.81 278 CYS B CA 1
ATOM 5323 C C . CYS B 1 278 ? -8.242 -22.062 6.859 1 93.81 278 CYS B C 1
ATOM 5325 O O . CYS B 1 278 ? -7.965 -23.141 7.367 1 93.81 278 CYS B O 1
ATOM 5327 N N . THR B 1 279 ? -9.398 -21.781 6.43 1 95.38 279 THR B N 1
ATOM 5328 C CA . THR B 1 279 ? -10.312 -22.812 5.957 1 95.38 279 THR B CA 1
ATOM 5329 C C . THR B 1 279 ? -10.156 -23.031 4.453 1 95.38 279 THR B C 1
ATOM 5331 O O . THR B 1 279 ? -9.82 -22.109 3.717 1 95.38 279 THR B O 1
ATOM 5334 N N . VAL B 1 280 ? -10.328 -24.266 4.082 1 96.88 280 VAL B N 1
ATOM 5335 C CA . VAL B 1 280 ? -10.117 -24.5 2.658 1 96.88 280 VAL B CA 1
ATOM 5336 C C . VAL B 1 280 ? -10.852 -25.766 2.221 1 96.88 280 VAL B C 1
ATOM 5338 O O . VAL B 1 280 ? -11 -26.703 3.004 1 96.88 280 VAL B O 1
ATOM 5341 N N . VAL B 1 281 ? -11.344 -25.719 1.049 1 97.38 281 VAL B N 1
ATOM 5342 C CA . VAL B 1 281 ? -11.859 -26.906 0.349 1 97.38 281 VAL B CA 1
ATOM 5343 C C . VAL B 1 281 ? -11.07 -27.109 -0.939 1 97.38 281 VAL B C 1
ATOM 5345 O O . VAL B 1 281 ? -10.766 -26.156 -1.658 1 97.38 281 VAL B O 1
ATOM 5348 N N . PHE B 1 282 ? -10.594 -28.328 -1.113 1 97.62 282 PHE B N 1
ATOM 5349 C CA . PHE B 1 282 ? -9.875 -28.719 -2.32 1 97.62 282 PHE B CA 1
ATOM 5350 C C . PHE B 1 282 ? -10.617 -29.828 -3.059 1 97.62 282 PHE B C 1
ATOM 5352 O O . PHE B 1 282 ? -11.078 -30.797 -2.443 1 97.62 282 PHE B O 1
ATOM 5359 N N . GLY B 1 283 ? -10.703 -29.641 -4.391 1 97.62 283 GLY B N 1
ATOM 5360 C CA . GLY B 1 283 ? -11.406 -30.625 -5.195 1 97.62 283 GLY B CA 1
ATOM 5361 C C . GLY B 1 283 ? -10.602 -31.109 -6.387 1 97.62 283 GLY B C 1
ATOM 5362 O O . GLY B 1 283 ? -9.859 -30.344 -6.996 1 97.62 283 GLY B O 1
ATOM 5363 N N . LEU B 1 284 ? -10.781 -32.375 -6.668 1 97 284 LEU B N 1
ATOM 5364 C CA . LEU B 1 284 ? -10.227 -33 -7.871 1 97 284 LEU B CA 1
ATOM 5365 C C . LEU B 1 284 ? -11.344 -33.406 -8.836 1 97 284 LEU B C 1
ATOM 5367 O O . LEU B 1 284 ? -12.242 -34.156 -8.461 1 97 284 LEU B O 1
ATOM 5371 N N . LEU B 1 285 ? -11.258 -32.875 -10.062 1 96.31 285 LEU B N 1
ATOM 5372 C CA . LEU B 1 285 ? -12.25 -33.125 -11.102 1 96.31 285 LEU B CA 1
ATOM 5373 C C . LEU B 1 285 ? -11.711 -34.125 -12.141 1 96.31 285 LEU B C 1
ATOM 5375 O O . LEU B 1 285 ? -10.664 -33.875 -12.742 1 96.31 285 LEU B O 1
ATOM 5379 N N . THR B 1 286 ? -12.453 -35.188 -12.367 1 95.5 286 THR B N 1
ATOM 5380 C CA . THR B 1 286 ? -12.086 -36.188 -13.367 1 95.5 286 THR B CA 1
ATOM 5381 C C . THR B 1 286 ? -13.266 -36.469 -14.289 1 95.5 286 THR B C 1
ATOM 5383 O O . THR B 1 286 ? -14.383 -36.688 -13.828 1 95.5 286 THR B O 1
ATOM 5386 N N . PRO B 1 287 ? -13.023 -36.438 -15.586 1 95 287 PRO B N 1
ATOM 5387 C CA . PRO B 1 287 ? -14.117 -36.812 -16.484 1 95 287 PRO B CA 1
ATOM 5388 C C . PRO B 1 287 ? -14.57 -38.25 -16.312 1 95 287 PRO B C 1
ATOM 5390 O O . PRO B 1 287 ? -13.742 -39.156 -16.109 1 95 287 PRO B O 1
ATOM 5393 N N . ASP B 1 288 ? -15.852 -38.406 -16.281 1 94.06 288 ASP B N 1
ATOM 5394 C CA . ASP B 1 288 ? -16.438 -39.75 -16.25 1 94.06 288 ASP B CA 1
ATOM 5395 C C . ASP B 1 288 ? -16.828 -40.219 -17.656 1 94.06 288 ASP B C 1
ATOM 5397 O O . ASP B 1 288 ? -17.922 -39.906 -18.141 1 94.06 288 ASP B O 1
ATOM 5401 N N . GLU B 1 289 ? -16.062 -41.031 -18.25 1 87.88 289 GLU B N 1
ATOM 5402 C CA . GLU B 1 289 ? -16.281 -41.469 -19.625 1 87.88 289 GLU B CA 1
ATOM 5403 C C . GLU B 1 289 ? -17.438 -42.438 -19.719 1 87.88 289 GLU B C 1
ATOM 5405 O O . GLU B 1 289 ? -18.094 -42.562 -20.766 1 87.88 289 GLU B O 1
ATOM 5410 N N . ASP B 1 290 ? -17.688 -43.125 -18.703 1 89.56 290 ASP B N 1
ATOM 5411 C CA . ASP B 1 290 ? -18.719 -44.156 -18.719 1 89.56 290 ASP B CA 1
ATOM 5412 C C . ASP B 1 290 ? -20.109 -43.562 -18.594 1 89.56 290 ASP B C 1
ATOM 5414 O O . ASP B 1 290 ? -20.984 -43.844 -19.406 1 89.56 290 ASP B O 1
ATOM 5418 N N . ARG B 1 291 ? -20.359 -42.656 -17.625 1 89.5 291 ARG B N 1
ATOM 5419 C CA . ARG B 1 291 ? -21.688 -42.156 -17.297 1 89.5 291 ARG B CA 1
ATOM 5420 C C . ARG B 1 291 ? -21.891 -40.75 -17.906 1 89.5 291 ARG B C 1
ATOM 5422 O O . ARG B 1 291 ? -23 -40.219 -17.891 1 89.5 291 ARG B O 1
ATOM 5429 N N . GLY B 1 292 ? -20.859 -40.25 -18.438 1 89.88 292 GLY B N 1
ATOM 5430 C CA . GLY B 1 292 ? -20.938 -38.844 -18.828 1 89.88 292 GLY B CA 1
ATOM 5431 C C . GLY B 1 292 ? -20.812 -37.875 -17.656 1 89.88 292 GLY B C 1
ATOM 5432 O O . GLY B 1 292 ? -21.062 -38.25 -16.516 1 89.88 292 GLY B O 1
ATOM 5433 N N . GLY B 1 293 ? -20.281 -36.75 -17.922 1 94.62 293 GLY B N 1
ATOM 5434 C CA . GLY B 1 293 ? -20.109 -35.781 -16.859 1 94.62 293 GLY B CA 1
ATOM 5435 C C . GLY B 1 293 ? -18.75 -35.844 -16.172 1 94.62 293 GLY B C 1
ATOM 5436 O O . GLY B 1 293 ? -17.734 -36.062 -16.844 1 94.62 293 GLY B O 1
ATOM 5437 N N . PHE B 1 294 ? -18.781 -35.562 -14.805 1 96.5 294 PHE B N 1
ATOM 5438 C CA . PHE B 1 294 ? -17.516 -35.531 -14.078 1 96.5 294 PHE B CA 1
ATOM 5439 C C . PHE B 1 294 ? -17.656 -36.188 -12.711 1 96.5 294 PHE B C 1
ATOM 5441 O O . PHE B 1 294 ? -18.75 -36.281 -12.164 1 96.5 294 PHE B O 1
ATOM 5448 N N . HIS B 1 295 ? -16.594 -36.75 -12.266 1 96.44 295 HIS B N 1
ATOM 5449 C CA . HIS B 1 295 ? -16.438 -37.125 -10.867 1 96.44 295 HIS B CA 1
ATOM 5450 C C . HIS B 1 295 ? -15.625 -36.125 -10.094 1 96.44 295 HIS B C 1
ATOM 5452 O O . HIS B 1 295 ? -14.609 -35.625 -10.586 1 96.44 295 HIS B O 1
ATOM 5458 N N . ILE B 1 296 ? -16.125 -35.75 -8.883 1 96.75 296 ILE B N 1
ATOM 5459 C CA . ILE B 1 296 ? -15.367 -34.812 -8.07 1 96.75 296 ILE B CA 1
ATOM 5460 C C . ILE B 1 296 ? -15.164 -35.375 -6.668 1 96.75 296 ILE B C 1
ATOM 5462 O O . ILE B 1 296 ? -16.078 -35.938 -6.09 1 96.75 296 ILE B O 1
ATOM 5466 N N . THR B 1 297 ? -13.984 -35.344 -6.199 1 97.12 297 THR B N 1
ATOM 5467 C CA . THR B 1 297 ? -13.641 -35.594 -4.809 1 97.12 297 THR B CA 1
ATOM 5468 C C . THR B 1 297 ? -13.242 -34.312 -4.09 1 97.12 297 THR B C 1
ATOM 5470 O O . THR B 1 297 ? -12.297 -33.656 -4.504 1 97.12 297 THR B O 1
ATOM 5473 N N . LEU B 1 298 ? -13.945 -34 -3.008 1 97.06 298 LEU B N 1
ATOM 5474 C CA . LEU B 1 298 ? -13.688 -32.812 -2.234 1 97.06 298 LEU B CA 1
ATOM 5475 C C . LEU B 1 298 ? -13.07 -33.156 -0.882 1 97.06 298 LEU B C 1
ATOM 5477 O O . LEU B 1 298 ? -13.539 -34.062 -0.193 1 97.06 298 LEU B O 1
ATOM 5481 N N . ALA B 1 299 ? -12.016 -32.5 -0.587 1 97.06 299 ALA B N 1
ATOM 5482 C CA . ALA B 1 299 ? -11.445 -32.5 0.758 1 97.06 299 ALA B CA 1
ATOM 5483 C C . ALA B 1 299 ? -11.617 -31.141 1.436 1 97.06 299 ALA B C 1
ATOM 5485 O O . ALA B 1 299 ? -11.438 -30.094 0.805 1 97.06 299 ALA B O 1
ATOM 5486 N N . SER B 1 300 ? -11.984 -31.188 2.701 1 95.56 300 SER B N 1
ATOM 5487 C CA . SER B 1 300 ? -12.266 -29.922 3.371 1 95.56 300 SER B CA 1
ATOM 5488 C C . SER B 1 300 ? -11.469 -29.797 4.66 1 95.56 300 SER B C 1
ATOM 5490 O O . SER B 1 300 ? -11.367 -30.734 5.441 1 95.56 300 SER B O 1
ATOM 5492 N N . GLY B 1 301 ? -10.852 -28.672 4.809 1 93.12 301 GLY B N 1
ATOM 5493 C CA . GLY B 1 301 ? -10.234 -28.234 6.051 1 93.12 301 GLY B CA 1
ATOM 5494 C C . GLY B 1 301 ? -11.023 -27.156 6.77 1 93.12 301 GLY B C 1
ATOM 5495 O O . GLY B 1 301 ? -10.594 -26 6.832 1 93.12 301 GLY B O 1
ATOM 5496 N N . GLY B 1 302 ? -12.164 -27.547 7.379 1 91.06 302 GLY B N 1
ATOM 5497 C CA . GLY B 1 302 ? -12.969 -26.625 8.172 1 91.06 302 GLY B CA 1
ATOM 5498 C C . GLY B 1 302 ? -13.688 -25.578 7.336 1 91.06 302 GLY B C 1
ATOM 5499 O O . GLY B 1 302 ? -13.977 -24.484 7.816 1 91.06 302 GLY B O 1
ATOM 5500 N N . HIS B 1 303 ? -13.914 -25.812 6.094 1 94.25 303 HIS B N 1
ATOM 5501 C CA . HIS B 1 303 ? -14.562 -24.875 5.184 1 94.25 303 HIS B CA 1
ATOM 5502 C C . HIS B 1 303 ? -16.062 -25.156 5.07 1 94.25 303 HIS B C 1
ATOM 5504 O O . HIS B 1 303 ? -16.5 -26.281 5.301 1 94.25 303 HIS B O 1
ATOM 5510 N N . PRO B 1 304 ? -16.875 -24.141 4.773 1 93.5 304 PRO B N 1
ATOM 5511 C CA . PRO B 1 304 ? -18.312 -24.391 4.574 1 93.5 304 PRO B CA 1
ATOM 5512 C C . PRO B 1 304 ? -18.594 -25.422 3.492 1 93.5 304 PRO B C 1
ATOM 5514 O O . PRO B 1 304 ? -17.875 -25.5 2.496 1 93.5 304 PRO B O 1
ATOM 5517 N N . PRO B 1 305 ? -19.641 -26.219 3.693 1 95.25 305 PRO B N 1
ATOM 5518 C CA . PRO B 1 305 ? -19.953 -27.25 2.705 1 95.25 305 PRO B CA 1
ATOM 5519 C C . PRO B 1 305 ? -20.359 -26.672 1.354 1 95.25 305 PRO B C 1
ATOM 5521 O O . PRO B 1 305 ? -21.047 -25.656 1.298 1 95.25 305 PRO B O 1
ATOM 5524 N N . ALA B 1 306 ? -19.953 -27.312 0.314 1 97.06 306 ALA B N 1
ATOM 5525 C CA . ALA B 1 306 ? -20.391 -26.953 -1.03 1 97.06 306 ALA B CA 1
ATOM 5526 C C . ALA B 1 306 ? -21.875 -27.25 -1.219 1 97.06 306 ALA B C 1
ATOM 5528 O O . ALA B 1 306 ? -22.453 -28.031 -0.456 1 97.06 306 ALA B O 1
ATOM 5529 N N . ILE B 1 307 ? -22.453 -26.594 -2.186 1 97.88 307 ILE B N 1
ATOM 5530 C CA . ILE B 1 307 ? -23.859 -26.828 -2.506 1 97.88 307 ILE B CA 1
ATOM 5531 C C . ILE B 1 307 ? -23.969 -27.422 -3.91 1 97.88 307 ILE B C 1
ATOM 5533 O O . ILE B 1 307 ? -23.438 -26.859 -4.871 1 97.88 307 ILE B O 1
ATOM 5537 N N . LEU B 1 308 ? -24.594 -28.547 -4.008 1 98.06 308 LEU B N 1
ATOM 5538 C CA . LEU B 1 308 ? -24.828 -29.188 -5.289 1 98.06 308 LEU B CA 1
ATOM 5539 C C . LEU B 1 308 ? -26.266 -28.953 -5.758 1 98.06 308 LEU B C 1
ATOM 5541 O O . LEU B 1 308 ? -27.219 -29.328 -5.07 1 98.06 308 LEU B O 1
ATOM 5545 N N . MET B 1 309 ? -26.375 -28.281 -6.84 1 98.06 309 MET B N 1
ATOM 5546 C CA . MET B 1 309 ? -27.672 -28.062 -7.484 1 98.06 309 MET B CA 1
ATOM 5547 C C . MET B 1 309 ? -27.859 -29.016 -8.656 1 98.06 309 MET B C 1
ATOM 5549 O O . MET B 1 309 ? -27.188 -28.891 -9.688 1 98.06 309 MET B O 1
ATOM 5553 N N . ARG B 1 310 ? -28.781 -29.906 -8.531 1 96.81 310 ARG B N 1
ATOM 5554 C CA . ARG B 1 310 ? -28.984 -30.953 -9.523 1 96.81 310 ARG B CA 1
ATOM 5555 C C . ARG B 1 310 ? -29.828 -30.469 -10.68 1 96.81 310 ARG B C 1
ATOM 5557 O O . ARG B 1 310 ? -30.594 -29.5 -10.539 1 96.81 310 ARG B O 1
ATOM 5564 N N . SER B 1 311 ? -29.703 -31.188 -11.75 1 94.38 311 SER B N 1
ATOM 5565 C CA . SER B 1 311 ? -30.484 -30.875 -12.945 1 94.38 311 SER B CA 1
ATOM 5566 C C . SER B 1 311 ? -31.969 -31.078 -12.711 1 94.38 311 SER B C 1
ATOM 5568 O O . SER B 1 311 ? -32.812 -30.516 -13.438 1 94.38 311 SER B O 1
ATOM 5570 N N . ASP B 1 312 ? -32.344 -31.766 -11.711 1 93.88 312 ASP B N 1
ATOM 5571 C CA . ASP B 1 312 ? -33.75 -32.062 -11.438 1 93.88 312 ASP B CA 1
ATOM 5572 C C . ASP B 1 312 ? -34.375 -30.953 -10.562 1 93.88 312 ASP B C 1
ATOM 5574 O O . ASP B 1 312 ? -35.531 -31.031 -10.18 1 93.88 312 ASP B O 1
ATOM 5578 N N . GLY B 1 313 ? -33.562 -30.047 -10.164 1 94.75 313 GLY B N 1
ATOM 5579 C CA . GLY B 1 313 ? -34.094 -28.891 -9.438 1 94.75 313 GLY B CA 1
ATOM 5580 C C . GLY B 1 313 ? -33.812 -28.953 -7.945 1 94.75 313 GLY B C 1
ATOM 5581 O O . GLY B 1 313 ? -34.188 -28.031 -7.207 1 94.75 313 GLY B O 1
ATOM 5582 N N . THR B 1 314 ? -33.219 -29.953 -7.484 1 95.88 314 THR B N 1
ATOM 5583 C CA . THR B 1 314 ? -32.906 -30.078 -6.062 1 95.88 314 THR B CA 1
ATOM 5584 C C . THR B 1 314 ? -31.562 -29.469 -5.742 1 95.88 314 THR B C 1
ATOM 5586 O O . THR B 1 314 ? -30.719 -29.328 -6.629 1 95.88 314 THR B O 1
ATOM 5589 N N . ALA B 1 315 ? -31.422 -29.062 -4.543 1 97.12 315 ALA B N 1
ATOM 5590 C CA . ALA B 1 315 ? -30.156 -28.547 -4.027 1 97.12 315 ALA B CA 1
ATOM 5591 C C . ALA B 1 315 ? -29.828 -29.172 -2.674 1 97.12 315 ALA B C 1
ATOM 5593 O O . ALA B 1 315 ? -30.688 -29.266 -1.798 1 97.12 315 ALA B O 1
ATOM 5594 N N . VAL B 1 316 ? -28.578 -29.625 -2.521 1 96.44 316 VAL B N 1
ATOM 5595 C CA . VAL B 1 316 ? -28.172 -30.25 -1.27 1 96.44 316 VAL B CA 1
ATOM 5596 C C . VAL B 1 316 ? -26.766 -29.812 -0.892 1 96.44 316 VAL B C 1
ATOM 5598 O O . VAL B 1 316 ? -25.953 -29.469 -1.763 1 96.44 316 VAL B O 1
ATOM 5601 N N . PHE B 1 317 ? -26.484 -29.812 0.401 1 96 317 PHE B N 1
ATOM 5602 C CA . PHE B 1 317 ? -25.141 -29.578 0.882 1 96 317 PHE B CA 1
ATOM 5603 C C . PHE B 1 317 ? -24.281 -30.828 0.701 1 96 317 PHE B C 1
ATOM 5605 O O . PHE B 1 317 ? -24.75 -31.938 0.944 1 96 317 PHE B O 1
ATOM 5612 N N . LEU B 1 318 ? -23.094 -30.594 0.198 1 95.06 318 LEU B N 1
ATOM 5613 C CA . LEU B 1 318 ? -22.094 -31.656 0.248 1 95.06 318 LEU B CA 1
ATOM 5614 C C . LEU B 1 318 ? -21.266 -31.578 1.526 1 95.06 318 LEU B C 1
ATOM 5616 O O . LEU B 1 318 ? -20.234 -30.891 1.561 1 95.06 318 LEU B O 1
ATOM 5620 N N . HIS B 1 319 ? -21.672 -32.312 2.518 1 90.12 319 HIS B N 1
ATOM 5621 C CA . HIS B 1 319 ? -21.078 -32.156 3.844 1 90.12 319 HIS B CA 1
ATOM 5622 C C . HIS B 1 319 ? -19.719 -32.875 3.92 1 90.12 319 HIS B C 1
ATOM 5624 O O . HIS B 1 319 ? -19.547 -33.938 3.326 1 90.12 319 HIS B O 1
ATOM 5630 N N . THR B 1 320 ? -18.812 -32.25 4.531 1 86.12 320 THR B N 1
ATOM 5631 C CA . THR B 1 320 ? -17.516 -32.781 4.93 1 86.12 320 THR B CA 1
ATOM 5632 C C . THR B 1 320 ? -17.328 -32.688 6.441 1 86.12 320 THR B C 1
ATOM 5634 O O . THR B 1 320 ? -16.547 -31.875 6.926 1 86.12 320 THR B O 1
ATOM 5637 N N . PRO B 1 321 ? -18.016 -33.562 7.141 1 81.5 321 PRO B N 1
ATOM 5638 C CA . PRO B 1 321 ? -18.031 -33.438 8.602 1 81.5 321 PRO B CA 1
ATOM 5639 C C . PRO B 1 321 ? -16.656 -33.656 9.234 1 81.5 321 PRO B C 1
ATOM 5641 O O . PRO B 1 321 ? -15.914 -34.531 8.82 1 81.5 321 PRO B O 1
ATOM 5644 N N . GLY B 1 322 ? -16.375 -32.812 10.125 1 77.44 322 GLY B N 1
ATOM 5645 C CA . GLY B 1 322 ? -15.203 -32.969 10.977 1 77.44 322 GLY B CA 1
ATOM 5646 C C . GLY B 1 322 ? -13.953 -32.312 10.422 1 77.44 322 GLY B C 1
ATOM 5647 O O . GLY B 1 322 ? -12.875 -32.438 11.008 1 77.44 322 GLY B O 1
ATOM 5648 N N . GLY B 1 323 ? -14.078 -31.766 9.328 1 82.81 323 GLY B N 1
ATOM 5649 C CA . GLY B 1 323 ? -12.906 -31.078 8.82 1 82.81 323 GLY B CA 1
ATOM 5650 C C . GLY B 1 323 ? -12.469 -29.906 9.688 1 82.81 323 GLY B C 1
ATOM 5651 O O . GLY B 1 323 ? -13.305 -29.141 10.156 1 82.81 323 GLY B O 1
ATOM 5652 N N . GLN B 1 324 ? -11.109 -29.953 9.984 1 81.88 324 GLN B N 1
ATOM 5653 C CA . GLN B 1 324 ? -10.594 -28.938 10.891 1 81.88 324 GLN B CA 1
ATOM 5654 C C . GLN B 1 324 ? -9.805 -27.875 10.125 1 81.88 324 GLN B C 1
ATOM 5656 O O . GLN B 1 324 ? -9.367 -28.109 9 1 81.88 324 GLN B O 1
ATOM 5661 N N . LEU B 1 325 ? -9.633 -26.766 10.805 1 87.25 325 LEU B N 1
ATOM 5662 C CA . LEU B 1 325 ? -8.891 -25.656 10.227 1 87.25 325 LEU B CA 1
ATOM 5663 C C . LEU B 1 325 ? -7.469 -26.062 9.867 1 87.25 325 LEU B C 1
ATOM 5665 O O . LEU B 1 325 ? -6.859 -26.875 10.562 1 87.25 325 LEU B O 1
ATOM 5669 N N . ILE B 1 326 ? -6.992 -25.516 8.844 1 90.19 326 ILE B N 1
ATOM 5670 C CA . ILE B 1 326 ? -5.672 -25.859 8.328 1 90.19 326 ILE B CA 1
ATOM 5671 C C . ILE B 1 326 ? -4.637 -24.875 8.883 1 90.19 326 ILE B C 1
ATOM 5673 O O . ILE B 1 326 ? -4.824 -23.672 8.82 1 90.19 326 ILE B O 1
ATOM 5677 N N . GLY B 1 327 ? -3.549 -25.375 9.461 1 88.44 327 GLY B N 1
ATOM 5678 C CA . GLY B 1 327 ? -2.443 -24.547 9.922 1 88.44 327 GLY B CA 1
ATOM 5679 C C . GLY B 1 327 ? -2.371 -24.438 11.43 1 88.44 327 GLY B C 1
ATOM 5680 O O . GLY B 1 327 ? -1.401 -23.906 11.977 1 88.44 327 GLY B O 1
ATOM 5681 N N . VAL B 1 328 ? -3.34 -24.906 12.133 1 82.38 328 VAL B N 1
ATOM 5682 C CA . VAL B 1 328 ? -3.396 -24.734 13.586 1 82.38 328 VAL B CA 1
ATOM 5683 C C . VAL B 1 328 ? -2.832 -25.984 14.273 1 82.38 328 VAL B C 1
ATOM 5685 O O . VAL B 1 328 ? -1.901 -25.891 15.078 1 82.38 328 VAL B O 1
ATOM 5688 N N . LEU B 1 329 ? -3.387 -27.047 13.875 1 82.31 329 LEU B N 1
ATOM 5689 C CA . LEU B 1 329 ? -2.977 -28.312 14.469 1 82.31 329 LEU B CA 1
ATOM 5690 C C . LEU B 1 329 ? -2 -29.047 13.562 1 82.31 329 LEU B C 1
ATOM 5692 O O . LEU B 1 329 ? -2.158 -29.031 12.336 1 82.31 329 LEU B O 1
ATOM 5696 N N . ALA B 1 330 ? -1.043 -29.688 14.109 1 83.62 330 ALA B N 1
ATOM 5697 C CA . ALA B 1 330 ? -0.053 -30.453 13.336 1 83.62 330 ALA B CA 1
ATOM 5698 C C . ALA B 1 330 ? -0.711 -31.578 12.555 1 83.62 330 ALA B C 1
ATOM 5700 O O . ALA B 1 330 ? -0.333 -31.859 11.414 1 83.62 330 ALA B O 1
ATOM 5701 N N . ASP B 1 331 ? -1.688 -32.156 13.234 1 86.62 331 ASP B N 1
ATOM 5702 C CA . ASP B 1 331 ? -2.391 -33.25 12.594 1 86.62 331 ASP B CA 1
ATOM 5703 C C . ASP B 1 331 ? -3.875 -32.938 12.43 1 86.62 331 ASP B C 1
ATOM 5705 O O . ASP B 1 331 ? -4.727 -33.656 12.977 1 86.62 331 ASP B O 1
ATOM 5709 N N . ALA B 1 332 ? -4.152 -32.031 11.625 1 88.81 332 ALA B N 1
ATOM 5710 C CA . ALA B 1 332 ? -5.535 -31.625 11.406 1 88.81 332 ALA B CA 1
ATOM 5711 C C . ALA B 1 332 ? -6.332 -32.719 10.711 1 88.81 332 ALA B C 1
ATOM 5713 O O . ALA B 1 332 ? -5.832 -33.375 9.789 1 88.81 332 ALA B O 1
ATOM 5714 N N . HIS B 1 333 ? -7.492 -32.969 11.188 1 91.06 333 HIS B N 1
ATOM 5715 C CA . HIS B 1 333 ? -8.383 -33.938 10.539 1 91.06 333 HIS B CA 1
ATOM 5716 C C . HIS B 1 333 ? -8.984 -33.344 9.266 1 91.06 333 HIS B C 1
ATOM 5718 O O . HIS B 1 333 ? -9.539 -32.25 9.289 1 91.06 333 HIS B O 1
ATOM 5724 N N . ILE B 1 334 ? -8.844 -34.094 8.141 1 92.94 334 ILE B N 1
ATOM 5725 C CA . ILE B 1 334 ? -9.367 -33.656 6.844 1 92.94 334 ILE B CA 1
ATOM 5726 C C . ILE B 1 334 ? -10.477 -34.594 6.402 1 92.94 334 ILE B C 1
ATOM 5728 O O . ILE B 1 334 ? -10.289 -35.812 6.355 1 92.94 334 ILE B O 1
ATOM 5732 N N . ALA B 1 335 ? -11.617 -34.062 6.125 1 92.69 335 ALA B N 1
ATOM 5733 C CA . ALA B 1 335 ? -12.758 -34.844 5.66 1 92.69 335 ALA B CA 1
ATOM 5734 C C . ALA B 1 335 ? -12.867 -34.812 4.141 1 92.69 335 ALA B C 1
ATOM 5736 O O . ALA B 1 335 ? -12.547 -33.781 3.512 1 92.69 335 ALA B O 1
ATOM 5737 N N . THR B 1 336 ? -13.328 -35.938 3.562 1 95.06 336 THR B N 1
ATOM 5738 C CA . THR B 1 336 ? -13.461 -36.031 2.111 1 95.06 336 THR B CA 1
ATOM 5739 C C . THR B 1 336 ? -14.859 -36.5 1.722 1 95.06 336 THR B C 1
ATOM 5741 O O . THR B 1 336 ? -15.539 -37.156 2.504 1 95.06 336 THR B O 1
ATOM 5744 N N . THR B 1 337 ? -15.297 -36.062 0.628 1 95.38 337 THR B N 1
ATOM 5745 C CA . THR B 1 337 ? -16.531 -36.531 0.012 1 95.38 337 THR B CA 1
ATOM 5746 C C . THR B 1 337 ? -16.391 -36.625 -1.505 1 95.38 337 THR B C 1
ATOM 5748 O O . THR B 1 337 ? -15.586 -35.875 -2.092 1 95.38 337 THR B O 1
ATOM 5751 N N . SER B 1 338 ? -17.031 -37.562 -2.105 1 96 338 SER B N 1
ATOM 5752 C CA . SER B 1 338 ? -17 -37.75 -3.555 1 96 338 SER B CA 1
ATOM 5753 C C . SER B 1 338 ? -18.422 -37.781 -4.133 1 96 338 SER B C 1
ATOM 5755 O O . SER B 1 338 ? -19.312 -38.375 -3.527 1 96 338 SER B O 1
ATOM 5757 N N . VAL B 1 339 ? -18.531 -37.156 -5.262 1 95.81 339 VAL B N 1
ATOM 5758 C CA . VAL B 1 339 ? -19.844 -37.156 -5.887 1 95.81 339 VAL B CA 1
ATOM 5759 C C . VAL B 1 339 ? -19.703 -37.156 -7.406 1 95.81 339 VAL B C 1
ATOM 5761 O O . VAL B 1 339 ? -18.703 -36.656 -7.941 1 95.81 339 VAL B O 1
ATOM 5764 N N . HIS B 1 340 ? -20.656 -37.781 -8.047 1 97.25 340 HIS B N 1
ATOM 5765 C CA . HIS B 1 340 ? -20.766 -37.719 -9.5 1 97.25 340 HIS B CA 1
ATOM 5766 C C . HIS B 1 340 ? -21.594 -36.5 -9.914 1 97.25 340 HIS B C 1
ATOM 5768 O O . HIS B 1 340 ? -22.703 -36.281 -9.414 1 97.25 340 HIS B O 1
ATOM 5774 N N . LEU B 1 341 ? -21.031 -35.75 -10.773 1 97 341 LEU B N 1
ATOM 5775 C CA . LEU B 1 341 ? -21.734 -34.594 -11.375 1 97 341 LEU B CA 1
ATOM 5776 C C . LEU B 1 341 ? -22.281 -34.969 -12.742 1 97 341 LEU B C 1
ATOM 5778 O O . LEU B 1 341 ? -21.531 -35.062 -13.719 1 97 341 LEU B O 1
ATOM 5782 N N . ALA B 1 342 ? -23.547 -35.062 -12.836 1 96.31 342 ALA B N 1
ATOM 5783 C CA . ALA B 1 342 ? -24.203 -35.375 -14.102 1 96.31 342 ALA B CA 1
ATOM 5784 C C . ALA B 1 342 ? -24.375 -34.156 -14.969 1 96.31 342 ALA B C 1
ATOM 5786 O O . ALA B 1 342 ? -24.281 -33.031 -14.484 1 96.31 342 ALA B O 1
ATOM 5787 N N . PRO B 1 343 ? -24.562 -34.406 -16.297 1 95.81 343 PRO B N 1
ATOM 5788 C CA . PRO B 1 343 ? -24.844 -33.25 -17.156 1 95.81 343 PRO B CA 1
ATOM 5789 C C . PRO B 1 343 ? -26.016 -32.406 -16.656 1 95.81 343 PRO B C 1
ATOM 5791 O O . PRO B 1 343 ? -27.078 -32.969 -16.312 1 95.81 343 PRO B O 1
ATOM 5794 N N . GLY B 1 344 ? -25.75 -31.109 -16.5 1 96.19 344 GLY B N 1
ATOM 5795 C CA . GLY B 1 344 ? -26.781 -30.203 -16.016 1 96.19 344 GLY B CA 1
ATOM 5796 C C . GLY B 1 344 ? -26.625 -29.859 -14.547 1 96.19 344 GLY B C 1
ATOM 5797 O O . GLY B 1 344 ? -27.25 -28.922 -14.047 1 96.19 344 GLY B O 1
ATOM 5798 N N . ASP B 1 345 ? -25.828 -30.594 -13.836 1 97.44 345 ASP B N 1
ATOM 5799 C CA . ASP B 1 345 ? -25.562 -30.312 -12.422 1 97.44 345 ASP B CA 1
ATOM 5800 C C . ASP B 1 345 ? -24.656 -29.094 -12.258 1 97.44 345 ASP B C 1
ATOM 5802 O O . ASP B 1 345 ? -23.797 -28.844 -13.109 1 97.44 345 ASP B O 1
ATOM 5806 N N . THR B 1 346 ? -24.922 -28.344 -11.203 1 98 346 THR B N 1
ATOM 5807 C CA . THR B 1 346 ? -24.078 -27.188 -10.859 1 98 346 THR B CA 1
ATOM 5808 C C . THR B 1 346 ? -23.562 -27.297 -9.422 1 98 346 THR B C 1
ATOM 5810 O O . THR B 1 346 ? -24.344 -27.562 -8.5 1 98 346 THR B O 1
ATOM 5813 N N . LEU B 1 347 ? -22.281 -27.141 -9.227 1 98.19 347 LEU B N 1
ATOM 5814 C CA . LEU B 1 347 ? -21.641 -27.156 -7.918 1 98.19 347 LEU B CA 1
ATOM 5815 C C . LEU B 1 347 ? -21.203 -25.75 -7.52 1 98.19 347 LEU B C 1
ATOM 5817 O O . LEU B 1 347 ? -20.578 -25.031 -8.305 1 98.19 347 LEU B O 1
ATOM 5821 N N . LEU B 1 348 ? -21.578 -25.328 -6.301 1 98.31 348 LEU B N 1
ATOM 5822 C CA . LEU B 1 348 ? -21.25 -24 -5.801 1 98.31 348 LEU B CA 1
ATOM 5823 C C . LEU B 1 348 ? -20.375 -24.094 -4.559 1 98.31 348 LEU B C 1
ATOM 5825 O O . LEU B 1 348 ? -20.734 -24.734 -3.578 1 98.31 348 LEU B O 1
ATOM 5829 N N . LEU B 1 349 ? -19.219 -23.516 -4.621 1 98 349 LEU B N 1
ATOM 5830 C CA . LEU B 1 349 ? -18.359 -23.297 -3.461 1 98 349 LEU B CA 1
ATOM 5831 C C . LEU B 1 349 ? -18.453 -21.844 -2.996 1 98 349 LEU B C 1
ATOM 5833 O O . LEU B 1 349 ? -18.578 -20.938 -3.816 1 98 349 LEU B O 1
ATOM 5837 N N . HIS B 1 350 ? -18.359 -21.625 -1.663 1 97.25 350 HIS B N 1
ATOM 5838 C CA . HIS B 1 350 ? -18.5 -20.266 -1.146 1 97.25 350 HIS B CA 1
ATOM 5839 C C . HIS B 1 350 ? -17.734 -20.094 0.169 1 97.25 350 HIS B C 1
ATOM 5841 O O . HIS B 1 350 ? -17.484 -21.078 0.869 1 97.25 350 HIS B O 1
ATOM 5847 N N . THR B 1 351 ? -17.344 -18.922 0.476 1 95.81 351 THR B N 1
ATOM 5848 C CA . THR B 1 351 ? -16.812 -18.609 1.792 1 95.81 351 THR B CA 1
ATOM 5849 C C . THR B 1 351 ? -17.906 -18.141 2.734 1 95.81 351 THR B C 1
ATOM 5851 O O . THR B 1 351 ? -19.047 -17.906 2.307 1 95.81 351 THR B O 1
ATOM 5854 N N . ASP B 1 352 ? -17.547 -18.016 3.988 1 92.31 352 ASP B N 1
ATOM 5855 C CA . ASP B 1 352 ? -18.547 -17.75 5.012 1 92.31 352 ASP B CA 1
ATOM 5856 C C . ASP B 1 352 ? -18.969 -16.297 5.012 1 92.31 352 ASP B C 1
ATOM 5858 O O . ASP B 1 352 ? -19.938 -15.914 5.68 1 92.31 352 ASP B O 1
ATOM 5862 N N . GLY B 1 353 ? -18.328 -15.438 4.312 1 91.44 353 GLY B N 1
ATOM 5863 C CA . GLY B 1 353 ? -18.766 -14.055 4.188 1 91.44 353 GLY B CA 1
ATOM 5864 C C . GLY B 1 353 ? -20.188 -13.93 3.646 1 91.44 353 GLY B C 1
ATOM 5865 O O . GLY B 1 353 ? -20.891 -12.961 3.945 1 91.44 353 GLY B O 1
ATOM 5866 N N . LEU B 1 354 ? -20.547 -14.82 2.84 1 90.62 354 LEU B N 1
ATOM 5867 C CA . LEU B 1 354 ? -21.875 -14.836 2.268 1 90.62 354 LEU B CA 1
ATOM 5868 C C . LEU B 1 354 ? -22.922 -15.148 3.338 1 90.62 354 LEU B C 1
ATOM 5870 O O . LEU B 1 354 ? -23.906 -14.422 3.473 1 90.62 354 LEU B O 1
ATOM 5874 N N . THR B 1 355 ? -22.703 -16.141 4.121 1 91.75 355 THR B N 1
ATOM 5875 C CA . THR B 1 355 ? -23.703 -16.594 5.094 1 91.75 355 THR B CA 1
ATOM 5876 C C . THR B 1 355 ? -23.656 -15.727 6.352 1 91.75 355 THR B C 1
ATOM 5878 O O . THR B 1 355 ? -24.641 -15.625 7.07 1 91.75 355 THR B O 1
ATOM 5881 N N . GLU B 1 356 ? -22.547 -15.125 6.598 1 90.25 356 GLU B N 1
ATOM 5882 C CA . GLU B 1 356 ? -22.391 -14.312 7.805 1 90.25 356 GLU B CA 1
ATOM 5883 C C . GLU B 1 356 ? -22.828 -12.875 7.562 1 90.25 356 GLU B C 1
ATOM 5885 O O . GLU B 1 356 ? -22.875 -12.07 8.492 1 90.25 356 GLU B O 1
ATOM 5890 N N . ALA B 1 357 ? -23.109 -12.531 6.398 1 88.94 357 ALA B N 1
ATOM 5891 C CA . ALA B 1 357 ? -23.562 -11.18 6.082 1 88.94 357 ALA B CA 1
ATOM 5892 C C . ALA B 1 357 ? -24.859 -10.852 6.809 1 88.94 357 ALA B C 1
ATOM 5894 O O . ALA B 1 357 ? -25.688 -11.742 7.055 1 88.94 357 ALA B O 1
ATOM 5895 N N . HIS B 1 358 ? -24.938 -9.555 7.082 1 87 358 HIS B N 1
ATOM 5896 C CA . HIS B 1 358 ? -26.156 -9.094 7.754 1 87 358 HIS B CA 1
ATOM 5897 C C . HIS B 1 358 ? -27.141 -8.492 6.762 1 87 358 HIS B C 1
ATOM 5899 O O . HIS B 1 358 ? -26.734 -7.816 5.809 1 87 358 HIS B O 1
ATOM 5905 N N . THR B 1 359 ? -28.328 -8.875 6.957 1 77.31 359 THR B N 1
ATOM 5906 C CA . THR B 1 359 ? -29.359 -8.398 6.039 1 77.31 359 THR B CA 1
ATOM 5907 C C . THR B 1 359 ? -30.234 -7.348 6.719 1 77.31 359 THR B C 1
ATOM 5909 O O . THR B 1 359 ? -30.547 -7.465 7.906 1 77.31 359 THR B O 1
ATOM 5912 N N . ALA B 1 360 ? -30.422 -6.246 6.043 1 68.06 360 ALA B N 1
ATOM 5913 C CA . ALA B 1 360 ? -31.375 -5.25 6.539 1 68.06 360 ALA B CA 1
ATOM 5914 C C . ALA B 1 360 ? -32.781 -5.848 6.672 1 68.06 360 ALA B C 1
ATOM 5916 O O . ALA B 1 360 ? -33.531 -5.492 7.586 1 68.06 360 ALA B O 1
ATOM 5917 N N . ALA B 1 361 ? -33.125 -6.715 5.781 1 64.94 361 ALA B N 1
ATOM 5918 C CA . ALA B 1 361 ? -34.438 -7.297 5.727 1 64.94 361 ALA B CA 1
ATOM 5919 C C . ALA B 1 361 ? -34.75 -8.109 6.984 1 64.94 361 ALA B C 1
ATOM 5921 O O . ALA B 1 361 ? -35.906 -8.203 7.41 1 64.94 361 ALA B O 1
ATOM 5922 N N . THR B 1 362 ? -33.75 -8.648 7.445 1 64.25 362 THR B N 1
ATOM 5923 C CA . THR B 1 362 ? -33.938 -9.484 8.633 1 64.25 362 THR B CA 1
ATOM 5924 C C . THR B 1 362 ? -33.562 -8.719 9.898 1 64.25 362 THR B C 1
ATOM 5926 O O . THR B 1 362 ? -33.188 -9.32 10.906 1 64.25 362 THR B O 1
ATOM 5929 N N . GLY B 1 363 ? -33.594 -7.414 9.828 1 66.94 363 GLY B N 1
ATOM 5930 C CA . GLY B 1 363 ? -33.344 -6.641 11.031 1 66.94 363 GLY B CA 1
ATOM 5931 C C . GLY B 1 363 ? -31.891 -6.742 11.484 1 66.94 363 GLY B C 1
ATOM 5932 O O . GLY B 1 363 ? -31.609 -6.719 12.688 1 66.94 363 GLY B O 1
ATOM 5933 N N . GLY B 1 364 ? -31.047 -7.117 10.547 1 73.38 364 GLY B N 1
ATOM 5934 C CA . GLY B 1 364 ? -29.641 -7.148 10.898 1 73.38 364 GLY B CA 1
ATOM 5935 C C . GLY B 1 364 ? -29.141 -8.547 11.211 1 73.38 364 GLY B C 1
ATOM 5936 O O . GLY B 1 364 ? -28.016 -8.719 11.672 1 73.38 364 GLY B O 1
ATOM 5937 N N . GLU B 1 365 ? -29.984 -9.555 11.07 1 80.56 365 GLU B N 1
ATOM 5938 C CA . GLU B 1 365 ? -29.562 -10.93 11.336 1 80.56 365 GLU B CA 1
ATOM 5939 C C . GLU B 1 365 ? -28.703 -11.477 10.195 1 80.56 365 GLU B C 1
ATOM 5941 O O . GLU B 1 365 ? -28.719 -10.93 9.086 1 80.56 365 GLU B O 1
ATOM 5946 N N . ARG B 1 366 ? -27.953 -12.5 10.625 1 88.19 366 ARG B N 1
ATOM 5947 C CA . ARG B 1 366 ? -27.109 -13.148 9.633 1 88.19 366 ARG B CA 1
ATOM 5948 C C . ARG B 1 366 ? -27.938 -13.859 8.578 1 88.19 366 ARG B C 1
ATOM 5950 O O . ARG B 1 366 ? -29.016 -14.398 8.883 1 88.19 366 ARG B O 1
ATOM 5957 N N . TYR B 1 367 ? -27.641 -13.852 7.328 1 88.5 367 TYR B N 1
ATOM 5958 C CA . TYR B 1 367 ? -28.312 -14.516 6.223 1 88.5 367 TYR B CA 1
ATOM 5959 C C . TYR B 1 367 ? -28.438 -16.016 6.48 1 88.5 367 TYR B C 1
ATOM 5961 O O . TYR B 1 367 ? -29.547 -16.562 6.508 1 88.5 367 TYR B O 1
ATOM 5969 N N . GLY B 1 368 ? -27.281 -16.672 6.855 1 90.19 368 GLY B N 1
ATOM 5970 C CA . GLY B 1 368 ? -27.297 -18.031 7.363 1 90.19 368 GLY B CA 1
ATOM 5971 C C . GLY B 1 368 ? -27.219 -19.078 6.266 1 90.19 368 GLY B C 1
ATOM 5972 O O . GLY B 1 368 ? -27.484 -18.781 5.098 1 90.19 368 GLY B O 1
ATOM 5973 N N . ASP B 1 369 ? -26.938 -20.312 6.645 1 92.81 369 ASP B N 1
ATOM 5974 C CA . ASP B 1 369 ? -26.75 -21.453 5.742 1 92.81 369 ASP B CA 1
ATOM 5975 C C . ASP B 1 369 ? -28.078 -21.906 5.148 1 92.81 369 ASP B C 1
ATOM 5977 O O . ASP B 1 369 ? -28.172 -22.219 3.957 1 92.81 369 ASP B O 1
ATOM 5981 N N . ASP B 1 370 ? -29.062 -21.906 5.961 1 93.38 370 ASP B N 1
ATOM 5982 C CA . ASP B 1 370 ? -30.359 -22.391 5.516 1 93.38 370 ASP B CA 1
ATOM 5983 C C . ASP B 1 370 ? -30.938 -21.469 4.441 1 93.38 370 ASP B C 1
ATOM 5985 O O . ASP B 1 370 ? -31.516 -21.953 3.461 1 93.38 370 ASP B O 1
ATOM 5989 N N . ALA B 1 371 ? -30.812 -20.25 4.691 1 93.44 371 ALA B N 1
ATOM 5990 C CA . ALA B 1 371 ? -31.297 -19.281 3.719 1 93.44 371 ALA B CA 1
ATOM 5991 C C . ALA B 1 371 ? -30.578 -19.438 2.383 1 93.44 371 ALA B C 1
ATOM 5993 O O . ALA B 1 371 ? -31.188 -19.312 1.32 1 93.44 371 ALA B O 1
ATOM 5994 N N . LEU B 1 372 ? -29.297 -19.641 2.422 1 94.94 372 LEU B N 1
ATOM 5995 C CA . LEU B 1 372 ? -28.516 -19.828 1.202 1 94.94 372 LEU B CA 1
ATOM 5996 C C . LEU B 1 372 ? -28.969 -21.094 0.463 1 94.94 372 LEU B C 1
ATOM 5998 O O . LEU B 1 372 ? -29.062 -21.094 -0.766 1 94.94 372 LEU B O 1
ATOM 6002 N N . LEU B 1 373 ? -29.172 -22.141 1.221 1 96.31 373 LEU B N 1
ATOM 6003 C CA . LEU B 1 373 ? -29.641 -23.375 0.599 1 96.31 373 LEU B CA 1
ATOM 6004 C C . LEU B 1 373 ? -31 -23.172 -0.066 1 96.31 373 LEU B C 1
ATOM 6006 O O . LEU B 1 373 ? -31.234 -23.656 -1.176 1 96.31 373 LEU B O 1
ATOM 6010 N N . ASP B 1 374 ? -31.859 -22.484 0.611 1 95.88 374 ASP B N 1
ATOM 6011 C CA . ASP B 1 374 ? -33.188 -22.172 0.045 1 95.88 374 ASP B CA 1
ATOM 6012 C C . ASP B 1 374 ? -33.031 -21.344 -1.229 1 95.88 374 ASP B C 1
ATOM 6014 O O . ASP B 1 374 ? -33.75 -21.578 -2.207 1 95.88 374 ASP B O 1
ATOM 6018 N N . PHE B 1 375 ? -32.188 -20.469 -1.125 1 95.62 375 PHE B N 1
ATOM 6019 C CA . PHE B 1 375 ? -31.891 -19.625 -2.279 1 95.62 375 PHE B CA 1
ATOM 6020 C C . PHE B 1 375 ? -31.453 -20.469 -3.467 1 95.62 375 PHE B C 1
ATOM 6022 O O . PHE B 1 375 ? -31.922 -20.281 -4.586 1 95.62 375 PHE B O 1
ATOM 6029 N N . CYS B 1 376 ? -30.594 -21.422 -3.256 1 97.38 376 CYS B N 1
ATOM 6030 C CA . CYS B 1 376 ? -30.094 -22.297 -4.301 1 97.38 376 CYS B CA 1
ATOM 6031 C C . CYS B 1 376 ? -31.188 -23.234 -4.805 1 97.38 376 CYS B C 1
ATOM 6033 O O . CYS B 1 376 ? -31.219 -23.578 -5.988 1 97.38 376 CYS B O 1
ATOM 6035 N N . HIS B 1 377 ? -32.031 -23.672 -3.881 1 96.5 377 HIS B N 1
ATOM 6036 C CA . HIS B 1 377 ? -33.156 -24.5 -4.266 1 96.5 377 HIS B CA 1
ATOM 6037 C C . HIS B 1 377 ? -34.062 -23.781 -5.258 1 96.5 377 HIS B C 1
ATOM 6039 O O . HIS B 1 377 ? -34.531 -24.375 -6.223 1 96.5 377 HIS B O 1
ATOM 6045 N N . ASP B 1 378 ? -34.281 -22.578 -5.027 1 96.5 378 ASP B N 1
ATOM 6046 C CA . ASP B 1 378 ? -35.125 -21.766 -5.887 1 96.5 378 ASP B CA 1
ATOM 6047 C C . ASP B 1 378 ? -34.5 -21.547 -7.254 1 96.5 378 ASP B C 1
ATOM 6049 O O . ASP B 1 378 ? -35.188 -21.391 -8.258 1 96.5 378 ASP B O 1
ATOM 6053 N N . LEU B 1 379 ? -33.219 -21.547 -7.34 1 96.12 379 LEU B N 1
ATOM 6054 C CA . LEU B 1 379 ? -32.5 -21.266 -8.57 1 96.12 379 LEU B CA 1
ATOM 6055 C C . LEU B 1 379 ? -32.344 -22.531 -9.406 1 96.12 379 LEU B C 1
ATOM 6057 O O . LEU B 1 379 ? -32.25 -22.453 -10.633 1 96.12 379 LEU B O 1
ATOM 6061 N N . ALA B 1 380 ? -32.281 -23.656 -8.766 1 94.88 380 ALA B N 1
ATOM 6062 C CA . ALA B 1 380 ? -32 -24.922 -9.445 1 94.88 380 ALA B CA 1
ATOM 6063 C C . ALA B 1 380 ? -33.156 -25.328 -10.375 1 94.88 380 ALA B C 1
ATOM 6065 O O . ALA B 1 380 ? -34.312 -25.203 -10.008 1 94.88 380 ALA B O 1
ATOM 6066 N N . PRO B 1 381 ? -32.938 -25.797 -11.531 1 94.5 381 PRO B N 1
ATOM 6067 C CA . PRO B 1 381 ? -31.609 -25.969 -12.148 1 94.5 381 PRO B CA 1
ATOM 6068 C C . PRO B 1 381 ? -31.031 -24.656 -12.68 1 94.5 381 PRO B C 1
ATOM 6070 O O . PRO B 1 381 ? -31.797 -23.734 -13.023 1 94.5 381 PRO B O 1
ATOM 6073 N N . THR B 1 382 ? -29.703 -24.531 -12.664 1 96.69 382 THR B N 1
ATOM 6074 C CA . THR B 1 382 ? -29.062 -23.297 -13.109 1 96.69 382 THR B CA 1
ATOM 6075 C C . THR B 1 382 ? -27.688 -23.594 -13.719 1 96.69 382 THR B C 1
ATOM 6077 O O . THR B 1 382 ? -27.297 -24.766 -13.836 1 96.69 382 THR B O 1
ATOM 6080 N N . THR B 1 383 ? -27.078 -22.594 -14.266 1 97.06 383 THR B N 1
ATOM 6081 C CA . THR B 1 383 ? -25.734 -22.656 -14.805 1 97.06 383 THR B CA 1
ATOM 6082 C C . THR B 1 383 ? -24.734 -22 -13.867 1 97.06 383 THR B C 1
ATOM 6084 O O . THR B 1 383 ? -25.125 -21.422 -12.844 1 97.06 383 THR B O 1
ATOM 6087 N N . ALA B 1 384 ? -23.5 -22.156 -14.156 1 97.56 384 ALA B N 1
ATOM 6088 C CA . ALA B 1 384 ? -22.484 -21.516 -13.328 1 97.56 384 ALA B CA 1
ATOM 6089 C C . ALA B 1 384 ? -22.641 -20 -13.336 1 97.56 384 ALA B C 1
ATOM 6091 O O . ALA B 1 384 ? -22.656 -19.359 -12.273 1 97.56 384 ALA B O 1
ATOM 6092 N N . SER B 1 385 ? -22.766 -19.438 -14.5 1 97.06 385 SER B N 1
ATOM 6093 C CA . SER B 1 385 ? -22.969 -18 -14.609 1 97.06 385 SER B CA 1
ATOM 6094 C C . SER B 1 385 ? -24.281 -17.562 -13.977 1 97.06 385 SER B C 1
ATOM 6096 O O . SER B 1 385 ? -24.359 -16.5 -13.375 1 97.06 385 SER B O 1
ATOM 6098 N N . GLY B 1 386 ? -25.234 -18.359 -14.164 1 97.31 386 GLY B N 1
ATOM 6099 C CA . GLY B 1 386 ? -26.531 -18.062 -13.586 1 97.31 386 GLY B CA 1
ATOM 6100 C C . GLY B 1 386 ? -26.5 -17.922 -12.078 1 97.31 386 GLY B C 1
ATOM 6101 O O . GLY B 1 386 ? -27.031 -16.953 -11.523 1 97.31 386 GLY B O 1
ATOM 6102 N N . VAL B 1 387 ? -25.953 -18.859 -11.43 1 97.69 387 VAL B N 1
ATOM 6103 C CA . VAL B 1 387 ? -25.922 -18.828 -9.977 1 97.69 387 VAL B CA 1
ATOM 6104 C C . VAL B 1 387 ? -25.016 -17.703 -9.5 1 97.69 387 VAL B C 1
ATOM 6106 O O . VAL B 1 387 ? -25.328 -17.031 -8.5 1 97.69 387 VAL B O 1
ATOM 6109 N N . ILE B 1 388 ? -23.891 -17.453 -10.109 1 97.81 388 ILE B N 1
ATOM 6110 C CA . ILE B 1 388 ? -22.969 -16.391 -9.719 1 97.81 388 ILE B CA 1
ATOM 6111 C C . ILE B 1 388 ? -23.656 -15.031 -9.875 1 97.81 388 ILE B C 1
ATOM 6113 O O . ILE B 1 388 ? -23.547 -14.172 -8.992 1 97.81 388 ILE B O 1
ATOM 6117 N N . ASP B 1 389 ? -24.297 -14.836 -10.961 1 97.75 389 ASP B N 1
ATOM 6118 C CA . ASP B 1 389 ? -25.047 -13.594 -11.172 1 97.75 389 ASP B CA 1
ATOM 6119 C C . ASP B 1 389 ? -26.094 -13.398 -10.086 1 97.75 389 ASP B C 1
ATOM 6121 O O . ASP B 1 389 ? -26.266 -12.289 -9.57 1 97.75 389 ASP B O 1
ATOM 6125 N N . ALA B 1 390 ? -26.781 -14.43 -9.836 1 97.5 390 ALA B N 1
ATOM 6126 C CA . ALA B 1 390 ? -27.797 -14.359 -8.797 1 97.5 390 ALA B CA 1
ATOM 6127 C C . ALA B 1 390 ? -27.203 -14.008 -7.445 1 97.5 390 ALA B C 1
ATOM 6129 O O . ALA B 1 390 ? -27.781 -13.242 -6.676 1 97.5 390 ALA B O 1
ATOM 6130 N N . ILE B 1 391 ? -26.125 -14.562 -7.129 1 96.56 391 ILE B N 1
ATOM 6131 C CA . ILE B 1 391 ? -25.438 -14.289 -5.863 1 96.56 391 ILE B CA 1
ATOM 6132 C C . ILE B 1 391 ? -24.953 -12.844 -5.836 1 96.56 391 ILE B C 1
ATOM 6134 O O . ILE B 1 391 ? -25.031 -12.18 -4.801 1 96.56 391 ILE B O 1
ATOM 6138 N N . ARG B 1 392 ? -24.406 -12.438 -6.91 1 95.5 392 ARG B N 1
ATOM 6139 C CA . ARG B 1 392 ? -24 -11.039 -7.012 1 95.5 392 ARG B CA 1
ATOM 6140 C C . ARG B 1 392 ? -25.156 -10.102 -6.68 1 95.5 392 ARG B C 1
ATOM 6142 O O . ARG B 1 392 ? -24.984 -9.133 -5.934 1 95.5 392 ARG B O 1
ATOM 6149 N N . ASP B 1 393 ? -26.266 -10.359 -7.254 1 95.12 393 ASP B N 1
ATOM 6150 C CA . ASP B 1 393 ? -27.469 -9.57 -6.98 1 95.12 393 ASP B CA 1
ATOM 6151 C C . ASP B 1 393 ? -27.859 -9.656 -5.508 1 95.12 393 ASP B C 1
ATOM 6153 O O . ASP B 1 393 ? -28.25 -8.656 -4.902 1 95.12 393 ASP B O 1
ATOM 6157 N N . LEU B 1 394 ? -27.812 -10.828 -5.027 1 93.31 394 LEU B N 1
ATOM 6158 C CA . LEU B 1 394 ? -28.125 -11.047 -3.621 1 93.31 394 LEU B CA 1
ATOM 6159 C C . LEU B 1 394 ? -27.219 -10.219 -2.723 1 93.31 394 LEU B C 1
ATOM 6161 O O . LEU B 1 394 ? -27.688 -9.562 -1.789 1 93.31 394 LEU B O 1
ATOM 6165 N N . LEU B 1 395 ? -25.922 -10.234 -2.945 1 92.38 395 LEU B N 1
ATOM 6166 C CA . LEU B 1 395 ? -24.953 -9.484 -2.166 1 92.38 395 LEU B CA 1
ATOM 6167 C C . LEU B 1 395 ? -25.234 -7.984 -2.242 1 92.38 395 LEU B C 1
ATOM 6169 O O . LEU B 1 395 ? -25.047 -7.262 -1.26 1 92.38 395 LEU B O 1
ATOM 6173 N N . ASP B 1 396 ? -25.609 -7.539 -3.348 1 90.19 396 ASP B N 1
ATOM 6174 C CA . ASP B 1 396 ? -25.953 -6.133 -3.539 1 90.19 396 ASP B CA 1
ATOM 6175 C C . ASP B 1 396 ? -27.109 -5.719 -2.631 1 90.19 396 ASP B C 1
ATOM 6177 O O . ASP B 1 396 ? -27.172 -4.574 -2.178 1 90.19 396 ASP B O 1
ATOM 6181 N N . THR B 1 397 ? -27.969 -6.582 -2.447 1 88.62 397 THR B N 1
ATOM 6182 C CA . THR B 1 397 ? -29.125 -6.281 -1.599 1 88.62 397 THR B CA 1
ATOM 6183 C C . THR B 1 397 ? -28.688 -6.117 -0.145 1 88.62 397 THR B C 1
ATOM 6185 O O . THR B 1 397 ? -29.391 -5.477 0.646 1 88.62 397 THR B O 1
ATOM 6188 N N . PHE B 1 398 ? -27.594 -6.746 0.188 1 86.88 398 PHE B N 1
ATOM 6189 C CA . PHE B 1 398 ? -27.109 -6.648 1.561 1 86.88 398 PHE B CA 1
ATOM 6190 C C . PHE B 1 398 ? -26.484 -5.277 1.824 1 86.88 398 PHE B C 1
ATOM 6192 O O . PHE B 1 398 ? -26.406 -4.84 2.975 1 86.88 398 PHE B O 1
ATOM 6199 N N . GLY B 1 399 ? -26 -4.609 0.822 1 78.81 399 GLY B N 1
ATOM 6200 C CA . GLY B 1 399 ? -25.391 -3.297 0.958 1 78.81 399 GLY B CA 1
ATOM 6201 C C . GLY B 1 399 ? -24.219 -3.279 1.921 1 78.81 399 GLY B C 1
ATOM 6202 O O . GLY B 1 399 ? -23.281 -4.051 1.766 1 78.81 399 GLY B O 1
ATOM 6203 N N . ALA B 1 400 ? -24.344 -2.486 2.982 1 75.62 400 ALA B N 1
ATOM 6204 C CA . ALA B 1 400 ? -23.281 -2.316 3.975 1 75.62 400 ALA B CA 1
ATOM 6205 C C . ALA B 1 400 ? -23.25 -3.494 4.945 1 75.62 400 ALA B C 1
ATOM 6207 O O . ALA B 1 400 ? -22.391 -3.549 5.832 1 75.62 400 ALA B O 1
ATOM 6208 N N . GLY B 1 401 ? -24.062 -4.344 4.695 1 77.75 401 GLY B N 1
ATOM 6209 C CA . GLY B 1 401 ? -24.172 -5.465 5.617 1 77.75 401 GLY B CA 1
ATOM 6210 C C . GLY B 1 401 ? -23.125 -6.539 5.371 1 77.75 401 GLY B C 1
ATOM 6211 O O . GLY B 1 401 ? -22.938 -7.426 6.207 1 77.75 401 GLY B O 1
ATOM 6212 N N . VAL B 1 402 ? -22.453 -6.473 4.23 1 82.56 402 VAL B N 1
ATOM 6213 C CA . VAL B 1 402 ? -21.391 -7.441 3.959 1 82.56 402 VAL B CA 1
ATOM 6214 C C . VAL B 1 402 ? -20.094 -6.977 4.598 1 82.56 402 VAL B C 1
ATOM 6216 O O . VAL B 1 402 ? -19.328 -6.215 3.99 1 82.56 402 VAL B O 1
ATOM 6219 N N . ASP B 1 403 ? -19.828 -7.535 5.734 1 83.31 403 ASP B N 1
ATOM 6220 C CA . ASP B 1 403 ? -18.719 -7.074 6.555 1 83.31 403 ASP B CA 1
ATOM 6221 C C . ASP B 1 403 ? -17.422 -7.785 6.172 1 83.31 403 ASP B C 1
ATOM 6223 O O . ASP B 1 403 ? -16.328 -7.289 6.457 1 83.31 403 ASP B O 1
ATOM 6227 N N . ASP B 1 404 ? -17.609 -8.922 5.578 1 88.25 404 ASP B N 1
ATOM 6228 C CA . ASP B 1 404 ? -16.438 -9.719 5.223 1 88.25 404 ASP B CA 1
ATOM 6229 C C . ASP B 1 404 ? -16.391 -9.984 3.721 1 88.25 404 ASP B C 1
ATOM 6231 O O . ASP B 1 404 ? -17.438 -10.008 3.055 1 88.25 404 ASP B O 1
ATOM 6235 N N . ASP B 1 405 ? -15.266 -10.211 3.289 1 92.06 405 ASP B N 1
ATOM 6236 C CA . ASP B 1 405 ? -15.109 -10.578 1.886 1 92.06 405 AS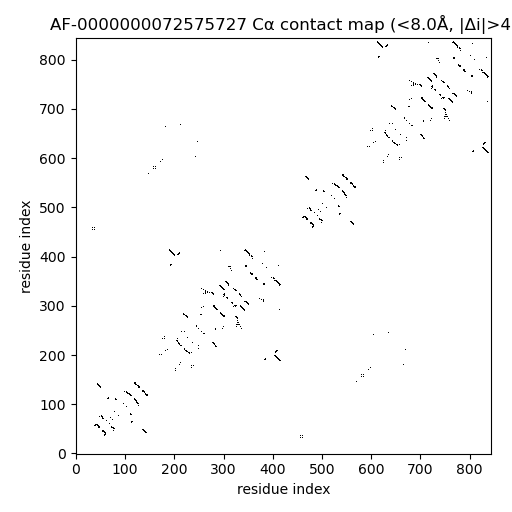P B CA 1
ATOM 6237 C C . ASP B 1 405 ? -15.836 -11.891 1.578 1 92.06 405 ASP B C 1
ATOM 6239 O O . ASP B 1 405 ? -16.062 -12.703 2.475 1 92.06 405 ASP B O 1
ATOM 6243 N N . THR B 1 406 ? -16.234 -12.008 0.358 1 93.94 406 THR B N 1
ATOM 6244 C CA . THR B 1 406 ? -16.953 -13.195 -0.069 1 93.94 406 THR B CA 1
ATOM 6245 C C . THR B 1 406 ? -16.422 -13.703 -1.402 1 93.94 406 THR B C 1
ATOM 6247 O O . THR B 1 406 ? -16.328 -12.953 -2.373 1 93.94 406 THR B O 1
ATOM 6250 N N . ALA B 1 407 ? -16.047 -14.938 -1.438 1 96.31 407 ALA B N 1
ATOM 6251 C CA . ALA B 1 407 ? -15.648 -15.609 -2.672 1 96.31 407 ALA B CA 1
ATOM 6252 C C . ALA B 1 407 ? -16.594 -16.766 -3.004 1 96.31 407 ALA B C 1
ATOM 6254 O O . ALA B 1 407 ? -17 -17.516 -2.117 1 96.31 407 ALA B O 1
ATOM 6255 N N . VAL B 1 408 ? -16.953 -16.828 -4.27 1 97.56 408 VAL B N 1
ATOM 6256 C CA . VAL B 1 408 ? -17.812 -17.906 -4.738 1 97.56 408 VAL B CA 1
ATOM 6257 C C . VAL B 1 408 ? -17.281 -18.469 -6.051 1 97.56 408 VAL B C 1
ATOM 6259 O O . VAL B 1 408 ? -16.75 -17.719 -6.883 1 97.56 408 VAL B O 1
ATOM 6262 N N . LEU B 1 409 ? -17.344 -19.719 -6.215 1 97.94 409 LEU B N 1
ATOM 6263 C CA . LEU B 1 409 ? -16.922 -20.453 -7.41 1 97.94 409 LEU B CA 1
ATOM 6264 C C . LEU B 1 409 ? -17.953 -21.5 -7.801 1 97.94 409 LEU B C 1
ATOM 6266 O O . LEU B 1 409 ? -18.344 -22.328 -6.977 1 97.94 409 LEU B O 1
ATOM 6270 N N . ALA B 1 410 ? -18.422 -21.453 -9.039 1 98.25 410 ALA B N 1
ATOM 6271 C CA . ALA B 1 410 ? -19.422 -22.391 -9.516 1 98.25 410 ALA B CA 1
ATOM 6272 C C . ALA B 1 410 ? -18.938 -23.156 -10.734 1 98.25 410 ALA B C 1
ATOM 6274 O O . ALA B 1 410 ? -18.266 -22.594 -11.609 1 98.25 410 ALA B O 1
ATOM 6275 N N . ILE B 1 411 ? -19.25 -24.406 -10.797 1 97.62 411 ILE B N 1
ATOM 6276 C CA . ILE B 1 411 ? -18.969 -25.25 -11.953 1 97.62 411 ILE B CA 1
ATOM 6277 C C . ILE B 1 411 ? -20.25 -25.922 -12.43 1 97.62 411 ILE B C 1
ATOM 6279 O O . ILE B 1 411 ? -21.047 -26.406 -11.617 1 97.62 411 ILE B O 1
ATOM 6283 N N . HIS B 1 412 ? -20.469 -25.891 -13.719 1 97.81 412 HIS B N 1
ATOM 6284 C CA . HIS B 1 412 ? -21.656 -26.453 -14.336 1 97.81 412 HIS B CA 1
ATOM 6285 C C . HIS B 1 412 ? -21.281 -27.469 -15.422 1 97.81 412 HIS B C 1
ATOM 6287 O O . HIS B 1 412 ? -20.516 -27.141 -16.328 1 97.81 412 HIS B O 1
ATOM 6293 N N . VAL B 1 413 ? -21.844 -28.688 -15.336 1 97.38 413 VAL B N 1
ATOM 6294 C CA . VAL B 1 413 ? -21.578 -29.703 -16.344 1 97.38 413 VAL B CA 1
ATOM 6295 C C . VAL B 1 413 ? -22.5 -29.484 -17.547 1 97.38 413 VAL B C 1
ATOM 6297 O O . VAL B 1 413 ? -23.719 -29.547 -17.438 1 97.38 413 VAL B O 1
ATOM 6300 N N . LEU B 1 414 ? -21.844 -29.281 -18.688 1 95 414 LEU B N 1
ATOM 6301 C CA . LEU B 1 414 ? -22.594 -29.016 -19.891 1 95 414 LEU B CA 1
ATOM 6302 C C . LEU B 1 414 ? -23.281 -30.281 -20.406 1 95 414 LEU B C 1
ATOM 6304 O O . LEU B 1 414 ? -22.75 -31.391 -20.25 1 95 414 LEU B O 1
ATOM 6308 N N . ARG B 1 415 ? -24.469 -30.141 -21.031 1 89.75 415 ARG B N 1
ATOM 6309 C CA . ARG B 1 415 ? -25.156 -31.25 -21.688 1 89.75 415 ARG B CA 1
ATOM 6310 C C . ARG B 1 415 ? -24.562 -31.516 -23.078 1 89.75 415 ARG B C 1
ATOM 6312 O O . ARG B 1 415 ? -24.219 -30.578 -23.797 1 89.75 415 ARG B O 1
ATOM 6319 N N . PRO B 1 416 ? -24.297 -32.75 -23.375 1 79.56 416 PRO B N 1
ATOM 6320 C CA . PRO B 1 416 ? -23.797 -33.062 -24.719 1 79.56 416 PRO B CA 1
ATOM 6321 C C . PRO B 1 416 ? -24.75 -32.594 -25.812 1 79.56 416 PRO B C 1
ATOM 6323 O O . PRO B 1 416 ? -25.953 -32.5 -25.609 1 79.56 416 PRO B O 1
ATOM 6326 N N . PRO B 1 417 ? -24.203 -31.984 -26.875 1 70 417 PRO B N 1
ATOM 6327 C CA . PRO B 1 417 ? -25.078 -31.562 -27.969 1 70 417 PRO B CA 1
ATOM 6328 C C . PRO B 1 417 ? -26 -32.688 -28.453 1 70 417 PRO B C 1
ATOM 6330 O O . PRO B 1 417 ? -25.625 -33.844 -28.406 1 70 417 PRO B O 1
ATOM 6333 N N . SER B 1 418 ? -27.281 -32.625 -28.328 1 57.5 418 SER B N 1
ATOM 6334 C CA . SER B 1 418 ? -28.203 -33.594 -28.922 1 57.5 418 SER B CA 1
ATOM 6335 C C . SER B 1 418 ? -27.844 -33.906 -30.375 1 57.5 418 SER B C 1
ATOM 6337 O O . SER B 1 418 ? -27.406 -33 -31.109 1 57.5 418 SER B O 1
ATOM 6339 N N . GLU B 1 419 ? -27.516 -35.125 -30.719 1 46.44 419 GLU B N 1
ATOM 6340 C CA . GLU B 1 419 ? -27.578 -35.594 -32.125 1 46.44 419 GLU B CA 1
ATOM 6341 C C . GLU B 1 419 ? -28.844 -35.094 -32.812 1 46.44 419 GLU B C 1
ATOM 6343 O O . GLU B 1 419 ? -29.953 -35.469 -32.406 1 46.44 419 GLU B O 1
ATOM 6348 N N . GLU B 1 420 ? -29.141 -33.969 -33.219 1 38.59 420 GLU B N 1
ATOM 6349 C CA . GLU B 1 420 ? -30.203 -33.812 -34.219 1 38.59 420 GLU B CA 1
ATOM 6350 C C . GLU B 1 420 ? -30.016 -34.812 -35.344 1 38.59 420 GLU B C 1
ATOM 6352 O O . GLU B 1 420 ? -28.891 -35.062 -35.812 1 38.59 420 GLU B O 1
ATOM 6357 N N . ARG B 1 421 ? -31.172 -35.594 -35.938 1 34.53 421 ARG B N 1
ATOM 6358 C CA . ARG B 1 421 ? -31.531 -36.25 -37.188 1 34.53 421 ARG B CA 1
ATOM 6359 C C . ARG B 1 421 ? -31.172 -35.375 -38.375 1 34.53 421 ARG B C 1
ATOM 6361 O O . ARG B 1 421 ? -31.562 -34.219 -38.406 1 34.53 421 ARG B O 1
ATOM 6368 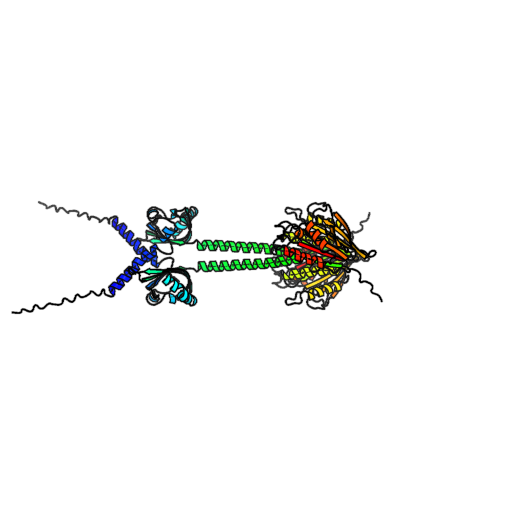N N . LYS B 1 422 ? -30.719 -36.031 -39.438 1 26.89 422 LYS B N 1
ATOM 6369 C CA . LYS B 1 422 ? -31.188 -35.844 -40.812 1 26.89 422 LYS B CA 1
ATOM 6370 C C . LYS B 1 422 ? -32.625 -36.281 -40.969 1 26.89 422 LYS B C 1
ATOM 6372 O O . LYS B 1 422 ? -33 -37.406 -40.594 1 26.89 422 LYS B O 1
#

Solvent-accessible surface area (backbone atoms only — not comparable to full-atom values): 43293 Å² total; per-residue (Å²): 140,85,83,80,80,82,82,80,82,80,79,79,78,76,77,72,80,50,75,63,55,56,50,49,52,50,46,50,54,50,50,64,34,28,53,50,44,46,32,62,30,98,38,23,41,38,29,21,36,82,87,32,39,23,70,44,67,23,52,39,37,28,60,74,31,62,51,55,69,81,70,36,47,77,68,33,40,60,62,72,36,32,34,75,70,35,33,52,44,36,66,71,46,50,52,54,43,28,72,71,65,38,42,40,75,70,41,80,41,37,33,48,27,67,86,66,48,76,43,47,27,31,34,30,36,37,57,41,56,43,97,83,65,46,78,53,33,30,42,33,41,37,36,83,30,57,67,57,51,52,51,49,52,51,38,51,50,34,44,50,52,30,50,53,44,50,51,52,38,39,50,40,31,50,35,45,44,51,59,55,32,64,89,65,75,66,85,46,92,65,45,41,75,31,71,51,76,47,78,49,49,70,84,44,26,58,18,58,37,49,49,54,45,79,47,66,92,75,24,32,41,36,36,42,35,38,27,55,62,56,27,51,67,14,40,47,51,38,38,48,49,54,53,42,44,58,57,35,48,73,78,35,90,46,44,54,57,26,51,50,50,43,18,46,53,34,30,69,75,27,61,62,98,67,68,45,39,28,25,28,34,32,33,40,40,35,69,28,85,86,82,46,43,31,36,38,37,37,16,22,20,46,40,69,58,32,37,41,24,31,56,87,26,48,51,46,72,50,68,38,77,74,21,29,49,32,14,74,43,87,77,52,47,65,15,65,41,73,48,77,40,44,54,34,18,22,41,38,40,52,44,64,25,60,33,60,16,22,25,69,89,59,77,54,37,57,53,33,66,66,51,52,50,51,52,43,30,71,50,26,47,49,44,14,60,55,51,51,51,50,48,52,54,53,54,59,71,27,55,85,29,36,76,41,48,28,39,38,43,22,41,14,28,50,66,75,81,76,83,71,86,125,134,88,79,81,77,82,82,78,82,80,77,77,77,76,79,69,79,48,76,65,54,57,49,49,53,48,46,50,54,50,50,64,34,29,52,51,44,47,32,63,29,98,37,24,41,39,31,21,37,83,87,31,40,23,69,43,68,24,52,39,37,29,62,75,30,62,51,55,69,81,70,37,48,75,70,33,40,58,61,72,35,30,35,74,68,36,33,53,44,36,66,69,45,49,50,54,43,28,70,72,66,38,44,41,76,71,42,79,43,38,35,47,25,67,87,66,48,77,43,47,26,32,35,30,38,37,56,40,57,42,97,83,64,46,76,53,33,32,42,32,41,37,35,83,29,57,66,59,51,52,51,50,54,51,36,51,51,34,46,51,52,29,51,53,43,50,52,50,40,38,51,40,29,51,36,45,45,50,59,56,32,64,90,65,74,65,86,46,92,64,44,40,74,31,71,50,75,47,78,49,48,70,84,42,25,58,17,59,36,48,49,54,46,80,46,64,95,74,24,32,40,34,37,42,37,38,28,55,64,57,27,51,66,14,40,46,52,40,37,49,50,54,52,42,44,59,57,34,48,72,79,34,90,44,42,55,57,26,51,49,51,42,18,47,52,34,31,67,73,28,60,61,96,66,68,44,38,28,25,28,35,32,33,41,40,35,71,31,84,86,82,46,43,31,35,37,37,37,15,22,20,45,41,68,58,32,36,40,24,31,55,87,27,46,51,45,73,50,68,39,76,74,20,28,48,31,13,75,43,88,77,52,48,66,16,65,42,72,50,77,38,43,54,34,20,21,41,39,41,53,44,63,25,60,32,61,15,22,24,68,90,60,77,56,37,57,53,32,67,66,52,51,49,52,52,45,31,71,50,25,48,49,44,16,60,54,51,51,52,51,48,53,54,54,54,58,71,26,54,87,29,37,76,42,50,28,38,36,41,22,40,14,29,50,66,75,80,74,82,77,82,132

Radius of gyration: 44.53 Å; Cα contacts (8 Å, |Δi|>4): 1750; chains: 2; bounding box: 76×172×114 Å

Secondary structure (DSSP, 8-state):
------------------HHHHHHHHHHHHHHHHHHHHHT-SSEEEEE-TTSBEEEE-HHHHHHHT--HHHHTTT-BGGGGB-HHHHHHIIIIIHHHHHHHSEEEEEEEEEEPTTS-EEEEEEEEEEEE-TTSSEEEEEEEEEE-HHHHHHHHHHHHHHHHHHHHHHHHHHHHHHHHHHTS-SSPPP-TTEEEEEEEE-S-TTS---EEEEEEE-GGG-EEEEEEEESS-SHHHHHHHHHHHHHHHHHHHH---HHHHHHHHHHHHHHHS-SSS---EEEEEEEEEE-TTTSSEEEEEEEESPPPEEEE-TTS-EEEE--TT---BTTSTT---EEEEEEE-TT-EEEEE-HHHHS-B-TTTTT-B--HHHHHHHHHHH-S--HHHHHHHHHHHHHHHGGG--S-EEEEEEEEPPP------/------------------HHHHHHHHHHHHHHHHHHHHHT-SSEEEEE-TTSBEEEE-HHHHHHHT--HHHHTTT-BGGGGB-HHHHHHIIIIIHHHHHHHSEEEEEEEEEEPTTS-EEEEEEEEEEEE-TTSSEEEEEEEEEE-HHHHHHHHHHHHHHHHHHHHHHHHHHHHHHHHHHTS-SSPPP-TTEEEEEEEE-S-TTS---EEEEEEE-GGG-EEEEEEEESS-SHHHHHHHHHHHHHHHHHHHH---HHHHHHHHHHHHHHHS-SSS---EEEEEEEEEE-TTTSSEEEEEEEESPPPEEEE-TTS-EEEE--TT---BTTSTT---EEEEEEE-TT-EEEEE-HHHHT-B-TTTTT-B--HHHHHHHHHHH-S--HHHHHHHHHHHHHHHGGG--S-EEEEEEEEPPP------

Nearest PDB structures (foldseek):
  4hp4-assembly1_A  TM=7.701E-01  e=3.404E-06  Drosophila melanogaster
  3gdi-assembly1_B  TM=8.444E-01  e=2.725E-05  Mus musculus
  5j7e-assembly5_E  TM=7.691E-01  e=9.492E-05  Homo sapiens
  2l4r-assembly1_A  TM=6.776E-01  e=1.797E-05  Homo sapiens
  4llo-assembly3_F  TM=7.126E-01  e=8.428E-05  Mus musculus

Sequence (844 aa):
MRGAGNQGENRGRGEVQGPLDEQARFAALLEDSAEDLYEHAPCGYLSTLPDGRIVRINTTLLDWLGYERGDLVGRRHFSDLLTVGGRLYHETHFAPLLRMQGEVKGIALDLKAADGSRLPVMVTSTVKNGDDGQPLLIRTTVLDARDRRAYERELLRARKEADLERDRLKDLNATLQKTLLPPELVNVPGLEVSAHYHVASADEVGGDFYDLFPLAAGTWGLFLGDVCGKGAAAAAVTSLARYTLRAAAVYDSDPAAVLANLNTVLNHEYNGTDPRFCTVVFGLLTPDEDRGGFHITLASGGHPPAILMRSDGTAVFLHTPGGQLIGVLADAHIATTSVHLAPGDTLLLHTDGLTEAHTAATGGERYGDDALLDFCHDLAPTTASGVIDAIRDLLDTFGAGVDDDTAVLAIHVLRPPSEERKMRGAGNQGENRGRGEVQGPLDEQARFAALLEDSAEDLYEHAPCGYLSTLPDGRIVRINTTLLDWLGYERGDLVGRRHFSDLLTVGGRLYHETHFAPLLRMQGEVKGIALDLKAADGSRLPVMVTSTVKNGDDGQPLLIRTTVLDARDRRAYERELLRARKEADLERDRLKDLNATLQKTLLPPELVNVPGLEVSAHYHVASADEVGGDFYDLFPLAAGTWGLFLGDVCGKGAAAAAVTSLARYTLRAAAVYDSDPAAVLANLNTVLNHEYNGTDPRFCTVVFGLLTPDEDRGGFHITLASGGHPPAILMRSDGTAVFLHTPGGQLIGVLADAHIATTSVHLAPGDTLLLHTDGLTEAHTAATGGERYGDDALLDFCHDLAPTTASGVIDAIRDLLDTFGAGVDDDTAVLAIHVLRPPSEERK

InterPro domains:
  IPR000014 PAS domain [PF13426] (42-144)
  IPR000014 PAS domain [PS50112] (30-82)
  IPR000014 PAS domain [SM00091] (32-99)
  IPR000014 PAS domain [TIGR00229] (36-155)
  IPR000014 PAS domain [cd00130] (41-144)
  IPR001932 PPM-type phosphatase-like domain [PF07228] (218-413)
  IPR001932 PPM-type phosphatase-like domain [PS51746] (193-413)
  IPR001932 PPM-type phosphatase-like domain [SM00331] (188-413)
  IPR035965 PAS domain superfamily [SSF55785] (31-136)
  IPR036457 PPM-type phosphatase-like domain superfamily [G3DSA:3.60.40.10] (162-413)
  IPR036457 PPM-type phosphatase-like domain superfamily [SSF81606] (192-410)
  IPR052016 Bacterial Sigma Factor Regulator [PTHR43156] (135-413)

pLDDT: mean 85.81, std 15.48, range [21.22, 98.31]